Protein AF-0000000067284096 (afdb_homodimer)

Nearest PDB structures (foldseek):
  4c2c-assembly1_A  TM=6.115E-01  e=2.469E-21  Bacillus subtilis subsp. subtilis str. 168
  1fcf-assembly1_A  TM=5.258E-01  e=5.900E-23  Tetradesmus obliquus
  8sxf-assembly1_A  TM=4.690E-01  e=1.645E-20  Pseudomonas aeruginosa
  8sxf-assembly1_B  TM=4.926E-01  e=1.322E-18  Pseudomonas aeruginosa
  6vbb-assembly1_A  TM=4.658E-01  e=2.740E-16  Acinetobacter baumannii

Structure (mmCIF, N/CA/C/O backbone):
data_AF-0000000067284096-model_v1
#
loop_
_entity.id
_entity.type
_entity.pdbx_description
1 polymer 'Peptidase S41'
#
loop_
_atom_site.group_PDB
_atom_site.id
_atom_site.type_symbol
_atom_site.label_atom_id
_atom_site.label_alt_id
_atom_site.label_comp_id
_atom_site.label_asym_id
_atom_site.label_entity_id
_atom_site.label_seq_id
_atom_site.pdbx_PDB_ins_code
_atom_site.Cartn_x
_atom_site.Cartn_y
_atom_site.Cartn_z
_atom_site.occupancy
_atom_site.B_iso_or_equiv
_atom_site.auth_seq_id
_atom_site.auth_comp_id
_atom_site.auth_asym_id
_atom_site.auth_atom_id
_atom_site.pdbx_PDB_model_num
ATOM 1 N N . MET A 1 1 ? -76.062 86.375 -29.062 1 25.59 1 MET A N 1
ATOM 2 C CA . MET A 1 1 ? -75.125 86.25 -27.969 1 25.59 1 MET A CA 1
ATOM 3 C C . MET A 1 1 ? -73.938 85.375 -28.391 1 25.59 1 MET A C 1
ATOM 5 O O . MET A 1 1 ? -74.125 84.312 -28.969 1 25.59 1 MET A O 1
ATOM 9 N N . LYS A 1 2 ? -72.75 86.062 -28.453 1 26.11 2 LYS A N 1
ATOM 10 C CA . LYS A 1 2 ? -71.5 86.062 -29.203 1 26.11 2 LYS A CA 1
ATOM 11 C C . LYS A 1 2 ? -70.562 84.875 -28.781 1 26.11 2 LYS A C 1
ATOM 13 O O . LYS A 1 2 ? -70.188 84.812 -27.609 1 26.11 2 LYS A O 1
ATOM 18 N N . ARG A 1 3 ? -70.812 83.75 -29.391 1 33.81 3 ARG A N 1
ATOM 19 C CA . ARG A 1 3 ? -70.188 82.438 -29.203 1 33.81 3 ARG A CA 1
ATOM 20 C C . ARG A 1 3 ? -68.688 82.5 -29.375 1 33.81 3 ARG A C 1
ATOM 22 O O . ARG A 1 3 ? -68.188 82.562 -30.5 1 33.81 3 ARG A O 1
ATOM 29 N N . PRO A 1 4 ? -68.062 83.312 -28.359 1 30.05 4 PRO A N 1
ATOM 30 C CA . PRO A 1 4 ? -66.688 83.625 -28.688 1 30.05 4 PRO A CA 1
ATOM 31 C C . PRO A 1 4 ? -65.812 82.438 -28.984 1 30.05 4 PRO A C 1
ATOM 33 O O . PRO A 1 4 ? -66.062 81.312 -28.5 1 30.05 4 PRO A O 1
ATOM 36 N N . LYS A 1 5 ? -65.125 82.5 -30.172 1 31.31 5 LYS A N 1
ATOM 37 C CA . LYS A 1 5 ? -64.188 81.688 -30.922 1 31.31 5 LYS A CA 1
ATOM 38 C C . LYS A 1 5 ? -63 81.312 -30.078 1 31.31 5 LYS A C 1
ATOM 40 O O . LYS A 1 5 ? -62.188 82.188 -29.719 1 31.31 5 LYS A O 1
ATOM 45 N N . LEU A 1 6 ? -63.219 80.5 -29.016 1 32.5 6 LEU A N 1
ATOM 46 C CA . LEU A 1 6 ? -62.281 79.812 -28.125 1 32.5 6 LEU A CA 1
ATOM 47 C C . LEU A 1 6 ? -61.125 79.188 -28.906 1 32.5 6 LEU A C 1
ATOM 49 O O . LEU A 1 6 ? -61.219 78 -29.266 1 32.5 6 LEU A O 1
ATOM 53 N N . SER A 1 7 ? -60.594 80.062 -29.969 1 27.94 7 SER A N 1
ATOM 54 C CA . SER A 1 7 ? -59.812 79.562 -31.078 1 27.94 7 SER A CA 1
ATOM 55 C C . SER A 1 7 ? -58.562 78.812 -30.562 1 27.94 7 SER A C 1
ATOM 57 O O . SER A 1 7 ? -58.281 78.812 -29.375 1 27.94 7 SER A O 1
ATOM 59 N N . GLY A 1 8 ? -57.406 79.125 -31.188 1 29.59 8 GLY A N 1
ATOM 60 C CA . GLY A 1 8 ? -56.25 78.5 -31.797 1 29.59 8 GLY A CA 1
ATOM 61 C C . GLY A 1 8 ? -55.125 78.188 -30.812 1 29.59 8 GLY A C 1
ATOM 62 O O . GLY A 1 8 ? -54.25 77.375 -31.094 1 29.59 8 GLY A O 1
ATOM 63 N N . LEU A 1 9 ? -54.969 79.125 -29.906 1 32.44 9 LEU A N 1
ATOM 64 C CA . LEU A 1 9 ? -53.688 79.25 -29.188 1 32.44 9 LEU A CA 1
ATOM 65 C C . LEU A 1 9 ? -53.562 78.062 -28.203 1 32.44 9 LEU A C 1
ATOM 67 O O . LEU A 1 9 ? -52.562 77.938 -27.516 1 32.44 9 LEU A O 1
ATOM 71 N N . LEU A 1 10 ? -54.719 77.375 -27.891 1 34.06 10 LEU A N 1
ATOM 72 C CA . LEU A 1 10 ? -54.625 76.375 -26.875 1 34.06 10 LEU A CA 1
ATOM 73 C C . LEU A 1 10 ? -53.781 75.188 -27.391 1 34.06 10 LEU A C 1
ATOM 75 O O . LEU A 1 10 ? -53.375 74.312 -26.609 1 34.06 10 LEU A O 1
ATOM 79 N N . LYS A 1 11 ? -53.781 75.062 -28.781 1 32.88 11 LYS A N 1
ATOM 80 C CA . LYS A 1 11 ? -53.188 73.875 -29.281 1 32.88 11 LYS A CA 1
ATOM 81 C C . LYS A 1 11 ? -51.656 73.875 -29.094 1 32.88 11 LYS A C 1
ATOM 83 O O . LYS A 1 11 ? -51.031 72.812 -29.109 1 32.88 11 LYS A O 1
ATOM 88 N N . PHE A 1 12 ? -51.094 75.125 -29.188 1 34.12 12 PHE A N 1
ATOM 89 C CA . PHE A 1 12 ? -49.656 75.125 -29.234 1 34.12 12 PHE A CA 1
ATOM 90 C C . PHE A 1 12 ? -49.062 74.625 -27.906 1 34.12 12 PHE A C 1
ATOM 92 O O . PHE A 1 12 ? -47.938 74.188 -27.844 1 34.12 12 PHE A O 1
ATOM 99 N N . PHE A 1 13 ? -49.719 75.125 -26.781 1 34.72 13 PHE A N 1
ATOM 100 C CA . PHE A 1 13 ? -49.062 74.812 -25.516 1 34.72 13 PHE A CA 1
ATOM 101 C C . PHE A 1 13 ? -49.031 73.312 -25.266 1 34.72 13 PHE A C 1
ATOM 103 O O . PHE A 1 13 ? -48.344 72.812 -24.359 1 34.72 13 PHE A O 1
ATOM 110 N N . ALA A 1 14 ? -50.031 72.562 -25.906 1 35.56 14 ALA A N 1
ATOM 111 C CA . ALA A 1 14 ? -50 71.125 -25.578 1 35.56 14 ALA A CA 1
ATOM 112 C C . ALA A 1 14 ? -48.781 70.438 -26.141 1 35.56 14 ALA A C 1
ATOM 114 O O . ALA A 1 14 ? -48.312 69.438 -25.594 1 35.56 14 ALA A O 1
ATOM 115 N N . VAL A 1 15 ? -48.406 70.938 -27.359 1 36.69 15 VAL A N 1
ATOM 116 C CA . VAL A 1 15 ? -47.312 70.188 -27.984 1 36.69 15 VAL A CA 1
ATOM 117 C C . VAL A 1 15 ? -46.031 70.375 -27.203 1 36.69 15 VAL A C 1
ATOM 119 O O . VAL A 1 15 ? -45.125 69.5 -27.25 1 36.69 15 VAL A O 1
ATOM 122 N N . MET A 1 16 ? -45.844 71.625 -26.625 1 34.44 16 MET A N 1
ATOM 123 C CA . MET A 1 16 ? -44.531 71.75 -25.984 1 34.44 16 MET A CA 1
ATOM 124 C C . MET A 1 16 ? -44.438 70.875 -24.766 1 34.44 16 MET A C 1
ATOM 126 O O . MET A 1 16 ? -43.312 70.5 -24.359 1 34.44 16 MET A O 1
ATOM 130 N N . LEU A 1 17 ? -45.562 70.688 -24.031 1 35.97 17 LEU A N 1
ATOM 131 C CA . LEU A 1 17 ? -45.406 69.875 -22.828 1 35.97 17 LEU A CA 1
ATOM 132 C C . LEU A 1 17 ? -45.062 68.438 -23.188 1 35.97 17 LEU A C 1
ATOM 134 O O . LEU A 1 17 ? -44.5 67.688 -22.359 1 35.97 17 LEU A O 1
ATOM 138 N N . MET A 1 18 ? -45.562 68 -24.359 1 34.41 18 MET A N 1
ATOM 139 C CA . MET A 1 18 ? -45.312 66.562 -24.594 1 34.41 18 MET A CA 1
ATOM 140 C C . MET A 1 18 ? -43.844 66.312 -24.906 1 34.41 18 MET A C 1
ATOM 142 O O . MET A 1 18 ? -43.344 65.188 -24.812 1 34.41 18 MET A O 1
ATOM 146 N N . SER A 1 19 ? -43.156 67.312 -25.531 1 35.31 19 SER A N 1
ATOM 147 C CA . SER A 1 19 ? -41.781 67 -25.906 1 35.31 19 SER A CA 1
ATOM 148 C C . SER A 1 19 ? -40.875 66.875 -24.688 1 35.31 19 SER A C 1
ATOM 150 O O . SER A 1 19 ? -39.781 66.312 -24.75 1 35.31 19 SER A O 1
ATOM 152 N N . PHE A 1 20 ? -41.156 67.75 -23.672 1 36.34 20 PHE A N 1
ATOM 153 C CA . PHE A 1 20 ? -40.188 67.625 -22.594 1 36.34 20 PHE A CA 1
ATOM 154 C C . PHE A 1 20 ? -40.281 66.312 -21.875 1 36.34 20 PHE A C 1
ATOM 156 O O . PHE A 1 20 ? -39.438 65.938 -21.047 1 36.34 20 PHE A O 1
ATOM 163 N N . SER A 1 21 ? -41.5 65.688 -21.891 1 36.09 21 SER A N 1
ATOM 164 C CA . SER A 1 21 ? -41.562 64.438 -21.109 1 36.09 21 SER A CA 1
ATOM 165 C C . SER A 1 21 ? -40.719 63.312 -21.734 1 36.09 21 SER A C 1
ATOM 167 O O . SER A 1 21 ? -40.375 62.344 -21.062 1 36.09 21 SER A O 1
ATOM 169 N N . VAL A 1 22 ? -40.625 63.312 -23.078 1 37.31 22 VAL A N 1
ATOM 170 C CA . VAL A 1 22 ? -39.906 62.188 -23.641 1 37.31 22 VAL A CA 1
ATOM 171 C C . VAL A 1 22 ? -38.406 62.312 -23.328 1 37.31 22 VAL A C 1
ATOM 173 O O . VAL A 1 22 ? -37.688 61.312 -23.25 1 37.31 22 VAL A O 1
ATOM 176 N N . LEU A 1 23 ? -37.844 63.531 -23.281 1 36.28 23 LEU A N 1
ATOM 177 C CA . LEU A 1 23 ? -36.406 63.562 -23.047 1 36.28 23 LEU A CA 1
ATOM 178 C C . LEU A 1 23 ? -36.062 63.125 -21.641 1 36.28 23 LEU A C 1
ATOM 180 O O . LEU A 1 23 ? -35 62.562 -21.391 1 36.28 23 LEU A O 1
ATOM 184 N N . LEU A 1 24 ? -36.906 63.469 -20.625 1 35.72 24 LEU A N 1
ATOM 185 C CA . LEU A 1 24 ? -36.5 63.062 -19.266 1 35.72 24 LEU A CA 1
ATOM 186 C C . LEU A 1 24 ? -36.5 61.531 -19.141 1 35.72 24 LEU A C 1
ATOM 188 O O . LEU A 1 24 ? -35.812 61 -18.266 1 35.72 24 LEU A O 1
ATOM 192 N N . LEU A 1 25 ? -37.312 60.781 -19.906 1 35.88 25 LEU A N 1
ATOM 193 C CA . LEU A 1 25 ? -37.281 59.344 -19.641 1 35.88 25 LEU A CA 1
ATOM 194 C C . LEU A 1 25 ? -35.969 58.75 -20.141 1 35.88 25 LEU A C 1
ATOM 196 O O . LEU A 1 25 ? -35.625 57.625 -19.75 1 35.88 25 LEU A O 1
ATOM 200 N N . PHE A 1 26 ? -35.344 59.312 -21.188 1 38.53 26 PHE A N 1
ATOM 201 C CA . PHE A 1 26 ? -34.125 58.625 -21.625 1 38.53 26 PHE A CA 1
ATOM 202 C C . PHE A 1 26 ? -33.031 58.719 -20.594 1 38.53 26 PHE A C 1
ATOM 204 O O . PHE A 1 26 ? -32 58.031 -20.688 1 38.53 26 PHE A O 1
ATOM 211 N N . TRP A 1 27 ? -32.938 59.906 -19.891 1 37.19 27 TRP A N 1
ATOM 212 C CA . TRP A 1 27 ? -31.734 59.969 -19.078 1 37.19 27 TRP A CA 1
ATOM 213 C C . TRP A 1 27 ? -31.734 58.906 -18 1 37.19 27 TRP A C 1
ATOM 215 O O . TRP A 1 27 ? -30.719 58.688 -17.328 1 37.19 27 TRP A O 1
ATOM 225 N N . ILE A 1 28 ? -32.906 58.625 -17.453 1 37.5 28 ILE A N 1
ATOM 226 C CA . ILE A 1 28 ? -32.719 57.938 -16.172 1 37.5 28 ILE A CA 1
ATOM 227 C C . ILE A 1 28 ? -32.188 56.531 -16.406 1 37.5 28 ILE A C 1
ATOM 229 O O . ILE A 1 28 ? -31.797 55.844 -15.461 1 37.5 28 ILE A O 1
ATOM 233 N N . ALA A 1 29 ? -32.625 55.875 -17.453 1 40.03 29 ALA A N 1
ATOM 234 C CA . ALA A 1 29 ? -32.25 54.469 -17.312 1 40.03 29 ALA A CA 1
ATOM 235 C C . ALA A 1 29 ? -30.766 54.281 -17.625 1 40.03 29 ALA A C 1
ATOM 237 O O . ALA A 1 29 ? -30.406 53.875 -18.734 1 40.03 29 ALA A O 1
ATOM 238 N N . SER A 1 30 ? -29.938 55.281 -17.297 1 37.28 30 SER A N 1
ATOM 239 C CA . SER A 1 30 ? -28.578 54.781 -17.453 1 37.28 30 SER A CA 1
ATOM 240 C C . SER A 1 30 ? -28.422 53.438 -16.781 1 37.28 30 SER A C 1
ATOM 242 O O . SER A 1 30 ? -28.891 53.219 -15.664 1 37.28 30 SER A O 1
ATOM 244 N N . PRO A 1 31 ? -28.312 52.375 -17.594 1 39.59 31 PRO A N 1
ATOM 245 C CA . PRO A 1 31 ? -28.047 51.125 -16.844 1 39.59 31 PRO A CA 1
ATOM 246 C C . PRO A 1 31 ? -27.047 51.312 -15.719 1 39.59 31 PRO A C 1
ATOM 248 O O . PRO A 1 31 ? -26.141 52.156 -15.82 1 39.59 31 PRO A O 1
ATOM 251 N N . LEU A 1 32 ? -27.516 51.312 -14.508 1 36.53 32 LEU A N 1
ATOM 252 C CA . LEU A 1 32 ? -26.5 51.188 -13.453 1 36.53 32 LEU A CA 1
ATOM 253 C C . LEU A 1 32 ? -25.297 50.406 -13.961 1 36.53 32 LEU A C 1
ATOM 255 O O . LEU A 1 32 ? -25.453 49.375 -14.609 1 36.53 32 LEU A O 1
ATOM 259 N N . PRO A 1 33 ? -24.188 51.031 -14.156 1 35.53 33 PRO A N 1
ATOM 260 C CA . PRO A 1 33 ? -23.062 50.188 -14.555 1 35.53 33 PRO A CA 1
ATOM 261 C C . PRO A 1 33 ? -23.078 48.812 -13.875 1 35.53 33 PRO A C 1
ATOM 263 O O . PRO A 1 33 ? -23.516 48.688 -12.734 1 35.53 33 PRO A O 1
ATOM 266 N N . LYS A 1 34 ? -23.172 47.844 -14.68 1 42.22 34 LYS A N 1
ATOM 267 C CA . LYS A 1 34 ? -22.812 46.562 -14.102 1 42.22 34 LYS A CA 1
ATOM 268 C C . LYS A 1 34 ? -21.672 46.688 -13.109 1 42.22 34 LYS A C 1
ATOM 270 O O . LYS A 1 34 ? -20.547 47.031 -13.5 1 42.22 34 LYS A O 1
ATOM 275 N N . ILE A 1 35 ? -21.828 47.25 -11.977 1 35.53 35 ILE A N 1
ATOM 276 C CA . ILE A 1 35 ? -20.75 47.156 -11.008 1 35.53 35 ILE A CA 1
ATOM 277 C C . ILE A 1 35 ? -20.031 45.812 -11.156 1 35.53 35 ILE A C 1
ATOM 279 O O . ILE A 1 35 ? -20.609 44.75 -10.906 1 35.53 35 ILE A O 1
ATOM 283 N N . LEU A 1 36 ? -19.172 45.625 -11.984 1 39.16 36 LEU A N 1
ATOM 284 C CA . LEU A 1 36 ? -18.25 44.5 -12.07 1 39.16 36 LEU A CA 1
ATOM 285 C C . LEU A 1 36 ? -17.734 44.094 -10.688 1 39.16 36 LEU A C 1
ATOM 287 O O . LEU A 1 36 ? -17.062 44.906 -10.023 1 39.16 36 LEU A O 1
ATOM 291 N N . ALA A 1 37 ? -18.422 43.312 -9.922 1 48.69 37 ALA A N 1
ATOM 292 C CA . ALA A 1 37 ? -17.953 42.781 -8.641 1 48.69 37 ALA A CA 1
ATOM 293 C C . ALA A 1 37 ? -16.453 42.531 -8.664 1 48.69 37 ALA A C 1
ATOM 295 O O . ALA A 1 37 ? -15.93 41.906 -9.602 1 48.69 37 ALA A O 1
ATOM 296 N N . ARG A 1 38 ? -15.711 43.125 -7.82 1 61.31 38 ARG A N 1
ATOM 297 C CA . ARG A 1 38 ? -14.273 42.938 -7.645 1 61.31 38 ARG A CA 1
ATOM 298 C C . ARG A 1 38 ? -13.945 41.469 -7.48 1 61.31 38 ARG A C 1
ATOM 300 O O . ARG A 1 38 ? -14.734 40.688 -6.914 1 61.31 38 ARG A O 1
ATOM 307 N N . PRO A 1 39 ? -13.008 40.969 -8.281 1 72.69 39 PRO A N 1
ATOM 308 C CA . PRO A 1 39 ? -12.602 39.562 -8.203 1 72.69 39 PRO A CA 1
ATOM 309 C C . PRO A 1 39 ? -12.641 39 -6.785 1 72.69 39 PRO A C 1
ATOM 311 O O . PRO A 1 39 ? -13.055 37.844 -6.574 1 72.69 39 PRO A O 1
ATOM 314 N N . GLU A 1 40 ? -12.492 39.906 -5.898 1 80.69 40 GLU A N 1
ATOM 315 C CA . GLU A 1 40 ? -12.469 39.469 -4.508 1 80.69 40 GLU A CA 1
ATOM 316 C C . GLU A 1 40 ? -13.875 39.156 -4.004 1 80.69 40 GLU A C 1
ATOM 318 O O . GLU A 1 40 ? -14.078 38.219 -3.234 1 80.69 40 GLU A O 1
ATOM 323 N N . THR A 1 41 ? -14.812 39.938 -4.473 1 88.06 41 THR A N 1
ATOM 324 C CA . THR A 1 41 ? -16.188 39.719 -4.059 1 88.06 41 THR A CA 1
ATOM 325 C C . THR A 1 41 ? -16.703 38.375 -4.617 1 88.06 41 THR A C 1
ATOM 327 O O . THR A 1 41 ? -17.438 37.656 -3.938 1 88.06 41 THR A O 1
ATOM 330 N N . GLN A 1 42 ? -16.344 38.125 -5.742 1 92.94 42 GLN A N 1
ATOM 331 C CA . GLN A 1 42 ? -16.75 36.875 -6.355 1 92.94 42 GLN A CA 1
ATOM 332 C C . GLN A 1 42 ? -16.188 35.688 -5.602 1 92.94 42 GLN A C 1
ATOM 334 O O . GLN A 1 42 ? -16.891 34.688 -5.371 1 92.94 42 GLN A O 1
ATOM 339 N N . ILE A 1 43 ? -14.93 35.781 -5.258 1 96.38 43 ILE A N 1
ATOM 340 C CA . ILE A 1 43 ? -14.289 34.688 -4.539 1 96.38 43 ILE A CA 1
ATOM 341 C C . ILE A 1 43 ? -14.914 34.531 -3.152 1 96.38 43 ILE A C 1
ATOM 343 O O . ILE A 1 43 ? -15.125 33.438 -2.672 1 96.38 43 ILE A O 1
ATOM 347 N N . PHE A 1 44 ? -15.25 35.719 -2.541 1 97.5 44 PHE A N 1
ATOM 348 C CA . PHE A 1 44 ? -15.922 35.688 -1.248 1 97.5 44 PHE A CA 1
ATOM 349 C C . PHE A 1 44 ? -17.234 34.938 -1.34 1 97.5 44 PHE A C 1
ATOM 351 O O . PHE A 1 44 ? -17.531 34.062 -0.508 1 97.5 44 PHE A O 1
ATOM 358 N N . GLU A 1 45 ? -17.969 35.219 -2.348 1 97.19 45 GLU A N 1
ATOM 359 C CA . GLU A 1 45 ? -19.25 34.562 -2.549 1 97.19 45 GLU A CA 1
ATOM 360 C C . GLU A 1 45 ? -19.078 33.062 -2.809 1 97.19 45 GLU A C 1
ATOM 362 O O . GLU A 1 45 ? -19.875 32.25 -2.33 1 97.19 45 GLU A O 1
ATOM 367 N N . GLN A 1 46 ? -18.109 32.75 -3.557 1 97.94 46 GLN A N 1
ATOM 368 C CA . GLN A 1 46 ? -17.828 31.359 -3.848 1 97.94 46 GLN A CA 1
ATOM 369 C C . GLN A 1 46 ? -17.484 30.594 -2.574 1 97.94 46 GLN A C 1
ATOM 371 O O . GLN A 1 46 ? -17.969 29.469 -2.371 1 97.94 46 GLN A O 1
ATOM 376 N N . VAL A 1 47 ? -16.609 31.141 -1.755 1 98.5 47 VAL A N 1
ATOM 377 C CA . VAL A 1 47 ? -16.219 30.516 -0.491 1 98.5 47 VAL A CA 1
ATOM 378 C C . VAL A 1 47 ? -17.453 30.328 0.385 1 98.5 47 VAL A C 1
ATOM 380 O O . VAL A 1 47 ? -17.719 29.219 0.866 1 98.5 47 VAL A O 1
ATOM 383 N N . TRP A 1 48 ? -18.234 31.406 0.525 1 98.44 48 TRP A N 1
ATOM 384 C CA . TRP A 1 48 ? -19.438 31.344 1.367 1 98.44 48 TRP A CA 1
ATOM 385 C C . TRP A 1 48 ? -20.391 30.25 0.88 1 98.44 48 TRP A C 1
ATOM 387 O O . TRP A 1 48 ? -20.875 29.453 1.673 1 98.44 48 TRP A O 1
ATOM 397 N N . GLN A 1 49 ? -20.609 30.219 -0.418 1 98.44 49 GLN A N 1
ATOM 398 C CA . GLN A 1 49 ? -21.547 29.266 -1.005 1 98.44 49 GLN A CA 1
ATOM 399 C C . GLN A 1 49 ? -21.047 27.828 -0.85 1 98.44 49 GLN A C 1
ATOM 401 O O . GLN A 1 49 ? -21.844 26.922 -0.594 1 98.44 49 GLN A O 1
ATOM 406 N N . THR A 1 50 ? -19.781 27.641 -1.061 1 98.56 50 THR A N 1
ATOM 407 C CA . THR A 1 50 ? -19.203 26.312 -0.931 1 98.56 50 THR A CA 1
ATOM 408 C C . THR A 1 50 ? -19.391 25.766 0.484 1 98.56 50 THR A C 1
ATOM 410 O O . THR A 1 50 ? -19.766 24.609 0.668 1 98.56 50 THR A O 1
ATOM 413 N N . VAL A 1 51 ? -19.141 26.609 1.454 1 98.75 51 VAL A N 1
ATOM 414 C CA . VAL A 1 51 ? -19.359 26.203 2.84 1 98.75 51 VAL A CA 1
ATOM 415 C C . VAL A 1 51 ? -20.844 25.969 3.082 1 98.75 51 VAL A C 1
ATOM 417 O O . VAL A 1 51 ? -21.219 24.969 3.715 1 98.75 51 VAL A O 1
ATOM 420 N N . ASN A 1 52 ? -21.672 26.844 2.547 1 98.56 52 ASN A N 1
ATOM 421 C CA . ASN A 1 52 ? -23.125 26.719 2.684 1 98.56 52 ASN A CA 1
ATOM 422 C C . ASN A 1 52 ? -23.609 25.359 2.174 1 98.56 52 ASN A C 1
ATOM 424 O O . ASN A 1 52 ? -24.516 24.766 2.76 1 98.56 52 ASN A O 1
ATOM 428 N N . ASP A 1 53 ? -23 24.938 1.147 1 98.12 53 ASP A N 1
ATOM 429 C CA . ASP A 1 53 ? -23.484 23.75 0.45 1 98.12 53 ASP A CA 1
ATOM 430 C C . ASP A 1 53 ? -22.844 22.469 1.01 1 98.12 53 ASP A C 1
ATOM 432 O O . ASP A 1 53 ? -23.391 21.375 0.836 1 98.12 53 ASP A O 1
ATOM 436 N N . ASN A 1 54 ? -21.656 22.625 1.753 1 97.94 54 ASN A N 1
ATOM 437 C CA . ASN A 1 54 ? -20.875 21.406 1.939 1 97.94 54 ASN A CA 1
ATOM 438 C C . ASN A 1 54 ? -20.531 21.188 3.408 1 97.94 54 ASN A C 1
ATOM 440 O O . ASN A 1 54 ? -20.156 20.078 3.797 1 97.94 54 ASN A O 1
ATOM 444 N N . PHE A 1 55 ? -20.641 22.234 4.266 1 98.44 55 PHE A N 1
ATOM 445 C CA . PHE A 1 55 ? -20.281 22.094 5.668 1 98.44 55 PHE A CA 1
ATOM 446 C C . PHE A 1 55 ? -21.062 20.953 6.312 1 98.44 55 PHE A C 1
ATOM 448 O O . PHE A 1 55 ? -22.25 20.797 6.062 1 98.44 55 PHE A O 1
ATOM 455 N N . TYR A 1 56 ? -20.422 20.156 7.098 1 97.5 56 TYR A N 1
ATOM 456 C CA . TYR A 1 56 ? -20.953 18.859 7.531 1 97.5 56 TYR A CA 1
ATOM 457 C C . TYR A 1 56 ? -22.25 19.031 8.297 1 97.5 56 TYR A C 1
ATOM 459 O O . TYR A 1 56 ? -23.125 18.156 8.266 1 97.5 56 TYR A O 1
ATOM 467 N N . ASP A 1 57 ? -22.406 20.141 9.047 1 97.38 57 ASP A N 1
ATOM 468 C CA . ASP A 1 57 ? -23.609 20.438 9.82 1 97.38 57 ASP A CA 1
ATOM 469 C C . ASP A 1 57 ? -24.5 21.438 9.078 1 97.38 57 ASP A C 1
ATOM 471 O O . ASP A 1 57 ? -24.141 22.594 8.898 1 97.38 57 ASP A O 1
ATOM 475 N N . PRO A 1 58 ? -25.625 21 8.711 1 96.06 58 PRO A N 1
ATOM 476 C CA . PRO A 1 58 ? -26.516 21.906 7.961 1 96.06 58 PRO A CA 1
ATOM 477 C C . PRO A 1 58 ? -26.969 23.094 8.789 1 96.06 58 PRO A C 1
ATOM 479 O O . PRO A 1 58 ? -27.438 24.094 8.234 1 96.06 58 PRO A O 1
ATOM 482 N N . GLU A 1 59 ? -26.828 23.016 10.094 1 97.25 59 GLU A N 1
ATOM 483 C CA . GLU A 1 59 ? -27.219 24.125 10.961 1 97.25 59 GLU A CA 1
ATOM 484 C C . GLU A 1 59 ? -26.016 24.969 11.344 1 97.25 59 GLU A C 1
ATOM 486 O O . GLU A 1 59 ? -26.125 25.859 12.203 1 97.25 59 GLU A O 1
ATOM 491 N N . PHE A 1 60 ? -24.859 24.625 10.797 1 98.38 60 PHE A N 1
ATOM 492 C CA . PHE A 1 60 ? -23.625 25.406 10.93 1 98.38 60 PHE A CA 1
ATOM 493 C C . PHE A 1 60 ? -23.266 25.578 12.398 1 98.38 60 PHE A C 1
ATOM 495 O O . PHE A 1 60 ? -22.875 26.672 12.812 1 98.38 60 PHE A O 1
ATOM 502 N N . ASN A 1 61 ? -23.469 24.547 13.125 1 97.5 61 ASN A N 1
ATOM 503 C CA . ASN A 1 61 ? -23.156 24.531 14.547 1 97.5 61 ASN A CA 1
ATOM 504 C C . ASN A 1 61 ? -23.875 25.656 15.289 1 97.5 61 ASN A C 1
ATOM 506 O O . ASN A 1 61 ? -23.328 26.25 16.219 1 97.5 61 ASN A O 1
ATOM 510 N N . GLY A 1 62 ? -24.984 26.094 14.797 1 97.75 62 GLY A N 1
ATOM 511 C CA . GLY A 1 62 ? -25.797 27.125 15.422 1 97.75 62 GLY A CA 1
ATOM 512 C C . GLY A 1 62 ? -25.453 28.516 14.945 1 97.75 62 GLY A C 1
ATOM 513 O O . GLY A 1 62 ? -26.078 29.5 15.367 1 97.75 62 GLY A O 1
ATOM 514 N N . VAL A 1 63 ? -24.531 28.656 14.07 1 98.31 63 VAL A N 1
ATOM 515 C CA . VAL A 1 63 ? -24.125 29.953 13.523 1 98.31 63 VAL A CA 1
ATOM 516 C C . VAL A 1 63 ? -25.078 30.375 12.414 1 98.31 63 VAL A C 1
ATOM 518 O O . VAL A 1 63 ? -25.406 29.562 11.539 1 98.31 63 VAL A O 1
ATOM 521 N N . ASP A 1 64 ? -25.609 31.578 12.469 1 98.38 64 ASP A N 1
ATOM 522 C CA . ASP A 1 64 ? -26.359 32.125 11.344 1 98.38 64 ASP A CA 1
ATOM 523 C C . ASP A 1 64 ? -25.453 32.406 10.156 1 98.38 64 ASP A C 1
ATOM 525 O O . ASP A 1 64 ? -24.938 33.531 10.016 1 98.38 64 ASP A O 1
ATOM 529 N N . TRP A 1 65 ? -25.344 31.469 9.32 1 98.06 65 TRP A N 1
ATOM 530 C CA . TRP A 1 65 ? -24.375 31.531 8.234 1 98.06 65 TRP A CA 1
ATOM 531 C C . TRP A 1 65 ? -24.719 32.625 7.25 1 98.06 65 TRP A C 1
ATOM 533 O O . TRP A 1 65 ? -23.844 33.281 6.684 1 98.06 65 TRP A O 1
ATOM 543 N N . LYS A 1 66 ? -25.938 32.969 7.031 1 97.62 66 LYS A N 1
ATOM 544 C CA . LYS A 1 66 ? -26.344 34.062 6.184 1 97.62 66 LYS A CA 1
ATOM 545 C C . LYS A 1 66 ? -25.906 35.406 6.789 1 97.62 66 LYS A C 1
ATOM 547 O O . LYS A 1 66 ? -25.469 36.312 6.07 1 97.62 66 LYS A O 1
ATOM 552 N N . ALA A 1 67 ? -26.078 35.531 8.031 1 97.94 67 ALA A N 1
ATOM 553 C CA . ALA A 1 67 ? -25.656 36.75 8.711 1 97.94 67 ALA A CA 1
ATOM 554 C C . ALA A 1 67 ? -24.156 36.938 8.602 1 97.94 67 ALA A C 1
ATOM 556 O O . ALA A 1 67 ? -23.672 38.062 8.516 1 97.94 67 ALA A O 1
ATOM 557 N N . MET A 1 68 ? -23.406 35.875 8.688 1 98.06 68 MET A N 1
ATOM 558 C CA . MET A 1 68 ? -21.953 35.969 8.555 1 98.06 68 MET A CA 1
ATOM 559 C C . MET A 1 68 ? -21.578 36.469 7.176 1 98.06 68 MET A C 1
ATOM 561 O O . MET A 1 68 ? -20.578 37.188 7.035 1 98.06 68 MET A O 1
ATOM 565 N N . ARG A 1 69 ? -22.375 36.094 6.172 1 97.25 69 ARG A N 1
ATOM 566 C CA . ARG A 1 69 ? -22.156 36.625 4.832 1 97.25 69 ARG A CA 1
ATOM 567 C C . ARG A 1 69 ? -22.188 38.156 4.836 1 97.25 69 ARG A C 1
ATOM 569 O O . ARG A 1 69 ? -21.297 38.812 4.309 1 97.25 69 ARG A O 1
ATOM 576 N N . GLU A 1 70 ? -23.203 38.625 5.422 1 96.31 70 GLU A N 1
ATOM 577 C CA . GLU A 1 70 ? -23.406 40.094 5.453 1 96.31 70 GLU A CA 1
ATOM 578 C C . GLU A 1 70 ? -22.344 40.781 6.293 1 96.31 70 GLU A C 1
ATOM 580 O O . GLU A 1 70 ? -21.844 41.844 5.926 1 96.31 70 GLU A O 1
ATOM 585 N N . LYS A 1 71 ? -22.016 40.156 7.328 1 96.75 71 LYS A N 1
ATOM 586 C CA . LYS A 1 71 ? -21.062 40.719 8.281 1 96.75 71 LYS A CA 1
ATOM 587 C C . LYS A 1 71 ? -19.688 40.875 7.648 1 96.75 71 LYS A C 1
ATOM 589 O O . LYS A 1 71 ? -19 41.875 7.867 1 96.75 71 LYS A O 1
ATOM 594 N N . TYR A 1 72 ? -19.266 39.938 6.836 1 97.69 72 TYR A N 1
ATOM 595 C CA . TYR A 1 72 ? -17.859 39.875 6.43 1 97.69 72 TYR A CA 1
ATOM 596 C C . TYR A 1 72 ? -17.703 40.312 4.973 1 97.69 72 TYR A C 1
ATOM 598 O O . TYR A 1 72 ? -16.594 40.562 4.516 1 97.69 72 TYR A O 1
ATOM 606 N N . LYS A 1 73 ? -18.781 40.406 4.211 1 96.06 73 LYS A N 1
ATOM 607 C CA . LYS A 1 73 ? -18.719 40.719 2.783 1 96.06 73 LYS A CA 1
ATOM 608 C C . LYS A 1 73 ? -18.047 42.062 2.531 1 96.06 73 LYS A C 1
ATOM 610 O O . LYS A 1 73 ? -17.172 42.156 1.677 1 96.06 73 LYS A O 1
ATOM 615 N N . SER A 1 74 ? -18.5 43.031 3.244 1 93.44 74 SER A N 1
ATOM 616 C CA . SER A 1 74 ? -17.969 44.375 3.031 1 93.44 74 SER A CA 1
ATOM 617 C C . SER A 1 74 ? -16.484 44.438 3.379 1 93.44 74 SER A C 1
ATOM 619 O O . SER A 1 74 ? -15.695 45.094 2.672 1 93.44 74 SER A O 1
ATOM 621 N N . GLN A 1 75 ? -16.125 43.844 4.504 1 94.19 75 GLN A N 1
ATOM 622 C CA . GLN A 1 75 ? -14.727 43.812 4.91 1 94.19 75 GLN A CA 1
ATOM 623 C C . GLN A 1 75 ? -13.875 43.094 3.857 1 94.19 75 GLN A C 1
ATOM 625 O O . GLN A 1 75 ? -12.766 43.562 3.557 1 94.19 75 GLN A O 1
ATOM 630 N N . ALA A 1 76 ? -14.367 42.031 3.338 1 94.88 76 ALA A N 1
ATOM 631 C CA . ALA A 1 76 ? -13.656 41.312 2.301 1 94.88 76 ALA A CA 1
ATOM 632 C C . ALA A 1 76 ? -13.477 42.156 1.047 1 94.88 76 ALA A C 1
ATOM 634 O O . ALA A 1 76 ? -12.414 42.125 0.427 1 94.88 76 ALA A O 1
ATOM 635 N N . ALA A 1 77 ? -14.477 42.875 0.72 1 91.88 77 ALA A N 1
ATOM 636 C CA . ALA A 1 77 ? -14.453 43.719 -0.477 1 91.88 77 ALA A CA 1
ATOM 637 C C . ALA A 1 77 ? -13.469 44.875 -0.323 1 91.88 77 ALA A C 1
ATOM 639 O O . ALA A 1 77 ? -12.93 45.375 -1.312 1 91.88 77 ALA A O 1
ATOM 640 N N . GLN A 1 78 ? -13.18 45.25 0.876 1 91.81 78 GLN A N 1
ATOM 641 C CA . GLN A 1 78 ? -12.328 46.406 1.144 1 91.81 78 GLN A CA 1
ATOM 642 C C . GLN A 1 78 ? -10.883 46 1.397 1 91.81 78 GLN A C 1
ATOM 644 O O . GLN A 1 78 ? -10.008 46.844 1.603 1 91.81 78 GLN A O 1
ATOM 649 N N . ALA A 1 79 ? -10.703 44.688 1.423 1 92.5 79 ALA A N 1
ATOM 650 C CA . ALA A 1 79 ? -9.344 44.219 1.668 1 92.5 79 ALA A CA 1
ATOM 651 C C . ALA A 1 79 ? -8.359 44.812 0.666 1 92.5 79 ALA A C 1
ATOM 653 O O . ALA A 1 79 ? -8.672 44.938 -0.522 1 92.5 79 ALA A O 1
ATOM 654 N N . LYS A 1 80 ? -7.195 45.156 1.122 1 90.62 80 LYS A N 1
ATOM 655 C CA . LYS A 1 80 ? -6.215 45.844 0.299 1 90.62 80 LYS A CA 1
ATOM 656 C C . LYS A 1 80 ? -5.137 44.906 -0.21 1 90.62 80 LYS A C 1
ATOM 658 O O . LYS A 1 80 ? -4.258 45.281 -0.975 1 90.62 80 LYS A O 1
ATOM 663 N N . SER A 1 81 ? -5.137 43.719 0.303 1 87.81 81 SER A N 1
ATOM 664 C CA . SER A 1 81 ? -4.18 42.719 -0.11 1 87.81 81 SER A CA 1
ATOM 665 C C . SER A 1 81 ? -4.793 41.312 -0.043 1 87.81 81 SER A C 1
ATOM 667 O O . SER A 1 81 ? -5.84 41.125 0.579 1 87.81 81 SER A O 1
ATOM 669 N N . SER A 1 82 ? -4.152 40.406 -0.763 1 88.5 82 SER A N 1
ATOM 670 C CA . SER A 1 82 ? -4.594 39.031 -0.719 1 88.5 82 SER A CA 1
ATOM 671 C C . SER A 1 82 ? -4.516 38.469 0.697 1 88.5 82 SER A C 1
ATOM 673 O O . SER A 1 82 ? -5.348 37.656 1.091 1 88.5 82 SER A O 1
ATOM 675 N N . GLN A 1 83 ? -3.555 38.969 1.413 1 89.25 83 GLN A N 1
ATOM 676 C CA . GLN A 1 83 ? -3.385 38.5 2.789 1 89.25 83 GLN A CA 1
ATOM 677 C C . GLN A 1 83 ? -4.531 39 3.672 1 89.25 83 GLN A C 1
ATOM 679 O O . GLN A 1 83 ? -5.047 38.25 4.496 1 89.25 83 GLN A O 1
ATOM 684 N N . GLU A 1 84 ? -4.844 40.219 3.469 1 93.12 84 GLU A N 1
ATOM 685 C CA . GLU A 1 84 ? -5.957 40.781 4.23 1 93.12 84 GLU A CA 1
ATOM 686 C C . GLU A 1 84 ? -7.27 40.094 3.871 1 93.12 84 GLU A C 1
ATOM 688 O O . GLU A 1 84 ? -8.102 39.844 4.746 1 93.12 84 GLU A O 1
ATOM 693 N N . PHE A 1 85 ? -7.457 39.938 2.586 1 95.5 85 PHE A N 1
ATOM 694 C CA . PHE A 1 85 ? -8.641 39.219 2.115 1 95.5 85 PHE A CA 1
ATOM 695 C C . PHE A 1 85 ? -8.727 37.844 2.752 1 95.5 85 PHE A C 1
ATOM 697 O O . PHE A 1 85 ? -9.773 37.469 3.295 1 95.5 85 PHE A O 1
ATOM 704 N N . ALA A 1 86 ? -7.617 37.062 2.713 1 96.62 86 ALA A N 1
ATOM 705 C CA . ALA A 1 86 ? -7.57 35.719 3.295 1 96.62 86 ALA A CA 1
ATOM 706 C C . ALA A 1 86 ? -7.863 35.75 4.793 1 96.62 86 ALA A C 1
ATOM 708 O O . ALA A 1 86 ? -8.555 34.875 5.32 1 96.62 86 ALA A O 1
ATOM 709 N N . ALA A 1 87 ? -7.328 36.75 5.445 1 96.12 87 ALA A N 1
ATOM 710 C CA . ALA A 1 87 ? -7.562 36.875 6.879 1 96.12 87 ALA A CA 1
ATOM 711 C C . ALA A 1 87 ? -9.047 37.094 7.172 1 96.12 87 ALA A C 1
ATOM 713 O O . ALA A 1 87 ? -9.578 36.531 8.133 1 96.12 87 ALA A O 1
ATOM 714 N N . THR A 1 88 ? -9.672 37.938 6.34 1 97.44 88 THR A N 1
ATOM 715 C CA . THR A 1 88 ? -11.094 38.188 6.508 1 97.44 88 THR A CA 1
ATOM 716 C C . THR A 1 88 ? -11.914 36.938 6.285 1 97.44 88 THR A C 1
ATOM 718 O O . THR A 1 88 ? -12.812 36.625 7.07 1 97.44 88 THR A O 1
ATOM 721 N N . ILE A 1 89 ? -11.609 36.219 5.242 1 98.25 89 ILE A N 1
ATOM 722 C CA . ILE A 1 89 ? -12.297 34.969 4.938 1 98.25 89 ILE A CA 1
ATOM 723 C C . ILE A 1 89 ? -12.133 34 6.102 1 98.25 89 ILE A C 1
ATOM 725 O O . ILE A 1 89 ? -13.109 33.375 6.543 1 98.25 89 ILE A O 1
ATOM 729 N N . ASN A 1 90 ? -10.969 33.906 6.594 1 98.38 90 ASN A N 1
ATOM 730 C CA . ASN A 1 90 ? -10.695 32.938 7.641 1 98.38 90 ASN A CA 1
ATOM 731 C C . ASN A 1 90 ? -11.297 33.344 8.977 1 98.38 90 ASN A C 1
ATOM 733 O O . ASN A 1 90 ? -11.617 32.5 9.82 1 98.38 90 ASN A O 1
ATOM 737 N N . GLN A 1 91 ? -11.469 34.625 9.133 1 98.19 91 GLN A N 1
ATOM 738 C CA . GLN A 1 91 ? -12.234 35.062 10.289 1 98.19 91 GLN A CA 1
ATOM 739 C C . GLN A 1 91 ? -13.688 34.594 10.203 1 98.19 91 GLN A C 1
ATOM 741 O O . GLN A 1 91 ? -14.266 34.156 11.188 1 98.19 91 GLN A O 1
ATOM 746 N N . MET A 1 92 ? -14.219 34.75 9.047 1 98.44 92 MET A N 1
ATOM 747 C CA . MET A 1 92 ? -15.578 34.25 8.836 1 98.44 92 MET A CA 1
ATOM 748 C C . MET A 1 92 ? -15.664 32.75 9.109 1 98.44 92 MET A C 1
ATOM 750 O O . MET A 1 92 ? -16.547 32.312 9.844 1 98.44 92 MET A O 1
ATOM 754 N N . LEU A 1 93 ? -14.766 32.031 8.562 1 98.75 93 LEU A N 1
ATOM 755 C CA . LEU A 1 93 ? -14.773 30.562 8.695 1 98.75 93 LEU A CA 1
ATOM 756 C C . LEU A 1 93 ? -14.586 30.156 10.148 1 98.75 93 LEU A C 1
ATOM 758 O O . LEU A 1 93 ? -15.133 29.141 10.578 1 98.75 93 LEU A O 1
ATOM 762 N N . SER A 1 94 ? -13.82 30.938 10.898 1 98.19 94 SER A N 1
ATOM 763 C CA . SER A 1 94 ? -13.531 30.609 12.289 1 98.19 94 SER A CA 1
ATOM 764 C C . SER A 1 94 ? -14.789 30.672 13.148 1 98.19 94 SER A C 1
ATOM 766 O O . SER A 1 94 ? -14.836 30.094 14.242 1 98.19 94 SER A O 1
ATOM 768 N N . GLU A 1 95 ? -15.844 31.406 12.641 1 98.12 95 GLU A N 1
ATOM 769 C CA . GLU A 1 95 ? -17.109 31.469 13.367 1 98.12 95 GLU A CA 1
ATOM 770 C C . GLU A 1 95 ? -17.719 30.078 13.531 1 98.12 95 GLU A C 1
ATOM 772 O O . GLU A 1 95 ? -18.469 29.844 14.477 1 98.12 95 GLU A O 1
ATOM 777 N N . LEU A 1 96 ? -17.391 29.219 12.656 1 98.44 96 LEU A N 1
ATOM 778 C CA . LEU A 1 96 ? -17.969 27.875 12.656 1 98.44 96 LEU A CA 1
ATOM 779 C C . LEU A 1 96 ? -17.312 27.016 13.727 1 98.44 96 LEU A C 1
ATOM 781 O O . LEU A 1 96 ? -17.844 25.953 14.078 1 98.44 96 LEU A O 1
ATOM 785 N N . GLN A 1 97 ? -16.141 27.344 14.227 1 97.44 97 GLN A N 1
ATOM 786 C CA . GLN A 1 97 ? -15.43 26.672 15.305 1 97.44 97 GLN A CA 1
ATOM 787 C C . GLN A 1 97 ? -15.234 25.188 14.992 1 97.44 97 GLN A C 1
ATOM 789 O O . GLN A 1 97 ? -15.531 24.328 15.828 1 97.44 97 GLN A O 1
ATOM 794 N N . THR A 1 98 ? -14.875 24.922 13.805 1 98.25 98 THR A N 1
ATOM 795 C CA . THR A 1 98 ? -14.625 23.562 13.336 1 98.25 98 THR A CA 1
ATOM 796 C C . THR A 1 98 ? -13.297 23.469 12.602 1 98.25 98 THR A C 1
ATOM 798 O O . THR A 1 98 ? -12.969 24.344 11.789 1 98.25 98 THR A O 1
ATOM 801 N N . SER A 1 99 ? -12.531 22.5 12.992 1 97.31 99 SER A N 1
ATOM 802 C CA . SER A 1 99 ? -11.281 22.281 12.281 1 97.31 99 SER A CA 1
ATOM 803 C C . SER A 1 99 ? -11.531 21.969 10.805 1 97.31 99 SER A C 1
ATOM 805 O O . SER A 1 99 ? -12.68 21.859 10.375 1 97.31 99 SER A O 1
ATOM 807 N N . HIS A 1 100 ? -10.469 21.828 9.992 1 97.19 100 HIS A N 1
ATOM 808 C CA . HIS A 1 100 ? -10.531 21.453 8.578 1 97.19 100 HIS A CA 1
ATOM 809 C C . HIS A 1 100 ? -11.422 22.422 7.797 1 97.19 100 HIS A C 1
ATOM 811 O O . HIS A 1 100 ? -12.164 22 6.906 1 97.19 100 HIS A O 1
ATOM 817 N N . THR A 1 101 ? -11.555 23.562 8.258 1 98.5 101 THR A N 1
ATOM 818 C CA . THR A 1 101 ? -12.289 24.641 7.586 1 98.5 101 THR A CA 1
ATOM 819 C C . THR A 1 101 ? -11.438 25.906 7.496 1 98.5 101 THR A C 1
ATOM 821 O O . THR A 1 101 ? -11.43 26.703 8.43 1 98.5 101 THR A O 1
ATOM 824 N N . ARG A 1 102 ? -10.805 26 6.379 1 98.31 102 ARG A N 1
ATOM 825 C CA . ARG A 1 102 ? -9.844 27.094 6.238 1 98.31 102 ARG A CA 1
ATOM 826 C C . ARG A 1 102 ? -9.602 27.422 4.77 1 98.31 102 ARG A C 1
ATOM 828 O O . ARG A 1 102 ? -9.664 26.531 3.91 1 98.31 102 ARG A O 1
ATOM 835 N N . TYR A 1 103 ? -9.406 28.703 4.555 1 98.5 103 TYR A N 1
ATOM 836 C CA . TYR A 1 103 ? -9.031 29.25 3.252 1 98.5 103 TYR A CA 1
ATOM 837 C C . TYR A 1 103 ? -7.523 29.422 3.145 1 98.5 103 TYR A C 1
ATOM 839 O O . TYR A 1 103 ? -6.902 30.062 3.994 1 98.5 103 TYR A O 1
ATOM 847 N N . TYR A 1 104 ? -6.902 28.766 2.115 1 97.44 104 TYR A N 1
ATOM 848 C CA . TYR A 1 104 ? -5.457 28.812 1.91 1 97.44 104 TYR A CA 1
ATOM 849 C C . TYR A 1 104 ? -5.117 29.531 0.607 1 97.44 104 TYR A C 1
ATOM 851 O O . TYR A 1 104 ? -5.805 29.359 -0.401 1 97.44 104 TYR A O 1
ATOM 859 N N . THR A 1 105 ? -4.035 30.266 0.665 1 95.62 105 THR A N 1
ATOM 860 C CA . THR A 1 105 ? -3.516 30.922 -0.531 1 95.62 105 THR A CA 1
ATOM 861 C C . THR A 1 105 ? -2.193 30.297 -0.962 1 95.62 105 THR A C 1
ATOM 863 O O . THR A 1 105 ? -1.604 29.516 -0.221 1 95.62 105 THR A O 1
ATOM 866 N N . LYS A 1 106 ? -1.726 30.656 -2.123 1 93.19 106 LYS A N 1
ATOM 867 C CA . LYS A 1 106 ? -0.486 30.125 -2.684 1 93.19 106 LYS A CA 1
ATOM 868 C C . LYS A 1 106 ? 0.727 30.609 -1.894 1 93.19 106 LYS A C 1
ATOM 870 O O . LYS A 1 106 ? 1.834 30.109 -2.072 1 93.19 106 LYS A O 1
ATOM 875 N N . GLU A 1 107 ? 0.49 31.5 -0.95 1 93.62 107 GLU A N 1
ATOM 876 C CA . GLU A 1 107 ? 1.585 32.031 -0.147 1 93.62 107 GLU A CA 1
ATOM 877 C C . GLU A 1 107 ? 1.816 31.188 1.104 1 93.62 107 GLU A C 1
ATOM 879 O O . GLU A 1 107 ? 2.684 31.5 1.921 1 93.62 107 GLU A O 1
ATOM 884 N N . GLU A 1 108 ? 1.12 30.094 1.195 1 94.81 108 GLU A N 1
ATOM 885 C CA . GLU A 1 108 ? 1.209 29.234 2.369 1 94.81 108 GLU A CA 1
ATOM 886 C C . GLU A 1 108 ? 1.692 27.828 1.992 1 94.81 108 GLU A C 1
ATOM 888 O O . GLU A 1 108 ? 1.17 27.219 1.059 1 94.81 108 GLU A O 1
ATOM 893 N N . PRO A 1 109 ? 2.652 27.312 2.77 1 95.5 109 PRO A N 1
ATOM 894 C CA . PRO A 1 109 ? 3.088 25.938 2.5 1 95.5 109 PRO A CA 1
ATOM 895 C C . PRO A 1 109 ? 1.939 24.938 2.557 1 95.5 109 PRO A C 1
ATOM 897 O O . PRO A 1 109 ? 1.899 23.984 1.763 1 95.5 109 PRO A O 1
ATOM 900 N N . ALA A 1 110 ? 0.993 25.141 3.391 1 95.44 110 ALA A N 1
ATOM 901 C CA . ALA A 1 110 ? -0.128 24.219 3.582 1 95.44 110 ALA A CA 1
ATOM 902 C C . ALA A 1 110 ? -0.953 24.094 2.303 1 95.44 110 ALA A C 1
ATOM 904 O O . ALA A 1 110 ? -1.497 23.016 2.016 1 95.44 110 ALA A O 1
ATOM 905 N N . TYR A 1 111 ? -1.013 25.219 1.514 1 96.12 111 TYR A N 1
ATOM 906 C CA . TYR A 1 111 ? -1.691 25.172 0.223 1 96.12 111 TYR A CA 1
ATOM 907 C C . TYR A 1 111 ? -1.163 24.047 -0.642 1 96.12 111 TYR A C 1
ATOM 909 O O . TYR A 1 111 ? -1.936 23.203 -1.118 1 96.12 111 TYR A O 1
ATOM 917 N N . TYR A 1 112 ? 0.103 23.922 -0.692 1 95.62 112 TYR A N 1
ATOM 918 C CA . TYR A 1 112 ? 0.765 22.922 -1.525 1 95.62 112 TYR A CA 1
ATOM 919 C C . TYR A 1 112 ? 0.704 21.547 -0.877 1 95.62 112 TYR A C 1
ATOM 921 O O . TYR A 1 112 ? 0.5 20.531 -1.562 1 95.62 112 TYR A O 1
ATOM 929 N N . GLN A 1 113 ? 0.885 21.516 0.366 1 95 113 GLN A N 1
ATOM 930 C CA . GLN A 1 113 ? 0.909 20.25 1.094 1 95 113 GLN A CA 1
ATOM 931 C C . GLN A 1 113 ? -0.442 19.547 1.016 1 95 113 GLN A C 1
ATOM 933 O O . GLN A 1 113 ? -0.506 18.344 0.744 1 95 113 GLN A O 1
ATOM 938 N N . ILE A 1 114 ? -1.528 20.281 1.188 1 95.12 114 ILE A N 1
ATOM 939 C CA . ILE A 1 114 ? -2.869 19.719 1.082 1 95.12 114 ILE A CA 1
ATOM 940 C C . ILE A 1 114 ? -3.115 19.234 -0.345 1 95.12 114 ILE A C 1
ATOM 942 O O . ILE A 1 114 ? -3.623 18.141 -0.554 1 95.12 114 ILE A O 1
ATOM 946 N N . LEU A 1 115 ? -2.701 20.031 -1.283 1 95.38 115 LEU A N 1
ATOM 947 C CA . LEU A 1 115 ? -2.852 19.609 -2.674 1 95.38 115 LEU A CA 1
ATOM 948 C C . LEU A 1 115 ? -2.049 18.344 -2.951 1 95.38 115 LEU A C 1
ATOM 950 O O . LEU A 1 115 ? -2.523 17.438 -3.648 1 95.38 115 LEU A O 1
ATOM 954 N N . GLY A 1 116 ? -0.851 18.312 -2.383 1 93.25 116 GLY A N 1
ATOM 955 C CA . GLY A 1 116 ? -0.026 17.141 -2.564 1 93.25 116 GLY A CA 1
ATOM 956 C C . GLY A 1 116 ? -0.676 15.867 -2.041 1 93.25 116 GLY A C 1
ATOM 957 O O . GLY A 1 116 ? -0.499 14.789 -2.611 1 93.25 116 GLY A O 1
ATOM 958 N N . ILE A 1 117 ? -1.415 16 -1.056 1 90.69 117 ILE A N 1
ATOM 959 C CA . ILE A 1 117 ? -2.062 14.867 -0.397 1 90.69 117 ILE A CA 1
ATOM 960 C C . ILE A 1 117 ? -3.307 14.461 -1.183 1 90.69 117 ILE A C 1
ATOM 962 O O . ILE A 1 117 ? -3.535 13.266 -1.415 1 90.69 117 ILE A O 1
ATOM 966 N N . PHE A 1 118 ? -4.07 15.359 -1.752 1 91.44 118 PHE A N 1
ATOM 967 C CA . PHE A 1 118 ? -5.41 15.055 -2.246 1 91.44 118 PHE A CA 1
ATOM 968 C C . PHE A 1 118 ? -5.395 14.859 -3.758 1 91.44 118 PHE A C 1
ATOM 970 O O . PHE A 1 118 ? -6.184 14.078 -4.293 1 91.44 118 PHE A O 1
ATOM 977 N N . VAL A 1 119 ? -4.578 15.547 -4.492 1 91.19 119 VAL A N 1
ATOM 978 C CA . VAL A 1 119 ? -4.641 15.594 -5.949 1 91.19 119 VAL A CA 1
ATOM 979 C C . VAL A 1 119 ? -4.422 14.195 -6.52 1 91.19 119 VAL A C 1
ATOM 981 O O . VAL A 1 119 ? -5.141 13.766 -7.426 1 91.19 119 VAL A O 1
ATOM 984 N N . PRO A 1 120 ? -3.453 13.438 -5.973 1 84.25 120 PRO A N 1
ATOM 985 C CA . PRO A 1 120 ? -3.254 12.102 -6.543 1 84.25 120 PRO A CA 1
ATOM 986 C C . PRO A 1 120 ? -4.508 11.234 -6.469 1 84.25 120 PRO A C 1
ATOM 988 O O . PRO A 1 120 ? -4.637 10.266 -7.219 1 84.25 120 PRO A O 1
ATOM 991 N N . ARG A 1 121 ? -5.488 11.578 -5.746 1 79.06 121 ARG A N 1
ATOM 992 C CA . ARG A 1 121 ? -6.648 10.727 -5.508 1 79.06 121 ARG A CA 1
ATOM 993 C C . ARG A 1 121 ? -7.938 11.414 -5.938 1 79.06 121 ARG A C 1
ATOM 995 O O . ARG A 1 121 ? -9.031 10.922 -5.664 1 79.06 121 ARG A O 1
ATOM 1002 N N . SER A 1 122 ? -7.77 12.594 -6.512 1 87.94 122 SER A N 1
ATOM 1003 C CA . SER A 1 122 ? -8.938 13.375 -6.914 1 87.94 122 SER A CA 1
ATOM 1004 C C . SER A 1 122 ? -8.891 13.711 -8.398 1 87.94 122 SER A C 1
ATOM 1006 O O . SER A 1 122 ? -8.172 14.625 -8.812 1 87.94 122 SER A O 1
ATOM 1008 N N . GLY A 1 123 ? -9.766 13.031 -9.125 1 86.62 123 GLY A N 1
ATOM 1009 C CA . GLY A 1 123 ? -9.844 13.344 -10.539 1 86.62 123 GLY A CA 1
ATOM 1010 C C . GLY A 1 123 ? -10.242 14.781 -10.82 1 86.62 123 GLY A C 1
ATOM 1011 O O . GLY A 1 123 ? -9.719 15.414 -11.742 1 86.62 123 GLY A O 1
ATOM 1012 N N . GLU A 1 124 ? -11.062 15.297 -10.023 1 89.88 124 GLU A N 1
ATOM 1013 C CA . GLU A 1 124 ? -11.539 16.672 -10.18 1 89.88 124 GLU A CA 1
ATOM 1014 C C . GLU A 1 124 ? -10.406 17.672 -10 1 89.88 124 GLU A C 1
ATOM 1016 O O . GLU A 1 124 ? -10.219 18.562 -10.836 1 89.88 124 GLU A O 1
ATOM 1021 N N . LEU A 1 125 ? -9.664 17.531 -8.984 1 92.69 125 LEU A N 1
ATOM 1022 C CA . LEU A 1 125 ? -8.547 18.438 -8.734 1 92.69 125 LEU A CA 1
ATOM 1023 C C . LEU A 1 125 ? -7.488 18.312 -9.82 1 92.69 125 LEU A C 1
ATOM 1025 O O . LEU A 1 125 ? -6.875 19.312 -10.211 1 92.69 125 LEU A O 1
ATOM 1029 N N . GLN A 1 126 ? -7.277 17.094 -10.32 1 90.56 126 GLN A N 1
ATOM 1030 C CA . GLN A 1 126 ? -6.301 16.875 -11.383 1 90.56 126 GLN A CA 1
ATOM 1031 C C . GLN A 1 126 ? -6.676 17.641 -12.641 1 90.56 126 GLN A C 1
ATOM 1033 O O . GLN A 1 126 ? -5.797 18.141 -13.359 1 90.56 126 GLN A O 1
ATOM 1038 N N . LYS A 1 127 ? -7.898 17.734 -12.891 1 91.38 127 LYS A N 1
ATOM 1039 C CA . LYS A 1 127 ? -8.383 18.438 -14.07 1 91.38 127 LYS A CA 1
ATOM 1040 C C . LYS A 1 127 ? -8.312 19.938 -13.883 1 91.38 127 LYS A C 1
ATOM 1042 O O . LYS A 1 127 ? -8.008 20.688 -14.82 1 91.38 127 LYS A O 1
ATOM 1047 N N . GLN A 1 128 ? -8.461 20.406 -12.68 1 92.56 128 GLN A N 1
ATOM 1048 C CA . GLN A 1 128 ? -8.625 21.828 -12.414 1 92.56 128 GLN A CA 1
ATOM 1049 C C . GLN A 1 128 ? -7.27 22.5 -12.172 1 92.56 128 GLN A C 1
ATOM 1051 O O . GLN A 1 128 ? -7.086 23.672 -12.5 1 92.56 128 GLN A O 1
ATOM 1056 N N . LEU A 1 129 ? -6.355 21.812 -11.664 1 92.81 129 LEU A N 1
ATOM 1057 C CA . LEU A 1 129 ? -5.176 22.391 -11.031 1 92.81 129 LEU A CA 1
ATOM 1058 C C . LEU A 1 129 ? -4.168 22.859 -12.086 1 92.81 129 LEU A C 1
ATOM 1060 O O . LEU A 1 129 ? -3.475 23.859 -11.883 1 92.81 129 LEU A O 1
ATOM 1064 N N . PRO A 1 130 ? -4.086 22.172 -13.25 1 89.56 130 PRO A N 1
ATOM 1065 C CA . PRO A 1 130 ? -3.01 22.484 -14.195 1 89.56 130 PRO A CA 1
ATOM 1066 C C . PRO A 1 130 ? -2.986 23.953 -14.594 1 89.56 130 PRO A C 1
ATOM 1068 O O . PRO A 1 130 ? -1.911 24.531 -14.766 1 89.56 130 PRO A O 1
ATOM 1071 N N . LYS A 1 131 ? -4.023 24.641 -14.672 1 89.88 131 LYS A N 1
ATOM 1072 C CA . LYS A 1 131 ? -4.07 26.031 -15.102 1 89.88 131 LYS A CA 1
ATOM 1073 C C . LYS A 1 131 ? -3.441 26.953 -14.062 1 89.88 131 LYS A C 1
ATOM 1075 O O . LYS A 1 131 ? -3.096 28.094 -14.367 1 89.88 131 LYS A O 1
ATOM 1080 N N . PHE A 1 132 ? -3.27 26.453 -12.82 1 90.88 132 PHE A N 1
ATOM 1081 C CA . PHE A 1 132 ? -2.738 27.281 -11.742 1 90.88 132 PHE A CA 1
ATOM 1082 C C . PHE A 1 132 ? -1.307 26.875 -11.414 1 90.88 132 PHE A C 1
ATOM 1084 O O . PHE A 1 132 ? -0.662 27.5 -10.562 1 90.88 132 PHE A O 1
ATOM 1091 N N . LEU A 1 133 ? -0.891 25.781 -12.047 1 85.62 133 LEU A N 1
ATOM 1092 C CA . LEU A 1 133 ? 0.466 25.297 -11.828 1 85.62 133 LEU A CA 1
ATOM 1093 C C . LEU A 1 133 ? 1.275 25.344 -13.117 1 85.62 133 LEU A C 1
ATOM 1095 O O . LEU A 1 133 ? 1.475 24.312 -13.773 1 85.62 133 LEU A O 1
ATOM 1099 N N . PRO A 1 134 ? 1.798 26.391 -13.453 1 71.5 134 PRO A N 1
ATOM 1100 C CA . PRO A 1 134 ? 2.467 26.531 -14.75 1 71.5 134 PRO A CA 1
ATOM 1101 C C . PRO A 1 134 ? 3.561 25.484 -14.961 1 71.5 134 PRO A C 1
ATOM 1103 O O . PRO A 1 134 ? 3.807 25.062 -16.094 1 71.5 134 PRO A O 1
ATOM 1106 N N . GLN A 1 135 ? 4.18 25.047 -13.938 1 77.56 135 GLN A N 1
ATOM 1107 C CA . GLN A 1 135 ? 5.234 24.047 -14.141 1 77.56 135 GLN A CA 1
ATOM 1108 C C . GLN A 1 135 ? 4.699 22.641 -13.977 1 77.56 135 GLN A C 1
ATOM 1110 O O . GLN A 1 135 ? 5.457 21.672 -14.055 1 77.56 135 GLN A O 1
ATOM 1115 N N . GLY A 1 136 ? 3.4 22.562 -13.781 1 81.62 136 GLY A N 1
ATOM 1116 C CA . GLY A 1 136 ? 2.725 21.281 -13.773 1 81.62 136 GLY A CA 1
ATOM 1117 C C . GLY A 1 136 ? 2.982 20.469 -12.508 1 81.62 136 GLY A C 1
ATOM 1118 O O . GLY A 1 136 ? 2.461 19.375 -12.352 1 81.62 136 GLY A O 1
ATOM 1119 N N . LYS A 1 137 ? 3.83 20.984 -11.656 1 89.81 137 LYS A N 1
ATOM 1120 C CA . LYS A 1 137 ? 4.164 20.25 -10.445 1 89.81 137 LYS A CA 1
ATOM 1121 C C . LYS A 1 137 ? 3.637 20.969 -9.203 1 89.81 137 LYS A C 1
ATOM 1123 O O . LYS A 1 137 ? 3.58 22.203 -9.164 1 89.81 137 LYS A O 1
ATOM 1128 N N . ILE A 1 138 ? 3.184 20.234 -8.227 1 95.12 138 ILE A N 1
ATOM 1129 C CA . ILE A 1 138 ? 2.791 20.781 -6.938 1 95.12 138 ILE A CA 1
ATOM 1130 C C . ILE A 1 138 ? 4.02 20.938 -6.043 1 95.12 138 ILE A C 1
ATOM 1132 O O . ILE A 1 138 ? 4.312 20.047 -5.227 1 95.12 138 ILE A O 1
ATOM 1136 N N . GLU A 1 139 ? 4.695 22.031 -6.234 1 94.88 139 GLU A N 1
ATOM 1137 C CA . GLU A 1 139 ? 5.953 22.25 -5.527 1 94.88 139 GLU A CA 1
ATOM 1138 C C . GLU A 1 139 ? 6.059 23.672 -4.996 1 94.88 139 GLU A C 1
ATOM 1140 O O . GLU A 1 139 ? 5.348 24.578 -5.465 1 94.88 139 GLU A O 1
ATOM 1145 N N . TYR A 1 140 ? 6.801 23.906 -4.043 1 94.75 140 TYR A N 1
ATOM 1146 C CA . TYR A 1 140 ? 7.148 25.219 -3.525 1 94.75 140 TYR A CA 1
ATOM 1147 C C . TYR A 1 140 ? 8.594 25.25 -3.029 1 94.75 140 TYR A C 1
ATOM 1149 O O . TYR A 1 140 ? 9.148 24.203 -2.668 1 94.75 140 TYR A O 1
ATOM 1157 N N . THR A 1 141 ? 9.188 26.406 -3.1 1 96 141 THR A N 1
ATOM 1158 C CA . THR A 1 141 ? 10.562 26.594 -2.646 1 96 141 THR A CA 1
ATOM 1159 C C . THR A 1 141 ? 10.594 26.938 -1.16 1 96 141 THR A C 1
ATOM 1161 O O . THR A 1 141 ? 9.914 27.859 -0.718 1 96 141 THR A O 1
ATOM 1164 N N . ASP A 1 142 ? 11.375 26.188 -0.458 1 97.31 142 ASP A N 1
ATOM 1165 C CA . ASP A 1 142 ? 11.422 26.375 0.988 1 97.31 142 ASP A CA 1
ATOM 1166 C C . ASP A 1 142 ? 12.703 25.781 1.582 1 97.31 142 ASP A C 1
ATOM 1168 O O . ASP A 1 142 ? 13.555 25.281 0.851 1 97.31 142 ASP A O 1
ATOM 1172 N N . ILE A 1 143 ? 12.859 25.953 2.895 1 98.06 143 ILE A N 1
ATOM 1173 C CA . ILE A 1 143 ? 14.062 25.422 3.535 1 98.06 143 ILE A CA 1
ATOM 1174 C C . ILE A 1 143 ? 13.695 24.25 4.441 1 98.06 143 ILE A C 1
ATOM 1176 O O . ILE A 1 143 ? 14.57 23.656 5.086 1 98.06 143 ILE A O 1
ATOM 1180 N N . GLY A 1 144 ? 12.438 23.828 4.547 1 97.31 144 GLY A N 1
ATOM 1181 C CA . GLY A 1 144 ? 12.008 22.609 5.207 1 97.31 144 GLY A CA 1
ATOM 1182 C C . GLY A 1 144 ? 11.75 22.797 6.691 1 97.31 144 GLY A C 1
ATOM 1183 O O . GLY A 1 144 ? 12.016 21.891 7.488 1 97.31 144 GLY A O 1
ATOM 1184 N N . VAL A 1 145 ? 11.141 23.984 7.105 1 96.62 145 VAL A N 1
ATOM 1185 C CA . VAL A 1 145 ? 10.898 24.219 8.523 1 96.62 145 VAL A CA 1
ATOM 1186 C C . VAL A 1 145 ? 9.406 24.391 8.781 1 96.62 145 VAL A C 1
ATOM 1188 O O . VAL A 1 145 ? 8.656 24.781 7.879 1 96.62 145 VAL A O 1
ATOM 1191 N N . PHE A 1 146 ? 8.977 24.016 9.914 1 95.06 146 PHE A N 1
ATOM 1192 C CA . PHE A 1 146 ? 7.723 24.453 10.516 1 95.06 146 PHE A CA 1
ATOM 1193 C C . PHE A 1 146 ? 7.965 25.562 11.531 1 95.06 146 PHE A C 1
ATOM 1195 O O . PHE A 1 146 ? 8.961 25.531 12.258 1 95.06 146 PHE A O 1
ATOM 1202 N N . THR A 1 147 ? 7.043 26.547 11.492 1 95.62 147 THR A N 1
ATOM 1203 C CA . THR A 1 147 ? 7.238 27.672 12.391 1 95.62 147 THR A CA 1
ATOM 1204 C C . THR A 1 147 ? 5.984 27.922 13.227 1 95.62 147 THR A C 1
ATOM 1206 O O . THR A 1 147 ? 4.898 27.438 12.891 1 95.62 147 THR A O 1
ATOM 1209 N N . LYS A 1 148 ? 6.203 28.516 14.32 1 94.69 148 LYS A N 1
ATOM 1210 C CA . LYS A 1 148 ? 5.152 28.984 15.211 1 94.69 148 LYS A CA 1
ATOM 1211 C C . LYS A 1 148 ? 5.402 30.438 15.641 1 94.69 148 LYS A C 1
ATOM 1213 O O . LYS A 1 148 ? 6.539 30.812 15.93 1 94.69 148 LYS A O 1
ATOM 1218 N N . ASP A 1 149 ? 4.352 31.234 15.562 1 93.81 149 ASP A N 1
ATOM 1219 C CA . ASP A 1 149 ? 4.449 32.594 16.031 1 93.81 149 ASP A CA 1
ATOM 1220 C C . ASP A 1 149 ? 4.035 32.719 17.5 1 93.81 149 ASP A C 1
ATOM 1222 O O . ASP A 1 149 ? 2.926 32.312 17.875 1 93.81 149 ASP A O 1
ATOM 1226 N N . ILE A 1 150 ? 4.914 33.188 18.281 1 95.06 150 ILE A N 1
ATOM 1227 C CA . ILE A 1 150 ? 4.668 33.375 19.703 1 95.06 150 ILE A CA 1
ATOM 1228 C C . ILE A 1 150 ? 4.977 34.844 20.078 1 95.06 150 ILE A C 1
ATOM 1230 O O . ILE A 1 150 ? 6.133 35.25 20.031 1 95.06 150 ILE A O 1
ATOM 1234 N N . ASN A 1 151 ? 3.953 35.531 20.438 1 94.38 151 ASN A N 1
ATOM 1235 C CA . ASN A 1 151 ? 4.098 36.938 20.875 1 94.38 151 ASN A CA 1
ATOM 1236 C C . ASN A 1 151 ? 4.809 37.781 19.812 1 94.38 151 ASN A C 1
ATOM 1238 O O . ASN A 1 151 ? 5.77 38.469 20.125 1 94.38 151 ASN A O 1
ATOM 1242 N N . GLY A 1 152 ? 4.469 37.531 18.672 1 93.19 152 GLY A N 1
ATOM 1243 C CA . GLY A 1 152 ? 4.973 38.312 17.562 1 93.19 152 GLY A CA 1
ATOM 1244 C C . GLY A 1 152 ? 6.332 37.875 17.062 1 93.19 152 GLY A C 1
ATOM 1245 O O . GLY A 1 152 ? 6.926 38.531 16.203 1 93.19 152 GLY A O 1
ATOM 1246 N N . LYS A 1 153 ? 6.844 36.812 17.625 1 96.12 153 LYS A N 1
ATOM 1247 C CA . LYS A 1 153 ? 8.125 36.25 17.219 1 96.12 153 LYS A CA 1
ATOM 1248 C C . LYS A 1 153 ? 7.93 34.906 16.531 1 96.12 153 LYS A C 1
ATOM 1250 O O . LYS A 1 153 ? 7.082 34.125 16.938 1 96.12 153 LYS A O 1
ATOM 1255 N N . THR A 1 154 ? 8.734 34.688 15.477 1 97.06 154 THR A N 1
ATOM 1256 C CA . THR A 1 154 ? 8.625 33.438 14.727 1 97.06 154 THR A CA 1
ATOM 1257 C C . THR A 1 154 ? 9.703 32.438 15.156 1 97.06 154 THR A C 1
ATOM 1259 O O . THR A 1 154 ? 10.891 32.719 15.031 1 97.06 154 THR A O 1
ATOM 1262 N N . PHE A 1 155 ? 9.273 31.281 15.641 1 97.81 155 PHE A N 1
ATOM 1263 C CA . PHE A 1 155 ? 10.203 30.266 16.109 1 97.81 155 PHE A CA 1
ATOM 1264 C C . PHE A 1 155 ? 10.125 29.016 15.227 1 97.81 155 PHE A C 1
ATOM 1266 O O . PHE A 1 155 ? 9.039 28.641 14.789 1 97.81 155 PHE A O 1
ATOM 1273 N N . VAL A 1 156 ? 11.266 28.406 15 1 97.31 156 VAL A N 1
ATOM 1274 C CA . VAL A 1 156 ? 11.305 27.094 14.352 1 97.31 156 VAL A CA 1
ATOM 1275 C C . VAL A 1 156 ? 10.734 26.031 15.289 1 97.31 156 VAL A C 1
ATOM 1277 O O . VAL A 1 156 ? 11.297 25.781 16.359 1 97.31 156 VAL A O 1
ATOM 1280 N N . SER A 1 157 ? 9.641 25.453 14.875 1 96.31 157 SER A N 1
ATOM 1281 C CA . SER A 1 157 ? 8.984 24.469 15.742 1 96.31 157 SER A CA 1
ATOM 1282 C C . SER A 1 157 ? 9.344 23.047 15.344 1 96.31 157 SER A C 1
ATOM 1284 O O . SER A 1 157 ? 9.211 22.125 16.141 1 96.31 157 SER A O 1
ATOM 1286 N N . ASN A 1 158 ? 9.68 22.828 14.125 1 96.19 158 ASN A N 1
ATOM 1287 C CA . ASN A 1 158 ? 10.125 21.531 13.633 1 96.19 158 ASN A CA 1
ATOM 1288 C C . ASN A 1 158 ? 10.898 21.672 12.32 1 96.19 158 ASN A C 1
ATOM 1290 O O . ASN A 1 158 ? 10.852 22.719 11.68 1 96.19 158 ASN A O 1
ATOM 1294 N N . ILE A 1 159 ? 11.672 20.703 12 1 97.38 159 ILE A N 1
ATOM 1295 C CA . ILE A 1 159 ? 12.531 20.719 10.82 1 97.38 159 ILE A CA 1
ATOM 1296 C C . ILE A 1 159 ? 12.438 19.375 10.094 1 97.38 159 ILE A C 1
ATOM 1298 O O . ILE A 1 159 ? 12.578 18.312 10.711 1 97.38 159 ILE A O 1
ATOM 1302 N N . LEU A 1 160 ? 12.156 19.375 8.82 1 97.38 160 LEU A N 1
ATOM 1303 C CA . LEU A 1 160 ? 12.148 18.156 8.023 1 97.38 160 LEU A CA 1
ATOM 1304 C C . LEU A 1 160 ? 13.555 17.594 7.898 1 97.38 160 LEU A C 1
ATOM 1306 O O . LEU A 1 160 ? 14.508 18.328 7.625 1 97.38 160 LEU A O 1
ATOM 1310 N N . GLU A 1 161 ? 13.625 16.312 8.102 1 96.62 161 GLU A N 1
ATOM 1311 C CA . GLU A 1 161 ? 14.922 15.656 7.957 1 96.62 161 GLU A CA 1
ATOM 1312 C C . GLU A 1 161 ? 15.445 15.773 6.527 1 96.62 161 GLU A C 1
ATOM 1314 O O . GLU A 1 161 ? 14.664 15.703 5.574 1 96.62 161 GLU A O 1
ATOM 1319 N N . LYS A 1 162 ? 16.703 16.031 6.418 1 94.94 162 LYS A N 1
ATOM 1320 C CA . LYS A 1 162 ? 17.438 16.156 5.164 1 94.94 162 LYS A CA 1
ATOM 1321 C C . LYS A 1 162 ? 16.984 17.375 4.371 1 94.94 162 LYS A C 1
ATOM 1323 O O . LYS A 1 162 ? 17.156 17.422 3.152 1 94.94 162 LYS A O 1
ATOM 1328 N N . SER A 1 163 ? 16.422 18.312 5 1 97.5 163 SER A N 1
ATOM 1329 C CA . SER A 1 163 ? 16.109 19.609 4.402 1 97.5 163 SER A CA 1
ATOM 1330 C C . SER A 1 163 ? 17.297 20.547 4.43 1 97.5 163 SER A C 1
ATOM 1332 O O . SER A 1 163 ? 18.281 20.281 5.137 1 97.5 163 SER A O 1
ATOM 1334 N N . PRO A 1 164 ? 17.234 21.641 3.607 1 97.94 164 PRO A N 1
ATOM 1335 C CA . PRO A 1 164 ? 18.281 22.656 3.688 1 97.94 164 PRO A CA 1
ATOM 1336 C C . PRO A 1 164 ? 18.469 23.203 5.102 1 97.94 164 PRO A C 1
ATOM 1338 O O . PRO A 1 164 ? 19.594 23.438 5.539 1 97.94 164 PRO A O 1
ATOM 1341 N N . ALA A 1 165 ? 17.406 23.375 5.812 1 98 165 ALA A N 1
ATOM 1342 C CA . ALA A 1 165 ? 17.484 23.891 7.176 1 98 165 ALA A CA 1
ATOM 1343 C C . ALA A 1 165 ? 18.25 22.938 8.086 1 98 165 ALA A C 1
ATOM 1345 O O . ALA A 1 165 ? 19.094 23.359 8.875 1 98 165 ALA A O 1
ATOM 1346 N N . ALA A 1 166 ? 17.875 21.641 7.953 1 97.25 166 ALA A N 1
ATOM 1347 C CA . ALA A 1 166 ? 18.594 20.641 8.742 1 97.25 166 ALA A CA 1
ATOM 1348 C C . ALA A 1 166 ? 20.078 20.625 8.422 1 97.25 166 ALA A C 1
ATOM 1350 O O . ALA A 1 166 ? 20.922 20.578 9.32 1 97.25 166 ALA A O 1
ATOM 1351 N N . ALA A 1 167 ? 20.406 20.734 7.18 1 96.75 167 ALA A N 1
ATOM 1352 C CA . ALA A 1 167 ? 21.781 20.688 6.723 1 96.75 167 ALA A CA 1
ATOM 1353 C C . ALA A 1 167 ? 22.562 21.922 7.199 1 96.75 167 ALA A C 1
ATOM 1355 O O . ALA A 1 167 ? 23.766 21.844 7.477 1 96.75 167 ALA A O 1
ATOM 1356 N N . ALA A 1 168 ? 21.875 23 7.324 1 96.88 168 ALA A N 1
ATOM 1357 C CA . ALA A 1 168 ? 22.516 24.266 7.688 1 96.88 168 ALA A CA 1
ATOM 1358 C C . ALA A 1 168 ? 22.656 24.391 9.203 1 96.88 168 ALA A C 1
ATOM 1360 O O . ALA A 1 168 ? 23.25 25.359 9.695 1 96.88 168 ALA A O 1
ATOM 1361 N N . GLY A 1 169 ? 22.047 23.484 9.953 1 95.94 169 GLY A N 1
ATOM 1362 C CA . GLY A 1 169 ? 22.234 23.453 11.398 1 95.94 169 GLY A CA 1
ATOM 1363 C C . GLY A 1 169 ? 21.188 24.25 12.141 1 95.94 169 GLY A C 1
ATOM 1364 O O . GLY A 1 169 ? 21.391 24.609 13.305 1 95.94 169 GLY A O 1
ATOM 1365 N N . LEU A 1 170 ? 20.125 24.609 11.469 1 97.25 170 LEU A N 1
ATOM 1366 C CA . LEU A 1 170 ? 19 25.203 12.188 1 97.25 170 LEU A CA 1
ATOM 1367 C C . LEU A 1 170 ? 18.469 24.25 13.25 1 97.25 170 LEU A C 1
ATOM 1369 O O . LEU A 1 170 ? 18.516 23.031 13.078 1 97.25 170 LEU A O 1
ATOM 1373 N N . LYS A 1 171 ? 17.953 24.828 14.336 1 97 171 LYS A N 1
ATOM 1374 C CA . LYS A 1 171 ? 17.484 24.031 15.461 1 97 171 LYS A CA 1
ATOM 1375 C C . LYS A 1 171 ? 16.062 24.422 15.852 1 97 171 LYS A C 1
ATOM 1377 O O . LYS A 1 171 ? 15.664 25.578 15.664 1 97 171 LYS A O 1
ATOM 1382 N N . ILE A 1 172 ? 15.375 23.453 16.375 1 96.75 172 ILE A N 1
ATOM 1383 C CA . ILE A 1 172 ? 14.102 23.766 17.016 1 96.75 172 ILE A CA 1
ATOM 1384 C C . ILE A 1 172 ? 14.312 24.812 18.109 1 96.75 172 ILE A C 1
ATOM 1386 O O . ILE A 1 172 ? 15.242 24.719 18.906 1 96.75 172 ILE A O 1
ATOM 1390 N N . GLY A 1 173 ? 13.492 25.844 18.062 1 97.56 173 GLY A N 1
ATOM 1391 C CA . GLY A 1 173 ? 13.602 26.906 19.047 1 97.56 173 GLY A CA 1
ATOM 1392 C C . GLY A 1 173 ? 14.305 28.141 18.531 1 97.56 173 GLY A C 1
ATOM 1393 O O . GLY A 1 173 ? 14.25 29.203 19.156 1 97.56 173 GLY A O 1
ATOM 1394 N N . ASP A 1 174 ? 14.977 28.047 17.391 1 97.88 174 ASP A N 1
ATOM 1395 C CA . ASP A 1 174 ? 15.578 29.234 16.781 1 97.88 174 ASP A CA 1
ATOM 1396 C C . ASP A 1 174 ? 14.508 30.266 16.438 1 97.88 174 ASP A C 1
ATOM 1398 O O . ASP A 1 174 ? 13.469 29.938 15.883 1 97.88 174 ASP A O 1
ATOM 1402 N N . GLN A 1 175 ? 14.789 31.516 16.844 1 98.12 175 GLN A N 1
ATOM 1403 C CA . GLN A 1 175 ? 13.945 32.625 16.375 1 98.12 175 GLN A CA 1
ATOM 1404 C C . GLN A 1 175 ? 14.414 33.125 15.023 1 98.12 175 GLN A C 1
ATOM 1406 O O . GLN A 1 175 ? 15.594 33.469 14.859 1 98.12 175 GLN A O 1
ATOM 1411 N N . ILE A 1 176 ? 13.602 33.094 14.047 1 97.81 176 ILE A N 1
ATOM 1412 C CA . ILE A 1 176 ? 13.938 33.688 12.742 1 97.81 176 ILE A CA 1
ATOM 1413 C C . ILE A 1 176 ? 13.719 35.188 12.773 1 97.81 176 ILE A C 1
ATOM 1415 O O . ILE A 1 176 ? 12.594 35.656 12.992 1 97.81 176 ILE A O 1
ATOM 1419 N N . LEU A 1 177 ? 14.742 35.875 12.5 1 97.38 177 LEU A N 1
ATOM 1420 C CA . LEU A 1 177 ? 14.664 37.312 12.547 1 97.38 177 LEU A CA 1
ATOM 1421 C C . LEU A 1 177 ? 14.461 37.906 11.148 1 97.38 177 LEU A C 1
ATOM 1423 O O . LEU A 1 177 ? 13.625 38.781 10.953 1 97.38 177 LEU A O 1
ATOM 1427 N N . SER A 1 178 ? 15.234 37.438 10.188 1 97.38 178 SER A N 1
ATOM 1428 C CA . SER A 1 178 ? 15.102 37.969 8.828 1 97.38 178 SER A CA 1
ATOM 1429 C C . SER A 1 178 ? 15.688 37 7.801 1 97.38 178 SER A C 1
ATOM 1431 O O . SER A 1 178 ? 16.453 36.094 8.156 1 97.38 178 SER A O 1
ATOM 1433 N N . VAL A 1 179 ? 15.258 37.156 6.605 1 97.69 179 VAL A N 1
ATOM 1434 C CA . VAL A 1 179 ? 15.805 36.5 5.422 1 97.69 179 VAL A CA 1
ATOM 1435 C C . VAL A 1 179 ? 16.266 37.562 4.414 1 97.69 179 VAL A C 1
ATOM 1437 O O . VAL A 1 179 ? 15.438 38.312 3.893 1 97.69 179 VAL A O 1
ATOM 1440 N N . ASP A 1 180 ? 17.5 37.594 4.125 1 97.31 180 ASP A N 1
ATOM 1441 C CA . ASP A 1 180 ? 18.078 38.594 3.256 1 97.31 180 ASP A CA 1
ATOM 1442 C C . ASP A 1 180 ? 17.703 40 3.711 1 97.31 180 ASP A C 1
ATOM 1444 O O . ASP A 1 180 ? 17.297 40.844 2.895 1 97.31 180 ASP A O 1
ATOM 1448 N N . GLY A 1 181 ? 17.625 40.125 4.934 1 96.5 181 GLY A N 1
ATOM 1449 C CA . GLY A 1 181 ? 17.422 41.438 5.512 1 96.5 181 GLY A CA 1
ATOM 1450 C C . GLY A 1 181 ? 15.961 41.844 5.551 1 96.5 181 GLY A C 1
ATOM 1451 O O . GLY A 1 181 ? 15.641 42.938 6 1 96.5 181 GLY A O 1
ATOM 1452 N N . ARG A 1 182 ? 15.094 41.031 5.18 1 96.69 182 ARG A N 1
ATOM 1453 C CA . ARG A 1 182 ? 13.656 41.312 5.176 1 96.69 182 ARG A CA 1
ATOM 1454 C C . ARG A 1 182 ? 12.914 40.375 6.113 1 96.69 182 ARG A C 1
ATOM 1456 O O . ARG A 1 182 ? 13.414 39.281 6.438 1 96.69 182 ARG A O 1
ATOM 1463 N N . PRO A 1 183 ? 11.742 40.781 6.566 1 94.88 183 PRO A N 1
ATOM 1464 C CA . PRO A 1 183 ? 10.961 39.906 7.438 1 94.88 183 PRO A CA 1
ATOM 1465 C C . PRO A 1 183 ? 10.656 38.562 6.793 1 94.88 183 PRO A C 1
ATOM 1467 O O . PRO A 1 183 ? 10.414 38.5 5.582 1 94.88 183 PRO A O 1
ATOM 1470 N N . TYR A 1 184 ? 10.656 37.562 7.633 1 95.12 184 TYR A N 1
ATOM 1471 C CA . TYR A 1 184 ? 10.398 36.219 7.18 1 95.12 184 TYR A CA 1
ATOM 1472 C C . TYR A 1 184 ? 8.953 36.062 6.719 1 95.12 184 TYR A C 1
ATOM 1474 O O . TYR A 1 184 ? 8.023 36.406 7.445 1 95.12 184 TYR A O 1
ATOM 1482 N N . GLN A 1 185 ? 8.695 35.625 5.543 1 92.25 185 GLN A N 1
ATOM 1483 C CA . GLN A 1 185 ? 7.418 35.188 4.988 1 92.25 185 GLN A CA 1
ATOM 1484 C C . GLN A 1 185 ? 7.531 33.781 4.383 1 92.25 185 GLN A C 1
ATOM 1486 O O . GLN A 1 185 ? 8.344 33.562 3.484 1 92.25 185 GLN A O 1
ATOM 1491 N N . PRO A 1 186 ? 6.523 33 4.852 1 89.12 186 PRO A N 1
ATOM 1492 C CA . PRO A 1 186 ? 6.594 31.656 4.262 1 89.12 186 PRO A CA 1
ATOM 1493 C C . PRO A 1 186 ? 6.5 31.672 2.736 1 89.12 186 PRO A C 1
ATOM 1495 O O . PRO A 1 186 ? 5.812 32.531 2.168 1 89.12 186 PRO A O 1
ATOM 1498 N N . ILE A 1 187 ? 7.117 30.953 2.004 1 92.19 187 ILE A N 1
ATOM 1499 C CA . ILE A 1 187 ? 7.172 30.797 0.554 1 92.19 187 ILE A CA 1
ATOM 1500 C C . ILE A 1 187 ? 7.863 32 -0.07 1 92.19 187 ILE A C 1
ATOM 1502 O O . ILE A 1 187 ? 8.875 31.859 -0.754 1 92.19 187 ILE A O 1
ATOM 1506 N N . LYS A 1 188 ? 7.34 33.344 0.175 1 93.25 188 LYS A N 1
ATOM 1507 C CA . LYS A 1 188 ? 7.809 34.562 -0.482 1 93.25 188 LYS A CA 1
ATOM 1508 C C . LYS A 1 188 ? 9.297 34.781 -0.231 1 93.25 188 LYS A C 1
ATOM 1510 O O . LYS A 1 188 ? 10.023 35.219 -1.123 1 93.25 188 LYS A O 1
ATOM 1515 N N . SER A 1 189 ? 9.703 34.469 0.99 1 96.38 189 SER A N 1
ATOM 1516 C CA . SER A 1 189 ? 11.094 34.75 1.356 1 96.38 189 SER A CA 1
ATOM 1517 C C . SER A 1 189 ? 12.047 33.875 0.53 1 96.38 189 SER A C 1
ATOM 1519 O O . SER A 1 189 ? 13.242 34.188 0.438 1 96.38 189 SER A O 1
ATOM 1521 N N . PHE A 1 190 ? 11.547 32.812 -0.101 1 96.81 190 PHE A N 1
ATOM 1522 C CA . PHE A 1 190 ? 12.422 31.859 -0.771 1 96.81 190 PHE A CA 1
ATOM 1523 C C . PHE A 1 190 ? 12.039 31.703 -2.238 1 96.81 190 PHE A C 1
ATOM 1525 O O . PHE A 1 190 ? 12.688 30.969 -2.982 1 96.81 190 PHE A O 1
ATOM 1532 N N . ALA A 1 191 ? 11 32.406 -2.652 1 92.19 191 ALA A N 1
ATOM 1533 C CA . ALA A 1 191 ? 10.469 32.281 -4.008 1 92.19 191 ALA A CA 1
ATOM 1534 C C . ALA A 1 191 ? 11.555 32.562 -5.047 1 92.19 191 ALA A C 1
ATOM 1536 O O . ALA A 1 191 ? 12.219 33.594 -4.988 1 92.19 191 ALA A O 1
ATOM 1537 N N . GLY A 1 192 ? 11.727 31.594 -5.957 1 91.81 192 GLY A N 1
ATOM 1538 C CA . GLY A 1 192 ? 12.656 31.781 -7.062 1 91.81 192 GLY A CA 1
ATOM 1539 C C . GLY A 1 192 ? 14.109 31.609 -6.652 1 91.81 192 GLY A C 1
ATOM 1540 O O . GLY A 1 192 ? 15.016 31.906 -7.434 1 91.81 192 GLY A O 1
ATOM 1541 N N . LYS A 1 193 ? 14.383 31.125 -5.469 1 96.12 193 LYS A N 1
ATOM 1542 C CA . LYS A 1 193 ? 15.75 31.125 -4.969 1 96.12 193 LYS A CA 1
ATOM 1543 C C . LYS A 1 193 ? 16.234 29.688 -4.742 1 96.12 193 LYS A C 1
ATOM 1545 O O . LYS A 1 193 ? 17.156 29.453 -3.949 1 96.12 193 LYS A O 1
ATOM 1550 N N . ALA A 1 194 ? 15.57 28.766 -5.371 1 96.06 194 ALA A N 1
ATOM 1551 C CA . ALA A 1 194 ? 16.031 27.391 -5.234 1 96.06 194 ALA A CA 1
ATOM 1552 C C . ALA A 1 194 ? 17.484 27.234 -5.684 1 96.06 194 ALA A C 1
ATOM 1554 O O . ALA A 1 194 ? 17.844 27.672 -6.781 1 96.06 194 ALA A O 1
ATOM 1555 N N . GLY A 1 195 ? 18.281 26.734 -4.82 1 96.62 195 GLY A N 1
ATOM 1556 C CA . GLY A 1 195 ? 19.672 26.484 -5.152 1 96.62 195 GLY A CA 1
ATOM 1557 C C . GLY A 1 195 ? 20.562 27.672 -4.898 1 96.62 195 GLY A C 1
ATOM 1558 O O . GLY A 1 195 ? 21.797 27.562 -4.926 1 96.62 195 GLY A O 1
ATOM 1559 N N . GLU A 1 196 ? 19.984 28.812 -4.59 1 96.94 196 GLU A N 1
ATOM 1560 C CA . GLU A 1 196 ? 20.734 30.031 -4.309 1 96.94 196 GLU A CA 1
ATOM 1561 C C . GLU A 1 196 ? 20.75 30.344 -2.812 1 96.94 196 GLU A C 1
ATOM 1563 O O . GLU A 1 196 ? 19.703 30.359 -2.166 1 96.94 196 GLU A O 1
ATOM 1568 N N . GLU A 1 197 ? 21.875 30.688 -2.383 1 96.69 197 GLU A N 1
ATOM 1569 C CA . GLU A 1 197 ? 22 30.906 -0.946 1 96.69 197 GLU A CA 1
ATOM 1570 C C . GLU A 1 197 ? 21.281 32.188 -0.521 1 96.69 197 GLU A C 1
ATOM 1572 O O . GLU A 1 197 ? 21.344 33.188 -1.222 1 96.69 197 GLU A O 1
ATOM 1577 N N . VAL A 1 198 ? 20.578 32.094 0.493 1 97.5 198 VAL A N 1
ATOM 1578 C CA . VAL A 1 198 ? 20 33.25 1.176 1 97.5 198 VAL A CA 1
ATOM 1579 C C . VAL A 1 198 ? 20.625 33.375 2.564 1 97.5 198 VAL A C 1
ATOM 1581 O O . VAL A 1 198 ? 21.141 32.406 3.119 1 97.5 198 VAL A O 1
ATOM 1584 N N . LYS A 1 199 ? 20.578 34.594 3.051 1 97.69 199 LYS A N 1
ATOM 1585 C CA . LYS A 1 199 ? 21.094 34.844 4.395 1 97.69 199 LYS A CA 1
ATOM 1586 C C . LYS A 1 199 ? 19.969 34.844 5.418 1 97.69 199 LYS A C 1
ATOM 1588 O O . LYS A 1 199 ? 19.094 35.719 5.395 1 97.69 199 LYS A O 1
ATOM 1593 N N . LEU A 1 200 ? 20 33.875 6.293 1 97.81 200 LEU A N 1
ATOM 1594 C CA . LEU A 1 200 ? 19.031 33.781 7.375 1 97.81 200 LEU A CA 1
ATOM 1595 C C . LEU A 1 200 ? 19.625 34.281 8.688 1 97.81 200 LEU A C 1
ATOM 1597 O O . LEU A 1 200 ? 20.641 33.781 9.148 1 97.81 200 LEU A O 1
ATOM 1601 N N . LEU A 1 201 ? 19.031 35.312 9.242 1 97.81 201 LEU A N 1
ATOM 1602 C CA . LEU A 1 201 ? 19.422 35.781 10.57 1 97.81 201 LEU A CA 1
ATOM 1603 C C . LEU A 1 201 ? 18.547 35.156 11.641 1 97.81 201 LEU A C 1
ATOM 1605 O O . LEU A 1 201 ? 17.312 35.25 11.586 1 97.81 201 LEU A O 1
ATOM 1609 N N . ILE A 1 202 ? 19.203 34.469 12.57 1 98 202 ILE A N 1
ATOM 1610 C CA . ILE A 1 202 ? 18.438 33.812 13.633 1 98 202 ILE A CA 1
ATOM 1611 C C . ILE A 1 202 ? 19.016 34.188 14.992 1 98 202 ILE A C 1
ATOM 1613 O O . ILE A 1 202 ? 20.109 34.719 15.078 1 98 202 ILE A O 1
ATOM 1617 N N . GLN A 1 203 ? 18.156 34 15.977 1 97.44 203 GLN A N 1
ATOM 1618 C CA . GLN A 1 203 ? 18.578 34.125 17.375 1 97.44 203 GLN A CA 1
ATOM 1619 C C . GLN A 1 203 ? 18.375 32.781 18.109 1 97.44 203 GLN A C 1
ATOM 1621 O O . GLN A 1 203 ? 17.266 32.281 18.156 1 97.44 203 GLN A O 1
ATOM 1626 N N . ARG A 1 204 ? 19.453 32.25 18.719 1 95.81 204 ARG A N 1
ATOM 1627 C CA . ARG A 1 204 ? 19.438 30.906 19.266 1 95.81 204 ARG A CA 1
ATOM 1628 C C . ARG A 1 204 ? 19.047 30.938 20.75 1 95.81 204 ARG A C 1
ATOM 1630 O O . ARG A 1 204 ? 18.406 30 21.234 1 95.81 204 ARG A O 1
ATOM 1637 N N . SER A 1 205 ? 19.453 31.953 21.391 1 95.25 205 SER A N 1
ATOM 1638 C CA . SER A 1 205 ? 19.062 32.156 22.797 1 95.25 205 SER A CA 1
ATOM 1639 C C . SER A 1 205 ? 18.344 33.469 22.984 1 95.25 205 SER A C 1
ATOM 1641 O O . SER A 1 205 ? 18.172 34.25 22.031 1 95.25 205 SER A O 1
ATOM 1643 N N . ALA A 1 206 ? 17.844 33.688 24.188 1 93 206 ALA A N 1
ATOM 1644 C CA . ALA A 1 206 ? 17.094 34.906 24.469 1 93 206 ALA A CA 1
ATOM 1645 C C . ALA A 1 206 ? 17.984 36.125 24.438 1 93 206 ALA A C 1
ATOM 1647 O O . ALA A 1 206 ? 17.516 37.281 24.344 1 93 206 ALA A O 1
ATOM 1648 N N . THR A 1 207 ? 19.281 35.969 24.344 1 92.88 207 THR A N 1
ATOM 1649 C CA . THR A 1 207 ? 20.234 37.062 24.344 1 92.88 207 THR A CA 1
ATOM 1650 C C . THR A 1 207 ? 20.516 37.531 22.922 1 92.88 207 THR A C 1
ATOM 1652 O O . THR A 1 207 ? 20.797 36.719 22.031 1 92.88 207 THR A O 1
ATOM 1655 N N . PRO A 1 208 ? 20.484 38.781 22.75 1 89.31 208 PRO A N 1
ATOM 1656 C CA . PRO A 1 208 ? 20.703 39.312 21.406 1 89.31 208 PRO A CA 1
ATOM 1657 C C . PRO A 1 208 ? 22.078 39 20.844 1 89.31 208 PRO A C 1
ATOM 1659 O O . PRO A 1 208 ? 22.25 38.938 19.625 1 89.31 208 PRO A O 1
ATOM 1662 N N . SER A 1 209 ? 23.031 38.812 21.688 1 89.31 209 SER A N 1
ATOM 1663 C CA . SER A 1 209 ? 24.375 38.5 21.234 1 89.31 209 SER A CA 1
ATOM 1664 C C . SER A 1 209 ? 24.453 37.125 20.578 1 89.31 209 SER A C 1
ATOM 1666 O O . SER A 1 209 ? 25.438 36.781 19.922 1 89.31 209 SER A O 1
ATOM 1668 N N . SER A 1 210 ? 23.359 36.438 20.672 1 89.75 210 SER A N 1
ATOM 1669 C CA . SER A 1 210 ? 23.344 35.062 20.125 1 89.75 210 SER A CA 1
ATOM 1670 C C . SER A 1 210 ? 22.906 35.062 18.656 1 89.75 210 SER A C 1
ATOM 1672 O O . SER A 1 210 ? 22.75 34 18.062 1 89.75 210 SER A O 1
ATOM 1674 N N . GLN A 1 211 ? 22.734 36.188 18.109 1 94.44 211 GLN A N 1
ATOM 1675 C CA . GLN A 1 211 ? 22.312 36.25 16.719 1 94.44 211 GLN A CA 1
ATOM 1676 C C . GLN A 1 211 ? 23.359 35.656 15.797 1 94.44 211 GLN A C 1
ATOM 1678 O O . GLN A 1 211 ? 24.562 35.875 16 1 94.44 211 GLN A O 1
ATOM 1683 N N . ILE A 1 212 ? 22.953 34.812 14.906 1 95.44 212 ILE A N 1
ATOM 1684 C CA . ILE A 1 212 ? 23.812 34.125 13.945 1 95.44 212 ILE A CA 1
ATOM 1685 C C . ILE A 1 212 ? 23.219 34.281 12.547 1 95.44 212 ILE A C 1
ATOM 1687 O O . ILE A 1 212 ? 22 34.188 12.367 1 95.44 212 ILE A O 1
ATOM 1691 N N . GLU A 1 213 ? 24.078 34.594 11.633 1 96.31 213 GLU A N 1
ATOM 1692 C CA . GLU A 1 213 ? 23.688 34.531 10.227 1 96.31 213 GLU A CA 1
ATOM 1693 C C . GLU A 1 213 ? 24.031 33.188 9.602 1 96.31 213 GLU A C 1
ATOM 1695 O O . GLU A 1 213 ? 25.172 32.75 9.688 1 96.31 213 GLU A O 1
ATOM 1700 N N . ILE A 1 214 ? 23.047 32.562 9.016 1 96.56 214 ILE A N 1
ATOM 1701 C CA . ILE A 1 214 ? 23.219 31.234 8.391 1 96.56 214 ILE A CA 1
ATOM 1702 C C . ILE A 1 214 ? 22.953 31.344 6.891 1 96.56 214 ILE A C 1
ATOM 1704 O O . ILE A 1 214 ? 21.938 31.891 6.473 1 96.56 214 ILE A O 1
ATOM 1708 N N . ALA A 1 215 ? 23.922 30.922 6.102 1 97.12 215 ALA A N 1
ATOM 1709 C CA . ALA A 1 215 ? 23.688 30.781 4.664 1 97.12 215 ALA A CA 1
ATOM 1710 C C . ALA A 1 215 ? 22.984 29.469 4.336 1 97.12 215 ALA A C 1
ATOM 1712 O O . ALA A 1 215 ? 23.438 28.406 4.727 1 97.12 215 ALA A O 1
ATOM 1713 N N . ILE A 1 216 ? 21.875 29.578 3.691 1 97.31 216 ILE A N 1
ATOM 1714 C CA . ILE A 1 216 ? 21.078 28.391 3.391 1 97.31 216 ILE A CA 1
ATOM 1715 C C . ILE A 1 216 ? 20.562 28.453 1.952 1 97.31 216 ILE A C 1
ATOM 1717 O O . ILE A 1 216 ? 20.125 29.516 1.494 1 97.31 216 ILE A O 1
ATOM 1721 N N . ALA A 1 217 ? 20.672 27.422 1.237 1 97.88 217 ALA A N 1
ATOM 1722 C CA . ALA A 1 217 ? 20.125 27.328 -0.113 1 97.88 217 ALA A CA 1
ATOM 1723 C C . ALA A 1 217 ? 18.797 26.594 -0.115 1 97.88 217 ALA A C 1
ATOM 1725 O O . ALA A 1 217 ? 18.75 25.359 0.003 1 97.88 217 ALA A O 1
ATOM 1726 N N . PRO A 1 218 ? 17.672 27.344 -0.254 1 98 218 PRO A N 1
ATOM 1727 C CA . PRO A 1 218 ? 16.375 26.656 -0.348 1 98 218 PRO A CA 1
ATOM 1728 C C . PRO A 1 218 ? 16.328 25.672 -1.505 1 98 218 PRO A C 1
ATOM 1730 O O . PRO A 1 218 ? 17.156 25.703 -2.406 1 98 218 PRO A O 1
ATOM 1733 N N . LYS A 1 219 ? 15.398 24.75 -1.412 1 97.44 219 LYS A N 1
ATOM 1734 C CA . LYS A 1 219 ? 15.164 23.812 -2.512 1 97.44 219 LYS A CA 1
ATOM 1735 C C . LYS A 1 219 ? 13.68 23.719 -2.838 1 97.44 219 LYS A C 1
ATOM 1737 O O . LYS A 1 219 ? 12.836 24.188 -2.074 1 97.44 219 LYS A O 1
ATOM 1742 N N . ASN A 1 220 ? 13.406 23.172 -3.998 1 95.75 220 ASN A N 1
ATOM 1743 C CA . ASN A 1 220 ? 12.023 22.859 -4.355 1 95.75 220 ASN A CA 1
ATOM 1744 C C . ASN A 1 220 ? 11.547 21.578 -3.68 1 95.75 220 ASN A C 1
ATOM 1746 O O . ASN A 1 220 ? 12.188 20.531 -3.801 1 95.75 220 ASN A O 1
ATOM 1750 N N . PHE A 1 221 ? 10.5 21.703 -2.939 1 96.06 221 PHE A N 1
ATOM 1751 C CA . PHE A 1 221 ? 9.867 20.531 -2.338 1 96.06 221 PHE A CA 1
ATOM 1752 C C . PHE A 1 221 ? 8.695 20.047 -3.188 1 96.06 221 PHE A C 1
ATOM 1754 O O . PHE A 1 221 ? 7.812 20.828 -3.535 1 96.06 221 PHE A O 1
ATOM 1761 N N . ASP A 1 222 ? 8.75 18.797 -3.578 1 95.44 222 ASP A N 1
ATOM 1762 C CA . ASP A 1 222 ? 7.582 18.156 -4.18 1 95.44 222 ASP A CA 1
ATOM 1763 C C . ASP A 1 222 ? 6.555 17.781 -3.117 1 95.44 222 ASP A C 1
ATOM 1765 O O . ASP A 1 222 ? 6.77 16.844 -2.34 1 95.44 222 ASP A O 1
ATOM 1769 N N . ALA A 1 223 ? 5.41 18.422 -3.152 1 94.38 223 ALA A N 1
ATOM 1770 C CA . ALA A 1 223 ? 4.414 18.281 -2.09 1 94.38 223 ALA A CA 1
ATOM 1771 C C . ALA A 1 223 ? 3.82 16.875 -2.088 1 94.38 223 ALA A C 1
ATOM 1773 O O . ALA A 1 223 ? 3.205 16.453 -1.104 1 94.38 223 ALA A O 1
ATOM 1774 N N . LYS A 1 224 ? 4.004 16.156 -3.143 1 91.25 224 LYS A N 1
ATOM 1775 C CA . LYS A 1 224 ? 3.492 14.781 -3.221 1 91.25 224 LYS A CA 1
ATOM 1776 C C . LYS A 1 224 ? 4.391 13.82 -2.453 1 91.25 224 LYS A C 1
ATOM 1778 O O . LYS A 1 224 ? 3.926 12.789 -1.961 1 91.25 224 LYS A O 1
ATOM 1783 N N . THR A 1 225 ? 5.703 14.188 -2.324 1 93 225 THR A N 1
ATOM 1784 C CA . THR A 1 225 ? 6.633 13.18 -1.83 1 93 225 THR A CA 1
ATOM 1785 C C . THR A 1 225 ? 7.418 13.703 -0.632 1 93 225 THR A C 1
ATOM 1787 O O . THR A 1 225 ? 8.07 12.938 0.078 1 93 225 THR A O 1
ATOM 1790 N N . MET A 1 226 ? 7.363 14.945 -0.341 1 94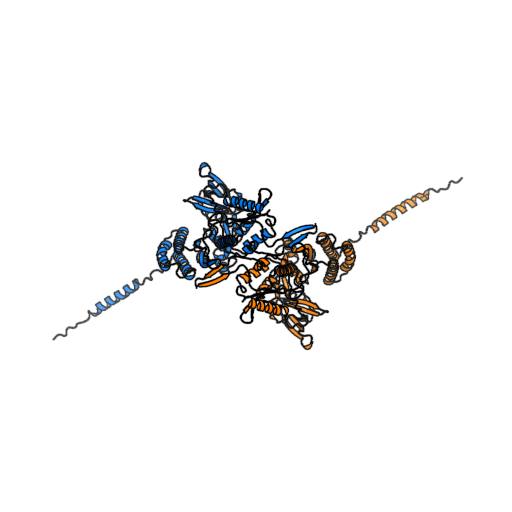.12 226 MET A N 1
ATOM 1791 C CA . MET A 1 226 ? 8.25 15.555 0.64 1 94.12 226 MET A CA 1
ATOM 1792 C C . MET A 1 226 ? 8.109 14.883 2.002 1 94.12 226 MET A C 1
ATOM 1794 O O . MET A 1 226 ? 9.102 14.672 2.703 1 94.12 226 MET A O 1
ATOM 1798 N N . PHE A 1 227 ? 6.941 14.5 2.342 1 94 227 PHE A N 1
ATOM 1799 C CA . PHE A 1 227 ? 6.727 13.945 3.676 1 94 227 PHE A CA 1
ATOM 1800 C C . PHE A 1 227 ? 7.223 12.508 3.756 1 94 227 PHE A C 1
ATOM 1802 O O . PHE A 1 227 ? 7.785 12.102 4.773 1 94 227 PHE A O 1
ATOM 1809 N N . ILE A 1 228 ? 7.031 11.734 2.729 1 92.94 228 ILE A N 1
ATOM 1810 C CA . ILE A 1 228 ? 7.555 10.375 2.725 1 92.94 228 ILE A CA 1
ATOM 1811 C C . ILE A 1 228 ? 9.086 10.406 2.719 1 92.94 228 ILE A C 1
ATOM 1813 O O . ILE A 1 228 ? 9.727 9.586 3.365 1 92.94 228 ILE A O 1
ATOM 1817 N N . ASP A 1 229 ? 9.633 11.344 1.947 1 94.19 229 ASP A N 1
ATOM 1818 C CA . ASP A 1 229 ? 11.078 11.508 1.928 1 94.19 229 ASP A CA 1
ATOM 1819 C C . ASP A 1 229 ? 11.609 11.867 3.314 1 94.19 229 ASP A C 1
ATOM 1821 O O . ASP A 1 229 ? 12.609 11.305 3.766 1 94.19 229 ASP A O 1
ATOM 1825 N N . ALA A 1 230 ? 10.938 12.773 3.941 1 95.81 230 ALA A N 1
ATOM 1826 C CA . ALA A 1 230 ? 11.352 13.18 5.281 1 95.81 230 ALA A CA 1
ATOM 1827 C C . ALA A 1 230 ? 11.188 12.039 6.277 1 95.81 230 ALA A C 1
ATOM 1829 O O . ALA A 1 230 ? 12.016 11.867 7.176 1 95.81 230 ALA A O 1
ATOM 1830 N N . GLN A 1 231 ? 10.141 11.328 6.168 1 96 231 GLN A N 1
ATOM 1831 C CA . GLN A 1 231 ? 9.914 10.172 7.023 1 96 231 GLN A CA 1
ATOM 1832 C C . GLN A 1 231 ? 11.039 9.156 6.883 1 96 231 GLN A C 1
ATOM 1834 O O . GLN A 1 231 ? 11.594 8.688 7.883 1 96 231 GLN A O 1
ATOM 1839 N N . LYS A 1 232 ? 11.398 8.82 5.68 1 95.62 232 LYS A N 1
ATOM 1840 C CA . LYS A 1 232 ? 12.492 7.895 5.422 1 95.62 232 LYS A CA 1
ATOM 1841 C C . LYS A 1 232 ? 13.797 8.398 6.035 1 95.62 232 LYS A C 1
ATOM 1843 O O . LYS A 1 232 ? 14.547 7.621 6.625 1 95.62 232 LYS A O 1
ATOM 1848 N N . ALA A 1 233 ? 13.984 9.664 5.926 1 96.88 233 ALA A N 1
ATOM 1849 C CA . ALA A 1 233 ? 15.219 10.273 6.414 1 96.88 233 ALA A CA 1
ATOM 1850 C C . ALA A 1 233 ? 15.234 10.352 7.938 1 96.88 233 ALA A C 1
ATOM 1852 O O . ALA A 1 233 ? 16.297 10.492 8.555 1 96.88 233 ALA A O 1
ATOM 1853 N N . SER A 1 234 ? 14.109 10.219 8.531 1 97.62 234 SER A N 1
ATOM 1854 C CA . SER A 1 234 ? 13.992 10.422 9.969 1 97.62 234 SER A CA 1
ATOM 1855 C C . SER A 1 234 ? 14.398 9.164 10.742 1 97.62 234 SER A C 1
ATOM 1857 O O . SER A 1 234 ? 14.625 9.219 11.945 1 97.62 234 SER A O 1
ATOM 1859 N N . ILE A 1 235 ? 14.453 8.062 10.094 1 98 235 ILE A N 1
ATOM 1860 C CA . ILE A 1 235 ? 14.648 6.777 10.742 1 98 235 ILE A CA 1
ATOM 1861 C C . ILE A 1 235 ? 16 6.758 11.445 1 98 235 ILE A C 1
ATOM 1863 O O . ILE A 1 235 ? 17.031 7.133 10.859 1 98 235 ILE A O 1
ATOM 1867 N N . GLN A 1 236 ? 16 6.355 12.727 1 97.62 236 GLN A N 1
ATOM 1868 C CA . GLN A 1 236 ? 17.203 6.207 13.539 1 97.62 236 GLN A CA 1
ATOM 1869 C C . GLN A 1 236 ? 17.156 4.914 14.352 1 97.62 236 GLN A C 1
ATOM 1871 O O . GLN A 1 236 ? 16.094 4.434 14.711 1 97.62 236 GLN A O 1
ATOM 1876 N N . THR A 1 237 ? 18.297 4.344 14.492 1 97.62 237 THR A N 1
ATOM 1877 C CA . THR A 1 237 ? 18.5 3.332 15.516 1 97.62 237 THR A CA 1
ATOM 1878 C C . THR A 1 237 ? 19.359 3.889 16.656 1 97.62 237 THR A C 1
ATOM 1880 O O . THR A 1 237 ? 20.562 4.129 16.484 1 97.62 237 THR A O 1
ATOM 1883 N N . ILE A 1 238 ? 18.766 4.086 17.766 1 97.81 238 ILE A N 1
ATOM 1884 C CA . ILE A 1 238 ? 19.406 4.73 18.906 1 97.81 238 ILE A CA 1
ATOM 1885 C C . ILE A 1 238 ? 19.906 3.668 19.875 1 97.81 238 ILE A C 1
ATOM 1887 O O . ILE A 1 238 ? 19.125 2.85 20.375 1 97.81 238 ILE A O 1
ATOM 1891 N N . GLN A 1 239 ? 21.188 3.709 20.156 1 97.19 239 GLN A N 1
ATOM 1892 C CA . GLN A 1 239 ? 21.781 2.785 21.125 1 97.19 239 GLN A CA 1
ATOM 1893 C C . GLN A 1 239 ? 21.766 3.369 22.531 1 97.19 239 GLN A C 1
ATOM 1895 O O . GLN A 1 239 ? 22.281 4.465 22.766 1 97.19 239 GLN A O 1
ATOM 1900 N N . ARG A 1 240 ? 21.078 2.664 23.359 1 96.25 240 ARG A N 1
ATOM 1901 C CA . ARG A 1 240 ? 21.016 3.043 24.766 1 96.25 240 ARG A CA 1
ATOM 1902 C C . ARG A 1 240 ? 21.188 1.823 25.672 1 96.25 240 ARG A C 1
ATOM 1904 O O . ARG A 1 240 ? 20.391 0.88 25.594 1 96.25 240 ARG A O 1
ATOM 1911 N N . GLU A 1 241 ? 22.281 1.753 26.5 1 96.19 241 GLU A N 1
ATOM 1912 C CA . GLU A 1 241 ? 22.531 0.693 27.469 1 96.19 241 GLU A CA 1
ATOM 1913 C C . GLU A 1 241 ? 22.484 -0.682 26.812 1 96.19 241 GLU A C 1
ATOM 1915 O O . GLU A 1 241 ? 21.844 -1.603 27.312 1 96.19 241 GLU A O 1
ATOM 1920 N N . GLY A 1 242 ? 22.953 -0.813 25.688 1 95.5 242 GLY A N 1
ATOM 1921 C CA . GLY A 1 242 ? 23.094 -2.086 24.984 1 95.5 242 GLY A CA 1
ATOM 1922 C C . GLY A 1 242 ? 21.844 -2.479 24.219 1 95.5 242 GLY A C 1
ATOM 1923 O O . GLY A 1 242 ? 21.766 -3.578 23.672 1 95.5 242 GLY A O 1
ATOM 1924 N N . LYS A 1 243 ? 20.812 -1.583 24.219 1 97.44 243 LYS A N 1
ATOM 1925 C CA . LYS A 1 243 ? 19.578 -1.854 23.484 1 97.44 243 LYS A CA 1
ATOM 1926 C C . LYS A 1 243 ? 19.438 -0.937 22.281 1 97.44 243 LYS A C 1
ATOM 1928 O O . LYS A 1 243 ? 20 0.162 22.25 1 97.44 243 LYS A O 1
ATOM 1933 N N . LYS A 1 244 ? 18.766 -1.482 21.297 1 98.12 244 LYS A N 1
ATOM 1934 C CA . LYS A 1 244 ? 18.484 -0.726 20.078 1 98.12 244 LYS A CA 1
ATOM 1935 C C . LYS A 1 244 ? 17.062 -0.2 20.062 1 98.12 244 LYS A C 1
ATOM 1937 O O . LYS A 1 244 ? 16.109 -0.98 19.984 1 98.12 244 LYS A O 1
ATOM 1942 N N . ILE A 1 245 ? 16.953 1.107 20.094 1 98.5 245 ILE A N 1
ATOM 1943 C CA . ILE A 1 245 ? 15.633 1.729 20.031 1 98.5 245 ILE A CA 1
ATOM 1944 C C . ILE A 1 245 ? 15.438 2.373 18.656 1 98.5 245 ILE A C 1
ATOM 1946 O O . ILE A 1 245 ? 16.188 3.27 18.281 1 98.5 245 ILE A O 1
ATOM 1950 N N . GLY A 1 246 ? 14.477 1.874 17.906 1 98.69 246 GLY A N 1
ATOM 1951 C CA . GLY A 1 246 ? 14.141 2.475 16.625 1 98.69 246 GLY A CA 1
ATOM 1952 C C . GLY A 1 246 ? 13.305 3.734 16.75 1 98.69 246 GLY A C 1
ATOM 1953 O O . GLY A 1 246 ? 12.422 3.816 17.609 1 98.69 246 GLY A O 1
ATOM 1954 N N . TYR A 1 247 ? 13.594 4.711 15.945 1 98.62 247 TYR A N 1
ATOM 1955 C CA . TYR A 1 247 ? 12.844 5.961 15.891 1 98.62 247 TYR A CA 1
ATOM 1956 C C . TYR A 1 247 ? 12.43 6.285 14.461 1 98.62 247 TYR A C 1
ATOM 1958 O O . TYR A 1 247 ? 13.211 6.102 13.523 1 98.62 247 TYR A O 1
ATOM 1966 N N . ILE A 1 248 ? 11.203 6.719 14.266 1 98.12 248 ILE A N 1
ATOM 1967 C CA . ILE A 1 248 ? 10.719 7.16 12.969 1 98.12 248 ILE A CA 1
ATOM 1968 C C . ILE A 1 248 ? 9.688 8.273 13.148 1 98.12 248 ILE A C 1
ATOM 1970 O O . ILE A 1 248 ? 8.852 8.219 14.055 1 98.12 248 ILE A O 1
ATOM 1974 N N . HIS A 1 249 ? 9.82 9.328 12.375 1 97.88 249 HIS A N 1
ATOM 1975 C CA . HIS A 1 249 ? 8.867 10.43 12.391 1 97.88 249 HIS A CA 1
ATOM 1976 C C . HIS A 1 249 ? 7.855 10.305 11.258 1 97.88 249 HIS A C 1
ATOM 1978 O O . HIS A 1 249 ? 8.227 10.312 10.078 1 97.88 249 HIS A O 1
ATOM 1984 N N . ILE A 1 250 ? 6.555 10.219 11.625 1 95.88 250 ILE A N 1
ATOM 1985 C CA . ILE A 1 250 ? 5.477 10.117 10.648 1 95.88 250 ILE A CA 1
ATOM 1986 C C . ILE A 1 250 ? 4.953 11.516 10.32 1 95.88 250 ILE A C 1
ATOM 1988 O O . ILE A 1 250 ? 3.961 11.969 10.898 1 95.88 250 ILE A O 1
ATOM 1992 N N . TRP A 1 251 ? 5.52 12.102 9.305 1 95.12 251 TRP A N 1
ATOM 1993 C CA . TRP A 1 251 ? 5.18 13.477 8.945 1 95.12 251 TRP A CA 1
ATOM 1994 C C . TRP A 1 251 ? 3.795 13.547 8.312 1 95.12 251 TRP A C 1
ATOM 1996 O O . TRP A 1 251 ? 3.113 14.57 8.414 1 95.12 251 TRP A O 1
ATOM 2006 N N . SER A 1 252 ? 3.465 12.539 7.578 1 91.31 252 SER A N 1
ATOM 2007 C CA . SER A 1 252 ? 2.123 12.422 7.02 1 91.31 252 SER A CA 1
ATOM 2008 C C . SER A 1 252 ? 1.577 11.008 7.18 1 91.31 252 SER A C 1
ATOM 2010 O O 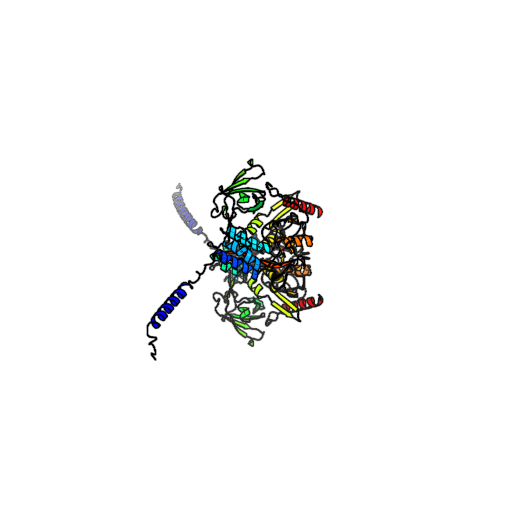. SER A 1 252 ? 2.291 10.031 6.941 1 91.31 252 SER A O 1
ATOM 2012 N N . HIS A 1 253 ? 0.391 10.914 7.641 1 83.44 253 HIS A N 1
ATOM 2013 C CA . HIS A 1 253 ? -0.354 9.664 7.727 1 83.44 253 HIS A CA 1
ATOM 2014 C C . HIS A 1 253 ? -1.521 9.648 6.746 1 83.44 253 HIS A C 1
ATOM 2016 O O . HIS A 1 253 ? -2.533 8.984 6.988 1 83.44 253 HIS A O 1
ATOM 2022 N N . ALA A 1 254 ? -1.408 10.453 5.801 1 75.19 254 ALA A N 1
ATOM 2023 C CA . ALA A 1 254 ? -2.551 10.711 4.93 1 75.19 254 ALA A CA 1
ATOM 2024 C C . ALA A 1 254 ? -2.623 9.68 3.801 1 75.19 254 ALA A C 1
ATOM 2026 O O . ALA A 1 254 ? -3.713 9.266 3.404 1 75.19 254 ALA A O 1
ATOM 2027 N N . ALA A 1 255 ? -1.485 9.312 3.273 1 71 255 ALA A N 1
ATOM 2028 C CA . ALA A 1 255 ? -1.466 8.461 2.088 1 71 255 ALA A CA 1
ATOM 2029 C C . ALA A 1 255 ? -1.12 7.016 2.455 1 71 255 ALA A C 1
ATOM 2031 O O . ALA A 1 255 ? -0.389 6.773 3.418 1 71 255 ALA A O 1
ATOM 2032 N N . ASN A 1 256 ? -1.631 6.082 1.698 1 73 256 ASN A N 1
ATOM 2033 C CA . ASN A 1 256 ? -1.33 4.664 1.861 1 73 256 ASN A CA 1
ATOM 2034 C C . ASN A 1 256 ? 0.172 4.398 1.799 1 73 256 ASN A C 1
ATOM 2036 O O . ASN A 1 256 ? 0.684 3.533 2.512 1 73 256 ASN A O 1
ATOM 2040 N N . GLU A 1 257 ? 0.783 5.188 1.057 1 76.56 257 GLU A N 1
ATOM 2041 C CA . GLU A 1 257 ? 2.217 5 0.867 1 76.56 257 GLU A CA 1
ATOM 2042 C C . GLU A 1 257 ? 2.984 5.242 2.164 1 76.56 257 GLU A C 1
ATOM 2044 O O . GLU A 1 257 ? 3.98 4.57 2.438 1 76.56 257 GLU A O 1
ATOM 2049 N N . ASP A 1 258 ? 2.516 6.191 2.941 1 81.75 258 ASP A N 1
ATOM 2050 C CA . ASP A 1 258 ? 3.17 6.496 4.211 1 81.75 258 ASP A CA 1
ATOM 2051 C C . ASP A 1 258 ? 3.066 5.32 5.176 1 81.75 258 ASP A C 1
ATOM 2053 O O . ASP A 1 258 ? 4.047 4.957 5.832 1 81.75 258 ASP A O 1
ATOM 2057 N N . GLN A 1 259 ? 1.946 4.77 5.16 1 81.81 259 GLN A N 1
ATOM 2058 C CA . GLN A 1 259 ? 1.701 3.641 6.051 1 81.81 259 GLN A CA 1
ATOM 2059 C C . GLN A 1 259 ? 2.484 2.408 5.609 1 81.81 259 GLN A C 1
ATOM 2061 O O . GLN A 1 259 ? 3.039 1.687 6.441 1 81.81 259 GLN A O 1
ATOM 2066 N N . GLN A 1 260 ? 2.479 2.229 4.34 1 80.75 260 GLN A N 1
ATOM 2067 C CA . GLN A 1 260 ? 3.217 1.094 3.793 1 80.75 260 GLN A CA 1
ATOM 2068 C C . GLN A 1 260 ? 4.711 1.217 4.086 1 80.75 260 GLN A C 1
ATOM 2070 O O . GLN A 1 260 ? 5.371 0.223 4.395 1 80.75 260 GLN A O 1
ATOM 2075 N N . GLN A 1 261 ? 5.199 2.383 3.938 1 85.56 261 GLN A N 1
ATOM 2076 C CA . GLN A 1 261 ? 6.609 2.609 4.219 1 85.56 261 GLN A CA 1
ATOM 2077 C C . GLN A 1 261 ? 6.93 2.328 5.684 1 85.56 261 GLN A C 1
ATOM 2079 O O . GLN A 1 261 ? 7.953 1.713 5.996 1 85.56 261 GLN A O 1
ATOM 2084 N N . LEU A 1 262 ? 6.086 2.783 6.543 1 88.19 262 LEU A N 1
ATOM 2085 C CA . LEU A 1 262 ? 6.258 2.518 7.965 1 88.19 262 LEU A CA 1
ATOM 2086 C C . LEU A 1 262 ? 6.289 1.018 8.242 1 88.19 262 LEU A C 1
ATOM 2088 O O . LEU A 1 262 ? 7.215 0.519 8.883 1 88.19 262 LEU A O 1
ATOM 2092 N N . GLN A 1 263 ? 5.348 0.303 7.738 1 86.25 263 GLN A N 1
ATOM 2093 C CA . GLN A 1 263 ? 5.25 -1.136 7.961 1 86.25 263 GLN A CA 1
ATOM 2094 C C . GLN A 1 263 ? 6.465 -1.863 7.395 1 86.25 263 GLN A C 1
ATOM 2096 O O . GLN A 1 263 ? 7.02 -2.756 8.039 1 86.25 263 GLN A O 1
ATOM 2101 N N . SER A 1 264 ? 6.871 -1.472 6.195 1 85.88 264 SER A N 1
ATOM 2102 C CA . SER A 1 264 ? 8.008 -2.109 5.543 1 85.88 264 SER A CA 1
ATOM 2103 C C . SER A 1 264 ? 9.289 -1.927 6.359 1 85.88 264 SER A C 1
ATOM 2105 O O . SER A 1 264 ? 10.094 -2.854 6.477 1 85.88 264 SER A O 1
ATOM 2107 N N . GLU A 1 265 ? 9.453 -0.716 6.926 1 91.25 265 GLU A N 1
ATOM 2108 C CA . GLU A 1 265 ? 10.648 -0.439 7.723 1 91.25 265 GLU A CA 1
ATOM 2109 C C . GLU A 1 265 ? 10.648 -1.246 9.016 1 91.25 265 GLU A C 1
ATOM 2111 O O . GLU A 1 265 ? 11.703 -1.676 9.484 1 91.25 265 GLU A O 1
ATOM 2116 N N . ILE A 1 266 ? 9.477 -1.462 9.57 1 92.5 266 ILE A N 1
ATOM 2117 C CA . ILE A 1 266 ? 9.344 -2.154 10.844 1 92.5 266 ILE A CA 1
ATOM 2118 C C . ILE A 1 266 ? 9.516 -3.656 10.641 1 92.5 266 ILE A C 1
ATOM 2120 O O . ILE A 1 266 ? 10.164 -4.332 11.438 1 92.5 266 ILE A O 1
ATOM 2124 N N . ILE A 1 267 ? 9.008 -4.18 9.547 1 86.81 267 ILE A N 1
ATOM 2125 C CA . ILE A 1 267 ? 8.938 -5.625 9.359 1 86.81 267 ILE A CA 1
ATOM 2126 C C . ILE A 1 267 ? 10.188 -6.117 8.641 1 86.81 267 ILE A C 1
ATOM 2128 O O . ILE A 1 267 ? 10.766 -7.145 9.016 1 86.81 267 ILE A O 1
ATOM 2132 N N . TYR A 1 268 ? 10.695 -5.32 7.625 1 84.44 268 TYR A N 1
ATOM 2133 C CA . TYR A 1 268 ? 11.734 -5.828 6.738 1 84.44 268 TYR A CA 1
ATOM 2134 C C . TYR A 1 268 ? 12.969 -4.926 6.773 1 84.44 268 TYR A C 1
ATOM 2136 O O . TYR A 1 268 ? 14.062 -5.352 6.406 1 84.44 268 TYR A O 1
ATOM 2144 N N . GLY A 1 269 ? 12.781 -3.707 7.168 1 90.12 269 GLY A N 1
ATOM 2145 C CA . GLY A 1 269 ? 13.797 -2.701 6.918 1 90.12 269 GLY A CA 1
ATOM 2146 C C . GLY A 1 269 ? 14.68 -2.43 8.125 1 90.12 269 GLY A C 1
ATOM 2147 O O . GLY A 1 269 ? 15.078 -3.359 8.828 1 90.12 269 GLY A O 1
ATOM 2148 N N . ARG A 1 270 ? 15.016 -1.162 8.312 1 94.75 270 ARG A N 1
ATOM 2149 C CA . ARG A 1 270 ? 16.031 -0.675 9.234 1 94.75 270 ARG A CA 1
ATOM 2150 C C . ARG A 1 270 ? 15.586 -0.839 10.68 1 94.75 270 ARG A C 1
ATOM 2152 O O . ARG A 1 270 ? 16.422 -0.832 11.594 1 94.75 270 ARG A O 1
ATOM 2159 N N . LEU A 1 271 ? 14.266 -1.051 10.867 1 96.25 271 LEU A N 1
ATOM 2160 C CA . LEU A 1 271 ? 13.758 -1.06 12.234 1 96.25 271 LEU A CA 1
ATOM 2161 C C . LEU A 1 271 ? 13.438 -2.48 12.688 1 96.25 271 LEU A C 1
ATOM 2163 O O . LEU A 1 271 ? 13.07 -2.699 13.844 1 96.25 271 LEU A O 1
ATOM 2167 N N . LYS A 1 272 ? 13.594 -3.447 11.852 1 90.44 272 LYS A N 1
ATOM 2168 C CA . LYS A 1 272 ? 13.117 -4.805 12.109 1 90.44 272 LYS A CA 1
ATOM 2169 C C . LYS A 1 272 ? 13.82 -5.414 13.32 1 90.44 272 LYS A C 1
ATOM 2171 O O . LYS A 1 272 ? 13.234 -6.242 14.023 1 90.44 272 LYS A O 1
ATOM 2176 N N . ASP A 1 273 ? 15.117 -5.035 13.617 1 92.69 273 ASP A N 1
ATOM 2177 C CA . ASP A 1 273 ? 15.898 -5.664 14.68 1 92.69 273 ASP A CA 1
ATOM 2178 C C . ASP A 1 273 ? 15.93 -4.793 15.93 1 92.69 273 ASP A C 1
ATOM 2180 O O . ASP A 1 273 ? 16.688 -5.066 16.875 1 92.69 273 ASP A O 1
ATOM 2184 N N . ALA A 1 274 ? 15.156 -3.701 15.938 1 96.88 274 ALA A N 1
ATOM 2185 C CA . ALA A 1 274 ? 15.086 -2.857 17.125 1 96.88 274 ALA A CA 1
ATOM 2186 C C . ALA A 1 274 ? 14.438 -3.604 18.297 1 96.88 274 ALA A C 1
ATOM 2188 O O . ALA A 1 274 ? 13.578 -4.461 18.094 1 96.88 274 ALA A O 1
ATOM 2189 N N . ASP A 1 275 ? 14.836 -3.287 19.5 1 97.69 275 ASP A N 1
ATOM 2190 C CA . ASP A 1 275 ? 14.273 -3.885 20.703 1 97.69 275 ASP A CA 1
ATOM 2191 C C . ASP A 1 275 ? 13 -3.16 21.141 1 97.69 275 ASP A C 1
ATOM 2193 O O . ASP A 1 275 ? 12.219 -3.688 21.938 1 97.69 275 ASP A O 1
ATOM 2197 N N . GLY A 1 276 ? 12.812 -1.986 20.656 1 98.31 276 GLY A N 1
ATOM 2198 C CA . GLY A 1 276 ? 11.656 -1.128 20.891 1 98.31 276 GLY A CA 1
ATOM 2199 C C . GLY A 1 276 ? 11.555 0.008 19.891 1 98.31 276 GLY A C 1
ATOM 2200 O O . GLY A 1 276 ? 12.484 0.242 19.109 1 98.31 276 GLY A O 1
ATOM 2201 N N . LEU A 1 277 ? 10.352 0.709 19.875 1 98.56 277 LEU A N 1
ATOM 2202 C CA . LEU A 1 277 ? 10.117 1.728 18.844 1 98.56 277 LEU A CA 1
ATOM 2203 C C . LEU A 1 277 ? 9.578 3.012 19.484 1 98.56 277 LEU A C 1
ATOM 2205 O O . LEU A 1 277 ? 8.812 2.965 20.438 1 98.56 277 LEU A O 1
ATOM 2209 N N . VAL A 1 278 ? 10.016 4.102 18.922 1 98.81 278 VAL A N 1
ATOM 2210 C CA . VAL A 1 278 ? 9.383 5.398 19.141 1 98.81 278 VAL A CA 1
ATOM 2211 C C . VAL A 1 278 ? 8.758 5.902 17.844 1 98.81 278 VAL A C 1
ATOM 2213 O O . VAL A 1 278 ? 9.461 6.129 16.859 1 98.81 278 VAL A O 1
ATOM 2216 N N . LEU A 1 279 ? 7.477 6.027 17.859 1 98.31 279 LEU A N 1
ATOM 2217 C CA . LEU A 1 279 ? 6.742 6.598 16.734 1 98.31 279 LEU A CA 1
ATOM 2218 C C . LEU A 1 279 ? 6.426 8.07 16.984 1 98.31 279 LEU A C 1
ATOM 2220 O O . LEU A 1 279 ? 5.656 8.398 17.891 1 98.31 279 LEU A O 1
ATOM 2224 N N . ASP A 1 280 ? 6.984 8.922 16.172 1 98.5 280 ASP A N 1
ATOM 2225 C CA . ASP A 1 280 ? 6.793 10.359 16.328 1 98.5 280 ASP A CA 1
ATOM 2226 C C . ASP A 1 280 ? 5.719 10.883 15.391 1 98.5 280 ASP A C 1
ATOM 2228 O O . ASP A 1 280 ? 5.938 10.977 14.18 1 98.5 280 ASP A O 1
ATOM 2232 N N . PHE A 1 281 ? 4.57 11.242 15.945 1 97.44 281 PHE A N 1
ATOM 2233 C CA . PHE A 1 281 ? 3.42 11.703 15.172 1 97.44 281 PHE A CA 1
ATOM 2234 C C . PHE A 1 281 ? 3.23 13.203 15.32 1 97.44 281 PHE A C 1
ATOM 2236 O O . PHE A 1 281 ? 2.152 13.734 15.039 1 97.44 281 PHE A O 1
ATOM 2243 N N . ARG A 1 282 ? 4.238 13.891 15.781 1 97.62 282 ARG A N 1
ATOM 2244 C CA . ARG A 1 282 ? 4.129 15.336 15.977 1 97.62 282 ARG A CA 1
ATOM 2245 C C . ARG A 1 282 ? 4.09 16.062 14.641 1 97.62 282 ARG A C 1
ATOM 2247 O O . ARG A 1 282 ? 4.84 15.734 13.719 1 97.62 282 ARG A O 1
ATOM 2254 N N . ASP A 1 283 ? 3.209 17.047 14.562 1 95.19 283 ASP A N 1
ATOM 2255 C CA . ASP A 1 283 ? 3.066 17.953 13.422 1 95.19 283 ASP A CA 1
ATOM 2256 C C . ASP A 1 283 ? 2.779 17.172 12.141 1 95.19 283 ASP A C 1
ATOM 2258 O O . ASP A 1 283 ? 2.625 15.953 12.172 1 95.19 283 ASP A O 1
ATOM 2262 N N . GLY A 1 284 ? 2.561 17.844 11.102 1 92.38 284 GLY A N 1
ATOM 2263 C CA . GLY A 1 284 ? 2.268 17.234 9.812 1 92.38 284 GLY A CA 1
ATOM 2264 C C . GLY A 1 284 ? 0.784 17.016 9.578 1 92.38 284 GLY A C 1
ATOM 2265 O O . GLY A 1 284 ? -0.043 17.797 10.07 1 92.38 284 GLY A O 1
ATOM 2266 N N . TRP A 1 285 ? 0.522 16.078 8.688 1 92.62 285 TRP A N 1
ATOM 2267 C CA . TRP A 1 285 ? -0.851 15.906 8.219 1 92.62 285 TRP A CA 1
ATOM 2268 C C . TRP A 1 285 ? -1.343 14.484 8.484 1 92.62 285 TRP A C 1
ATOM 2270 O O . TRP A 1 285 ? -0.568 13.531 8.406 1 92.62 285 TRP A O 1
ATOM 2280 N N . GLY A 1 286 ? -2.602 14.461 8.859 1 89.81 286 GLY A N 1
ATOM 2281 C CA . GLY A 1 286 ? -3.256 13.164 8.938 1 89.81 286 GLY A CA 1
ATOM 2282 C C . GLY A 1 286 ? -4.047 12.82 7.691 1 89.81 286 GLY A C 1
ATOM 2283 O O . GLY A 1 286 ? -3.809 13.383 6.621 1 89.81 286 GLY A O 1
ATOM 2284 N N . GLY A 1 287 ? -5.016 11.766 7.902 1 80.69 287 GLY A N 1
ATOM 2285 C CA . GLY A 1 287 ? -5.918 11.5 6.793 1 80.69 287 GLY A CA 1
ATOM 2286 C C . GLY A 1 287 ? -6 10.031 6.422 1 80.69 287 GLY A C 1
ATOM 2287 O O . GLY A 1 287 ? -6.945 9.609 5.754 1 80.69 287 GLY A O 1
ATOM 2288 N N . GLY A 1 288 ? -5.098 9.312 6.785 1 75.69 288 GLY A N 1
ATOM 2289 C CA . GLY A 1 288 ? -5.051 7.945 6.297 1 75.69 288 GLY A CA 1
ATOM 2290 C C . GLY A 1 288 ? -5.789 6.969 7.191 1 75.69 288 GLY A C 1
ATOM 2291 O O . GLY A 1 288 ? -6.402 7.371 8.18 1 75.69 288 GLY A O 1
ATOM 2292 N N . ASP A 1 289 ? -5.828 5.773 6.684 1 77.56 289 ASP A N 1
ATOM 2293 C CA . ASP A 1 289 ? -6.48 4.688 7.406 1 77.56 289 ASP A CA 1
ATOM 2294 C C . ASP A 1 289 ? -5.691 4.309 8.656 1 77.56 289 ASP A C 1
ATOM 2296 O O . ASP A 1 289 ? -4.48 4.523 8.719 1 77.56 289 ASP A O 1
ATOM 2300 N N . VAL A 1 290 ? -6.473 3.924 9.641 1 80.75 290 VAL A N 1
ATOM 2301 C CA . VAL A 1 290 ? -5.824 3.604 10.906 1 80.75 290 VAL A CA 1
ATOM 2302 C C . VAL A 1 290 ? -5.613 2.096 11.016 1 80.75 290 VAL A C 1
ATOM 2304 O O . VAL A 1 290 ? -5.273 1.585 12.086 1 80.75 290 VAL A O 1
ATOM 2307 N N . ASN A 1 291 ? -5.727 1.434 9.883 1 81.38 291 ASN A N 1
ATOM 2308 C CA . ASN A 1 291 ? -5.621 -0.021 9.898 1 81.38 291 ASN A CA 1
ATOM 2309 C C . ASN A 1 291 ? -4.195 -0.476 10.203 1 81.38 291 ASN A C 1
ATOM 2311 O O . ASN A 1 291 ? -3.979 -1.624 10.594 1 81.38 291 ASN A O 1
ATOM 2315 N N . SER A 1 292 ? -3.236 0.398 10.008 1 83.5 292 SER A N 1
ATOM 2316 C CA . SER A 1 292 ? -1.854 0.045 10.312 1 83.5 292 SER A CA 1
ATOM 2317 C C . SER A 1 292 ? -1.667 -0.233 11.805 1 83.5 292 SER A C 1
ATOM 2319 O O . SER A 1 292 ? -0.659 -0.814 12.211 1 83.5 292 SER A O 1
ATOM 2321 N N . LEU A 1 293 ? -2.623 0.189 12.648 1 87.94 293 LEU A N 1
ATOM 2322 C CA . LEU A 1 293 ? -2.594 -0.154 14.062 1 87.94 293 LEU A CA 1
ATOM 2323 C C . LEU A 1 293 ? -2.611 -1.666 14.258 1 87.94 293 LEU A C 1
ATOM 2325 O O . LEU A 1 293 ? -2.168 -2.17 15.297 1 87.94 293 LEU A O 1
ATOM 2329 N N . ASN A 1 294 ? -3.107 -2.369 13.242 1 86.75 294 ASN A N 1
ATOM 2330 C CA . ASN A 1 294 ? -3.184 -3.824 13.312 1 86.75 294 ASN A CA 1
ATOM 2331 C C . ASN A 1 294 ? -1.803 -4.449 13.477 1 86.75 294 ASN A C 1
ATOM 2333 O O . ASN A 1 294 ? -1.676 -5.551 14.016 1 86.75 294 ASN A O 1
ATOM 2337 N N . LEU A 1 295 ? -0.767 -3.738 13 1 88.56 295 LEU A N 1
ATOM 2338 C CA . LEU A 1 295 ? 0.61 -4.188 13.172 1 88.56 295 LEU A CA 1
ATOM 2339 C C . LEU A 1 295 ? 0.922 -4.426 14.648 1 88.56 295 LEU A C 1
ATOM 2341 O O . LEU A 1 295 ? 1.689 -5.328 14.984 1 88.56 295 LEU A O 1
ATOM 2345 N N . PHE A 1 296 ? 0.257 -3.648 15.523 1 91.25 296 PHE A N 1
ATOM 2346 C CA . PHE A 1 296 ? 0.573 -3.662 16.938 1 91.25 296 PHE A CA 1
ATOM 2347 C C . PHE A 1 296 ? -0.479 -4.441 17.719 1 91.25 296 PHE A C 1
ATOM 2349 O O . PHE A 1 296 ? -0.259 -4.805 18.875 1 91.25 296 PHE A O 1
ATOM 2356 N N . THR A 1 297 ? -1.682 -4.742 17.109 1 89.38 297 THR A N 1
ATOM 2357 C CA . THR A 1 297 ? -2.773 -5.316 17.906 1 89.38 297 THR A CA 1
ATOM 2358 C C . THR A 1 297 ? -3.057 -6.75 17.469 1 89.38 297 THR A C 1
ATOM 2360 O O . THR A 1 297 ? -3.816 -7.465 18.125 1 89.38 297 THR A O 1
ATOM 2363 N N . ALA A 1 298 ? -2.51 -7.07 16.312 1 85.12 298 ALA A N 1
ATOM 2364 C CA . ALA A 1 298 ? -2.764 -8.422 15.828 1 85.12 298 ALA A CA 1
ATOM 2365 C C . ALA A 1 298 ? -2.217 -9.469 16.797 1 85.12 298 ALA A C 1
ATOM 2367 O O . ALA A 1 298 ? -1.134 -9.297 17.359 1 85.12 298 ALA A O 1
ATOM 2368 N N . GLU A 1 299 ? -2.996 -10.461 17.094 1 77.5 299 GLU A N 1
ATOM 2369 C CA . GLU A 1 299 ? -2.658 -11.492 18.062 1 77.5 299 GLU A CA 1
ATOM 2370 C C . GLU A 1 299 ? -1.581 -12.43 17.516 1 77.5 299 GLU A C 1
ATOM 2372 O O . GLU A 1 299 ? -0.615 -12.742 18.219 1 77.5 299 GLU A O 1
ATOM 2377 N N . ALA A 1 300 ? -1.93 -12.945 16.344 1 75.31 300 ALA A N 1
ATOM 2378 C CA . ALA A 1 300 ? -1.013 -13.953 15.812 1 75.31 300 A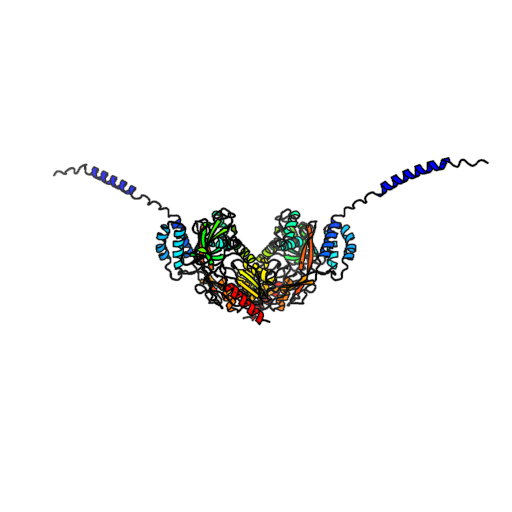LA A CA 1
ATOM 2379 C C . ALA A 1 300 ? -0.895 -13.852 14.297 1 75.31 300 ALA A C 1
ATOM 2381 O O . ALA A 1 300 ? -1.781 -13.312 13.633 1 75.31 300 ALA A O 1
ATOM 2382 N N . GLY A 1 301 ? 0.205 -14.172 13.812 1 75.88 301 GLY A N 1
ATOM 2383 C CA . GLY A 1 301 ? 0.515 -14.344 12.398 1 75.88 301 GLY A CA 1
ATOM 2384 C C . GLY A 1 301 ? 1.775 -15.148 12.156 1 75.88 301 GLY A C 1
ATOM 2385 O O . GLY A 1 301 ? 2.539 -15.414 13.086 1 75.88 301 GLY A O 1
ATOM 2386 N N . PRO A 1 302 ? 1.825 -15.594 10.945 1 78.62 302 PRO A N 1
ATOM 2387 C CA . PRO A 1 302 ? 2.992 -16.438 10.672 1 78.62 302 PRO A CA 1
ATOM 2388 C C . PRO A 1 302 ? 4.305 -15.656 10.719 1 78.62 302 PRO A C 1
ATOM 2390 O O . PRO A 1 302 ? 4.344 -14.477 10.352 1 78.62 302 PRO A O 1
ATOM 2393 N N . THR A 1 303 ? 5.281 -16.312 11.32 1 84.5 303 THR A N 1
ATOM 2394 C CA . THR A 1 303 ? 6.656 -15.852 11.156 1 84.5 303 THR A CA 1
ATOM 2395 C C . THR A 1 303 ? 7.312 -16.516 9.953 1 84.5 303 THR A C 1
ATOM 2397 O O . THR A 1 303 ? 7.109 -17.703 9.719 1 84.5 303 THR A O 1
ATOM 2400 N N . VAL A 1 304 ? 8.008 -15.758 9.164 1 89.25 304 VAL A N 1
ATOM 2401 C CA . VAL A 1 304 ? 8.664 -16.281 7.973 1 89.25 304 VAL A CA 1
ATOM 2402 C C . VAL A 1 304 ? 10.18 -16.109 8.102 1 89.25 304 VAL A C 1
ATOM 2404 O O . VAL A 1 304 ? 10.672 -15.008 8.328 1 89.25 304 VAL A O 1
ATOM 2407 N N . THR A 1 305 ? 10.875 -17.203 8.047 1 91.44 305 THR A N 1
ATOM 2408 C CA . THR A 1 305 ? 12.336 -17.188 8.109 1 91.44 305 THR A CA 1
ATOM 2409 C C . THR A 1 305 ? 12.945 -17.562 6.762 1 91.44 305 THR A C 1
ATOM 2411 O O . THR A 1 305 ? 12.648 -18.641 6.219 1 91.44 305 THR A O 1
ATOM 2414 N N . SER A 1 306 ? 13.711 -16.672 6.191 1 91.88 306 SER A N 1
ATOM 2415 C CA . SER A 1 306 ? 14.5 -16.938 4.992 1 91.88 306 SER A CA 1
ATOM 2416 C C . SER A 1 306 ? 15.914 -17.391 5.344 1 91.88 306 SER A C 1
ATOM 2418 O O . SER A 1 306 ? 16.562 -16.797 6.203 1 91.88 306 SER A O 1
ATOM 2420 N N . ILE A 1 307 ? 16.344 -18.438 4.738 1 93.81 307 ILE A N 1
ATOM 2421 C CA . ILE A 1 307 ? 17.688 -18.969 4.938 1 93.81 307 ILE A CA 1
ATOM 2422 C C . ILE A 1 307 ? 18.484 -18.859 3.637 1 93.81 307 ILE A C 1
ATOM 2424 O O . ILE A 1 307 ? 18.234 -19.609 2.691 1 93.81 307 ILE A O 1
ATOM 2428 N N . SER A 1 308 ? 19.484 -18.047 3.648 1 92.5 308 SER A N 1
ATOM 2429 C CA . SER A 1 308 ? 20.281 -17.812 2.451 1 92.5 308 SER A CA 1
ATOM 2430 C C . SER A 1 308 ? 21.266 -18.969 2.221 1 92.5 308 SER A C 1
ATOM 2432 O O . SER A 1 308 ? 21.453 -19.812 3.094 1 92.5 308 SER A O 1
ATOM 2434 N N . ARG A 1 309 ? 21.859 -18.922 1.085 1 94.12 309 ARG A N 1
ATOM 2435 C CA . ARG A 1 309 ? 22.781 -19.969 0.66 1 94.12 309 ARG A CA 1
ATOM 2436 C C . ARG A 1 309 ? 23.938 -20.109 1.652 1 94.12 309 ARG A C 1
ATOM 2438 O O . ARG A 1 309 ? 24.391 -21.219 1.915 1 94.12 309 ARG A O 1
ATOM 2445 N N . ASN A 1 310 ? 24.359 -19.016 2.23 1 92.69 310 ASN A N 1
ATOM 2446 C CA . ASN A 1 310 ? 25.484 -19.047 3.164 1 92.69 310 ASN A CA 1
ATOM 2447 C C . ASN A 1 310 ? 25.031 -19.422 4.574 1 92.69 310 ASN A C 1
ATOM 2449 O O . ASN A 1 310 ? 25.828 -19.375 5.516 1 92.69 310 ASN A O 1
ATOM 2453 N N . GLY A 1 311 ? 23.703 -19.656 4.754 1 90.12 311 GLY A N 1
ATOM 2454 C CA . GLY A 1 311 ? 23.188 -20.125 6.031 1 90.12 311 GLY A CA 1
ATOM 2455 C C . GLY A 1 311 ? 22.609 -19 6.879 1 90.12 311 GLY A C 1
ATOM 2456 O O . GLY A 1 311 ? 21.984 -19.25 7.906 1 90.12 311 GLY A O 1
ATOM 2457 N N . LYS A 1 312 ? 22.891 -17.844 6.461 1 89.69 312 LYS A N 1
ATOM 2458 C CA . LYS A 1 312 ? 22.375 -16.719 7.223 1 89.69 312 LYS A CA 1
ATOM 2459 C C . LYS A 1 312 ? 20.844 -16.719 7.242 1 89.69 312 LYS A C 1
ATOM 2461 O O . LYS A 1 312 ? 20.203 -16.969 6.215 1 89.69 312 LYS A O 1
ATOM 2466 N N . LYS A 1 313 ? 20.297 -16.484 8.445 1 89.69 313 LYS A N 1
ATOM 2467 C CA . LYS A 1 313 ? 18.859 -16.5 8.633 1 89.69 313 LYS A CA 1
ATOM 2468 C C . LYS A 1 313 ? 18.312 -15.094 8.859 1 89.69 313 LYS A C 1
ATOM 2470 O O . LYS A 1 313 ? 18.938 -14.281 9.547 1 89.69 313 LYS A O 1
ATOM 2475 N N . TYR A 1 314 ? 17.234 -14.828 8.188 1 84.69 314 TYR A N 1
ATOM 2476 C CA . TYR A 1 314 ? 16.469 -13.602 8.391 1 84.69 314 TYR A CA 1
ATOM 2477 C C . TYR A 1 314 ? 15.008 -13.914 8.688 1 84.69 314 TYR A C 1
ATOM 2479 O O . TYR A 1 314 ? 14.328 -14.555 7.887 1 84.69 314 TYR A O 1
ATOM 2487 N N . THR A 1 315 ? 14.562 -13.5 9.836 1 85.5 315 THR A N 1
ATOM 2488 C CA . THR A 1 315 ? 13.188 -13.781 10.234 1 85.5 315 THR A CA 1
ATOM 2489 C C . THR A 1 315 ? 12.336 -12.516 10.195 1 85.5 315 THR A C 1
ATOM 2491 O O . THR A 1 315 ? 12.75 -11.469 10.703 1 85.5 315 THR A O 1
ATOM 2494 N N . TYR A 1 316 ? 11.219 -12.648 9.594 1 83.44 316 TYR A N 1
ATOM 2495 C CA . TYR A 1 316 ? 10.242 -11.562 9.516 1 83.44 316 TYR A CA 1
ATOM 2496 C C . TYR A 1 316 ? 8.992 -11.891 10.32 1 83.44 316 TYR A C 1
ATOM 2498 O O . TYR A 1 316 ? 8.453 -13 10.227 1 83.44 316 TYR A O 1
ATOM 2506 N N . ILE A 1 317 ? 8.602 -10.938 11.125 1 79.62 317 ILE A N 1
ATOM 2507 C CA . ILE A 1 317 ? 7.402 -11.062 11.945 1 79.62 317 ILE A CA 1
ATOM 2508 C C . ILE A 1 317 ? 6.371 -10.031 11.508 1 79.62 317 ILE A C 1
ATOM 2510 O O . ILE A 1 317 ? 6.672 -8.836 11.43 1 79.62 317 ILE A O 1
ATOM 2514 N N . SER A 1 318 ? 5.23 -10.453 11.258 1 82.12 318 SER A N 1
ATOM 2515 C CA . SER A 1 318 ? 4.203 -9.602 10.664 1 82.12 318 SER A CA 1
ATOM 2516 C C . SER A 1 318 ? 3.545 -8.719 11.719 1 82.12 318 SER A C 1
ATOM 2518 O O . SER A 1 318 ? 2.676 -7.902 11.398 1 82.12 318 SER A O 1
ATOM 2520 N N . GLN A 1 319 ? 3.936 -8.852 12.93 1 87.75 319 GLN A N 1
ATOM 2521 C CA . GLN A 1 319 ? 3.432 -8.062 14.047 1 87.75 319 GLN A CA 1
ATOM 2522 C C . GLN A 1 319 ? 4.578 -7.453 14.852 1 87.75 319 GLN A C 1
ATOM 2524 O O . GLN A 1 319 ? 5.719 -7.91 14.758 1 87.75 319 GLN A O 1
ATOM 2529 N N . TRP A 1 320 ? 4.293 -6.406 15.477 1 91.5 320 TRP A N 1
ATOM 2530 C CA . TRP A 1 320 ? 5.238 -5.844 16.438 1 91.5 320 TRP A CA 1
ATOM 2531 C C . TRP A 1 320 ? 4.758 -6.074 17.875 1 91.5 320 TRP A C 1
ATOM 2533 O O . TRP A 1 320 ? 3.738 -5.523 18.281 1 91.5 320 TRP A O 1
ATOM 2543 N N . LYS A 1 321 ? 5.527 -6.867 18.594 1 90.94 321 LYS A N 1
ATOM 2544 C CA . LYS A 1 321 ? 5.109 -7.227 19.953 1 90.94 321 LYS A CA 1
ATOM 2545 C C . LYS A 1 321 ? 6.043 -6.621 20.984 1 90.94 321 LYS A C 1
ATOM 2547 O O . LYS A 1 321 ? 5.809 -6.758 22.188 1 90.94 321 LYS A O 1
ATOM 2552 N N . LYS A 1 322 ? 7.074 -5.949 20.578 1 95 322 LYS A N 1
ATOM 2553 C CA . LYS A 1 322 ? 8.039 -5.316 21.469 1 95 322 LYS A CA 1
ATOM 2554 C C . LYS A 1 322 ? 7.555 -3.936 21.906 1 95 322 LYS A C 1
ATOM 2556 O O . LYS A 1 322 ? 6.582 -3.41 21.375 1 95 322 LYS A O 1
ATOM 2561 N N . PRO A 1 323 ? 8.18 -3.307 22.906 1 97.94 323 PRO A N 1
ATOM 2562 C CA . PRO A 1 323 ? 7.734 -2.012 23.422 1 97.94 323 PRO A CA 1
ATOM 2563 C C . PRO A 1 323 ? 7.719 -0.923 22.344 1 97.94 323 PRO A C 1
ATOM 2565 O O . PRO A 1 323 ? 8.617 -0.869 21.5 1 97.94 323 PRO A O 1
ATOM 2568 N N . VAL A 1 324 ? 6.684 -0.12 22.422 1 98.25 324 VAL A N 1
ATOM 2569 C CA . VAL A 1 324 ? 6.535 1.003 21.5 1 98.25 324 VAL A CA 1
ATOM 2570 C C . VAL A 1 324 ? 5.914 2.191 22.234 1 98.25 324 VAL A C 1
ATOM 2572 O O . VAL A 1 324 ? 5.059 2.016 23.109 1 98.25 324 VAL A O 1
ATOM 2575 N N . ALA A 1 325 ? 6.41 3.375 21.969 1 98.69 325 ALA A N 1
ATOM 2576 C CA . ALA A 1 325 ? 5.816 4.621 22.453 1 98.69 325 ALA A CA 1
ATOM 2577 C C . ALA A 1 325 ? 5.508 5.566 21.297 1 98.69 325 ALA A C 1
ATOM 2579 O O . ALA A 1 325 ? 6.156 5.508 20.25 1 98.69 325 ALA A O 1
ATOM 2580 N N . MET A 1 326 ? 4.547 6.367 21.516 1 98.56 326 MET A N 1
ATOM 2581 C CA . MET A 1 326 ? 4.156 7.359 20.516 1 98.56 326 MET A CA 1
ATOM 2582 C C . MET A 1 326 ? 4.34 8.773 21.062 1 98.56 326 MET A C 1
ATOM 2584 O O . MET A 1 326 ? 4.035 9.039 22.219 1 98.56 326 MET A O 1
ATOM 2588 N N . VAL A 1 327 ? 4.844 9.688 20.203 1 98.88 327 VAL A N 1
ATOM 2589 C CA . VAL A 1 327 ? 4.98 11.086 20.594 1 98.88 327 VAL A CA 1
ATOM 2590 C C . VAL A 1 327 ? 3.963 11.938 19.844 1 98.88 327 VAL A C 1
ATOM 2592 O O . VAL A 1 327 ? 3.838 11.828 18.609 1 98.88 327 VAL A O 1
ATOM 2595 N N . ILE A 1 328 ? 3.18 12.734 20.562 1 98.75 328 ILE A N 1
ATOM 2596 C CA . ILE A 1 328 ? 2.18 13.594 19.938 1 98.75 328 ILE A CA 1
ATOM 2597 C C . ILE A 1 328 ? 2.332 15.023 20.469 1 98.75 328 ILE A C 1
ATOM 2599 O O . ILE A 1 328 ? 3.045 15.258 21.438 1 98.75 328 ILE A O 1
ATOM 2603 N N . ASN A 1 329 ? 1.718 15.984 19.797 1 97.94 329 ASN A N 1
ATOM 2604 C CA . ASN A 1 329 ? 1.672 17.375 20.219 1 97.94 329 ASN A CA 1
ATOM 2605 C C . ASN A 1 329 ? 0.457 18.109 19.656 1 97.94 329 ASN A C 1
ATOM 2607 O O . ASN A 1 329 ? -0.469 17.469 19.141 1 97.94 329 ASN A O 1
ATOM 2611 N N . GLU A 1 330 ? 0.441 19.375 19.781 1 96.81 330 GLU A N 1
ATOM 2612 C CA . GLU A 1 330 ? -0.686 20.203 19.359 1 96.81 330 GLU A CA 1
ATOM 2613 C C . GLU A 1 330 ? -0.793 20.25 17.828 1 96.81 330 GLU A C 1
ATOM 2615 O O . GLU A 1 330 ? -1.816 20.672 17.297 1 96.81 330 GLU A O 1
ATOM 2620 N N . GLY A 1 331 ? 0.241 19.812 17.156 1 95.94 331 GLY A N 1
ATOM 2621 C CA . GLY A 1 331 ? 0.222 19.766 15.695 1 95.94 331 GLY A CA 1
ATOM 2622 C C . GLY A 1 331 ? -0.248 18.422 15.148 1 95.94 331 GLY A C 1
ATOM 2623 O O . GLY A 1 331 ? -0.454 18.281 13.945 1 95.94 331 GLY A O 1
ATOM 2624 N N . SER A 1 332 ? -0.405 17.438 16.047 1 97.38 332 SER A N 1
ATOM 2625 C CA . SER A 1 332 ? -0.953 16.141 15.648 1 97.38 332 SER A CA 1
ATOM 2626 C C . SER A 1 332 ? -2.451 16.234 15.375 1 97.38 332 SER A C 1
ATOM 2628 O O . SER A 1 332 ? -3.234 16.516 16.281 1 97.38 332 SER A O 1
ATOM 2630 N N . ARG A 1 333 ? -2.828 16 14.148 1 96 333 ARG A N 1
ATOM 2631 C CA . ARG A 1 333 ? -4.215 16.266 13.789 1 96 333 ARG A CA 1
ATOM 2632 C C . ARG A 1 333 ? -4.805 15.117 12.977 1 96 333 ARG A C 1
ATOM 2634 O O . ARG A 1 333 ? -4.062 14.305 12.406 1 96 333 ARG A O 1
ATOM 2641 N N . SER A 1 334 ? -6.156 15.086 12.859 1 95.56 334 SER A N 1
ATOM 2642 C CA . SER A 1 334 ? -6.898 14.164 12 1 95.56 334 SER A CA 1
ATOM 2643 C C . SER A 1 334 ? -6.582 12.711 12.352 1 95.56 334 SER A C 1
ATOM 2645 O O . SER A 1 334 ? -6.676 12.312 13.508 1 95.56 334 SER A O 1
ATOM 2647 N N . SER A 1 335 ? -6.227 11.906 11.398 1 93.56 335 SER A N 1
ATOM 2648 C CA . SER A 1 335 ? -6.043 10.484 11.664 1 93.56 335 SER A CA 1
ATOM 2649 C C . SER A 1 335 ? -4.91 10.25 12.656 1 93.56 335 SER A C 1
ATOM 2651 O O . SER A 1 335 ? -4.844 9.203 13.297 1 93.56 335 SER A O 1
ATOM 2653 N N . LYS A 1 336 ? -4.012 11.211 12.805 1 96.12 336 LYS A N 1
ATOM 2654 C CA . LYS A 1 336 ? -2.959 11.086 13.805 1 96.12 336 LYS A CA 1
ATOM 2655 C C . LYS A 1 336 ? -3.545 11.055 15.219 1 96.12 336 LYS A C 1
ATOM 2657 O O . LYS A 1 336 ? -3.027 10.367 16.094 1 96.12 336 LYS A O 1
ATOM 2662 N N . GLU A 1 337 ? -4.621 11.812 15.391 1 97.06 337 GLU A N 1
ATOM 2663 C CA . GLU A 1 337 ? -5.309 11.797 16.672 1 97.06 337 GLU A CA 1
ATOM 2664 C C . GLU A 1 337 ? -6.043 10.477 16.891 1 97.06 337 GLU A C 1
ATOM 2666 O O . GLU A 1 337 ? -6.027 9.93 18 1 97.06 337 GLU A O 1
ATOM 2671 N N . ILE A 1 338 ? -6.688 10.016 15.836 1 94.38 338 ILE A N 1
ATOM 2672 C CA . ILE A 1 338 ? -7.391 8.742 15.93 1 94.38 338 ILE A CA 1
ATOM 2673 C C . ILE A 1 338 ? -6.398 7.625 16.25 1 94.38 338 ILE A C 1
ATOM 2675 O O . ILE A 1 338 ? -6.691 6.738 17.062 1 94.38 338 ILE A O 1
ATOM 2679 N N . TYR A 1 339 ? -5.211 7.684 15.672 1 93.5 339 TYR A N 1
ATOM 2680 C CA . TYR A 1 339 ? -4.141 6.73 15.938 1 93.5 339 TYR A CA 1
ATOM 2681 C C . TYR A 1 339 ? -3.719 6.773 17.406 1 93.5 339 TYR A C 1
ATOM 2683 O O . TYR A 1 339 ? -3.564 5.73 18.047 1 93.5 339 TYR A O 1
ATOM 2691 N N . ALA A 1 340 ? -3.541 8.008 17.906 1 96.44 340 ALA A N 1
ATOM 2692 C CA . ALA A 1 340 ? -3.154 8.188 19.297 1 96.44 340 ALA A CA 1
ATOM 2693 C C . ALA A 1 340 ? -4.227 7.641 20.234 1 96.44 340 ALA A C 1
ATOM 2695 O O . ALA A 1 340 ? -3.916 6.945 21.203 1 96.44 340 ALA A O 1
ATOM 2696 N N . TYR A 1 341 ? -5.523 7.98 19.938 1 95.88 341 TYR A N 1
ATOM 2697 C CA . TYR A 1 341 ? -6.641 7.469 20.719 1 95.88 341 TYR A CA 1
ATOM 2698 C C . TYR A 1 341 ? -6.648 5.941 20.719 1 95.88 341 TYR A C 1
ATOM 2700 O O . TYR A 1 341 ? -6.797 5.316 21.766 1 95.88 341 TYR A O 1
ATOM 2708 N N . GLY A 1 342 ? -6.477 5.355 19.531 1 92.12 342 GLY A N 1
ATOM 2709 C CA . GLY A 1 342 ? -6.414 3.906 19.422 1 92.12 342 GLY A CA 1
ATOM 2710 C C . GLY A 1 342 ? -5.246 3.297 20.172 1 92.12 342 GLY A C 1
ATOM 2711 O O . GLY A 1 342 ? -5.387 2.25 20.812 1 92.12 342 GLY A O 1
ATOM 2712 N N . PHE A 1 343 ? -4.109 3.943 20.078 1 93.38 343 PHE A N 1
ATOM 2713 C CA . PHE A 1 343 ? -2.904 3.504 20.766 1 93.38 343 PHE A CA 1
ATOM 2714 C C . PHE A 1 343 ? -3.156 3.367 22.266 1 93.38 343 PHE A C 1
ATOM 2716 O O . PHE A 1 343 ? -2.732 2.389 22.875 1 93.38 343 PHE A O 1
ATOM 2723 N N . GLN A 1 344 ? -3.861 4.348 22.812 1 95.19 344 GLN A N 1
ATOM 2724 C CA . GLN A 1 344 ? -4.172 4.355 24.234 1 95.19 344 GLN A CA 1
ATOM 2725 C C . GLN A 1 344 ? -5.258 3.334 24.562 1 95.19 344 GLN A C 1
ATOM 2727 O O . GLN A 1 344 ? -5.113 2.551 25.5 1 95.19 344 GLN A O 1
ATOM 2732 N N . GLN A 1 345 ? -6.293 3.338 23.828 1 91.94 345 GLN A N 1
ATOM 2733 C CA . GLN A 1 345 ? -7.453 2.506 24.125 1 91.94 345 GLN A CA 1
ATOM 2734 C C . GLN A 1 345 ? -7.094 1.023 24.078 1 91.94 345 GLN A C 1
ATOM 2736 O O . GLN A 1 345 ? -7.645 0.224 24.844 1 91.94 345 GLN A O 1
ATOM 2741 N N . HIS A 1 346 ? -6.184 0.691 23.281 1 89.62 346 HIS A N 1
ATOM 2742 C CA . HIS A 1 346 ? -5.84 -0.717 23.125 1 89.62 346 HIS A CA 1
ATOM 2743 C C . HIS A 1 346 ? -4.555 -1.057 23.859 1 89.62 346 HIS A C 1
ATOM 2745 O O . HIS A 1 346 ? -3.986 -2.135 23.672 1 89.62 346 HIS A O 1
ATOM 2751 N N . LYS A 1 347 ? -4.031 -0.151 24.547 1 92.56 347 LYS A N 1
ATOM 2752 C CA . LYS A 1 347 ? -2.885 -0.331 25.438 1 92.56 347 LYS A CA 1
ATOM 2753 C C . LYS A 1 347 ? -1.66 -0.812 24.672 1 92.56 347 LYS A C 1
ATOM 2755 O O . LYS A 1 347 ? -0.992 -1.762 25.078 1 92.56 347 LYS A O 1
ATOM 2760 N N . ILE A 1 348 ? -1.466 -0.262 23.531 1 93.69 348 ILE A N 1
ATOM 2761 C CA . ILE A 1 348 ? -0.335 -0.623 22.672 1 93.69 348 ILE A CA 1
ATOM 2762 C C . ILE A 1 348 ? 0.962 -0.116 23.297 1 93.69 348 ILE A C 1
ATOM 2764 O O . ILE A 1 348 ? 1.972 -0.824 23.312 1 93.69 348 ILE A O 1
ATOM 2768 N N . GLY A 1 349 ? 1 1.069 23.828 1 96.19 349 GLY A N 1
ATOM 2769 C CA . GLY A 1 349 ? 2.088 1.763 24.5 1 96.19 349 GLY A CA 1
ATOM 2770 C C . GLY A 1 349 ? 1.712 3.16 24.953 1 96.19 349 GLY A C 1
ATOM 2771 O O . GLY A 1 349 ? 0.61 3.635 24.672 1 96.19 349 GLY A O 1
ATOM 2772 N N . PRO A 1 350 ? 2.607 3.762 25.656 1 98.12 350 PRO A N 1
ATOM 2773 C CA . PRO A 1 350 ? 2.283 5.102 26.156 1 98.12 350 PRO A CA 1
ATOM 2774 C C . PRO A 1 350 ? 2.334 6.164 25.062 1 98.12 350 PRO A C 1
ATOM 2776 O O . PRO A 1 350 ? 3.201 6.117 24.188 1 98.12 350 PRO A O 1
ATOM 2779 N N . VAL A 1 351 ? 1.406 7.031 25.172 1 98.75 351 VAL A N 1
ATOM 2780 C CA . VAL A 1 351 ? 1.405 8.25 24.359 1 98.75 351 VAL A CA 1
ATOM 2781 C C . VAL A 1 351 ? 2.029 9.398 25.156 1 98.75 351 VAL A C 1
ATOM 2783 O O . VAL A 1 351 ? 1.596 9.695 26.281 1 98.75 351 VAL A O 1
ATOM 2786 N N . ILE A 1 352 ? 3.07 10.016 24.578 1 98.88 352 ILE A N 1
ATOM 2787 C CA . ILE A 1 352 ? 3.908 10.969 25.297 1 98.88 352 ILE A CA 1
ATOM 2788 C C . ILE A 1 352 ? 3.914 12.305 24.547 1 98.88 352 ILE A C 1
ATOM 2790 O O . ILE A 1 352 ? 3.92 12.344 23.312 1 98.88 352 ILE A O 1
ATOM 2794 N N . GLY A 1 353 ? 4.016 13.414 25.266 1 98.75 353 GLY A N 1
ATOM 2795 C CA . GLY A 1 353 ? 4.098 14.742 24.688 1 98.75 353 GLY A CA 1
ATOM 2796 C C . GLY A 1 353 ? 3.045 15.695 25.219 1 98.75 353 GLY A C 1
ATOM 2797 O O . GLY A 1 353 ? 2.914 15.867 26.438 1 98.75 353 GLY A O 1
ATOM 2798 N N . THR A 1 354 ? 2.324 16.359 24.297 1 98.44 354 THR A N 1
ATOM 2799 C CA . THR A 1 354 ? 1.271 17.281 24.688 1 98.44 354 THR A CA 1
ATOM 2800 C C . THR A 1 354 ? -0.022 16.984 23.938 1 98.44 354 THR A C 1
ATOM 2802 O O . THR A 1 354 ? -0.019 16.219 22.969 1 98.44 354 THR A O 1
ATOM 2805 N N . LYS A 1 355 ? -1.096 17.562 24.422 1 98.44 355 LYS A N 1
ATOM 2806 C CA . LYS A 1 355 ? -2.424 17.297 23.875 1 98.44 355 LYS A CA 1
ATOM 2807 C C . LYS A 1 355 ? -2.48 17.641 22.391 1 98.44 355 LYS A C 1
ATOM 2809 O O . LYS A 1 355 ? -1.916 18.641 21.953 1 98.44 355 LYS A O 1
ATOM 2814 N N . THR A 1 356 ? -3.24 16.766 21.641 1 98.44 356 THR A N 1
ATOM 2815 C CA . THR A 1 356 ? -3.33 16.938 20.188 1 98.44 356 THR A CA 1
ATOM 2816 C C . THR A 1 356 ? -4.266 18.094 19.828 1 98.44 356 THR A C 1
ATOM 2818 O O . THR A 1 356 ? -4.809 18.75 20.719 1 98.44 356 THR A O 1
ATOM 2821 N N . ALA A 1 357 ? -4.469 18.344 18.625 1 97.38 357 ALA A N 1
ATOM 2822 C CA . ALA A 1 357 ? -5.102 19.531 18.078 1 97.38 357 ALA A CA 1
ATOM 2823 C C . ALA A 1 357 ? -6.605 19.531 18.344 1 97.38 357 ALA A C 1
ATOM 2825 O O . ALA A 1 357 ? -7.227 20.594 18.453 1 97.38 357 ALA A O 1
ATOM 2826 N N . GLY A 1 358 ? -7.152 18.328 18.469 1 98.25 358 GLY A N 1
ATOM 2827 C CA . GLY A 1 358 ? -8.609 18.25 18.469 1 98.25 358 GLY A CA 1
ATOM 2828 C C . GLY A 1 358 ? -9.211 18.562 17.109 1 98.25 358 GLY A C 1
ATOM 2829 O O . GLY A 1 358 ? -10.203 19.281 17.016 1 98.25 358 GLY A O 1
ATOM 2830 N N . ALA A 1 359 ? -8.641 18.156 16.125 1 97.94 359 ALA A N 1
ATOM 2831 C CA . ALA A 1 359 ? -9.039 18.438 14.75 1 97.94 359 ALA A CA 1
ATOM 2832 C C . ALA A 1 359 ? -9.367 17.141 14.008 1 97.94 359 ALA A C 1
ATOM 2834 O O . ALA A 1 359 ? -8.617 16.719 13.125 1 97.94 359 ALA A O 1
ATOM 2835 N N . VAL A 1 360 ? -10.531 16.562 14.32 1 97.31 360 VAL A N 1
ATOM 2836 C CA . VAL A 1 360 ? -10.922 15.289 13.711 1 97.31 360 VAL A CA 1
ATOM 2837 C C . VAL A 1 360 ? -12.312 15.414 13.094 1 97.31 360 VAL A C 1
ATOM 2839 O O . VAL A 1 360 ? -13.32 15.133 13.75 1 97.31 360 VAL A O 1
ATOM 2842 N N . VAL A 1 361 ? -12.398 15.789 11.969 1 97 361 VAL A N 1
ATOM 2843 C CA . VAL A 1 361 ? -13.508 15.758 11.016 1 97 361 VAL A CA 1
ATOM 2844 C C . VAL A 1 361 ? -12.992 15.375 9.633 1 97 361 VAL A C 1
ATOM 2846 O O . VAL A 1 361 ? -11.781 15.305 9.414 1 97 361 VAL A O 1
ATOM 2849 N N . ALA A 1 362 ? -13.867 15.039 8.781 1 94.44 362 ALA A N 1
ATOM 2850 C CA . ALA A 1 362 ? -13.438 14.758 7.41 1 94.44 362 ALA A CA 1
ATOM 2851 C C . ALA A 1 362 ? -13.438 16.031 6.566 1 94.44 362 ALA A C 1
ATOM 2853 O O . ALA A 1 362 ? -14.461 16.719 6.473 1 94.44 362 ALA A O 1
ATOM 2854 N N . GLY A 1 363 ? -12.273 16.328 6.027 1 95.38 363 GLY A N 1
ATOM 2855 C CA . GLY A 1 363 ? -12.133 17.531 5.215 1 95.38 363 GLY A CA 1
ATOM 2856 C C . GLY A 1 363 ? -12.031 17.234 3.73 1 95.38 363 GLY A C 1
ATOM 2857 O O . GLY A 1 363 ? -11.531 16.188 3.334 1 95.38 363 GLY A O 1
ATOM 2858 N N . ARG A 1 364 ? -12.43 18.172 2.941 1 95.62 364 ARG A N 1
ATOM 2859 C CA . ARG A 1 364 ? -12.32 18.109 1.486 1 95.62 364 ARG A CA 1
ATOM 2860 C C . ARG A 1 364 ? -11.875 19.453 0.922 1 95.62 364 ARG A C 1
ATOM 2862 O O . ARG A 1 364 ? -12.391 20.5 1.32 1 95.62 364 ARG A O 1
ATOM 2869 N N . PRO A 1 365 ? -10.867 19.391 0.042 1 97.12 365 PRO A N 1
ATOM 2870 C CA . PRO A 1 365 ? -10.438 20.641 -0.583 1 97.12 365 PRO A CA 1
ATOM 2871 C C . PRO A 1 365 ? -11.297 21.031 -1.785 1 97.12 365 PRO A C 1
ATOM 2873 O O . PRO A 1 365 ? -11.727 20.156 -2.543 1 97.12 365 PRO A O 1
ATOM 2876 N N . PHE A 1 366 ? -11.562 22.281 -1.937 1 97.56 366 PHE A N 1
ATOM 2877 C CA . PHE A 1 366 ? -12.25 22.891 -3.07 1 97.56 366 PHE A CA 1
ATOM 2878 C C . PHE A 1 366 ? -11.398 23.984 -3.693 1 97.56 366 PHE A C 1
ATOM 2880 O O . PHE A 1 366 ? -11.031 24.953 -3.018 1 97.56 366 PHE A O 1
ATOM 2887 N N . LEU A 1 367 ? -11.133 23.781 -4.938 1 96.94 367 LEU A N 1
ATOM 2888 C CA . LEU A 1 367 ? -10.383 24.812 -5.648 1 96.94 367 LEU A CA 1
ATOM 2889 C C . LEU A 1 367 ? -11.289 25.969 -6.031 1 96.94 367 LEU A C 1
ATOM 2891 O O . LEU A 1 367 ? -12.359 25.766 -6.605 1 96.94 367 LEU A O 1
ATOM 2895 N N . MET A 1 368 ? -10.812 27.172 -5.668 1 96.69 368 MET A N 1
ATOM 2896 C CA . MET A 1 368 ? -11.562 28.375 -6.027 1 96.69 368 MET A CA 1
ATOM 2897 C C . MET A 1 368 ? -11.211 28.844 -7.438 1 96.69 368 MET A C 1
ATOM 2899 O O . MET A 1 368 ? -10.211 28.391 -8.008 1 96.69 368 MET A O 1
ATOM 2903 N N . GLU A 1 369 ? -11.977 29.719 -7.941 1 94.25 369 GLU A N 1
ATOM 2904 C CA . GLU A 1 369 ? -11.812 30.156 -9.32 1 94.25 369 GLU A CA 1
ATOM 2905 C C . GLU A 1 369 ? -10.484 30.891 -9.508 1 94.25 369 GLU A C 1
ATOM 2907 O O . GLU A 1 369 ? -9.922 30.891 -10.602 1 94.25 369 GLU A O 1
ATOM 2912 N N . ASP A 1 370 ? -9.977 31.5 -8.445 1 93.62 370 ASP A N 1
ATOM 2913 C CA . ASP A 1 370 ? -8.719 32.25 -8.555 1 93.62 370 ASP A CA 1
ATOM 2914 C C . ASP A 1 370 ? -7.527 31.359 -8.219 1 93.62 370 ASP A C 1
ATOM 2916 O O . ASP A 1 370 ? -6.391 31.828 -8.141 1 93.62 370 ASP A O 1
ATOM 2920 N N . GLY A 1 371 ? -7.785 30.109 -7.949 1 94.62 371 GLY A N 1
ATOM 2921 C CA . GLY A 1 371 ? -6.707 29.172 -7.699 1 94.62 371 GLY A CA 1
ATOM 2922 C C . GLY A 1 371 ? -6.426 28.969 -6.223 1 94.62 371 GLY A C 1
ATOM 2923 O O . GLY A 1 371 ? -5.633 28.094 -5.848 1 94.62 371 GLY A O 1
ATOM 2924 N N . SER A 1 372 ? -7.055 29.781 -5.359 1 96.69 372 SER A N 1
ATOM 2925 C CA . SER A 1 372 ? -6.941 29.531 -3.926 1 96.69 372 SER A CA 1
ATOM 2926 C C . SER A 1 372 ? -7.664 28.25 -3.523 1 96.69 372 SER A C 1
ATOM 2928 O O . SER A 1 372 ? -8.359 27.641 -4.34 1 96.69 372 SER A O 1
ATOM 2930 N N . LEU A 1 373 ? -7.371 27.797 -2.301 1 97.88 373 LEU A N 1
ATOM 2931 C CA . LEU A 1 373 ? -7.883 26.5 -1.855 1 97.88 373 LEU A CA 1
ATOM 2932 C C . LEU A 1 373 ? -8.75 26.656 -0.609 1 97.88 373 LEU A C 1
ATOM 2934 O O . LEU A 1 373 ? -8.32 27.266 0.377 1 97.88 373 LEU A O 1
ATOM 2938 N N . LEU A 1 374 ? -9.961 26.188 -0.718 1 98.62 374 LEU A N 1
ATOM 2939 C CA . LEU A 1 374 ? -10.844 26.109 0.444 1 98.62 374 LEU A CA 1
ATOM 2940 C C . LEU A 1 374 ? -10.953 24.688 0.955 1 98.62 374 LEU A C 1
ATOM 2942 O O . LEU A 1 374 ? -11.305 23.766 0.199 1 98.62 374 LEU A O 1
ATOM 2946 N N . TYR A 1 375 ? -10.547 24.5 2.16 1 98.06 375 TYR A N 1
ATOM 2947 C CA . TYR A 1 375 ? -10.719 23.219 2.85 1 98.06 375 TYR A CA 1
ATOM 2948 C C . TYR A 1 375 ? -11.945 23.25 3.75 1 98.06 375 TYR A C 1
ATOM 2950 O O . TYR A 1 375 ? -12.117 24.172 4.551 1 98.06 375 TYR A O 1
ATOM 2958 N N . VAL A 1 376 ? -12.883 22.266 3.549 1 98.56 376 VAL A N 1
ATOM 2959 C CA . VAL A 1 376 ? -14.141 22.312 4.281 1 98.56 376 VAL A CA 1
ATOM 2960 C C . VAL A 1 376 ? -14.359 20.984 5 1 98.56 376 VAL A C 1
ATOM 2962 O O . VAL A 1 376 ? -14.148 19.906 4.422 1 98.56 376 VAL A O 1
ATOM 2965 N N . ALA A 1 377 ? -14.742 21.094 6.266 1 98.31 377 ALA A N 1
ATOM 2966 C CA . ALA A 1 377 ? -15.227 19.906 6.969 1 98.31 377 ALA A CA 1
ATOM 2967 C C . ALA A 1 377 ? -16.547 19.422 6.387 1 98.31 377 ALA A C 1
ATOM 2969 O O . ALA A 1 377 ? -17.594 20.062 6.559 1 98.31 377 ALA A O 1
ATOM 2970 N N . VAL A 1 378 ? -16.578 18.281 5.77 1 97.44 378 VAL A N 1
ATOM 2971 C CA . VAL A 1 378 ? -17.766 17.875 5.02 1 97.44 378 VAL A CA 1
ATOM 2972 C C . VAL A 1 378 ? -18.469 16.734 5.742 1 97.44 378 VAL A C 1
ATOM 2974 O O . VAL A 1 378 ? -19.594 16.375 5.398 1 97.44 378 VAL A O 1
ATOM 2977 N N . ALA A 1 379 ? -17.844 16.172 6.738 1 96.31 379 ALA A N 1
ATOM 2978 C CA . ALA A 1 379 ? -18.453 15.109 7.539 1 96.31 379 ALA A CA 1
ATOM 2979 C C . ALA A 1 379 ? -17.922 15.133 8.969 1 96.31 379 ALA A C 1
ATOM 2981 O O . ALA A 1 379 ? -16.766 15.477 9.203 1 96.31 379 ALA A O 1
ATOM 2982 N N . ASP A 1 380 ? -18.781 14.828 9.859 1 96.44 380 ASP A N 1
ATOM 2983 C CA . ASP A 1 380 ? -18.359 14.609 11.242 1 96.44 380 ASP A CA 1
ATOM 2984 C C . ASP A 1 380 ? -17.781 13.203 11.414 1 96.44 380 ASP A C 1
ATOM 2986 O O . ASP A 1 380 ? -17.969 12.336 10.555 1 96.44 380 ASP A O 1
ATOM 2990 N N . VAL A 1 381 ? -16.969 13.039 12.445 1 95.69 381 VAL A N 1
ATOM 2991 C CA . VAL A 1 381 ? -16.297 11.766 12.648 1 95.69 381 VAL A CA 1
ATOM 2992 C C . VAL A 1 381 ? -16.422 11.336 14.102 1 95.69 381 VAL A C 1
ATOM 2994 O O . VAL A 1 381 ? -16.141 12.117 15.016 1 95.69 381 VAL A O 1
ATOM 2997 N N . LEU A 1 382 ? -16.859 10.188 14.289 1 94.56 382 LEU A N 1
ATOM 2998 C CA . LEU A 1 382 ? -16.891 9.555 15.602 1 94.56 382 LEU A CA 1
ATOM 2999 C C . LEU A 1 382 ? -15.977 8.328 15.633 1 94.56 382 LEU A C 1
ATOM 3001 O O . LEU A 1 382 ? -15.859 7.617 14.641 1 94.56 382 LEU A O 1
ATOM 3005 N N . VAL A 1 383 ? -15.344 8.141 16.781 1 92.94 383 VAL A N 1
ATOM 3006 C CA . VAL A 1 383 ? -14.438 7.012 16.969 1 92.94 383 VAL A CA 1
ATOM 3007 C C . VAL A 1 383 ? -15.008 6.059 18.016 1 92.94 383 VAL A C 1
ATOM 3009 O O . VAL A 1 383 ? -15.539 6.5 19.047 1 92.94 383 VAL A O 1
ATOM 3012 N N . ASN A 1 384 ? -14.906 4.727 17.719 1 90.12 384 ASN A N 1
ATOM 3013 C CA . ASN A 1 384 ? -15.383 3.68 18.625 1 90.12 384 ASN A CA 1
ATOM 3014 C C . ASN A 1 384 ? -16.828 3.932 19.062 1 90.12 384 ASN A C 1
ATOM 3016 O O . ASN A 1 384 ? -17.141 3.855 20.25 1 90.12 384 ASN A O 1
ATOM 3020 N N . GLY A 1 385 ? -17.609 4.297 18.094 1 86.06 385 GLY A N 1
ATOM 3021 C CA . GLY A 1 385 ? -19.031 4.441 18.328 1 86.06 385 GLY A CA 1
ATOM 3022 C C . GLY A 1 385 ? -19.438 5.859 18.672 1 86.06 385 GLY A C 1
ATOM 3023 O O . GLY A 1 385 ? -20.109 6.527 17.891 1 86.06 385 GLY A O 1
ATOM 3024 N N . ASN A 1 386 ? -18.906 6.367 19.828 1 89.69 386 ASN A N 1
ATOM 3025 C CA . ASN A 1 386 ? -19.484 7.641 20.266 1 89.69 386 ASN A CA 1
ATOM 3026 C C . ASN A 1 386 ? -18.406 8.617 20.703 1 89.69 386 ASN A C 1
ATOM 3028 O O . ASN A 1 386 ? -18.703 9.664 21.281 1 89.69 386 ASN A O 1
ATOM 3032 N N . GLN A 1 387 ? -17.25 8.328 20.516 1 93.31 387 GLN A N 1
ATOM 3033 C CA . GLN A 1 387 ? -16.188 9.242 20.922 1 93.31 387 GLN A CA 1
ATOM 3034 C C . GLN A 1 387 ? -15.898 10.273 19.844 1 93.31 387 GLN A C 1
ATOM 3036 O O . GLN A 1 387 ? -15.469 9.914 18.734 1 93.31 387 GLN A O 1
ATOM 3041 N N . ARG A 1 388 ? -16.141 11.492 20.156 1 96.12 388 ARG A N 1
ATOM 3042 C CA . ARG A 1 388 ? -15.828 12.586 19.234 1 96.12 388 ARG A CA 1
ATOM 3043 C C . ARG A 1 388 ? -14.547 13.297 19.656 1 96.12 388 ARG A C 1
ATOM 3045 O O . ARG A 1 388 ? -14.477 13.867 20.75 1 96.12 388 ARG A O 1
ATOM 3052 N N . LEU A 1 389 ? -13.547 13.328 18.859 1 97.31 389 LEU A N 1
ATOM 3053 C CA . LEU A 1 389 ? -12.25 13.922 19.188 1 97.31 389 LEU A CA 1
ATOM 3054 C C . LEU A 1 389 ? -12.195 15.383 18.766 1 97.31 389 LEU A C 1
ATOM 3056 O O . LEU A 1 389 ? -11.344 16.141 19.25 1 97.31 389 LEU A O 1
ATOM 3060 N N . GLU A 1 390 ? -13.031 15.758 17.812 1 98.12 390 GLU A N 1
ATOM 3061 C CA . GLU A 1 390 ? -13.109 17.156 17.406 1 98.12 390 GLU A CA 1
ATOM 3062 C C . GLU A 1 390 ? -13.352 18.078 18.594 1 98.12 390 GLU A C 1
ATOM 3064 O O . GLU A 1 390 ? -14.281 17.859 19.375 1 98.12 390 GLU A O 1
ATOM 3069 N N . GLY A 1 391 ? -12.484 19.078 18.703 1 97.38 391 GLY A N 1
ATOM 3070 C CA . GLY A 1 391 ? -12.609 20.031 19.781 1 97.38 391 GLY A CA 1
ATOM 3071 C C . GLY A 1 391 ? -12.039 19.531 21.094 1 97.38 391 GLY A C 1
ATOM 3072 O O . GLY A 1 391 ? -11.805 20.312 22.016 1 97.38 391 GLY A O 1
ATOM 3073 N N . LYS A 1 392 ? -11.727 18.312 21.219 1 97.31 392 LYS A N 1
ATOM 3074 C CA . LYS A 1 392 ? -11.281 17.703 22.469 1 97.31 392 LYS A CA 1
ATOM 3075 C C . LYS A 1 392 ? -9.828 17.25 22.375 1 97.31 392 LYS A C 1
ATOM 3077 O O . LYS A 1 392 ? -9.023 17.516 23.266 1 97.31 392 LYS A O 1
ATOM 3082 N N . GLY A 1 393 ? -9.5 16.562 21.266 1 97.94 393 GLY A N 1
ATOM 3083 C CA . GLY A 1 393 ? -8.164 16.031 21.078 1 97.94 393 GLY A CA 1
ATOM 3084 C C . GLY A 1 393 ? -7.887 14.805 21.938 1 97.94 393 GLY A C 1
ATOM 3085 O O . GLY A 1 393 ? -8.812 14.172 22.438 1 97.94 393 GLY A O 1
ATOM 3086 N N . VAL A 1 394 ? -6.652 14.391 21.984 1 98.25 394 VAL A N 1
ATOM 3087 C CA . VAL A 1 394 ? -6.176 13.266 22.781 1 98.25 394 VAL A CA 1
ATOM 3088 C C . VAL A 1 394 ? -5.109 13.75 23.766 1 98.25 394 VAL A C 1
ATOM 3090 O O . VAL A 1 394 ? -4.109 14.344 23.375 1 98.25 394 VAL A O 1
ATOM 3093 N N . ALA A 1 395 ? -5.383 13.57 25.031 1 98.56 395 ALA A N 1
ATOM 3094 C CA . ALA A 1 395 ? -4.375 13.859 26.047 1 98.56 395 ALA A CA 1
ATOM 3095 C C . ALA A 1 395 ? -3.332 12.75 26.125 1 98.56 395 ALA A C 1
ATOM 3097 O O . ALA A 1 395 ? -3.668 11.57 26.047 1 98.56 395 ALA A O 1
ATOM 3098 N N . PRO A 1 396 ? -2.061 13.164 26.25 1 98.69 396 PRO A N 1
ATOM 3099 C CA . PRO A 1 396 ? -1.05 12.109 26.359 1 98.69 396 PRO A CA 1
ATOM 3100 C C . PRO A 1 396 ? -1.134 11.359 27.703 1 98.69 396 PRO A C 1
ATOM 3102 O O . PRO A 1 396 ? -1.729 11.867 28.656 1 98.69 396 PRO A O 1
ATOM 3105 N N . ASP A 1 397 ? -0.621 10.164 27.703 1 98.5 397 ASP A N 1
ATOM 3106 C CA . ASP A 1 397 ? -0.466 9.438 28.969 1 98.5 397 ASP A CA 1
ATOM 3107 C C . ASP A 1 397 ? 0.582 10.094 29.859 1 98.5 397 ASP A C 1
ATOM 3109 O O . ASP A 1 397 ? 0.438 10.117 31.078 1 98.5 397 ASP A O 1
ATOM 3113 N N . ILE A 1 398 ? 1.647 10.523 29.266 1 98.56 398 ILE A N 1
ATOM 3114 C CA . ILE A 1 398 ? 2.723 11.242 29.953 1 98.56 398 ILE A CA 1
ATOM 3115 C C . ILE A 1 398 ? 2.883 12.633 29.328 1 98.56 398 ILE A C 1
ATOM 3117 O O . ILE A 1 398 ? 3.355 12.766 28.203 1 98.56 398 ILE A O 1
ATOM 3121 N N . ASN A 1 399 ? 2.514 13.633 30.078 1 98.56 399 ASN A N 1
ATOM 3122 C CA . ASN A 1 399 ? 2.57 15.008 29.594 1 98.56 399 ASN A CA 1
ATOM 3123 C C . ASN A 1 399 ? 3.969 15.594 29.75 1 98.56 399 ASN A C 1
ATOM 3125 O O . ASN A 1 399 ? 4.469 15.742 30.859 1 98.56 399 ASN A O 1
ATOM 3129 N N . ILE A 1 400 ? 4.609 15.859 28.656 1 98.38 400 ILE A N 1
ATOM 3130 C CA . ILE A 1 400 ? 5.918 16.5 28.625 1 98.38 400 ILE A CA 1
ATOM 3131 C C . ILE A 1 400 ? 5.855 17.75 27.75 1 98.38 400 ILE A C 1
ATOM 3133 O O . ILE A 1 400 ? 5.859 17.641 26.516 1 98.38 400 ILE A O 1
ATOM 3137 N N . PRO A 1 401 ? 5.871 18.891 28.391 1 96.5 401 PRO A N 1
ATOM 3138 C CA . PRO A 1 401 ? 5.898 20.109 27.578 1 96.5 401 PRO A CA 1
ATOM 3139 C C . PRO A 1 401 ? 7.207 20.281 26.812 1 96.5 401 PRO A C 1
ATOM 3141 O O . PRO A 1 401 ? 8.242 19.734 27.219 1 96.5 401 PRO A O 1
ATOM 3144 N N . LEU A 1 402 ? 7.109 20.922 25.688 1 94.69 402 LEU A N 1
ATOM 3145 C CA . LEU A 1 402 ? 8.281 21.359 24.938 1 94.69 402 LEU A CA 1
ATOM 3146 C C . LEU A 1 402 ? 8.305 22.891 24.828 1 94.69 402 LEU A C 1
ATOM 3148 O O . LEU A 1 402 ? 7.707 23.453 23.922 1 94.69 402 LEU A O 1
ATOM 3152 N N . PRO A 1 403 ? 8.945 23.531 25.797 1 94.38 403 PRO A N 1
ATOM 3153 C CA . PRO A 1 403 ? 9.102 24.984 25.625 1 94.38 403 PRO A CA 1
ATOM 3154 C C . PRO A 1 403 ? 9.891 25.359 24.375 1 94.38 403 PRO A C 1
ATOM 3156 O O . PRO A 1 403 ? 11.102 25.125 24.312 1 94.38 403 PRO A O 1
ATOM 3159 N N . LEU A 1 404 ? 9.242 25.953 23.453 1 95.56 404 LEU A N 1
ATOM 3160 C CA . LEU A 1 404 ? 9.773 26.156 22.109 1 95.56 404 LEU A CA 1
ATOM 3161 C C . LEU A 1 404 ? 10.766 27.312 22.094 1 95.56 404 LEU A C 1
ATOM 3163 O O . LEU A 1 404 ? 11.828 27.219 21.469 1 95.56 404 LEU A O 1
ATOM 3167 N N . GLU A 1 405 ? 10.469 28.422 22.812 1 96.94 405 GLU A N 1
ATOM 3168 C CA . GLU A 1 405 ? 11.281 29.625 22.719 1 96.94 405 GLU A CA 1
ATOM 3169 C C . GLU A 1 405 ? 12.719 29.375 23.172 1 96.94 405 GLU A C 1
ATOM 3171 O O . GLU A 1 405 ? 12.969 29.078 24.344 1 96.94 405 GLU A O 1
ATOM 3176 N N . TYR A 1 406 ? 13.617 29.438 22.188 1 97.06 406 TYR A N 1
ATOM 3177 C CA . TYR A 1 406 ? 15.062 29.328 22.391 1 97.06 406 TYR A CA 1
ATOM 3178 C C . TYR A 1 406 ? 15.406 27.969 23 1 97.06 406 TYR A C 1
ATOM 3180 O O . TYR A 1 406 ? 16.25 27.891 23.906 1 97.06 406 TYR A O 1
ATOM 3188 N N . ALA A 1 407 ? 14.758 26.953 22.531 1 96.25 407 ALA A N 1
ATOM 3189 C CA . ALA A 1 407 ? 14.938 25.594 23.047 1 96.25 407 ALA A CA 1
ATOM 3190 C C . ALA A 1 407 ? 16.328 25.047 22.703 1 96.25 407 ALA A C 1
ATOM 3192 O O . ALA A 1 407 ? 16.766 24.047 23.281 1 96.25 407 ALA A O 1
ATOM 3193 N N . GLN A 1 408 ? 17.031 25.594 21.734 1 95.81 408 GLN A N 1
ATOM 3194 C CA . GLN A 1 408 ? 18.391 25.219 21.328 1 95.81 408 GLN A CA 1
ATOM 3195 C C . GLN A 1 408 ? 18.469 23.75 20.938 1 95.81 408 GLN A C 1
ATOM 3197 O O . GLN A 1 408 ? 19.438 23.062 21.297 1 95.81 408 GLN A O 1
ATOM 3202 N N . GLY A 1 409 ? 17.422 23.219 20.359 1 95.75 409 GLY A N 1
ATOM 3203 C CA . GLY A 1 409 ? 17.406 21.875 19.828 1 95.75 409 GLY A CA 1
ATOM 3204 C C . GLY A 1 409 ? 17.016 20.812 20.844 1 95.75 409 GLY A C 1
ATOM 3205 O O . GLY A 1 409 ? 16.922 19.625 20.516 1 95.75 409 GLY A O 1
ATOM 3206 N N . ALA A 1 410 ? 16.734 21.25 22.094 1 95.94 410 ALA A N 1
ATOM 3207 C CA . ALA A 1 410 ? 16.297 20.297 23.109 1 95.94 410 ALA A CA 1
ATOM 3208 C C . ALA A 1 410 ? 14.922 19.734 22.797 1 95.94 410 ALA A C 1
ATOM 3210 O O . ALA A 1 410 ? 14.023 20.469 22.391 1 95.94 410 ALA A O 1
ATOM 3211 N N . ASP A 1 411 ? 14.82 18.406 22.922 1 96.75 411 ASP A N 1
ATOM 3212 C CA . ASP A 1 411 ? 13.562 17.703 22.672 1 96.75 411 ASP A CA 1
ATOM 3213 C C . ASP A 1 411 ? 13.234 16.75 23.812 1 96.75 411 ASP A C 1
ATOM 3215 O O . ASP A 1 411 ? 13.367 15.531 23.672 1 96.75 411 ASP A O 1
ATOM 3219 N N . PRO A 1 412 ? 12.727 17.328 24.891 1 97.94 412 PRO A N 1
ATOM 3220 C CA . PRO A 1 412 ? 12.438 16.484 26.047 1 97.94 412 PRO A CA 1
ATOM 3221 C C . PRO A 1 412 ? 11.375 15.43 25.75 1 97.94 412 PRO A C 1
ATOM 3223 O O . PRO A 1 412 ? 11.336 14.383 26.406 1 97.94 412 PRO A O 1
ATOM 3226 N N . GLN A 1 413 ? 10.531 15.664 24.812 1 98.44 413 GLN A N 1
ATOM 3227 C CA . GLN A 1 413 ? 9.5 14.695 24.469 1 98.44 413 GLN A CA 1
ATOM 3228 C C . GLN A 1 413 ? 10.094 13.445 23.828 1 98.44 413 GLN A C 1
ATOM 3230 O O . GLN A 1 413 ? 9.766 12.328 24.219 1 98.44 413 GLN A O 1
ATOM 3235 N N . LYS A 1 414 ? 10.945 13.633 22.844 1 97.94 414 LYS A N 1
ATOM 3236 C CA . LYS A 1 414 ? 11.641 12.516 22.219 1 97.94 414 LYS A CA 1
ATOM 3237 C C . LYS A 1 414 ? 12.484 11.75 23.219 1 97.94 414 LYS A C 1
ATOM 3239 O O . LYS A 1 414 ? 12.477 10.516 23.234 1 97.94 414 LYS A O 1
ATOM 3244 N N . GLU A 1 415 ? 13.203 12.492 24.047 1 98.06 415 GLU A N 1
ATOM 3245 C CA . GLU A 1 415 ? 14.055 11.852 25.047 1 98.06 415 GLU A CA 1
ATOM 3246 C C . GLU A 1 415 ? 13.234 11.016 26.031 1 98.06 415 GLU A C 1
ATOM 3248 O O . GLU A 1 415 ? 13.633 9.906 26.375 1 98.06 415 GLU A O 1
ATOM 3253 N N . ARG A 1 416 ? 12.141 11.578 26.453 1 98.5 416 ARG A N 1
ATOM 3254 C CA . ARG A 1 416 ? 11.281 10.836 27.375 1 98.5 416 ARG A CA 1
ATOM 3255 C C . ARG A 1 416 ? 10.75 9.562 26.719 1 98.5 416 ARG A C 1
ATOM 3257 O O . ARG A 1 416 ? 10.617 8.531 27.375 1 98.5 416 ARG A O 1
ATOM 3264 N N . ALA A 1 417 ? 10.359 9.648 25.484 1 98.75 417 ALA A N 1
ATOM 3265 C CA . ALA A 1 417 ? 9.859 8.484 24.75 1 98.75 417 ALA A CA 1
ATOM 3266 C C . ALA A 1 417 ? 10.922 7.387 24.688 1 98.75 417 ALA A C 1
ATOM 3268 O O . ALA A 1 417 ? 10.625 6.215 24.922 1 98.75 417 ALA A O 1
ATOM 3269 N N . ILE A 1 418 ? 12.18 7.789 24.422 1 98.56 418 ILE A N 1
ATOM 3270 C CA . ILE A 1 418 ? 13.289 6.848 24.344 1 98.56 418 ILE A CA 1
ATOM 3271 C C . ILE A 1 418 ? 13.492 6.184 25.703 1 98.56 418 ILE A C 1
ATOM 3273 O O . ILE A 1 418 ? 13.609 4.961 25.797 1 98.56 418 ILE A O 1
ATOM 3277 N N . GLU A 1 419 ? 13.445 6.984 26.719 1 98.38 419 GLU A N 1
ATOM 3278 C CA . GLU A 1 419 ? 13.625 6.473 28.078 1 98.38 419 GLU A CA 1
ATOM 3279 C C . GLU A 1 419 ? 12.508 5.508 28.469 1 98.38 419 GLU A C 1
ATOM 3281 O O . GLU A 1 419 ? 12.75 4.488 29.109 1 98.38 419 GLU A O 1
ATOM 3286 N N . THR A 1 420 ? 11.328 5.906 28.109 1 98.31 420 THR A N 1
ATOM 3287 C CA . THR A 1 420 ? 10.164 5.09 28.438 1 98.31 420 THR A CA 1
ATOM 3288 C C . THR A 1 420 ? 10.242 3.73 27.75 1 98.31 420 THR A C 1
ATOM 3290 O O . THR A 1 420 ? 9.977 2.699 28.359 1 98.31 420 THR A O 1
ATOM 3293 N N . VAL A 1 421 ? 10.578 3.693 26.469 1 98.38 421 VAL A N 1
ATOM 3294 C CA . VAL A 1 421 ? 10.711 2.451 25.703 1 98.38 421 VAL A CA 1
ATOM 3295 C C . VAL A 1 421 ? 11.844 1.608 26.297 1 98.38 421 VAL A C 1
ATOM 3297 O O . VAL A 1 421 ? 11.703 0.392 26.438 1 98.38 421 VAL A O 1
ATOM 3300 N N . LEU A 1 422 ? 12.969 2.268 26.641 1 97.88 422 LEU A N 1
ATOM 3301 C CA . LEU A 1 422 ? 14.102 1.565 27.234 1 97.88 422 LEU A CA 1
ATOM 3302 C C . LEU A 1 422 ? 13.695 0.873 28.531 1 97.88 422 LEU A C 1
ATOM 3304 O O . LEU A 1 422 ? 14.055 -0.287 28.75 1 97.88 422 LEU A O 1
ATOM 3308 N N . ALA A 1 423 ? 13 1.567 29.344 1 97.69 423 ALA A N 1
ATOM 3309 C CA . ALA A 1 423 ? 12.555 1.008 30.625 1 97.69 423 ALA A CA 1
ATOM 3310 C C . ALA A 1 423 ? 11.648 -0.203 30.406 1 97.69 423 ALA A C 1
ATOM 3312 O O . ALA A 1 423 ? 11.734 -1.189 31.141 1 97.69 423 ALA A O 1
ATOM 3313 N N . ALA A 1 424 ? 10.766 -0.091 29.422 1 97.25 424 ALA A N 1
ATOM 3314 C CA . ALA A 1 424 ? 9.844 -1.187 29.125 1 97.25 424 ALA A CA 1
ATOM 3315 C C . ALA A 1 424 ? 10.602 -2.414 28.625 1 97.25 424 ALA A C 1
ATOM 3317 O O . ALA A 1 424 ? 10.219 -3.549 28.922 1 97.25 424 ALA A O 1
ATOM 3318 N N . ILE A 1 425 ? 11.617 -2.186 27.828 1 96.38 425 ILE A N 1
ATOM 3319 C CA . ILE A 1 425 ? 12.438 -3.275 27.312 1 96.38 425 ILE A CA 1
ATOM 3320 C C . ILE A 1 425 ? 13.078 -4.035 28.469 1 96.38 425 ILE A C 1
ATOM 3322 O O . ILE A 1 425 ? 13.125 -5.27 28.453 1 96.38 425 ILE A O 1
ATOM 3326 N N . LYS A 1 426 ? 13.508 -3.369 29.422 1 93.31 426 LYS A N 1
ATOM 3327 C CA . LYS A 1 426 ? 14.203 -3.961 30.562 1 93.31 426 LYS A CA 1
ATOM 3328 C C . LYS A 1 426 ? 13.227 -4.73 31.453 1 93.31 426 LYS A C 1
ATOM 3330 O O . LYS A 1 426 ? 13.633 -5.652 32.188 1 93.31 426 LYS A O 1
ATOM 3335 N N . GLN A 1 427 ? 12.031 -4.422 31.453 1 89.94 427 GLN A N 1
ATOM 3336 C CA . GLN A 1 427 ? 11.031 -5.105 32.25 1 89.94 427 GLN A CA 1
ATOM 3337 C C . GLN A 1 427 ? 10.578 -6.402 31.594 1 89.94 427 GLN A C 1
ATOM 3339 O O . GLN A 1 427 ? 10.102 -7.316 32.25 1 89.94 427 GLN A O 1
ATOM 3344 N N . THR A 1 428 ? 10.414 -6.43 30.281 1 76.38 428 THR A N 1
ATOM 3345 C CA . THR A 1 428 ? 9.969 -7.609 29.547 1 76.38 428 THR A CA 1
ATOM 3346 C C . THR A 1 428 ? 11.031 -8.703 29.594 1 76.38 428 THR A C 1
ATOM 3348 O O . THR A 1 428 ? 10.742 -9.867 29.312 1 76.38 428 THR A O 1
ATOM 3351 N N . ARG A 1 429 ? 12.312 -8.484 30.125 1 54.53 429 ARG A N 1
ATOM 3352 C CA . ARG A 1 429 ? 13.32 -9.516 30.328 1 54.53 429 ARG A CA 1
ATOM 3353 C C . ARG A 1 429 ? 13.148 -10.195 31.672 1 54.53 429 ARG A C 1
ATOM 3355 O O . ARG A 1 429 ? 12.797 -9.547 32.656 1 54.53 429 ARG A O 1
ATOM 3362 N N . MET B 1 1 ? 99.188 -46.938 -49.469 1 25.66 1 MET B N 1
ATOM 3363 C CA . MET B 1 1 ? 98.062 -47.438 -48.656 1 25.66 1 MET B CA 1
ATOM 3364 C C . MET B 1 1 ? 97 -46.344 -48.562 1 25.66 1 MET B C 1
ATOM 3366 O O . MET B 1 1 ? 97.25 -45.25 -48.062 1 25.66 1 MET B O 1
ATOM 3370 N N . LYS B 1 2 ? 96 -46.406 -49.469 1 27.23 2 LYS B N 1
ATOM 3371 C CA . LYS B 1 2 ? 95.062 -45.5 -50.188 1 27.23 2 LYS B CA 1
ATOM 3372 C C . LYS B 1 2 ? 93.938 -45.062 -49.281 1 27.23 2 LYS B C 1
ATOM 3374 O O . LYS B 1 2 ? 93.062 -45.875 -48.969 1 27.23 2 LYS B O 1
ATOM 3379 N N . ARG B 1 3 ? 94.188 -44.312 -48.219 1 33.69 3 ARG B N 1
ATOM 3380 C CA . ARG B 1 3 ? 93.25 -43.875 -47.219 1 33.69 3 ARG B CA 1
ATOM 3381 C C . ARG B 1 3 ? 92.062 -43.188 -47.844 1 33.69 3 ARG B C 1
ATOM 3383 O O . ARG B 1 3 ? 92.188 -42.219 -48.594 1 33.69 3 ARG B O 1
ATOM 3390 N N . PRO B 1 4 ? 90.938 -43.969 -48.062 1 30.3 4 PRO B N 1
ATOM 3391 C CA . PRO B 1 4 ? 89.75 -43.594 -48.875 1 30.3 4 PRO B CA 1
ATOM 3392 C C . PRO B 1 4 ? 89.125 -42.25 -48.438 1 30.3 4 PRO B C 1
ATOM 3394 O O . PRO B 1 4 ? 89.25 -41.875 -47.281 1 30.3 4 PRO B O 1
ATOM 3397 N N . LYS B 1 5 ? 88.812 -41.406 -49.5 1 32.41 5 LYS B N 1
ATOM 3398 C CA . LYS B 1 5 ? 88.312 -40.094 -49.812 1 32.41 5 LYS B CA 1
ATOM 3399 C C . LYS B 1 5 ? 86.938 -39.906 -49.219 1 32.41 5 LYS B C 1
ATOM 3401 O O . LYS B 1 5 ? 85.938 -40.219 -49.875 1 32.41 5 LYS B O 1
ATOM 3406 N N . LEU B 1 6 ? 86.688 -40.531 -47.969 1 31.39 6 LEU B N 1
ATOM 3407 C CA . LEU B 1 6 ? 85.312 -40.562 -47.406 1 31.39 6 LEU B CA 1
ATOM 3408 C C . LEU B 1 6 ? 84.75 -39.156 -47.312 1 31.39 6 LEU B C 1
ATOM 3410 O O . LEU B 1 6 ? 83.688 -38.969 -46.781 1 31.39 6 LEU B O 1
ATOM 3414 N N . SER B 1 7 ? 85.562 -38.156 -47.844 1 29.3 7 SER B N 1
ATOM 3415 C CA . SER B 1 7 ? 85.375 -36.906 -47.125 1 29.3 7 SER B CA 1
ATOM 3416 C C . SER B 1 7 ? 84.062 -36.219 -47.469 1 29.3 7 SER B C 1
ATOM 3418 O O . SER B 1 7 ? 83.5 -35.531 -46.625 1 29.3 7 SER B O 1
ATOM 3420 N N . GLY B 1 8 ? 83.812 -36.219 -48.75 1 30.09 8 GLY B N 1
ATOM 3421 C CA . GLY B 1 8 ? 83.062 -35.062 -49.25 1 30.09 8 GLY B CA 1
ATOM 3422 C C . GLY B 1 8 ? 81.625 -35.094 -48.938 1 30.09 8 GLY B C 1
ATOM 3423 O O . GLY B 1 8 ? 80.938 -34.062 -49.094 1 30.09 8 GLY B O 1
ATOM 3424 N N . LEU B 1 9 ? 81.062 -36.344 -49 1 31.58 9 LEU B N 1
ATOM 3425 C CA . LEU B 1 9 ? 79.625 -36.531 -49.156 1 31.58 9 LEU B CA 1
ATOM 3426 C C . LEU B 1 9 ? 78.875 -36.156 -47.906 1 31.58 9 LEU B C 1
ATOM 3428 O O . LEU B 1 9 ? 77.625 -36.219 -47.875 1 31.58 9 LEU B O 1
ATOM 3432 N N . LEU B 1 10 ? 79.625 -36 -46.75 1 35.03 10 LEU B N 1
ATOM 3433 C CA . LEU B 1 10 ? 78.875 -35.812 -45.531 1 35.03 10 LEU B CA 1
ATOM 3434 C C . LEU B 1 10 ? 78.25 -34.406 -45.5 1 35.03 10 LEU B C 1
ATOM 3436 O O . LEU B 1 10 ? 77.375 -34.156 -44.688 1 35.03 10 LEU B O 1
ATOM 3440 N N . LYS B 1 11 ? 78.812 -33.469 -46.312 1 32.88 11 LYS B N 1
ATOM 3441 C CA . LYS B 1 11 ? 78.438 -32.094 -46.125 1 32.88 11 LYS B CA 1
ATOM 3442 C C . LYS B 1 11 ? 77 -31.891 -46.656 1 32.88 11 LYS B C 1
ATOM 3444 O O . LYS B 1 11 ? 76.25 -31.016 -46.156 1 32.88 11 LYS B O 1
ATOM 3449 N N . PHE B 1 12 ? 76.75 -32.562 -47.844 1 33.28 12 PHE B N 1
ATOM 3450 C CA . PHE B 1 12 ? 75.5 -32.125 -48.5 1 33.28 12 PHE B CA 1
ATOM 3451 C C . PHE B 1 12 ? 74.312 -32.562 -47.719 1 33.28 12 PHE B C 1
ATOM 3453 O O . PHE B 1 12 ? 73.188 -32.094 -48 1 33.28 12 PHE B O 1
ATOM 3460 N N . PHE B 1 13 ? 74.438 -33.688 -46.938 1 33.41 13 PHE B N 1
ATOM 3461 C CA . PHE B 1 13 ? 73.188 -34.188 -46.312 1 33.41 13 PHE B CA 1
ATOM 3462 C C . PHE B 1 13 ? 72.688 -33.219 -45.25 1 33.41 13 PHE B C 1
ATOM 3464 O O . PHE B 1 13 ? 71.562 -33.344 -44.719 1 33.41 13 PHE B O 1
ATOM 3471 N N . ALA B 1 14 ? 73.625 -32.344 -44.688 1 34.94 14 ALA B N 1
ATOM 3472 C CA . ALA B 1 14 ? 73.188 -31.5 -43.594 1 34.94 14 ALA B CA 1
ATOM 3473 C C . ALA B 1 14 ? 72.188 -30.453 -44.094 1 34.94 14 ALA B C 1
ATOM 3475 O O . ALA B 1 14 ? 71.25 -30.062 -43.344 1 34.94 14 ALA B O 1
ATOM 3476 N N . VAL B 1 15 ? 72.562 -29.953 -45.312 1 36.41 15 VAL B N 1
ATOM 3477 C CA . VAL B 1 15 ? 71.75 -28.781 -45.656 1 36.41 15 VAL B CA 1
ATOM 3478 C C . VAL B 1 15 ? 70.312 -29.219 -45.938 1 36.41 15 VAL B C 1
ATOM 3480 O O . VAL B 1 15 ? 69.375 -28.438 -45.781 1 36.41 15 VAL B O 1
ATOM 3483 N N . MET B 1 16 ? 70.125 -30.422 -46.594 1 33.66 16 MET B N 1
ATOM 3484 C CA . MET B 1 16 ? 68.75 -30.719 -46.969 1 33.66 16 MET B CA 1
ATOM 3485 C C . MET B 1 16 ? 67.875 -30.953 -45.75 1 33.66 16 MET B C 1
ATOM 3487 O O . MET B 1 16 ? 66.688 -30.859 -45.812 1 33.66 16 MET B O 1
ATOM 3491 N N . LEU B 1 17 ? 68.562 -31.516 -44.656 1 35.06 17 LEU B N 1
ATOM 3492 C CA . LEU B 1 17 ? 67.625 -31.797 -43.531 1 35.06 17 LEU B CA 1
ATOM 3493 C C . LEU B 1 17 ? 67.125 -30.516 -42.906 1 35.06 17 LEU B C 1
ATOM 3495 O O . LEU B 1 17 ? 66.125 -30.516 -42.219 1 35.06 17 LEU B O 1
ATOM 3499 N N . MET B 1 18 ? 67.875 -29.391 -43.062 1 34.41 18 MET B N 1
ATOM 3500 C CA . MET B 1 18 ? 67.375 -28.234 -42.344 1 34.41 18 MET B CA 1
ATOM 3501 C C . MET B 1 18 ? 66.125 -27.672 -43 1 34.41 18 MET B C 1
ATOM 3503 O O . MET B 1 18 ? 65.375 -26.953 -42.375 1 34.41 18 MET B O 1
ATOM 3507 N N . SER B 1 19 ? 66.062 -27.781 -44.375 1 36.09 19 SER B N 1
ATOM 3508 C CA . SER B 1 19 ? 64.875 -27.062 -44.938 1 36.09 19 SER B CA 1
ATOM 3509 C C . SER B 1 19 ? 63.594 -27.766 -44.594 1 36.09 19 SER B C 1
ATOM 3511 O O . SER B 1 19 ? 62.5 -27.156 -44.719 1 36.09 19 SER B O 1
ATOM 3513 N N . PHE B 1 20 ? 63.594 -29.109 -44.562 1 35.94 20 PHE B N 1
ATOM 3514 C CA . PHE B 1 20 ? 62.312 -29.734 -44.375 1 35.94 20 PHE B CA 1
ATOM 3515 C C . PHE B 1 20 ? 61.75 -29.406 -43 1 35.94 20 PHE B C 1
ATOM 3517 O O . PHE B 1 20 ? 60.562 -29.656 -42.719 1 35.94 20 PHE B O 1
ATOM 3524 N N . SER B 1 21 ? 62.656 -29.125 -42 1 35.88 21 SER B N 1
ATOM 3525 C CA . SER B 1 21 ? 62.094 -28.938 -40.656 1 35.88 21 SER B CA 1
ATOM 3526 C C . SER B 1 21 ? 61.25 -27.656 -40.594 1 35.88 21 SER B C 1
ATOM 3528 O O . SER B 1 21 ? 60.406 -27.484 -39.719 1 35.88 21 SER B O 1
ATOM 3530 N N . VAL B 1 22 ? 61.656 -26.641 -41.406 1 37.34 22 VAL B N 1
ATOM 3531 C CA . VAL B 1 22 ? 60.906 -25.391 -41.219 1 37.34 22 VAL B CA 1
ATOM 3532 C C . VAL B 1 22 ? 59.5 -25.516 -41.75 1 37.34 22 VAL B C 1
ATOM 3534 O O . VAL B 1 22 ? 58.562 -24.859 -41.281 1 37.34 22 VAL B O 1
ATOM 3537 N N . LEU B 1 23 ? 59.344 -26.297 -42.875 1 36.31 23 LEU B N 1
ATOM 3538 C CA . LEU B 1 23 ? 57.969 -26.266 -43.438 1 36.31 23 LEU B CA 1
ATOM 3539 C C . LEU B 1 23 ? 57 -27 -42.5 1 36.31 23 LEU B C 1
ATOM 3541 O O . LEU B 1 23 ? 55.812 -26.656 -42.469 1 36.31 23 LEU B O 1
ATOM 3545 N N . LEU B 1 24 ? 57.469 -28.094 -41.844 1 35.69 24 LEU B N 1
ATOM 3546 C CA . LEU B 1 24 ? 56.469 -28.797 -41 1 35.69 24 LEU B CA 1
ATOM 3547 C C . LEU B 1 24 ? 56 -27.922 -39.875 1 35.69 24 LEU B C 1
ATOM 3549 O O . LEU B 1 24 ? 54.906 -28.141 -39.312 1 35.69 24 LEU B O 1
ATOM 3553 N N . LEU B 1 25 ? 56.812 -26.953 -39.375 1 36.12 25 LEU B N 1
ATOM 3554 C CA . LEU B 1 25 ? 56.312 -26.219 -38.219 1 36.12 25 LEU B CA 1
ATOM 3555 C C . LEU B 1 25 ? 55.156 -25.297 -38.625 1 36.12 25 LEU B C 1
ATOM 3557 O O . LEU B 1 25 ? 54.406 -24.844 -37.75 1 36.12 25 LEU B O 1
ATOM 3561 N N . PHE B 1 26 ? 55.125 -24.828 -39.906 1 38.47 26 PHE B N 1
ATOM 3562 C CA . PHE B 1 26 ? 54.062 -23.875 -40.156 1 38.47 26 PHE B CA 1
ATOM 3563 C C . PHE B 1 26 ? 52.688 -24.578 -40.156 1 38.47 26 PHE B C 1
ATOM 3565 O O . PHE B 1 26 ? 51.656 -23.922 -40.125 1 38.47 26 PHE B O 1
ATOM 3572 N N . TRP B 1 27 ? 52.625 -25.828 -40.656 1 37.75 27 TRP B N 1
ATOM 3573 C CA . TRP B 1 27 ? 51.281 -26.312 -40.812 1 37.75 27 TRP B CA 1
ATOM 3574 C C . TRP B 1 27 ? 50.562 -26.453 -39.469 1 37.75 27 TRP B C 1
ATOM 3576 O O . TRP B 1 27 ? 49.375 -26.719 -39.438 1 37.75 27 TRP B O 1
ATOM 3586 N N . ILE B 1 28 ? 51.312 -26.812 -38.438 1 38.16 28 ILE B N 1
ATOM 3587 C CA . ILE B 1 28 ? 50.469 -27.312 -37.344 1 38.16 28 ILE B CA 1
ATOM 3588 C C . ILE B 1 28 ? 49.719 -26.156 -36.719 1 38.16 28 ILE B C 1
ATOM 3590 O O . ILE B 1 28 ? 48.875 -26.359 -35.844 1 38.16 28 ILE B O 1
ATOM 3594 N N . ALA B 1 29 ? 50.281 -24.969 -36.719 1 39.66 29 ALA B N 1
ATOM 3595 C CA . ALA B 1 29 ? 49.562 -24.062 -35.844 1 39.66 29 ALA B CA 1
ATOM 3596 C C . ALA B 1 29 ? 48.281 -23.578 -36.531 1 39.66 29 ALA B C 1
ATOM 3598 O O . ALA B 1 29 ? 48.188 -22.438 -37 1 39.66 29 ALA B O 1
ATOM 3599 N N . SER B 1 30 ? 47.688 -24.375 -37.438 1 37.69 30 SER B N 1
ATOM 3600 C CA . SER B 1 30 ? 46.406 -23.766 -37.719 1 37.69 30 SER B CA 1
ATOM 3601 C C . SER B 1 30 ? 45.625 -23.5 -36.438 1 37.69 30 SER B C 1
ATOM 3603 O O . SER B 1 30 ? 45.531 -24.359 -35.562 1 37.69 30 SER B O 1
ATOM 3605 N N . PRO B 1 31 ? 45.531 -22.234 -36.031 1 39.53 31 PRO B N 1
ATOM 3606 C CA . PRO B 1 31 ? 44.688 -22.062 -34.844 1 39.53 31 PRO B CA 1
ATOM 3607 C C . PRO B 1 31 ? 43.406 -22.891 -34.906 1 39.53 31 PRO B C 1
ATOM 3609 O O . PRO B 1 31 ? 42.875 -23.141 -36 1 39.53 31 PRO B O 1
ATOM 3612 N N . LEU B 1 32 ? 43.312 -23.922 -34.125 1 36.69 32 LEU B N 1
ATOM 3613 C CA . LEU B 1 32 ? 42 -24.5 -33.969 1 36.69 32 LEU B CA 1
ATOM 3614 C C . LEU B 1 32 ? 40.906 -23.438 -34.125 1 36.69 32 LEU B C 1
ATOM 3616 O O . LEU B 1 32 ? 41.031 -22.344 -33.594 1 36.69 32 LEU B O 1
ATOM 3620 N N . PRO B 1 33 ? 40.188 -23.438 -35.219 1 35.34 33 PRO B N 1
ATOM 3621 C CA . PRO B 1 33 ? 39.125 -22.422 -35.219 1 35.34 33 PRO B CA 1
ATOM 3622 C C . PRO B 1 33 ? 38.5 -22.188 -33.875 1 35.34 33 PRO B C 1
ATOM 3624 O O . PRO B 1 33 ? 38.375 -23.109 -33.062 1 35.34 33 PRO B O 1
ATOM 3627 N N . LYS B 1 34 ? 38.688 -21.016 -33.438 1 42.84 34 LYS B N 1
ATOM 3628 C CA . LYS B 1 34 ? 37.812 -20.641 -32.344 1 42.84 34 LYS B CA 1
ATOM 3629 C C . LYS B 1 34 ? 36.438 -21.266 -32.5 1 42.84 34 LYS B C 1
ATOM 3631 O O . LYS B 1 34 ? 35.688 -20.922 -33.438 1 42.84 34 LYS B O 1
ATOM 3636 N N . ILE B 1 35 ? 36.25 -22.531 -32.344 1 35.53 35 ILE B N 1
ATOM 3637 C CA . ILE B 1 35 ? 34.875 -23.016 -32.312 1 35.53 35 ILE B CA 1
ATOM 3638 C C . ILE B 1 35 ? 33.969 -21.969 -31.688 1 35.53 35 ILE B C 1
ATOM 3640 O O . ILE B 1 35 ? 34.062 -21.672 -30.5 1 35.53 35 ILE B O 1
ATOM 3644 N N . LEU B 1 36 ? 33.531 -21.031 -32.312 1 39.34 36 LEU B N 1
ATOM 3645 C CA . LEU B 1 36 ? 32.469 -20.109 -31.891 1 39.34 36 LEU B CA 1
ATOM 3646 C C . LEU B 1 36 ? 31.328 -20.859 -31.219 1 39.34 36 LEU B C 1
ATOM 3648 O O . LEU B 1 36 ? 30.641 -21.656 -31.859 1 39.34 36 LEU B O 1
ATOM 3652 N N . ALA B 1 37 ? 31.375 -21.156 -29.953 1 48.81 37 ALA B N 1
ATOM 3653 C CA . ALA B 1 37 ? 30.281 -21.75 -29.172 1 48.81 37 ALA B CA 1
ATOM 3654 C C . ALA B 1 37 ? 28.922 -21.234 -29.656 1 48.81 37 ALA B C 1
ATOM 3656 O O . ALA B 1 37 ? 28.734 -20.031 -29.812 1 48.81 37 ALA B O 1
ATOM 3657 N N . ARG B 1 38 ? 28.062 -22.078 -30.094 1 61.31 38 ARG B N 1
ATOM 3658 C CA . ARG B 1 38 ? 26.688 -21.766 -30.484 1 61.31 38 ARG B CA 1
ATOM 3659 C C . ARG B 1 38 ? 25.969 -20.969 -29.406 1 61.31 38 ARG B C 1
ATOM 3661 O O . ARG B 1 38 ? 26.234 -21.172 -28.219 1 61.31 38 ARG B O 1
ATOM 3668 N N . PRO B 1 39 ? 25.391 -19.828 -29.797 1 72.69 39 PRO B N 1
ATOM 3669 C CA . PRO B 1 39 ? 24.672 -18.984 -28.828 1 72.69 39 PRO B CA 1
ATOM 3670 C C . PRO B 1 39 ? 23.938 -19.797 -27.766 1 72.69 39 PRO B C 1
ATOM 3672 O O . PRO B 1 39 ? 23.922 -19.406 -26.594 1 72.69 39 PRO B O 1
ATOM 3675 N N . GLU B 1 40 ? 23.641 -20.969 -28.156 1 80.56 40 GLU B N 1
ATOM 3676 C CA . GLU B 1 40 ? 22.891 -21.812 -27.219 1 80.56 40 GLU B CA 1
ATOM 3677 C C . GLU B 1 40 ? 23.812 -22.375 -26.141 1 80.56 40 GLU B C 1
ATOM 3679 O O . GLU B 1 40 ? 23.406 -22.484 -24.969 1 80.56 40 GLU B O 1
ATOM 3684 N N . THR B 1 41 ? 25.016 -22.688 -26.547 1 88.12 41 THR B N 1
ATOM 3685 C CA . THR B 1 41 ? 25.969 -23.219 -25.562 1 88.12 41 THR B CA 1
ATOM 3686 C C . THR B 1 41 ? 26.344 -22.156 -24.547 1 88.12 41 THR B C 1
ATOM 3688 O O . THR B 1 41 ? 26.5 -22.453 -23.359 1 88.12 41 THR B O 1
ATOM 3691 N N . GLN B 1 42 ? 26.453 -21.031 -24.984 1 93.06 42 GLN B N 1
ATOM 3692 C CA . GLN B 1 42 ? 26.781 -19.938 -24.078 1 93.06 42 GLN B CA 1
ATOM 3693 C C . GLN B 1 42 ? 25.672 -19.719 -23.062 1 93.06 42 GLN B C 1
ATOM 3695 O O . GLN B 1 42 ? 25.938 -19.516 -21.875 1 93.06 42 GLN B O 1
ATOM 3700 N N . ILE B 1 43 ? 24.453 -19.75 -23.547 1 96.44 43 ILE B N 1
ATOM 3701 C CA . ILE B 1 43 ? 23.328 -19.531 -22.656 1 96.44 43 ILE B CA 1
ATOM 3702 C C . ILE B 1 43 ? 23.219 -20.688 -21.672 1 96.44 43 ILE B C 1
ATOM 3704 O O . ILE B 1 43 ? 22.922 -20.484 -20.484 1 96.44 43 ILE B O 1
ATOM 3708 N N . PHE B 1 44 ? 23.516 -21.906 -22.188 1 97.56 44 PHE B N 1
ATOM 3709 C CA . PHE B 1 44 ? 23.516 -23.078 -21.297 1 97.56 44 PHE B CA 1
ATOM 3710 C C . PHE B 1 44 ? 24.5 -22.891 -20.172 1 97.56 44 PHE B C 1
ATOM 3712 O O . PHE B 1 44 ? 24.172 -23.125 -19 1 97.56 44 PHE B O 1
ATOM 3719 N N . GLU B 1 45 ? 25.656 -22.453 -20.516 1 97.31 45 GLU B N 1
ATOM 3720 C CA . GLU B 1 45 ? 26.703 -22.234 -19.516 1 97.31 45 GLU B CA 1
ATOM 3721 C C . GLU B 1 45 ? 26.297 -21.141 -18.531 1 97.31 45 GLU B C 1
ATOM 3723 O O . GLU B 1 45 ? 26.578 -21.234 -17.344 1 97.31 45 GLU B O 1
ATOM 3728 N N . GLN B 1 46 ? 25.719 -20.141 -19.047 1 97.94 46 GLN B N 1
ATOM 3729 C CA . GLN B 1 46 ? 25.266 -19.047 -18.203 1 97.94 46 GLN B CA 1
ATOM 3730 C C . GLN B 1 46 ? 24.234 -19.516 -17.188 1 97.94 46 GLN B C 1
ATOM 3732 O O . GLN B 1 46 ? 24.297 -19.172 -16.016 1 97.94 46 GLN B O 1
ATOM 3737 N N . VAL B 1 47 ? 23.234 -20.266 -17.656 1 98.5 47 VAL B N 1
ATOM 3738 C CA . VAL B 1 47 ? 22.188 -20.812 -16.781 1 98.5 47 VAL B CA 1
ATOM 3739 C C . VAL B 1 47 ? 22.828 -21.688 -15.711 1 98.5 47 VAL B C 1
ATOM 3741 O O . VAL B 1 47 ? 22.578 -21.5 -14.516 1 98.5 47 VAL B O 1
ATOM 3744 N N . TRP B 1 48 ? 23.703 -22.594 -16.156 1 98.44 48 TRP B N 1
ATOM 3745 C CA . TRP B 1 48 ? 24.359 -23.516 -15.211 1 98.44 48 TRP B CA 1
ATOM 3746 C C . TRP B 1 48 ? 25.141 -22.75 -14.156 1 98.44 48 TRP B C 1
ATOM 3748 O O . TRP B 1 48 ? 25 -23.016 -12.961 1 98.44 48 TRP B O 1
ATOM 3758 N N . GLN B 1 49 ? 25.891 -21.75 -14.586 1 98.44 49 GLN B N 1
ATOM 3759 C CA . GLN B 1 49 ? 26.734 -20.984 -13.68 1 98.44 49 GLN B CA 1
ATOM 3760 C C . GLN B 1 49 ? 25.891 -20.172 -12.703 1 98.44 49 GLN B C 1
ATOM 3762 O O . GLN B 1 49 ? 26.234 -20.047 -11.523 1 98.44 49 GLN B O 1
ATOM 3767 N N . THR B 1 50 ? 24.828 -19.578 -13.203 1 98.56 50 THR B N 1
ATOM 3768 C CA . THR B 1 50 ? 23.953 -18.781 -12.352 1 98.56 50 THR B CA 1
ATOM 3769 C C . THR B 1 50 ? 23.359 -19.641 -11.234 1 98.56 50 THR B C 1
ATOM 3771 O O . THR B 1 50 ? 23.328 -19.219 -10.07 1 98.56 50 THR B O 1
ATOM 3774 N N . VAL B 1 51 ? 22.922 -20.828 -11.586 1 98.75 51 VAL B N 1
ATOM 3775 C CA . VAL B 1 51 ? 22.391 -21.734 -10.57 1 98.75 51 VAL B CA 1
ATOM 3776 C C . VAL B 1 51 ? 23.516 -22.156 -9.625 1 98.75 51 VAL B C 1
ATOM 3778 O O . VAL B 1 51 ? 23.312 -22.172 -8.406 1 98.75 51 VAL B O 1
ATOM 3781 N N . ASN B 1 52 ? 24.688 -22.422 -10.188 1 98.56 52 ASN B N 1
ATOM 3782 C CA . ASN B 1 52 ? 25.844 -22.812 -9.383 1 98.56 52 ASN B CA 1
ATOM 3783 C C . ASN B 1 52 ? 26.156 -21.766 -8.32 1 98.56 52 ASN B C 1
ATOM 3785 O O . ASN B 1 52 ? 26.531 -22.094 -7.199 1 98.56 52 ASN B O 1
ATOM 3789 N N . ASP B 1 53 ? 25.969 -20.562 -8.688 1 98.06 53 ASP B N 1
ATOM 3790 C CA . ASP B 1 53 ? 26.406 -19.469 -7.844 1 98.06 53 ASP B CA 1
ATOM 3791 C C . ASP B 1 53 ? 25.312 -19.031 -6.887 1 98.06 53 ASP B C 1
ATOM 3793 O O . ASP B 1 53 ? 25.578 -18.391 -5.863 1 98.06 53 ASP B O 1
ATOM 3797 N N . ASN B 1 54 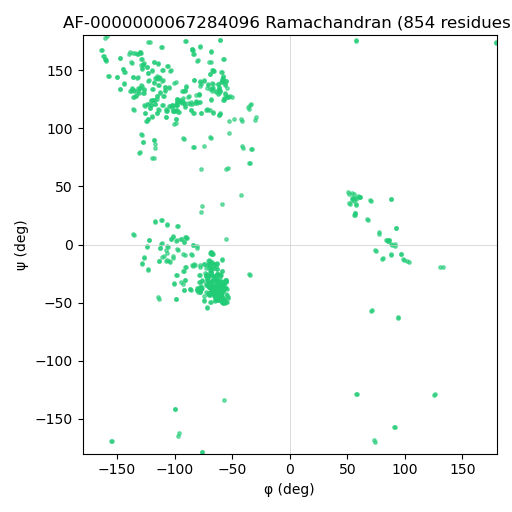? 23.984 -19.406 -7.223 1 97.94 54 ASN B N 1
ATOM 3798 C CA . ASN B 1 54 ? 22.938 -18.656 -6.523 1 97.94 54 ASN B CA 1
ATOM 3799 C C . ASN B 1 54 ? 21.938 -19.594 -5.863 1 97.94 54 ASN B C 1
ATOM 3801 O O . ASN B 1 54 ? 21.172 -19.188 -4.996 1 97.94 54 ASN B O 1
ATOM 3805 N N . PHE B 1 55 ? 21.922 -20.906 -6.266 1 98.44 55 PHE B N 1
ATOM 3806 C CA . PHE B 1 55 ? 20.953 -21.828 -5.699 1 98.44 55 PHE B CA 1
ATOM 3807 C C . PHE B 1 55 ? 21.062 -21.875 -4.18 1 98.44 55 PHE B C 1
ATOM 3809 O O . PHE B 1 55 ? 22.172 -21.891 -3.639 1 98.44 55 PHE B O 1
ATOM 3816 N N . TYR B 1 56 ? 19.969 -21.891 -3.498 1 97.5 56 TYR B N 1
ATOM 3817 C CA . TYR B 1 56 ? 19.922 -21.625 -2.064 1 97.5 56 TYR B CA 1
ATOM 3818 C C . TYR B 1 56 ? 20.75 -22.641 -1.294 1 97.5 56 TYR B C 1
ATOM 3820 O O . TYR B 1 56 ? 21.312 -22.328 -0.237 1 97.5 56 TYR B O 1
ATOM 3828 N N . ASP B 1 57 ? 20.812 -23.891 -1.777 1 97.38 57 ASP B N 1
ATOM 3829 C CA . ASP B 1 57 ? 21.578 -24.969 -1.15 1 97.38 57 ASP B CA 1
ATOM 3830 C C . ASP B 1 57 ? 22.922 -25.172 -1.851 1 97.38 57 ASP B C 1
ATOM 3832 O O . ASP B 1 57 ? 22.969 -25.609 -3 1 97.38 57 ASP B O 1
ATOM 3836 N N . PRO B 1 58 ? 23.953 -24.922 -1.177 1 96.06 58 PRO B N 1
ATOM 3837 C CA . PRO B 1 58 ? 25.266 -25.062 -1.824 1 96.06 58 PRO B CA 1
ATOM 3838 C C . PRO B 1 58 ? 25.594 -26.5 -2.195 1 96.06 58 PRO B C 1
ATOM 3840 O O . PRO B 1 58 ? 26.469 -26.75 -3.014 1 96.06 58 PRO B O 1
ATOM 3843 N N . GLU B 1 59 ? 24.875 -27.453 -1.615 1 97.25 59 GLU B N 1
ATOM 3844 C CA . GLU B 1 59 ? 25.094 -28.859 -1.94 1 97.25 59 GLU B CA 1
ATOM 3845 C C . GLU B 1 59 ? 24.078 -29.359 -2.973 1 97.25 59 GLU B C 1
ATOM 3847 O O . GLU B 1 59 ? 24 -30.547 -3.252 1 97.25 59 GLU B O 1
ATOM 3852 N N . PHE B 1 60 ? 23.234 -28.438 -3.451 1 98.38 60 PHE B N 1
ATOM 3853 C CA . PHE B 1 60 ? 22.297 -28.672 -4.543 1 98.38 60 PHE B CA 1
ATOM 3854 C C . PHE B 1 60 ? 21.375 -29.844 -4.215 1 98.38 60 PHE B C 1
ATOM 3856 O O . PHE B 1 60 ? 21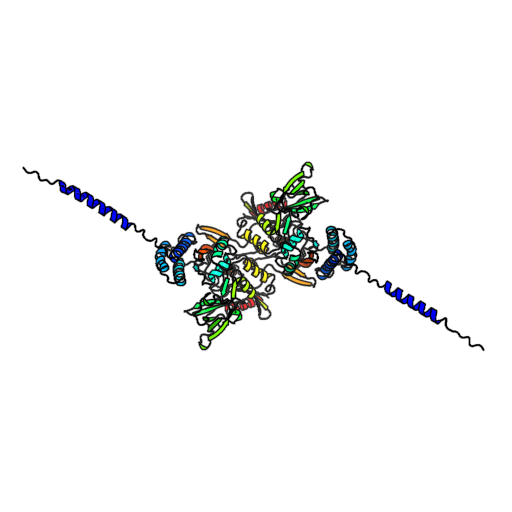.125 -30.688 -5.07 1 98.38 60 PHE B O 1
ATOM 3863 N N . ASN B 1 61 ? 20.984 -29.875 -2.994 1 97.44 61 ASN B N 1
ATOM 3864 C CA . ASN B 1 61 ? 20.078 -30.906 -2.512 1 97.44 61 ASN B CA 1
ATOM 3865 C C . ASN B 1 61 ? 20.641 -32.312 -2.758 1 97.44 61 ASN B C 1
ATOM 3867 O O . ASN B 1 61 ? 19.891 -33.25 -3.061 1 97.44 61 ASN B O 1
ATOM 3871 N N . GLY B 1 62 ? 21.938 -32.438 -2.818 1 97.69 62 GLY B N 1
ATOM 3872 C CA . GLY B 1 62 ? 22.609 -33.719 -3.006 1 97.69 62 GLY B CA 1
ATOM 3873 C C . GLY B 1 62 ? 22.859 -34.031 -4.465 1 97.69 62 GLY B C 1
ATOM 3874 O O . GLY B 1 62 ? 23.438 -35.094 -4.773 1 97.69 62 GLY B O 1
ATOM 3875 N N . VAL B 1 63 ? 22.469 -33.219 -5.355 1 98.31 63 VAL B N 1
ATOM 3876 C CA . VAL B 1 63 ? 22.672 -33.406 -6.785 1 98.31 63 VAL B CA 1
ATOM 3877 C C . VAL B 1 63 ? 24.094 -33.031 -7.172 1 98.31 63 VAL B C 1
ATOM 3879 O O . VAL B 1 63 ? 24.578 -31.953 -6.773 1 98.31 63 VAL B O 1
ATOM 3882 N N . ASP B 1 64 ? 24.828 -33.875 -7.871 1 98.38 64 ASP B N 1
ATOM 3883 C CA . ASP B 1 64 ? 26.109 -33.5 -8.453 1 98.38 64 ASP B CA 1
ATOM 3884 C C . ASP B 1 64 ? 25.906 -32.5 -9.602 1 98.38 64 ASP B C 1
ATOM 3886 O O . ASP B 1 64 ? 25.781 -32.906 -10.758 1 98.38 64 ASP B O 1
ATOM 3890 N N . TRP B 1 65 ? 25.969 -31.281 -9.258 1 98 65 TRP B N 1
ATOM 3891 C CA . TRP B 1 65 ? 25.609 -30.234 -10.203 1 98 65 TRP B CA 1
ATOM 3892 C C . TRP B 1 65 ? 26.625 -30.172 -11.352 1 98 65 TRP B C 1
ATOM 3894 O O . TRP B 1 65 ? 26.266 -29.875 -12.492 1 98 65 TRP B O 1
ATOM 3904 N N . LYS B 1 66 ? 27.859 -30.484 -11.156 1 97.62 66 LYS B N 1
ATOM 3905 C CA . LYS B 1 66 ? 28.844 -30.547 -12.219 1 97.62 66 LYS B CA 1
ATOM 3906 C C . LYS B 1 66 ? 28.531 -31.672 -13.203 1 97.62 66 LYS B C 1
ATOM 3908 O O . LYS B 1 66 ? 28.672 -31.516 -14.414 1 97.62 66 LYS B O 1
ATOM 3913 N N . ALA B 1 67 ? 28.141 -32.75 -12.68 1 97.94 67 ALA B N 1
ATOM 3914 C CA . ALA B 1 67 ? 27.766 -33.875 -13.523 1 97.94 67 ALA B CA 1
ATOM 3915 C C . ALA B 1 67 ? 26.562 -33.531 -14.398 1 97.94 67 ALA B C 1
ATOM 3917 O O . ALA B 1 67 ? 26.469 -34 -15.539 1 97.94 67 ALA B O 1
ATOM 3918 N N . MET B 1 68 ? 25.625 -32.812 -13.844 1 98.12 68 MET B N 1
ATOM 3919 C CA . MET B 1 68 ? 24.453 -32.406 -14.609 1 98.12 68 MET B CA 1
ATOM 3920 C C . MET B 1 68 ? 24.859 -31.531 -15.789 1 98.12 68 MET B C 1
ATOM 3922 O O . MET B 1 68 ? 24.234 -31.578 -16.844 1 98.12 68 MET B O 1
ATOM 3926 N N . ARG B 1 69 ? 25.906 -30.703 -15.562 1 97.25 69 ARG B N 1
ATOM 3927 C CA . ARG B 1 69 ? 26.438 -29.906 -16.656 1 97.25 69 ARG B CA 1
ATOM 3928 C C . ARG B 1 69 ? 26.844 -30.781 -17.828 1 97.25 69 ARG B C 1
ATOM 3930 O O . ARG B 1 69 ? 26.453 -30.516 -18.969 1 97.25 69 ARG B O 1
ATOM 3937 N N . GLU B 1 70 ? 27.562 -31.781 -17.516 1 96.31 70 GLU B N 1
ATOM 3938 C CA . GLU B 1 70 ? 28.078 -32.688 -18.547 1 96.31 70 GLU B CA 1
ATOM 3939 C C . GLU B 1 70 ? 26.953 -33.469 -19.203 1 96.31 70 GLU B C 1
ATOM 3941 O O . GLU B 1 70 ? 26.938 -33.656 -20.422 1 96.31 70 GLU B O 1
ATOM 3946 N N . LYS B 1 71 ? 26.078 -33.844 -18.422 1 96.88 71 LYS B N 1
ATOM 3947 C CA . LYS B 1 71 ? 24.969 -34.688 -18.891 1 96.88 71 LYS B CA 1
ATOM 3948 C C . LYS B 1 71 ? 24.094 -33.938 -19.891 1 96.88 71 LYS B C 1
ATOM 3950 O O . LYS B 1 71 ? 23.656 -34.5 -20.891 1 96.88 71 LYS B O 1
ATOM 3955 N N . TYR B 1 72 ? 23.859 -32.656 -19.656 1 97.69 72 TYR B N 1
ATOM 3956 C CA . TYR B 1 72 ? 22.812 -31.969 -20.422 1 97.69 72 TYR B CA 1
ATOM 3957 C C . TYR B 1 72 ? 23.422 -31.031 -21.453 1 97.69 72 TYR B C 1
ATOM 3959 O O . TYR B 1 72 ? 22.734 -30.547 -22.344 1 97.69 72 TYR B O 1
ATOM 3967 N N . LYS B 1 73 ? 24.719 -30.734 -21.375 1 96 73 LYS B N 1
ATOM 3968 C CA . LYS B 1 73 ? 25.375 -29.781 -22.266 1 96 73 LYS B CA 1
ATOM 3969 C C . LYS B 1 73 ? 25.219 -30.188 -23.719 1 96 73 LYS B C 1
ATOM 3971 O O . LYS B 1 73 ? 24.875 -29.359 -24.578 1 96 73 LYS B O 1
ATOM 3976 N N . SER B 1 74 ? 25.516 -31.422 -24 1 93.5 74 SER B N 1
ATOM 3977 C CA . SER B 1 74 ? 25.469 -31.891 -25.375 1 93.5 74 SER B CA 1
ATOM 3978 C C . SER B 1 74 ? 24.047 -31.844 -25.922 1 93.5 74 SER B C 1
ATOM 3980 O O . SER B 1 74 ? 23.844 -31.453 -27.078 1 93.5 74 SER B O 1
ATOM 3982 N N . GLN B 1 75 ? 23.125 -32.281 -25.125 1 94.31 75 GLN B N 1
ATOM 3983 C CA . GLN B 1 75 ? 21.719 -32.25 -25.531 1 94.31 75 GLN B CA 1
ATOM 3984 C C . GLN B 1 75 ? 21.281 -30.812 -25.828 1 94.31 75 GLN B C 1
ATOM 3986 O O . GLN B 1 75 ? 20.578 -30.547 -26.797 1 94.31 75 GLN B O 1
ATOM 3991 N N . ALA B 1 76 ? 21.672 -29.922 -25 1 94.94 76 ALA B N 1
ATOM 3992 C CA . ALA B 1 76 ? 21.344 -28.516 -25.188 1 94.94 76 ALA B CA 1
ATOM 3993 C C . ALA B 1 76 ? 21.953 -27.969 -26.469 1 94.94 76 ALA B C 1
ATOM 3995 O O . ALA B 1 76 ? 21.297 -27.219 -27.203 1 94.94 76 ALA B O 1
ATOM 3996 N N . ALA B 1 77 ? 23.141 -28.375 -26.734 1 91.88 77 ALA B N 1
ATOM 3997 C CA . ALA B 1 77 ? 23.859 -27.906 -27.922 1 91.88 77 ALA B CA 1
ATOM 3998 C C . ALA B 1 77 ? 23.203 -28.438 -29.203 1 91.88 77 ALA B C 1
ATOM 4000 O O . ALA B 1 77 ? 23.297 -27.812 -30.25 1 91.88 77 ALA B O 1
ATOM 4001 N N . GLN B 1 78 ? 22.5 -29.516 -29.109 1 91.94 78 GLN B N 1
ATOM 4002 C CA . GLN B 1 78 ? 21.938 -30.188 -30.281 1 91.94 78 GLN B CA 1
ATOM 4003 C C . GLN B 1 78 ? 20.469 -29.797 -30.469 1 91.94 78 GLN B C 1
ATOM 4005 O O . GLN B 1 78 ? 19.828 -30.219 -31.422 1 91.94 78 GLN B O 1
ATOM 4010 N N . ALA B 1 79 ? 19.984 -29.031 -29.531 1 92.56 79 ALA B N 1
ATOM 4011 C CA . ALA B 1 79 ? 18.594 -28.625 -29.641 1 92.56 79 ALA B CA 1
ATOM 4012 C C . ALA B 1 79 ? 18.328 -27.938 -30.969 1 92.56 79 ALA B C 1
ATOM 4014 O O . ALA B 1 79 ? 19.141 -27.141 -31.438 1 92.56 79 ALA B O 1
ATOM 4015 N N . LYS B 1 80 ? 17.203 -28.203 -31.547 1 90.75 80 LYS B N 1
ATOM 4016 C CA . LYS B 1 80 ? 16.875 -27.734 -32.906 1 90.75 80 LYS B CA 1
ATOM 4017 C C . LYS B 1 80 ? 15.945 -26.516 -32.844 1 90.75 80 LYS B C 1
ATOM 4019 O O . LYS B 1 80 ? 15.625 -25.938 -33.875 1 90.75 80 LYS B O 1
ATOM 4024 N N . SER B 1 81 ? 15.438 -26.25 -31.703 1 87.88 81 SER B N 1
ATOM 4025 C CA . SER B 1 81 ? 14.547 -25.109 -31.516 1 87.88 81 SER B CA 1
ATOM 4026 C C . SER B 1 81 ? 14.719 -24.516 -30.109 1 87.88 81 SER B C 1
ATOM 4028 O O . SER B 1 81 ? 15.305 -25.141 -29.234 1 87.88 81 SER B O 1
ATOM 4030 N N . SER B 1 82 ? 14.273 -23.297 -30.016 1 88.5 82 SER B N 1
ATOM 4031 C CA . SER B 1 82 ? 14.297 -22.641 -28.703 1 88.5 82 SER B CA 1
ATOM 4032 C C . SER B 1 82 ? 13.477 -23.422 -27.688 1 88.5 82 SER B C 1
ATOM 4034 O O . SER B 1 82 ? 13.82 -23.469 -26.5 1 88.5 82 SER B O 1
ATOM 4036 N N . GLN B 1 83 ? 12.438 -24.031 -28.188 1 89.31 83 GLN B N 1
ATOM 4037 C CA . GLN B 1 83 ? 11.578 -24.812 -27.297 1 89.31 83 GLN B CA 1
ATOM 4038 C C . GLN B 1 83 ? 12.297 -26.062 -26.797 1 89.31 83 GLN B C 1
ATOM 4040 O O . GLN B 1 83 ? 12.195 -26.391 -25.609 1 89.31 83 GLN B O 1
ATOM 4045 N N . GLU B 1 84 ? 12.953 -26.672 -27.703 1 93.25 84 GLU B N 1
ATOM 4046 C CA . GLU B 1 84 ? 13.719 -27.844 -27.328 1 93.25 84 GLU B CA 1
ATOM 4047 C C . GLU B 1 84 ? 14.836 -27.5 -26.359 1 93.25 84 GLU B C 1
ATOM 4049 O O . GLU B 1 84 ? 15.109 -28.234 -25.406 1 93.25 84 GLU B O 1
ATOM 4054 N N . PHE B 1 85 ? 15.516 -26.453 -26.703 1 95.62 85 PHE B N 1
ATOM 4055 C CA . PHE B 1 85 ? 16.578 -25.969 -25.844 1 95.62 85 PHE B CA 1
ATOM 4056 C C . PHE B 1 85 ? 16.047 -25.703 -24.438 1 95.62 85 PHE B C 1
ATOM 4058 O O . PHE B 1 85 ? 16.625 -26.172 -23.453 1 95.62 85 PHE B O 1
ATOM 4065 N N . ALA B 1 86 ? 14.914 -24.953 -24.328 1 96.5 86 ALA B N 1
ATOM 4066 C CA . ALA B 1 86 ? 14.297 -24.641 -23.047 1 96.5 86 ALA B CA 1
ATOM 4067 C C . ALA B 1 86 ? 13.898 -25.906 -22.297 1 96.5 86 ALA B C 1
ATOM 4069 O O . ALA B 1 86 ? 14.062 -26 -21.078 1 96.5 86 ALA B O 1
ATOM 4070 N N . ALA B 1 87 ? 13.391 -26.844 -23.016 1 96.19 87 ALA B N 1
ATOM 4071 C CA . ALA B 1 87 ? 12.992 -28.109 -22.406 1 96.19 87 ALA B CA 1
ATOM 4072 C C . ALA B 1 87 ? 14.195 -28.828 -21.797 1 96.19 87 ALA B C 1
ATOM 4074 O O . ALA B 1 87 ? 14.102 -29.375 -20.703 1 96.19 87 ALA B O 1
ATOM 4075 N N . THR B 1 88 ? 15.305 -28.797 -22.547 1 97.5 88 THR B N 1
ATOM 4076 C CA . THR B 1 88 ? 16.531 -29.422 -22.047 1 97.5 88 THR B CA 1
ATOM 4077 C C . THR B 1 88 ? 17.016 -28.734 -20.781 1 97.5 88 THR B C 1
ATOM 4079 O O . THR B 1 88 ? 17.375 -29.391 -19.812 1 97.5 88 THR B O 1
ATOM 4082 N N . ILE B 1 89 ? 17.047 -27.438 -20.812 1 98.25 89 ILE B N 1
ATOM 4083 C CA . ILE B 1 89 ? 17.484 -26.656 -19.656 1 98.25 89 ILE B CA 1
ATOM 4084 C C . ILE B 1 89 ? 16.578 -26.969 -18.453 1 98.25 89 ILE B C 1
ATOM 4086 O O . ILE B 1 89 ? 17.078 -27.203 -17.344 1 98.25 89 ILE B O 1
ATOM 4090 N N . ASN B 1 90 ? 15.336 -27.016 -18.688 1 98.38 90 ASN B N 1
ATOM 4091 C CA . ASN B 1 90 ? 14.398 -27.219 -17.578 1 98.38 90 ASN B CA 1
ATOM 4092 C C . ASN B 1 90 ? 14.438 -28.656 -17.078 1 98.38 90 ASN B C 1
ATOM 4094 O O . ASN B 1 90 ? 14.125 -28.922 -15.914 1 98.38 90 ASN B O 1
ATOM 4098 N N . GLN B 1 91 ? 14.836 -29.547 -17.922 1 98.19 91 GLN B N 1
ATOM 4099 C CA . GLN B 1 91 ? 15.094 -30.891 -17.438 1 98.19 91 GLN B CA 1
ATOM 4100 C C . GLN B 1 91 ? 16.281 -30.906 -16.469 1 98.19 91 GLN B C 1
ATOM 4102 O O . GLN B 1 91 ? 16.219 -31.562 -15.43 1 98.19 91 GLN B O 1
ATOM 4107 N N . MET B 1 92 ? 17.281 -30.219 -16.859 1 98.5 92 MET B N 1
ATOM 4108 C CA . MET B 1 92 ? 18.422 -30.109 -15.961 1 98.5 92 MET B CA 1
ATOM 4109 C C . MET B 1 92 ? 18.016 -29.484 -14.625 1 98.5 92 MET B C 1
ATOM 4111 O O . MET B 1 92 ? 18.344 -30.016 -13.562 1 98.5 92 MET B O 1
ATOM 4115 N N . LEU B 1 93 ? 17.297 -28.422 -14.68 1 98.75 93 LEU B N 1
ATOM 4116 C CA . LEU B 1 93 ? 16.891 -27.688 -13.477 1 98.75 93 LEU B CA 1
ATOM 4117 C C . LEU B 1 93 ? 15.992 -28.562 -12.609 1 98.75 93 LEU B C 1
ATOM 4119 O O . LEU B 1 93 ? 16.031 -28.453 -11.375 1 98.75 93 LEU B O 1
ATOM 4123 N N . SER B 1 94 ? 15.188 -29.406 -13.234 1 98.25 94 SER B N 1
ATOM 4124 C CA . SER B 1 94 ? 14.242 -30.25 -12.508 1 98.25 94 SER B CA 1
ATOM 4125 C C . SER B 1 94 ? 14.961 -31.266 -11.625 1 98.25 94 SER B C 1
ATOM 4127 O O . SER B 1 94 ? 14.375 -31.812 -10.688 1 98.25 94 SER B O 1
ATOM 4129 N N . GLU B 1 95 ? 16.266 -31.531 -11.953 1 98.12 95 GLU B N 1
ATOM 4130 C CA . GLU B 1 95 ? 17.062 -32.438 -11.133 1 98.12 95 GLU B CA 1
ATOM 4131 C C . GLU B 1 95 ? 17.172 -31.938 -9.695 1 98.12 95 GLU B C 1
ATOM 4133 O O . GLU B 1 95 ? 17.359 -32.719 -8.766 1 98.12 95 GLU B O 1
ATOM 4138 N N . LEU B 1 96 ? 17.062 -30.672 -9.562 1 98.44 96 LEU B N 1
ATOM 4139 C CA . LEU B 1 96 ? 17.234 -30.062 -8.25 1 98.44 96 LEU B CA 1
ATOM 4140 C C . LEU B 1 96 ? 15.992 -30.234 -7.395 1 98.44 96 LEU B C 1
ATOM 4142 O O . LEU B 1 96 ? 16.031 -30.047 -6.176 1 98.44 96 LEU B O 1
ATOM 4146 N N . GLN B 1 97 ? 14.844 -30.547 -7.961 1 97.44 97 GLN B N 1
ATOM 4147 C CA . GLN B 1 97 ? 13.594 -30.828 -7.277 1 97.44 97 GLN B CA 1
ATOM 4148 C C . GLN B 1 97 ? 13.211 -29.703 -6.324 1 97.44 97 GLN B C 1
ATOM 4150 O O . GLN B 1 97 ? 12.891 -29.938 -5.16 1 97.44 97 GLN B O 1
ATOM 4155 N N . THR B 1 98 ? 13.352 -28.516 -6.789 1 98.25 98 THR B N 1
ATOM 4156 C CA . THR B 1 98 ? 13.023 -27.328 -6.027 1 98.25 98 THR B CA 1
ATOM 4157 C C . THR B 1 98 ? 12.172 -26.359 -6.863 1 98.25 98 THR B C 1
ATOM 4159 O O . THR B 1 98 ? 12.445 -26.156 -8.047 1 98.25 98 THR B O 1
ATOM 4162 N N . SER B 1 99 ? 11.102 -25.922 -6.262 1 97.38 99 SER B N 1
ATOM 4163 C CA . SER B 1 99 ? 10.281 -24.938 -6.953 1 97.38 99 SER B CA 1
ATOM 4164 C C . SER B 1 99 ? 11.07 -23.656 -7.238 1 97.38 99 SER B C 1
ATOM 4166 O O . SER B 1 99 ? 12.234 -23.547 -6.836 1 97.38 99 SER B O 1
ATOM 4168 N N . HIS B 1 100 ? 10.492 -22.672 -7.941 1 97.12 100 HIS B N 1
ATOM 4169 C CA . HIS B 1 100 ? 11.078 -21.375 -8.234 1 97.12 100 HIS B CA 1
ATOM 4170 C C . HIS B 1 100 ? 12.43 -21.516 -8.938 1 97.12 100 HIS B C 1
ATOM 4172 O O . HIS B 1 100 ? 13.359 -20.766 -8.664 1 97.12 100 HIS B O 1
ATOM 4178 N N . THR B 1 101 ? 12.602 -22.578 -9.578 1 98.5 101 THR B N 1
ATOM 4179 C CA . THR B 1 101 ? 13.789 -22.828 -10.391 1 98.5 101 THR B CA 1
ATOM 4180 C C . THR B 1 101 ? 13.398 -23.281 -11.797 1 98.5 101 THR B C 1
ATOM 4182 O O . THR B 1 101 ? 13.164 -24.469 -12.031 1 98.5 101 THR B O 1
ATOM 4185 N N . ARG B 1 102 ? 13.367 -22.312 -12.641 1 98.31 102 ARG B N 1
ATOM 4186 C CA . ARG B 1 102 ? 12.867 -22.594 -13.984 1 98.31 102 ARG B CA 1
ATOM 4187 C C . ARG B 1 102 ? 13.383 -21.562 -14.984 1 98.31 102 ARG B C 1
ATOM 4189 O O . ARG B 1 102 ? 13.602 -20.391 -14.633 1 98.31 102 ARG B O 1
ATOM 4196 N N . TYR B 1 103 ? 13.625 -22.078 -16.172 1 98.5 103 TYR B N 1
ATOM 4197 C CA . TYR B 1 103 ? 14.016 -21.266 -17.328 1 98.5 103 TYR B CA 1
ATOM 4198 C C . TYR B 1 103 ? 12.805 -20.922 -18.172 1 98.5 103 TYR B C 1
ATOM 4200 O O . TYR B 1 103 ? 12.047 -21.797 -18.594 1 98.5 103 TYR B O 1
ATOM 4208 N N . TYR B 1 104 ? 12.562 -19.578 -18.391 1 97.5 104 TYR B N 1
ATOM 4209 C CA . TYR B 1 104 ? 11.422 -19.109 -19.156 1 97.5 104 TYR B CA 1
ATOM 4210 C C . TYR B 1 104 ? 11.883 -18.406 -20.438 1 97.5 104 TYR B C 1
ATOM 4212 O O . TYR B 1 104 ? 12.875 -17.672 -20.422 1 97.5 104 TYR B O 1
ATOM 4220 N N . THR B 1 105 ? 11.086 -18.594 -21.469 1 95.69 105 THR B N 1
ATOM 4221 C CA . THR B 1 105 ? 11.328 -17.906 -22.734 1 95.69 105 THR B CA 1
ATOM 4222 C C . THR B 1 105 ? 10.227 -16.891 -23 1 95.69 105 THR B C 1
ATOM 4224 O O . THR B 1 105 ? 9.195 -16.875 -22.328 1 95.69 105 THR B O 1
ATOM 4227 N N . LYS B 1 106 ? 10.422 -16.062 -24 1 93.25 106 LYS B N 1
ATOM 4228 C CA . LYS B 1 106 ? 9.469 -15.016 -24.375 1 93.25 106 LYS B CA 1
ATOM 4229 C C . LYS B 1 106 ? 8.188 -15.617 -24.938 1 93.25 106 LYS B C 1
ATOM 4231 O O . LYS B 1 106 ? 7.188 -14.914 -25.109 1 93.25 106 LYS B O 1
ATOM 4236 N N . GLU B 1 107 ? 8.195 -16.922 -25.125 1 93.75 107 GLU B N 1
ATOM 4237 C CA . GLU B 1 107 ? 7.02 -17.594 -25.672 1 93.75 107 GLU B CA 1
ATOM 4238 C C . GLU B 1 107 ? 6.066 -18.031 -24.578 1 93.75 107 GLU B C 1
ATOM 4240 O O . GLU B 1 107 ? 5.031 -18.641 -24.859 1 93.75 107 GLU B O 1
ATOM 4245 N N . GLU B 1 108 ? 6.371 -17.656 -23.375 1 94.88 108 GLU B N 1
ATOM 4246 C CA . GLU B 1 108 ? 5.566 -18.062 -22.219 1 94.88 108 GLU B CA 1
ATOM 4247 C C . GLU B 1 108 ? 4.98 -16.859 -21.5 1 94.88 108 GLU B C 1
ATOM 4249 O O . GLU B 1 108 ? 5.699 -15.898 -21.203 1 94.88 108 GLU B O 1
ATOM 4254 N N . PRO B 1 109 ? 3.672 -16.938 -21.172 1 95.56 109 PRO B N 1
ATOM 4255 C CA . PRO B 1 109 ? 3.086 -15.836 -20.406 1 95.56 109 PRO B CA 1
ATOM 4256 C C . PRO B 1 109 ? 3.811 -15.586 -19.078 1 95.56 109 PRO B C 1
ATOM 4258 O O . PRO B 1 109 ? 3.969 -14.438 -18.656 1 95.56 109 PRO B O 1
ATOM 4261 N N . ALA B 1 110 ? 4.312 -16.594 -18.469 1 95.56 110 ALA B N 1
ATOM 4262 C CA . ALA B 1 110 ? 4.977 -16.5 -17.172 1 95.56 110 ALA B CA 1
ATOM 4263 C C . ALA B 1 110 ? 6.223 -15.625 -17.266 1 95.56 110 ALA B C 1
ATOM 4265 O O . ALA B 1 110 ? 6.566 -14.922 -16.297 1 95.56 110 ALA B O 1
ATOM 4266 N N . TYR B 1 111 ? 6.898 -15.648 -18.453 1 96.25 111 TYR B N 1
ATOM 4267 C CA . TYR B 1 111 ? 8.047 -14.781 -18.688 1 96.25 111 TYR B CA 1
ATOM 4268 C C . TYR B 1 111 ? 7.699 -13.32 -18.406 1 96.25 111 TYR B C 1
ATOM 4270 O O . TYR B 1 111 ? 8.375 -12.656 -17.609 1 96.25 111 TYR B O 1
ATOM 4278 N N . TYR B 1 112 ? 6.594 -12.898 -18.891 1 95.69 112 TYR B N 1
ATOM 4279 C CA . TYR B 1 112 ? 6.148 -11.516 -18.75 1 95.69 112 TYR B CA 1
ATOM 4280 C C . TYR B 1 112 ? 5.582 -11.25 -17.359 1 95.69 112 TYR B C 1
ATOM 4282 O O . TYR B 1 112 ? 5.82 -10.195 -16.781 1 95.69 112 TYR B O 1
ATOM 4290 N N . GLN B 1 113 ? 4.871 -12.188 -16.891 1 95.06 113 GLN B N 1
ATOM 4291 C CA . GLN B 1 113 ? 4.223 -12.031 -15.594 1 95.06 113 GLN B CA 1
ATOM 4292 C C . GLN B 1 113 ? 5.25 -11.898 -14.477 1 95.06 113 GLN B C 1
ATOM 4294 O O . GLN B 1 113 ? 5.137 -11.016 -13.617 1 95.06 113 GLN B O 1
ATOM 4299 N N . ILE B 1 114 ? 6.293 -12.711 -14.5 1 95.25 114 ILE B N 1
ATOM 4300 C CA . ILE B 1 114 ? 7.363 -12.633 -13.508 1 95.25 114 ILE B CA 1
ATOM 4301 C C . ILE B 1 114 ? 8.094 -11.297 -13.641 1 95.25 114 ILE B C 1
ATOM 4303 O O . ILE B 1 114 ? 8.352 -10.625 -12.641 1 95.25 114 ILE B O 1
ATOM 4307 N N . LEU B 1 115 ? 8.336 -10.906 -14.836 1 95.44 115 LEU B N 1
ATOM 4308 C CA . LEU B 1 115 ? 8.977 -9.609 -15.047 1 95.44 115 LEU B CA 1
ATOM 4309 C C . LEU B 1 115 ? 8.102 -8.477 -14.531 1 95.44 115 LEU B C 1
ATOM 4311 O O . LEU B 1 115 ? 8.602 -7.531 -13.914 1 95.44 115 LEU B O 1
ATOM 4315 N N . GLY B 1 116 ? 6.816 -8.625 -14.797 1 93.38 116 GLY B N 1
ATOM 4316 C CA . GLY B 1 116 ? 5.895 -7.605 -14.312 1 93.38 116 GLY B CA 1
ATOM 4317 C C . GLY B 1 116 ? 5.918 -7.453 -12.805 1 93.38 116 GLY B C 1
ATOM 4318 O O . GLY B 1 116 ? 5.754 -6.348 -12.281 1 93.38 116 GLY B O 1
ATOM 4319 N N . ILE B 1 117 ? 6.148 -8.484 -12.141 1 90.88 117 ILE B N 1
ATOM 4320 C CA . ILE B 1 117 ? 6.145 -8.516 -10.688 1 90.88 117 ILE B CA 1
ATOM 4321 C C . ILE B 1 117 ? 7.465 -7.965 -10.148 1 90.88 117 ILE B C 1
ATOM 4323 O O . ILE B 1 117 ? 7.48 -7.164 -9.219 1 90.88 117 ILE B O 1
ATOM 4327 N N . PHE B 1 118 ? 8.602 -8.219 -10.773 1 91.56 118 PHE B N 1
ATOM 4328 C CA . PHE B 1 118 ? 9.898 -7.98 -10.156 1 91.56 118 PHE B CA 1
ATOM 4329 C C . PHE B 1 118 ? 10.508 -6.676 -10.664 1 91.56 118 PHE B C 1
ATOM 4331 O O . PHE B 1 118 ? 11.242 -6.004 -9.93 1 91.56 118 PHE B O 1
ATOM 4338 N N . VAL B 1 119 ? 10.281 -6.297 -11.883 1 91.25 119 VAL B N 1
ATOM 4339 C CA . VAL B 1 119 ? 10.992 -5.195 -12.523 1 91.25 119 VAL B CA 1
ATOM 4340 C C . VAL B 1 119 ? 10.719 -3.896 -11.766 1 91.25 119 VAL B C 1
ATOM 4342 O O . VAL B 1 119 ? 11.641 -3.117 -11.5 1 91.25 119 VAL B O 1
ATOM 4345 N N . PRO B 1 120 ? 9.469 -3.65 -11.359 1 84.69 120 PRO B N 1
ATOM 4346 C CA . PRO B 1 120 ? 9.227 -2.396 -10.648 1 84.69 120 PRO B CA 1
ATOM 4347 C C . PRO B 1 120 ? 10.062 -2.27 -9.375 1 84.69 120 PRO B C 1
ATOM 4349 O O . PRO B 1 120 ? 10.273 -1.161 -8.875 1 84.69 120 PRO B O 1
ATOM 4352 N N . ARG B 1 121 ? 10.672 -3.273 -8.906 1 79.25 121 ARG B N 1
ATOM 4353 C CA . ARG B 1 121 ? 11.359 -3.26 -7.617 1 79.25 121 ARG B CA 1
ATOM 4354 C C . ARG B 1 121 ? 12.828 -3.627 -7.777 1 79.25 121 ARG B C 1
ATOM 4356 O O . ARG B 1 121 ? 13.539 -3.828 -6.789 1 79.25 121 ARG B O 1
ATOM 4363 N N . SER B 1 122 ? 13.227 -3.807 -9.023 1 88.12 122 SER B N 1
ATOM 4364 C CA . SER B 1 122 ? 14.602 -4.215 -9.289 1 88.12 122 SER B CA 1
ATOM 4365 C C . SER B 1 122 ? 15.305 -3.227 -10.219 1 88.12 122 SER B C 1
ATOM 4367 O O . SER B 1 122 ? 15.078 -3.238 -11.43 1 88.12 122 SER B O 1
ATOM 4369 N N . GLY B 1 123 ? 16.219 -2.492 -9.602 1 86.56 123 GLY B N 1
ATOM 4370 C CA . GLY B 1 123 ? 16.984 -1.574 -10.43 1 86.56 123 GLY B CA 1
ATOM 4371 C C . GLY B 1 123 ? 17.797 -2.273 -11.5 1 86.56 123 GLY B C 1
ATOM 4372 O O . GLY B 1 123 ? 17.906 -1.777 -12.625 1 86.56 123 GLY B O 1
ATOM 4373 N N . GLU B 1 124 ? 18.281 -3.391 -11.203 1 89.94 124 GLU B N 1
ATOM 4374 C CA . GLU B 1 124 ? 19.094 -4.164 -12.141 1 89.94 124 GLU B CA 1
ATOM 4375 C C . GLU B 1 124 ? 18.281 -4.602 -13.352 1 89.94 124 GLU B C 1
ATOM 4377 O O . GLU B 1 124 ? 18.703 -4.406 -14.492 1 89.94 124 GLU B O 1
ATOM 4382 N N . LEU B 1 125 ? 17.141 -5.133 -13.133 1 92.81 125 LEU B N 1
ATOM 4383 C CA . LEU B 1 125 ? 16.281 -5.578 -14.227 1 92.81 125 LEU B CA 1
ATOM 4384 C C . LEU B 1 125 ? 15.82 -4.395 -15.07 1 92.81 125 LEU B C 1
ATOM 4386 O O . LEU B 1 125 ? 15.703 -4.504 -16.297 1 92.81 125 LEU B O 1
ATOM 4390 N N . GLN B 1 126 ? 15.57 -3.258 -14.422 1 90.56 126 GLN B N 1
ATOM 4391 C CA . GLN B 1 126 ? 15.141 -2.059 -15.141 1 90.56 126 GLN B CA 1
ATOM 4392 C C . GLN B 1 126 ? 16.203 -1.596 -16.125 1 90.56 126 GLN B C 1
ATOM 4394 O O . GLN B 1 126 ? 15.891 -1.099 -17.203 1 90.56 126 GLN B O 1
ATOM 4399 N N . LYS B 1 127 ? 17.406 -1.75 -15.758 1 91.44 127 LYS B N 1
ATOM 4400 C CA . LYS B 1 127 ? 18.516 -1.338 -16.609 1 91.44 127 LYS B CA 1
ATOM 4401 C C . LYS B 1 127 ? 18.734 -2.332 -17.75 1 91.44 127 LYS B C 1
ATOM 4403 O O . LYS B 1 127 ? 19.062 -1.939 -18.859 1 91.44 127 LYS B O 1
ATOM 4408 N N . GLN B 1 128 ? 18.438 -3.578 -17.531 1 92.5 128 GLN B N 1
ATOM 4409 C CA . GLN B 1 128 ? 18.797 -4.641 -18.453 1 92.5 128 GLN B CA 1
ATOM 4410 C C . GLN B 1 128 ? 17.688 -4.883 -19.469 1 92.5 128 GLN B C 1
ATOM 4412 O O . GLN B 1 128 ? 17.953 -5.25 -20.625 1 92.5 128 GLN B O 1
ATOM 4417 N N . LEU B 1 129 ? 16.5 -4.66 -19.125 1 92.81 129 LEU B N 1
ATOM 4418 C CA . LEU B 1 129 ? 15.352 -5.203 -19.828 1 92.81 129 LEU B CA 1
ATOM 4419 C C . LEU B 1 129 ? 15.055 -4.402 -21.094 1 92.81 129 LEU B C 1
ATOM 4421 O O . LEU B 1 129 ? 14.609 -4.961 -22.094 1 92.81 129 LEU B O 1
ATOM 4425 N N . PRO B 1 130 ? 15.328 -3.078 -21.094 1 89.69 130 PRO B N 1
ATOM 4426 C CA . PRO B 1 130 ? 14.891 -2.26 -22.219 1 89.69 130 PRO B CA 1
ATOM 4427 C C . PRO B 1 130 ? 15.414 -2.781 -23.562 1 89.69 130 PRO B C 1
ATOM 4429 O O . PRO B 1 130 ? 14.711 -2.719 -24.578 1 89.69 130 PRO B O 1
ATOM 4432 N N . LYS B 1 131 ? 16.5 -3.346 -23.672 1 89.75 131 LYS B N 1
ATOM 4433 C CA . LYS B 1 131 ? 17.094 -3.809 -24.922 1 89.75 131 LYS B CA 1
ATOM 4434 C C . LYS B 1 131 ? 16.312 -5 -25.484 1 89.75 131 LYS B C 1
ATOM 4436 O O . LYS B 1 131 ? 16.438 -5.328 -26.656 1 89.75 131 LYS B O 1
ATOM 4441 N N . PHE B 1 132 ? 15.492 -5.645 -24.625 1 90.81 132 PHE B N 1
ATOM 4442 C CA . PHE B 1 132 ? 14.766 -6.836 -25.047 1 90.81 132 PHE B CA 1
ATOM 4443 C C . PHE B 1 132 ? 13.281 -6.527 -25.219 1 90.81 132 PHE B C 1
ATOM 4445 O O . PHE B 1 132 ? 12.5 -7.402 -25.609 1 90.81 132 PHE B O 1
ATOM 4452 N N . LEU B 1 133 ? 12.938 -5.305 -24.859 1 85.25 133 LEU B N 1
ATOM 4453 C CA . LEU B 1 133 ? 11.547 -4.883 -24.969 1 85.25 133 LEU B CA 1
ATOM 4454 C C . LEU B 1 133 ? 11.414 -3.738 -25.969 1 85.25 133 LEU B C 1
ATOM 4456 O O . LEU B 1 133 ? 11.367 -2.57 -25.578 1 85.25 133 LEU B O 1
ATOM 4460 N N . PRO B 1 134 ? 11.273 -3.98 -27.125 1 71 134 PRO B N 1
ATOM 4461 C CA . PRO B 1 134 ? 11.266 -2.922 -28.141 1 71 134 PRO B CA 1
ATOM 4462 C C . PRO B 1 134 ? 10.188 -1.875 -27.891 1 71 134 PRO B C 1
ATOM 4464 O O . PRO B 1 134 ? 10.375 -0.696 -28.203 1 71 134 PRO B O 1
ATOM 4467 N N . GLN B 1 135 ? 9.102 -2.26 -27.344 1 77.5 135 GLN B N 1
ATOM 4468 C CA . GLN B 1 135 ? 8.047 -1.28 -27.125 1 77.5 135 GLN B CA 1
ATOM 4469 C C . GLN B 1 135 ? 8.117 -0.693 -25.719 1 77.5 135 GLN B C 1
ATOM 4471 O O . GLN B 1 135 ? 7.27 0.119 -25.344 1 77.5 135 GLN B O 1
ATOM 4476 N N . GLY B 1 136 ? 9.141 -1.092 -25 1 82.19 136 GLY B N 1
ATOM 4477 C CA . GLY B 1 136 ? 9.422 -0.492 -23.703 1 82.19 136 GLY B CA 1
ATOM 4478 C C . GLY B 1 136 ? 8.477 -0.955 -22.609 1 82.19 136 GLY B C 1
ATOM 4479 O O . GLY B 1 136 ? 8.617 -0.555 -21.453 1 82.19 136 GLY B O 1
ATOM 4480 N N . LYS B 1 137 ? 7.484 -1.717 -22.984 1 89.94 137 LYS B N 1
ATOM 4481 C CA . LYS B 1 137 ? 6.508 -2.164 -22 1 89.94 137 LYS B CA 1
ATOM 4482 C C . LYS B 1 137 ? 6.578 -3.674 -21.797 1 89.94 137 LYS B C 1
ATOM 4484 O O . LYS B 1 137 ? 6.891 -4.418 -22.734 1 89.94 137 LYS B O 1
ATOM 4489 N N . ILE B 1 138 ? 6.375 -4.133 -20.609 1 95.19 138 ILE B N 1
ATOM 4490 C CA . ILE B 1 138 ? 6.273 -5.559 -20.297 1 95.19 138 ILE B CA 1
ATOM 4491 C C . ILE B 1 138 ? 4.852 -6.043 -20.578 1 95.19 138 ILE B C 1
ATOM 4493 O O . ILE B 1 138 ? 4.02 -6.09 -19.672 1 95.19 138 ILE B O 1
ATOM 4497 N N . GLU B 1 139 ? 4.621 -6.363 -21.828 1 94.94 139 GLU B N 1
ATOM 4498 C CA . GLU B 1 139 ? 3.273 -6.73 -22.234 1 94.94 139 GLU B CA 1
ATOM 4499 C C . GLU B 1 139 ? 3.295 -7.934 -23.188 1 94.94 139 GLU B C 1
ATOM 4501 O O . GLU B 1 139 ? 4.328 -8.242 -23.781 1 94.94 139 GLU B O 1
ATOM 4506 N N . TYR B 1 140 ? 2.283 -8.633 -23.281 1 94.75 140 TYR B N 1
ATOM 4507 C CA . TYR B 1 140 ? 2.068 -9.703 -24.25 1 94.75 140 TYR B CA 1
ATOM 4508 C C . TYR B 1 140 ? 0.611 -9.758 -24.688 1 94.75 140 TYR B C 1
ATOM 4510 O O . TYR B 1 140 ? -0.281 -9.312 -23.953 1 94.75 140 TYR B O 1
ATOM 4518 N N . THR B 1 141 ? 0.411 -10.219 -25.891 1 95.88 141 THR B N 1
ATOM 4519 C CA . THR B 1 141 ? -0.931 -10.352 -26.453 1 95.88 141 THR B CA 1
ATOM 4520 C C . THR B 1 141 ? -1.534 -11.711 -26.094 1 95.88 141 THR B C 1
ATOM 4522 O O . THR B 1 141 ? -0.914 -12.75 -26.328 1 95.88 141 THR B O 1
ATOM 4525 N N . ASP B 1 142 ? -2.709 -11.633 -25.531 1 97.31 142 ASP B N 1
ATOM 4526 C CA . ASP B 1 142 ? -3.342 -12.867 -25.078 1 97.31 142 ASP B CA 1
ATOM 4527 C C . ASP B 1 142 ? -4.852 -12.688 -24.938 1 97.31 142 ASP B C 1
ATOM 4529 O O . ASP B 1 142 ? -5.387 -11.625 -25.234 1 97.31 142 ASP B O 1
ATOM 4533 N N . ILE B 1 143 ? -5.527 -13.766 -24.547 1 98.12 143 ILE B N 1
ATOM 4534 C CA . ILE B 1 143 ? -6.977 -13.68 -24.391 1 98.12 143 ILE B CA 1
ATOM 4535 C C . ILE B 1 143 ? -7.344 -13.805 -22.922 1 98.12 143 ILE B C 1
ATOM 4537 O O . ILE B 1 143 ? -8.523 -13.758 -22.562 1 98.12 143 ILE B O 1
ATOM 4541 N N . GLY B 1 144 ? -6.414 -13.961 -22 1 97.38 144 GLY B N 1
ATOM 4542 C CA . GLY B 1 144 ? -6.629 -13.891 -20.562 1 97.38 144 GLY B CA 1
ATOM 4543 C C . GLY B 1 144 ? -7.016 -15.227 -19.953 1 97.38 144 GLY B C 1
ATOM 4544 O O . GLY B 1 144 ? -7.82 -15.273 -19.016 1 97.38 144 GLY B O 1
ATOM 4545 N N . VAL B 1 145 ? -6.379 -16.375 -20.438 1 96.69 145 VAL B N 1
ATOM 4546 C CA . VAL B 1 145 ? -6.742 -17.672 -19.906 1 96.69 145 VAL B CA 1
ATOM 4547 C C . VAL B 1 145 ? -5.52 -18.328 -19.266 1 96.69 145 VAL B C 1
ATOM 4549 O O . VAL B 1 145 ? -4.383 -18.031 -19.641 1 96.69 145 VAL B O 1
ATOM 4552 N N . PHE B 1 146 ? -5.746 -19.125 -18.297 1 95.19 146 PHE B N 1
ATOM 4553 C CA . PHE B 1 146 ? -4.824 -20.141 -17.828 1 95.19 146 PHE B CA 1
ATOM 4554 C C . PHE B 1 146 ? -5.215 -21.516 -18.359 1 95.19 146 PHE B C 1
ATOM 4556 O O . PHE B 1 146 ? -6.402 -21.828 -18.469 1 95.19 146 PHE B O 1
ATOM 4563 N N . THR B 1 147 ? -4.168 -22.266 -18.75 1 95.69 147 THR B N 1
ATOM 4564 C CA . THR B 1 147 ? -4.461 -23.562 -19.328 1 95.69 147 THR B CA 1
ATOM 4565 C C . THR B 1 147 ? -3.691 -24.672 -18.609 1 95.69 147 THR B C 1
ATOM 4567 O O . THR B 1 147 ? -2.711 -24.391 -17.906 1 95.69 147 THR B O 1
ATOM 4570 N N . LYS B 1 148 ? -4.219 -25.828 -18.703 1 94.69 148 LYS B N 1
ATOM 4571 C CA . LYS B 1 148 ? -3.59 -27.047 -18.234 1 94.69 148 LYS B CA 1
ATOM 4572 C C . LYS B 1 148 ? -3.646 -28.141 -19.297 1 94.69 148 LYS B C 1
ATOM 4574 O O . LYS B 1 148 ? -4.668 -28.312 -19.969 1 94.69 148 LYS B O 1
ATOM 4579 N N . ASP B 1 149 ? -2.512 -28.797 -19.484 1 93.81 149 ASP B N 1
ATOM 4580 C CA . ASP B 1 149 ? -2.475 -29.922 -20.406 1 93.81 149 ASP B CA 1
ATOM 4581 C C . ASP B 1 149 ? -2.742 -31.234 -19.672 1 93.81 149 ASP B C 1
ATOM 4583 O O . ASP B 1 149 ? -2.041 -31.578 -18.719 1 93.81 149 ASP B O 1
ATOM 4587 N N . ILE B 1 150 ? -3.74 -31.906 -20.094 1 95.12 150 ILE B N 1
ATOM 4588 C CA . ILE B 1 150 ? -4.113 -33.188 -19.531 1 95.12 150 ILE B CA 1
ATOM 4589 C C . ILE B 1 150 ? -4.191 -34.25 -20.641 1 95.12 150 ILE B C 1
ATOM 4591 O O . ILE B 1 150 ? -5.062 -34.156 -21.516 1 95.12 150 ILE B O 1
ATOM 4595 N N . ASN B 1 151 ? -3.307 -35.188 -20.578 1 94.44 151 ASN B N 1
ATOM 4596 C CA . ASN B 1 151 ? -3.285 -36.281 -21.547 1 94.44 151 ASN B CA 1
ATOM 4597 C C . ASN B 1 151 ? -3.229 -35.75 -22.984 1 94.44 151 ASN B C 1
ATOM 4599 O O . ASN B 1 151 ? -4.027 -36.156 -23.828 1 94.44 151 ASN B O 1
ATOM 4603 N N . GLY B 1 152 ? -2.494 -34.781 -23.125 1 93.25 152 GLY B N 1
ATOM 4604 C CA . GLY B 1 152 ? -2.248 -34.25 -24.469 1 93.25 152 GLY B CA 1
ATOM 4605 C C . GLY B 1 152 ? -3.307 -33.281 -24.922 1 93.25 152 GLY B C 1
ATOM 4606 O O . GLY B 1 152 ? -3.279 -32.812 -26.062 1 93.25 152 GLY B O 1
ATOM 4607 N N . LYS B 1 153 ? -4.246 -33 -24.078 1 96.19 153 LYS B N 1
ATOM 4608 C CA . LYS B 1 153 ? -5.301 -32.031 -24.375 1 96.19 153 LYS B CA 1
ATOM 4609 C C . LYS B 1 153 ? -5.152 -30.766 -23.531 1 96.19 153 LYS B C 1
ATOM 4611 O O . LYS B 1 153 ? -4.801 -30.844 -22.359 1 96.19 153 LYS B O 1
ATOM 4616 N N . THR B 1 154 ? -5.426 -29.625 -24.156 1 97.12 154 THR B N 1
ATOM 4617 C CA . THR B 1 154 ? -5.301 -28.344 -23.453 1 97.12 154 THR B CA 1
ATOM 4618 C C . THR B 1 154 ? -6.66 -27.859 -22.969 1 97.12 154 THR B C 1
ATOM 4620 O O . THR B 1 154 ? -7.57 -27.625 -23.766 1 97.12 154 THR B O 1
ATOM 4623 N N . PHE B 1 155 ? -6.785 -27.672 -21.656 1 97.88 155 PHE B N 1
ATOM 4624 C CA . PHE B 1 155 ? -8.039 -27.234 -21.062 1 97.88 155 PHE B CA 1
ATOM 4625 C C . PHE B 1 155 ? -7.883 -25.859 -20.422 1 97.88 155 PHE B C 1
ATOM 4627 O O . PHE B 1 155 ? -6.84 -25.562 -19.828 1 97.88 155 PHE B O 1
ATOM 4634 N N . VAL B 1 156 ? -8.93 -25.047 -20.531 1 97.38 156 VAL B N 1
ATOM 4635 C CA . VAL B 1 156 ? -8.977 -23.781 -19.812 1 97.38 156 VAL B CA 1
ATOM 4636 C C . VAL B 1 156 ? -9.164 -24.047 -18.312 1 97.38 156 VAL B C 1
ATOM 4638 O O . VAL B 1 156 ? -10.18 -24.594 -17.906 1 97.38 156 VAL B O 1
ATOM 4641 N N . SER B 1 157 ? -8.172 -23.672 -17.562 1 96.44 157 SER B N 1
ATOM 4642 C CA . SER B 1 157 ? -8.219 -23.953 -16.125 1 96.44 157 SER B CA 1
ATOM 4643 C C . SER B 1 157 ? -8.695 -22.734 -15.336 1 96.44 157 SER B C 1
ATOM 4645 O O . SER B 1 157 ? -9.156 -22.875 -14.203 1 96.44 157 SER B O 1
ATOM 4647 N N . ASN B 1 158 ? -8.508 -21.578 -15.828 1 96.31 158 ASN B N 1
ATOM 4648 C CA . ASN B 1 158 ? -8.984 -20.344 -15.219 1 96.31 158 ASN B CA 1
ATOM 4649 C C . ASN B 1 158 ? -9.047 -19.203 -16.234 1 96.31 158 ASN B C 1
ATOM 4651 O O . ASN B 1 158 ? -8.461 -19.297 -17.312 1 96.31 158 ASN B O 1
ATOM 4655 N N . ILE B 1 159 ? -9.797 -18.203 -15.961 1 97.44 159 ILE B N 1
ATOM 4656 C CA . ILE B 1 159 ? -10.016 -17.078 -16.875 1 97.44 159 ILE B CA 1
ATOM 4657 C C . ILE B 1 159 ? -9.938 -15.766 -16.094 1 97.44 159 ILE B C 1
ATOM 4659 O O . ILE B 1 159 ? -10.586 -15.617 -15.055 1 97.44 159 ILE B O 1
ATOM 4663 N N . LEU B 1 160 ? -9.125 -14.844 -16.531 1 97.44 160 LEU B N 1
ATOM 4664 C CA . LEU B 1 160 ? -9.07 -13.523 -15.914 1 97.44 160 LEU B CA 1
ATOM 4665 C C . LEU B 1 160 ? -10.367 -12.758 -16.141 1 97.44 160 LEU B C 1
ATOM 4667 O O . LEU B 1 160 ? -10.891 -12.734 -17.266 1 97.44 160 LEU B O 1
ATOM 4671 N N . GLU B 1 161 ? -10.828 -12.172 -15.078 1 96.62 161 GLU B N 1
ATOM 4672 C CA . GLU B 1 161 ? -12.039 -11.367 -15.203 1 96.62 161 GLU B CA 1
ATOM 4673 C C . GLU B 1 161 ? -11.828 -10.188 -16.141 1 96.62 161 GLU B C 1
ATOM 4675 O O . GLU B 1 161 ? -10.75 -9.586 -16.156 1 96.62 161 GLU B O 1
ATOM 4680 N N . LYS B 1 162 ? -12.797 -9.945 -16.953 1 95 162 LYS B N 1
ATOM 4681 C CA . LYS B 1 162 ? -12.852 -8.852 -17.906 1 95 162 LYS B CA 1
ATOM 4682 C C . LYS B 1 162 ? -11.82 -9.039 -19.016 1 95 162 LYS B C 1
ATOM 4684 O O . LYS B 1 162 ? -11.422 -8.07 -19.672 1 95 162 LYS B O 1
ATOM 4689 N N . SER B 1 163 ? -11.375 -10.203 -19.234 1 97.5 163 SER B N 1
ATOM 4690 C CA . SER B 1 163 ? -10.523 -10.547 -20.359 1 97.5 163 SER B CA 1
ATOM 4691 C C . SER B 1 163 ? -11.344 -10.812 -21.609 1 97.5 163 SER B C 1
ATOM 4693 O O . SER B 1 163 ? -12.562 -10.977 -21.531 1 97.5 163 SER B O 1
ATOM 4695 N N . PRO B 1 164 ? -10.648 -10.805 -22.797 1 97.94 164 PRO B N 1
ATOM 4696 C CA . PRO B 1 164 ? -11.344 -11.195 -24.016 1 97.94 164 PRO B CA 1
ATOM 4697 C C . PRO B 1 164 ? -11.992 -12.57 -23.922 1 97.94 164 PRO B C 1
ATOM 4699 O O . PRO B 1 164 ? -13.102 -12.773 -24.406 1 97.94 164 PRO B O 1
ATOM 4702 N N . ALA B 1 165 ? -11.359 -13.477 -23.281 1 98.06 165 ALA B N 1
ATOM 4703 C CA . ALA B 1 165 ? -11.898 -14.828 -23.125 1 98.06 165 ALA B CA 1
ATOM 4704 C C . ALA B 1 165 ? -13.195 -14.805 -22.312 1 98.06 165 ALA B C 1
ATOM 4706 O O . ALA B 1 165 ? -14.172 -15.453 -22.688 1 98.06 165 ALA B O 1
ATOM 4707 N N . ALA B 1 166 ? -13.133 -14.062 -21.203 1 97.31 166 ALA B N 1
ATOM 4708 C CA . ALA B 1 166 ? -14.336 -13.938 -20.375 1 97.31 166 ALA B CA 1
ATOM 4709 C C . ALA B 1 166 ? -15.477 -13.312 -21.172 1 97.31 166 ALA B C 1
ATOM 4711 O O . ALA B 1 166 ? -16.609 -13.797 -21.125 1 97.31 166 ALA B O 1
ATOM 4712 N N . ALA B 1 167 ? -15.188 -12.312 -21.922 1 96.81 167 ALA B N 1
ATOM 4713 C CA . ALA B 1 167 ? -16.188 -11.594 -22.703 1 96.81 167 ALA B CA 1
ATOM 4714 C C . ALA B 1 167 ? -16.766 -12.477 -23.812 1 96.81 167 ALA B C 1
ATOM 4716 O O . ALA B 1 167 ? -17.953 -12.359 -24.156 1 96.81 167 ALA B O 1
ATOM 4717 N N . ALA B 1 168 ? -15.977 -13.359 -24.297 1 96.94 168 ALA B N 1
ATOM 4718 C CA . ALA B 1 168 ? -16.391 -14.211 -25.422 1 96.94 168 ALA B CA 1
ATOM 4719 C C . ALA B 1 168 ? -17.141 -15.438 -24.922 1 96.94 168 ALA B C 1
ATOM 4721 O O . ALA B 1 168 ? -17.641 -16.234 -25.734 1 96.94 168 ALA B O 1
ATOM 4722 N N . GLY B 1 169 ? -17.172 -15.656 -23.625 1 95.94 169 GLY B N 1
ATOM 4723 C CA . GLY B 1 169 ? -17.984 -16.734 -23.062 1 95.94 169 GLY B CA 1
ATOM 4724 C C . GLY B 1 169 ? -17.219 -18.031 -22.906 1 95.94 169 GLY B C 1
ATOM 4725 O O . GLY B 1 169 ? -17.812 -19.094 -22.75 1 95.94 169 GLY B O 1
ATOM 4726 N N . LEU B 1 170 ? -15.914 -17.953 -23 1 97.31 170 LEU B N 1
ATOM 4727 C CA . LEU B 1 170 ? -15.125 -19.141 -22.656 1 97.31 170 LEU B CA 1
ATOM 4728 C C . LEU B 1 170 ? -15.367 -19.562 -21.219 1 97.31 170 LEU B C 1
ATOM 4730 O O . LEU B 1 170 ? -15.641 -18.719 -20.359 1 97.31 170 LEU B O 1
ATOM 4734 N N . LYS B 1 171 ? -15.273 -20.875 -20.969 1 97.06 171 LYS B N 1
ATOM 4735 C CA . LYS B 1 171 ? -15.547 -21.406 -19.641 1 97.06 171 LYS B CA 1
ATOM 4736 C C . LYS B 1 171 ? -14.398 -22.297 -19.156 1 97.06 171 LYS B C 1
ATOM 4738 O O . LYS B 1 171 ? -13.695 -22.906 -19.969 1 97.06 171 LYS B O 1
ATOM 4743 N N . ILE B 1 172 ? -14.273 -22.328 -17.875 1 96.88 172 ILE B N 1
ATOM 4744 C CA . ILE B 1 172 ? -13.383 -23.312 -17.281 1 96.88 172 ILE B CA 1
ATOM 4745 C C . ILE B 1 172 ? -13.789 -24.719 -17.719 1 96.88 172 ILE B C 1
ATOM 4747 O O . ILE B 1 172 ? -14.969 -25.047 -17.719 1 96.88 172 ILE B O 1
ATOM 4751 N N . GLY B 1 173 ? -12.805 -25.453 -18.203 1 97.56 173 GLY B N 1
ATOM 4752 C CA . GLY B 1 173 ? -13.086 -26.812 -18.641 1 97.56 173 GLY B CA 1
ATOM 4753 C C . GLY B 1 173 ? -13.164 -26.938 -20.156 1 97.56 173 GLY B C 1
ATOM 4754 O O . GLY B 1 173 ? -13.148 -28.047 -20.688 1 97.56 173 GLY B O 1
ATOM 4755 N N . ASP B 1 174 ? -13.281 -25.828 -20.875 1 97.94 174 ASP B N 1
ATOM 4756 C CA . ASP B 1 174 ? -13.242 -25.891 -22.328 1 97.94 174 ASP B CA 1
ATOM 4757 C C . ASP B 1 174 ? -11.914 -26.453 -22.828 1 97.94 174 ASP B C 1
ATOM 4759 O O . ASP B 1 174 ? -10.852 -26.078 -22.328 1 97.94 174 ASP B O 1
ATOM 4763 N N . GLN B 1 175 ? -12.039 -27.406 -23.75 1 98.19 175 GLN B N 1
ATOM 4764 C CA . GLN B 1 175 ? -10.844 -27.875 -24.438 1 98.19 175 GLN B CA 1
ATOM 4765 C C . GLN B 1 175 ? -10.523 -26.984 -25.641 1 98.19 175 GLN B C 1
ATOM 4767 O O . GLN B 1 175 ? -11.383 -26.766 -26.5 1 98.19 175 GLN B O 1
ATOM 4772 N N . ILE B 1 176 ? -9.383 -26.422 -25.688 1 97.81 176 ILE B N 1
ATOM 4773 C CA . ILE B 1 176 ? -8.961 -25.641 -26.859 1 97.81 176 ILE B CA 1
ATOM 4774 C C . ILE B 1 176 ? -8.422 -26.578 -27.938 1 97.81 176 ILE B C 1
ATOM 4776 O O . ILE B 1 176 ? -7.438 -27.281 -27.703 1 97.81 176 ILE B O 1
ATOM 4780 N N . LEU B 1 177 ? -9.016 -26.5 -29.031 1 97.44 177 LEU B N 1
ATOM 4781 C CA . LEU B 1 177 ? -8.617 -27.391 -30.125 1 97.44 177 LEU B CA 1
ATOM 4782 C C . LEU B 1 177 ? -7.684 -26.672 -31.094 1 97.44 177 LEU B C 1
ATOM 4784 O O . LEU B 1 177 ? -6.656 -27.219 -31.5 1 97.44 177 LEU B O 1
ATOM 4788 N N . SER B 1 178 ? -8.047 -25.453 -31.484 1 97.44 178 SER B N 1
ATOM 4789 C CA . SER B 1 178 ? -7.199 -24.719 -32.438 1 97.44 178 SER B CA 1
ATOM 4790 C C . SER B 1 178 ? -7.484 -23.219 -32.375 1 97.44 178 SER B C 1
ATOM 4792 O O . SER B 1 178 ? -8.516 -22.797 -31.844 1 97.44 178 SER B O 1
ATOM 4794 N N . VAL B 1 179 ? -6.547 -22.469 -32.812 1 97.75 179 VAL B N 1
ATOM 4795 C CA . VAL B 1 179 ? -6.652 -21.031 -33.062 1 97.75 179 VAL B CA 1
ATOM 4796 C C . VAL B 1 179 ? -6.34 -20.734 -34.531 1 97.75 179 VAL B C 1
ATOM 4798 O O . VAL B 1 179 ? -5.219 -20.953 -34.969 1 97.75 179 VAL B O 1
ATOM 4801 N N . ASP B 1 180 ? -7.266 -20.234 -35.219 1 97.38 180 ASP B N 1
ATOM 4802 C CA . ASP B 1 180 ? -7.145 -19.984 -36.656 1 97.38 180 ASP B CA 1
ATOM 4803 C C . ASP B 1 180 ? -6.672 -21.234 -37.406 1 97.38 180 ASP B C 1
ATOM 4805 O O . ASP B 1 180 ? -5.773 -21.172 -38.219 1 97.38 180 ASP B O 1
ATOM 4809 N N . GLY B 1 181 ? -7.141 -22.281 -36.906 1 96.56 181 GLY B N 1
ATOM 4810 C CA . GLY B 1 181 ? -6.902 -23.531 -37.625 1 96.56 181 GLY B CA 1
ATOM 4811 C C . GLY B 1 181 ? -5.559 -24.156 -37.281 1 96.56 181 GLY B C 1
ATOM 4812 O O . GLY B 1 181 ? -5.207 -25.203 -37.812 1 96.56 181 GLY B O 1
ATOM 4813 N N . ARG B 1 182 ? -4.836 -23.609 -36.406 1 96.75 182 ARG B N 1
ATOM 4814 C CA . ARG B 1 182 ? -3.529 -24.109 -36 1 96.75 182 ARG B CA 1
ATOM 4815 C C . ARG B 1 182 ? -3.527 -24.484 -34.531 1 96.75 182 ARG B C 1
ATOM 4817 O O . ARG B 1 182 ? -4.363 -24.016 -33.75 1 96.75 182 ARG B O 1
ATOM 4824 N N . PRO B 1 183 ? -2.598 -25.359 -34.156 1 94.88 183 PRO B N 1
ATOM 4825 C CA . PRO B 1 183 ? -2.527 -25.734 -32.75 1 94.88 183 PRO B CA 1
ATOM 4826 C C . PRO B 1 183 ? -2.307 -24.531 -31.828 1 94.88 183 PRO B C 1
ATOM 4828 O O . PRO B 1 183 ? -1.585 -23.609 -32.188 1 94.88 183 PRO B O 1
ATOM 4831 N N . TYR B 1 184 ? -2.918 -24.656 -30.688 1 95.19 184 TYR B N 1
ATOM 4832 C CA . TYR B 1 184 ? -2.824 -23.594 -29.688 1 95.19 184 TYR B CA 1
ATOM 4833 C C . TYR B 1 184 ? -1.411 -23.484 -29.125 1 95.19 184 TYR B C 1
ATOM 4835 O O . TYR B 1 184 ? -0.838 -24.484 -28.688 1 95.19 184 TYR B O 1
ATOM 4843 N N . GLN B 1 185 ? -0.771 -22.359 -29.172 1 92.44 185 GLN B N 1
ATOM 4844 C CA . GLN B 1 185 ? 0.471 -21.984 -28.5 1 92.44 185 GLN B CA 1
ATOM 4845 C C . GLN B 1 185 ? 0.304 -20.688 -27.719 1 92.44 185 GLN B C 1
ATOM 4847 O O . GLN B 1 185 ? -0.062 -19.656 -28.281 1 92.44 185 GLN B O 1
ATOM 4852 N N . PRO B 1 186 ? 0.783 -20.859 -26.438 1 89.19 186 PRO B N 1
ATOM 4853 C CA . PRO B 1 186 ? 0.656 -19.625 -25.672 1 89.19 186 PRO B CA 1
ATOM 4854 C C . PRO B 1 186 ? 1.41 -18.453 -26.297 1 89.19 186 PRO B C 1
ATOM 4856 O O . PRO B 1 186 ? 2.455 -18.656 -26.922 1 89.19 186 PRO B O 1
ATOM 4859 N N . ILE B 1 187 ? 1.026 -17.328 -26.344 1 92.31 187 ILE B N 1
ATOM 4860 C CA . ILE B 1 187 ? 1.574 -16.078 -26.875 1 92.31 187 ILE B CA 1
ATOM 4861 C C . ILE B 1 187 ? 1.547 -16.109 -28.406 1 92.31 187 ILE B C 1
ATOM 4863 O O . ILE B 1 187 ? 0.93 -15.25 -29.031 1 92.31 187 ILE B O 1
ATOM 4867 N N . LYS B 1 188 ? 2.227 -17.203 -29.125 1 93.38 188 LYS B N 1
A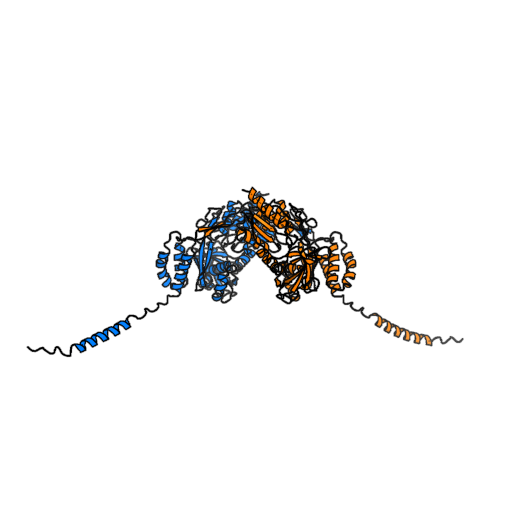TOM 4868 C CA . LYS B 1 188 ? 2.404 -17.266 -30.578 1 93.38 188 LYS B CA 1
ATOM 4869 C C . LYS B 1 188 ? 1.061 -17.219 -31.297 1 93.38 188 LYS B C 1
ATOM 4871 O O . LYS B 1 188 ? 0.933 -16.594 -32.344 1 93.38 188 LYS B O 1
ATOM 4876 N N . SER B 1 189 ? 0.094 -17.906 -30.703 1 96.44 189 SER B N 1
ATOM 4877 C CA . SER B 1 189 ? -1.208 -18 -31.359 1 96.44 189 SER B CA 1
ATOM 4878 C C . SER B 1 189 ? -1.87 -16.625 -31.469 1 96.44 189 SER B C 1
ATOM 4880 O O . SER B 1 189 ? -2.789 -16.438 -32.25 1 96.44 189 SER B O 1
ATOM 4882 N N . PHE B 1 190 ? -1.413 -15.641 -30.672 1 96.81 190 PHE B N 1
ATOM 4883 C CA . PHE B 1 190 ? -2.104 -14.359 -30.594 1 96.81 190 PHE B CA 1
ATOM 4884 C C . PHE B 1 190 ? -1.157 -13.219 -30.938 1 96.81 190 PHE B C 1
ATOM 4886 O O . PHE B 1 190 ? -1.564 -12.055 -30.969 1 96.81 190 PHE B O 1
ATOM 4893 N N . ALA B 1 191 ? 0.098 -13.539 -31.203 1 92.25 191 ALA B N 1
ATOM 4894 C CA . ALA B 1 191 ? 1.124 -12.531 -31.453 1 92.25 191 ALA B CA 1
ATOM 4895 C C . ALA B 1 191 ? 0.72 -11.617 -32.625 1 92.25 191 ALA B C 1
ATOM 4897 O O . ALA B 1 191 ? 0.371 -12.094 -33.688 1 92.25 191 ALA B O 1
ATOM 4898 N N . GLY B 1 192 ? 0.736 -10.297 -32.344 1 91.69 192 GLY B N 1
ATOM 4899 C CA . GLY B 1 192 ? 0.467 -9.32 -33.375 1 91.69 192 GLY B CA 1
ATOM 4900 C C . GLY B 1 192 ? -1.008 -9.188 -33.688 1 91.69 192 GLY B C 1
ATOM 4901 O O . GLY B 1 192 ? -1.375 -8.523 -34.656 1 91.69 192 GLY B O 1
ATOM 4902 N N . LYS B 1 193 ? -1.873 -9.781 -32.938 1 96.12 193 LYS B N 1
ATOM 4903 C CA . LYS B 1 193 ? -3.283 -9.828 -33.312 1 96.12 193 LYS B CA 1
ATOM 4904 C C . LYS B 1 193 ? -4.148 -9.078 -32.281 1 96.12 193 LYS B C 1
ATOM 4906 O O . LYS B 1 193 ? -5.344 -9.352 -32.156 1 96.12 193 LYS B O 1
ATOM 4911 N N . ALA B 1 194 ? -3.52 -8.227 -31.547 1 96.06 194 ALA B N 1
ATOM 4912 C CA . ALA B 1 194 ? -4.305 -7.434 -30.609 1 96.06 194 ALA B CA 1
ATOM 4913 C C . ALA B 1 194 ? -5.395 -6.645 -31.328 1 96.06 194 ALA B C 1
ATOM 4915 O O . ALA B 1 194 ? -5.121 -5.938 -32.312 1 96.06 194 ALA B O 1
ATOM 4916 N N . GLY B 1 195 ? -6.586 -6.836 -30.906 1 96.62 195 GLY B N 1
ATOM 4917 C CA . GLY B 1 195 ? -7.707 -6.094 -31.469 1 96.62 195 GLY B CA 1
ATOM 4918 C C . GLY B 1 195 ? -8.305 -6.758 -32.688 1 96.62 195 GLY B C 1
ATOM 4919 O O . GLY B 1 195 ? -9.383 -6.367 -33.156 1 96.62 195 GLY B O 1
ATOM 4920 N N . GLU B 1 196 ? -7.66 -7.793 -33.188 1 96.88 196 GLU B N 1
ATOM 4921 C CA . GLU B 1 196 ? -8.141 -8.523 -34.344 1 96.88 196 GLU B CA 1
ATOM 4922 C C . GLU B 1 196 ? -8.742 -9.867 -33.969 1 96.88 196 GLU B C 1
ATOM 4924 O O . GLU B 1 196 ? -8.117 -10.641 -33.219 1 96.88 196 GLU B O 1
ATOM 4929 N N . GLU B 1 197 ? -9.844 -10.117 -34.531 1 96.69 197 GLU B N 1
ATOM 4930 C CA . GLU B 1 197 ? -10.531 -11.344 -34.156 1 96.69 197 GLU B CA 1
ATOM 4931 C C . GLU B 1 197 ? -9.789 -12.578 -34.656 1 96.69 197 GLU B C 1
ATOM 4933 O O . GLU B 1 197 ? -9.289 -12.594 -35.781 1 96.69 197 GLU B O 1
ATOM 4938 N N . VAL B 1 198 ? -9.656 -13.484 -33.844 1 97.5 198 VAL B N 1
ATOM 4939 C CA . VAL B 1 198 ? -9.18 -14.82 -34.188 1 97.5 198 VAL B CA 1
ATOM 4940 C C . VAL B 1 198 ? -10.289 -15.844 -33.969 1 97.5 198 VAL B C 1
ATOM 4942 O O . VAL B 1 198 ? -11.227 -15.602 -33.219 1 97.5 198 VAL B O 1
ATOM 4945 N N . LYS B 1 199 ? -10.18 -16.922 -34.688 1 97.75 199 LYS B N 1
ATOM 4946 C CA . LYS B 1 199 ? -11.148 -18.016 -34.531 1 97.75 199 LYS B CA 1
ATOM 4947 C C . LYS B 1 199 ? -10.633 -19.078 -33.594 1 97.75 199 LYS B C 1
ATOM 4949 O O . LYS B 1 199 ? -9.656 -19.766 -33.906 1 97.75 199 LYS B O 1
ATOM 4954 N N . LEU B 1 200 ? -11.281 -19.219 -32.469 1 97.81 200 LEU B N 1
ATOM 4955 C CA . LEU B 1 200 ? -10.945 -20.234 -31.5 1 97.81 200 LEU B CA 1
ATOM 4956 C C . LEU B 1 200 ? -11.922 -21.406 -31.578 1 97.81 200 LEU B C 1
ATOM 4958 O O . LEU B 1 200 ? -13.133 -21.234 -31.422 1 97.81 200 LEU B O 1
ATOM 4962 N N . LEU B 1 201 ? -11.406 -22.578 -31.906 1 97.88 201 LEU B N 1
ATOM 4963 C CA . LEU B 1 201 ? -12.219 -23.781 -31.859 1 97.88 201 LEU B CA 1
ATOM 4964 C C . LEU B 1 201 ? -12.086 -24.484 -30.516 1 97.88 201 LEU B C 1
ATOM 4966 O O . LEU B 1 201 ? -10.977 -24.812 -30.078 1 97.88 201 LEU B O 1
ATOM 4970 N N . ILE B 1 202 ? -13.242 -24.656 -29.859 1 98.06 202 ILE B N 1
ATOM 4971 C CA . ILE B 1 202 ? -13.203 -25.297 -28.547 1 98.06 202 ILE B CA 1
ATOM 4972 C C . ILE B 1 202 ? -14.211 -26.453 -28.516 1 98.06 202 ILE B C 1
ATOM 4974 O O . ILE B 1 202 ? -15.07 -26.562 -29.391 1 98.06 202 ILE B O 1
ATOM 4978 N N . GLN B 1 203 ? -13.953 -27.328 -27.562 1 97.5 203 GLN B N 1
ATOM 4979 C CA . GLN B 1 203 ? -14.906 -28.391 -27.234 1 97.5 203 GLN B CA 1
ATOM 4980 C C . GLN B 1 203 ? -15.383 -28.25 -25.781 1 97.5 203 GLN B C 1
ATOM 4982 O O . GLN B 1 203 ? -14.57 -28.281 -24.859 1 97.5 203 GLN B O 1
ATOM 4987 N N . ARG B 1 204 ? -16.719 -28.172 -25.578 1 95.81 204 ARG B N 1
ATOM 4988 C CA . ARG B 1 204 ? -17.266 -27.828 -24.266 1 95.81 204 ARG B CA 1
ATOM 4989 C C . ARG B 1 204 ? -17.594 -29.094 -23.484 1 95.81 204 ARG B C 1
ATOM 4991 O O . ARG B 1 204 ? -17.469 -29.109 -22.25 1 95.81 204 ARG B O 1
ATOM 4998 N N . SER B 1 205 ? -17.969 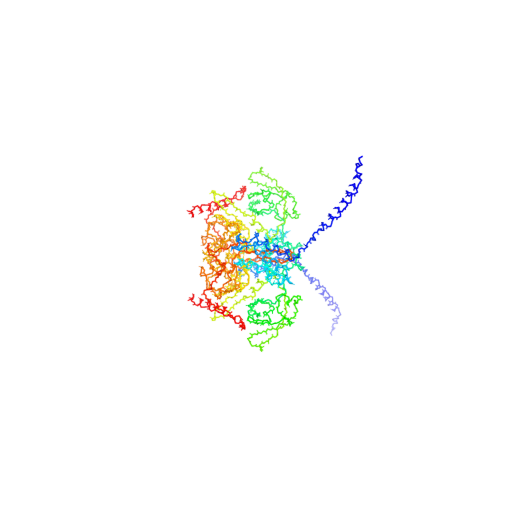-30.094 -24.172 1 95.38 205 SER B N 1
ATOM 4999 C CA . SER B 1 205 ? -18.203 -31.391 -23.547 1 95.38 205 SER B CA 1
ATOM 5000 C C . SER B 1 205 ? -17.344 -32.469 -24.188 1 95.38 205 SER B C 1
ATOM 5002 O O . SER B 1 205 ? -16.594 -32.219 -25.125 1 95.38 205 SER B O 1
ATOM 5004 N N . ALA B 1 206 ? -17.391 -33.656 -23.625 1 93.06 206 ALA B N 1
ATOM 5005 C CA . ALA B 1 206 ? -16.562 -34.75 -24.125 1 93.06 206 ALA B CA 1
ATOM 5006 C C . ALA B 1 206 ? -17.031 -35.219 -25.5 1 93.06 206 ALA B C 1
ATOM 5008 O O . ALA B 1 206 ? -16.312 -35.906 -26.203 1 93.06 206 ALA B O 1
ATOM 5009 N N . THR B 1 207 ? -18.156 -34.719 -25.969 1 92.94 207 THR B N 1
ATOM 5010 C CA . THR B 1 207 ? -18.719 -35.125 -27.266 1 92.94 207 THR B CA 1
ATOM 5011 C C . THR B 1 207 ? -18.219 -34.219 -28.375 1 92.94 207 THR B C 1
ATOM 5013 O O . THR B 1 207 ? -18.25 -32.969 -28.234 1 92.94 207 THR B O 1
ATOM 5016 N N . PRO B 1 208 ? -17.797 -34.781 -29.406 1 89.44 208 PRO B N 1
ATOM 5017 C CA . PRO B 1 208 ? -17.266 -34 -30.516 1 89.44 208 PRO B CA 1
ATOM 5018 C C . PRO B 1 208 ? -18.297 -33.031 -31.109 1 89.44 208 PRO B C 1
ATOM 5020 O O . PRO B 1 208 ? -17.922 -32 -31.656 1 89.44 208 PRO B O 1
ATOM 5023 N N . SER B 1 209 ? -19.516 -33.344 -31.016 1 89.38 209 SER B N 1
ATOM 5024 C CA . SER B 1 209 ? -20.562 -32.5 -31.562 1 89.38 209 SER B CA 1
ATOM 5025 C C . SER B 1 209 ? -20.672 -31.188 -30.797 1 89.38 209 SER B C 1
ATOM 5027 O O . SER B 1 209 ? -21.312 -30.234 -31.25 1 89.38 209 SER B O 1
ATOM 5029 N N . SER B 1 210 ? -19.938 -31.125 -29.719 1 89.88 210 SER B N 1
ATOM 5030 C CA . SER B 1 210 ? -20.016 -29.938 -28.891 1 89.88 210 SER B CA 1
ATOM 5031 C C . SER B 1 210 ? -18.984 -28.891 -29.312 1 89.88 210 SER B C 1
ATOM 5033 O O . SER B 1 210 ? -18.844 -27.859 -28.656 1 89.88 210 SER B O 1
ATOM 5035 N N . GLN B 1 211 ? -18.328 -29.141 -30.359 1 94.56 211 GLN B N 1
ATOM 5036 C CA . GLN B 1 211 ? -17.328 -28.188 -30.844 1 94.56 211 GLN B CA 1
ATOM 5037 C C . GLN B 1 211 ? -17.969 -26.859 -31.25 1 94.56 211 GLN B C 1
ATOM 5039 O O . GLN B 1 211 ? -19.047 -26.844 -31.844 1 94.56 211 GLN B O 1
ATOM 5044 N N . ILE B 1 212 ? -17.422 -25.781 -30.781 1 95.56 212 ILE B N 1
ATOM 5045 C CA . ILE B 1 212 ? -17.891 -24.438 -31.031 1 95.56 212 ILE B CA 1
ATOM 5046 C C . ILE B 1 212 ? -16.734 -23.547 -31.484 1 95.56 212 ILE B C 1
ATOM 5048 O O . ILE B 1 212 ? -15.625 -23.656 -30.969 1 95.56 212 ILE B O 1
ATOM 5052 N N . GLU B 1 213 ? -16.984 -22.797 -32.5 1 96.38 213 GLU B N 1
ATOM 5053 C CA . GLU B 1 213 ? -16.047 -21.766 -32.906 1 96.38 213 GLU B CA 1
ATOM 5054 C C . GLU B 1 213 ? -16.391 -20.422 -32.281 1 96.38 213 GLU B C 1
ATOM 5056 O O . GLU B 1 213 ? -17.531 -19.953 -32.375 1 96.38 213 GLU B O 1
ATOM 5061 N N . ILE B 1 214 ? -15.445 -19.844 -31.594 1 96.56 214 ILE B N 1
ATOM 5062 C CA . ILE B 1 214 ? -15.633 -18.578 -30.906 1 96.56 214 ILE B CA 1
ATOM 5063 C C . ILE B 1 214 ? -14.719 -17.516 -31.531 1 96.56 214 ILE B C 1
ATOM 5065 O O . ILE B 1 214 ? -13.516 -17.75 -31.672 1 96.56 214 ILE B O 1
ATOM 5069 N N . ALA B 1 215 ? -15.297 -16.422 -31.953 1 97.12 215 ALA B N 1
ATOM 5070 C CA . ALA B 1 215 ? -14.5 -15.266 -32.375 1 97.12 215 ALA B CA 1
ATOM 5071 C C . ALA B 1 215 ? -14.055 -14.438 -31.172 1 97.12 215 ALA B C 1
ATOM 5073 O O . ALA B 1 215 ? -14.875 -14.023 -30.344 1 97.12 215 ALA B O 1
ATOM 5074 N N . ILE B 1 216 ? -12.781 -14.258 -31.031 1 97.38 216 ILE B N 1
ATOM 5075 C CA . ILE B 1 216 ? -12.25 -13.539 -29.891 1 97.38 216 ILE B CA 1
ATOM 5076 C C . ILE B 1 216 ? -11.156 -12.578 -30.344 1 97.38 216 ILE B C 1
ATOM 5078 O O . ILE B 1 216 ? -10.32 -12.93 -31.172 1 97.38 216 ILE B O 1
ATOM 5082 N N . ALA B 1 217 ? -11.172 -11.398 -29.875 1 97.88 217 ALA B N 1
ATOM 5083 C CA . ALA B 1 217 ? -10.125 -10.422 -30.156 1 97.88 217 ALA B CA 1
ATOM 5084 C C . ALA B 1 217 ? -9.148 -10.32 -28.984 1 97.88 217 ALA B C 1
ATOM 5086 O O . ALA B 1 217 ? -9.469 -9.719 -27.953 1 97.88 217 ALA B O 1
ATOM 5087 N N . PRO B 1 218 ? -7.949 -10.922 -29.141 1 98 218 PRO B N 1
ATOM 5088 C CA . PRO B 1 218 ? -6.957 -10.773 -28.078 1 98 218 PRO B CA 1
ATOM 5089 C C . PRO B 1 218 ? -6.633 -9.312 -27.766 1 98 218 PRO B C 1
ATOM 5091 O O . PRO B 1 218 ? -6.945 -8.422 -28.562 1 98 218 PRO B O 1
ATOM 5094 N N . LYS B 1 219 ? -6.098 -9.078 -26.609 1 97.38 219 LYS B N 1
ATOM 5095 C CA . LYS B 1 219 ? -5.629 -7.746 -26.25 1 97.38 219 LYS B CA 1
ATOM 5096 C C . LYS B 1 219 ? -4.227 -7.801 -25.641 1 97.38 219 LYS B C 1
ATOM 5098 O O . LYS B 1 219 ? -3.725 -8.875 -25.328 1 97.38 219 LYS B O 1
ATOM 5103 N N . ASN B 1 220 ? -3.611 -6.645 -25.594 1 95.75 220 ASN B N 1
ATOM 5104 C CA . ASN B 1 220 ? -2.34 -6.527 -24.891 1 95.75 220 ASN B CA 1
ATOM 5105 C C . ASN B 1 220 ? -2.539 -6.445 -23.375 1 95.75 220 ASN B C 1
ATOM 5107 O O . ASN B 1 220 ? -3.301 -5.605 -22.891 1 95.75 220 ASN B O 1
ATOM 5111 N N . PHE B 1 221 ? -1.924 -7.348 -22.688 1 96.06 221 PHE B N 1
ATOM 5112 C CA . PHE B 1 221 ? -1.931 -7.312 -21.234 1 96.06 221 PHE B CA 1
ATOM 5113 C C . PHE B 1 221 ? -0.661 -6.66 -20.703 1 96.06 221 PHE B C 1
ATOM 5115 O O . PHE B 1 221 ? 0.448 -7.047 -21.078 1 96.06 221 PHE B O 1
ATOM 5122 N N . ASP B 1 222 ? -0.83 -5.621 -19.906 1 95.5 222 ASP B N 1
ATOM 5123 C CA . ASP B 1 222 ? 0.29 -5.07 -19.156 1 95.5 222 ASP B CA 1
ATOM 5124 C C . ASP B 1 222 ? 0.615 -5.938 -17.938 1 95.5 222 ASP B C 1
ATOM 5126 O O . ASP B 1 222 ? -0.149 -5.973 -16.969 1 95.5 222 ASP B O 1
ATOM 5130 N N . ALA B 1 223 ? 1.78 -6.555 -17.969 1 94.5 223 ALA B N 1
ATOM 5131 C CA . ALA B 1 223 ? 2.131 -7.547 -16.953 1 94.5 223 ALA B CA 1
ATOM 5132 C C . ALA B 1 223 ? 2.305 -6.898 -15.578 1 94.5 223 ALA B C 1
ATOM 5134 O O . ALA B 1 223 ? 2.303 -7.582 -14.555 1 94.5 223 ALA B O 1
ATOM 5135 N N . LYS B 1 224 ? 2.434 -5.602 -15.547 1 91.38 224 LYS B N 1
ATOM 5136 C CA . LYS B 1 224 ? 2.576 -4.887 -14.281 1 91.38 224 LYS B CA 1
ATOM 5137 C C . LYS B 1 224 ? 1.226 -4.719 -13.594 1 91.38 224 LYS B C 1
ATOM 5139 O O . LYS B 1 224 ? 1.157 -4.633 -12.367 1 91.38 224 LYS B O 1
ATOM 5144 N N . THR B 1 225 ? 0.132 -4.719 -14.422 1 93.06 225 THR B N 1
ATOM 5145 C CA . THR B 1 225 ? -1.135 -4.305 -13.828 1 93.06 225 THR B CA 1
ATOM 5146 C C . THR B 1 225 ? -2.215 -5.355 -14.07 1 93.06 225 THR B C 1
ATOM 5148 O O . THR B 1 225 ? -3.277 -5.316 -13.445 1 93.06 225 THR B O 1
ATOM 5151 N N . MET B 1 226 ? -2 -6.301 -14.875 1 94.25 226 MET B N 1
ATOM 5152 C CA . MET B 1 226 ? -3.055 -7.207 -15.328 1 94.25 226 MET B CA 1
ATOM 5153 C C . MET B 1 226 ? -3.693 -7.93 -14.141 1 94.25 226 MET B C 1
ATOM 5155 O O . MET B 1 226 ? -4.91 -8.117 -14.109 1 94.25 226 MET B O 1
ATOM 5159 N N . PHE B 1 227 ? -2.928 -8.266 -13.172 1 94.12 227 PHE B N 1
ATOM 5160 C CA . PHE B 1 227 ? -3.463 -9.047 -12.07 1 94.12 227 PHE B CA 1
ATOM 5161 C C . PHE B 1 227 ? -4.277 -8.172 -11.125 1 94.12 227 PHE B C 1
ATOM 5163 O O . PHE B 1 227 ? -5.309 -8.602 -10.602 1 94.12 227 PHE B O 1
ATOM 5170 N N . ILE B 1 228 ? -3.846 -6.961 -10.875 1 93.06 228 ILE B N 1
ATOM 5171 C CA . ILE B 1 228 ? -4.625 -6.059 -10.039 1 93.06 228 ILE B CA 1
ATOM 5172 C C . ILE B 1 228 ? -5.934 -5.703 -10.75 1 93.06 228 ILE B C 1
ATOM 5174 O O . ILE B 1 228 ? -6.98 -5.582 -10.102 1 93.06 228 ILE B O 1
ATOM 5178 N N . ASP B 1 229 ? -5.84 -5.5 -12.062 1 94.25 229 ASP B N 1
ATOM 5179 C CA . ASP B 1 229 ? -7.043 -5.23 -12.844 1 94.25 229 ASP B CA 1
ATOM 5180 C C . ASP B 1 229 ? -8.031 -6.391 -12.758 1 94.25 229 ASP B C 1
ATOM 5182 O O . ASP B 1 229 ? -9.227 -6.184 -12.555 1 94.25 229 ASP B O 1
ATOM 5186 N N . ALA B 1 230 ? -7.504 -7.562 -12.898 1 95.94 230 ALA B N 1
ATOM 5187 C CA . ALA B 1 230 ? -8.352 -8.75 -12.812 1 95.94 230 ALA B CA 1
ATOM 5188 C C . ALA B 1 230 ? -8.93 -8.914 -11.414 1 95.94 230 ALA B C 1
ATOM 5190 O O . ALA B 1 230 ? -10.078 -9.328 -11.25 1 95.94 230 ALA B O 1
ATOM 5191 N N . GLN B 1 231 ? -8.148 -8.68 -10.445 1 96.19 231 GLN B N 1
ATOM 5192 C CA . GLN B 1 231 ? -8.609 -8.742 -9.062 1 96.19 231 GLN B CA 1
ATOM 5193 C C . GLN B 1 231 ? -9.773 -7.781 -8.828 1 96.19 231 GLN B C 1
ATOM 5195 O O . GLN B 1 231 ? -10.805 -8.172 -8.281 1 96.19 231 GLN B O 1
ATOM 5200 N N . LYS B 1 232 ? -9.625 -6.559 -9.25 1 95.75 232 LYS B N 1
ATOM 5201 C CA . LYS B 1 232 ? -10.68 -5.562 -9.117 1 95.75 232 LYS B CA 1
ATOM 5202 C C . LYS B 1 232 ? -11.953 -6.016 -9.82 1 95.75 232 LYS B C 1
ATOM 5204 O O . LYS B 1 232 ? -13.055 -5.852 -9.289 1 95.75 232 LYS B O 1
ATOM 5209 N N . ALA B 1 233 ? -11.766 -6.605 -10.953 1 97 233 ALA B N 1
ATOM 5210 C CA . ALA B 1 233 ? -12.906 -7.031 -11.758 1 97 233 ALA B CA 1
ATOM 5211 C C . ALA B 1 233 ? -13.57 -8.266 -11.164 1 97 233 ALA B C 1
ATOM 5213 O O . ALA B 1 233 ? -14.719 -8.578 -11.477 1 97 233 ALA B O 1
ATOM 5214 N N . SER B 1 234 ? -12.891 -8.938 -10.305 1 97.69 234 SER B N 1
ATOM 5215 C CA . SER B 1 234 ? -13.391 -10.211 -9.789 1 97.69 234 SER B CA 1
ATOM 5216 C C . SER B 1 234 ? -14.383 -10 -8.656 1 97.69 234 SER B C 1
ATOM 5218 O O . SER B 1 234 ? -15.102 -10.922 -8.273 1 97.69 234 SER B O 1
ATOM 5220 N N . ILE B 1 235 ? -14.398 -8.859 -8.086 1 98.06 235 ILE B N 1
ATOM 5221 C CA . ILE B 1 235 ? -15.172 -8.586 -6.879 1 98.06 235 ILE B CA 1
ATOM 5222 C C . ILE B 1 235 ? -16.656 -8.797 -7.156 1 98.06 235 ILE B C 1
ATOM 5224 O O . ILE B 1 235 ? -17.188 -8.305 -8.156 1 98.06 235 ILE B O 1
ATOM 5228 N N . GLN B 1 236 ? -17.312 -9.562 -6.285 1 97.62 236 GLN B N 1
ATOM 5229 C CA . GLN B 1 236 ? -18.75 -9.828 -6.344 1 97.62 236 GLN B CA 1
ATOM 5230 C C . GLN B 1 236 ? -19.391 -9.734 -4.957 1 97.62 236 GLN B C 1
ATOM 5232 O O . GLN B 1 236 ? -18.734 -10.008 -3.949 1 97.62 236 GLN B O 1
ATOM 5237 N N . THR B 1 237 ? -20.562 -9.25 -4.953 1 97.62 237 THR B N 1
ATOM 5238 C CA . THR B 1 237 ? -21.438 -9.43 -3.805 1 97.62 237 THR B CA 1
ATOM 5239 C C . THR B 1 237 ? -22.547 -10.43 -4.125 1 97.62 237 THR B C 1
ATOM 5241 O O . THR B 1 237 ? -23.453 -10.133 -4.918 1 97.62 237 THR B O 1
ATOM 5244 N N . ILE B 1 238 ? -22.5 -11.555 -3.547 1 97.81 238 ILE B N 1
ATOM 5245 C CA . ILE B 1 238 ? -23.391 -12.672 -3.836 1 97.81 238 ILE B CA 1
ATOM 5246 C C . ILE B 1 238 ? -24.516 -12.703 -2.803 1 97.81 238 ILE B C 1
ATOM 5248 O O . ILE B 1 238 ? -24.266 -12.812 -1.601 1 97.81 238 ILE B O 1
ATOM 5252 N N . GLN B 1 239 ? -25.734 -12.633 -3.285 1 97.19 239 GLN B N 1
ATOM 5253 C CA . GLN B 1 239 ? -26.906 -12.711 -2.406 1 97.19 239 GLN B CA 1
ATOM 5254 C C . GLN B 1 239 ? -27.375 -14.156 -2.25 1 97.19 239 GLN B C 1
ATOM 5256 O O . GLN B 1 239 ? -27.656 -14.828 -3.24 1 97.19 239 GLN B O 1
ATOM 5261 N N . ARG B 1 240 ? -27.312 -14.578 -1.027 1 96.25 240 ARG B N 1
ATOM 5262 C CA . ARG B 1 240 ? -27.797 -15.914 -0.691 1 96.25 240 ARG B CA 1
ATOM 5263 C C . ARG B 1 240 ? -28.625 -15.891 0.586 1 96.25 240 ARG B C 1
ATOM 5265 O O . ARG B 1 240 ? -28.125 -15.5 1.646 1 96.25 240 ARG B O 1
ATOM 5272 N N . GLU B 1 241 ? -29.953 -16.234 0.525 1 96.19 241 GLU B N 1
ATOM 5273 C C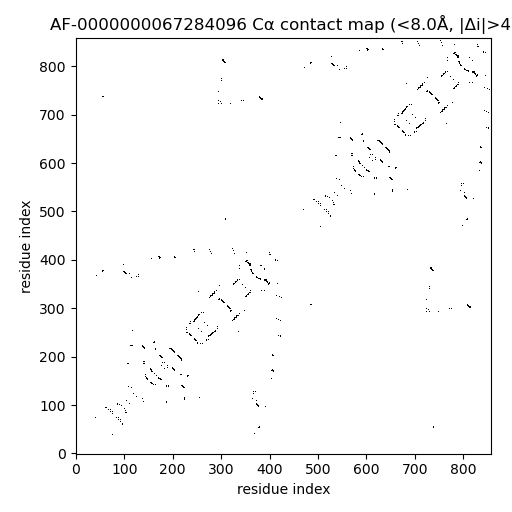A . GLU B 1 241 ? -30.844 -16.344 1.669 1 96.19 241 GLU B CA 1
ATOM 5274 C C . GLU B 1 241 ? -30.859 -15.047 2.48 1 96.19 241 GLU B C 1
ATOM 5276 O O . GLU B 1 241 ? -30.75 -15.078 3.707 1 96.19 241 GLU B O 1
ATOM 5281 N N . GLY B 1 242 ? -30.797 -13.969 1.879 1 95.5 242 GLY B N 1
ATOM 5282 C CA . GLY B 1 242 ? -30.906 -12.664 2.521 1 95.5 242 GLY B CA 1
ATOM 5283 C C . GLY B 1 242 ? -29.594 -12.141 3.051 1 95.5 242 GLY B C 1
ATOM 5284 O O . GLY B 1 242 ? -29.547 -11.102 3.713 1 95.5 242 GLY B O 1
ATOM 5285 N N . LYS B 1 243 ? -28.469 -12.891 2.795 1 97.5 243 LYS B N 1
ATOM 5286 C CA . LYS B 1 243 ? -27.156 -12.469 3.24 1 97.5 243 LYS B CA 1
ATOM 5287 C C . LYS B 1 243 ? -26.266 -12.078 2.057 1 97.5 243 LYS B C 1
ATOM 5289 O O . LYS B 1 243 ? -26.469 -12.555 0.939 1 97.5 243 LYS B O 1
ATOM 5294 N N . LYS B 1 244 ? -25.375 -11.156 2.365 1 98.12 244 LYS B N 1
ATOM 5295 C CA . LYS B 1 244 ? -24.422 -10.695 1.363 1 98.12 244 LYS B CA 1
ATOM 5296 C C . LYS B 1 244 ? -23.062 -11.344 1.575 1 98.12 244 LYS B C 1
ATOM 5298 O O . LYS B 1 244 ? -22.391 -11.07 2.572 1 98.12 244 LYS B O 1
ATOM 5303 N N . ILE B 1 245 ? -22.672 -12.141 0.608 1 98.5 245 ILE B N 1
ATOM 5304 C CA . ILE B 1 245 ? -21.359 -12.766 0.67 1 98.5 245 ILE B CA 1
ATOM 5305 C C . ILE B 1 245 ? -20.422 -12.102 -0.344 1 98.5 245 ILE B C 1
ATOM 5307 O O . ILE B 1 245 ? -20.688 -12.133 -1.549 1 98.5 245 ILE B O 1
ATOM 5311 N N . GLY B 1 246 ? -19.375 -11.461 0.151 1 98.69 246 GLY B N 1
ATOM 5312 C CA . GLY B 1 246 ? -18.375 -10.883 -0.725 1 98.69 246 GLY B CA 1
ATOM 5313 C C . GLY B 1 246 ? -17.406 -11.906 -1.29 1 98.69 246 GLY B C 1
ATOM 5314 O O . GLY B 1 246 ? -17.016 -12.844 -0.595 1 98.69 246 GLY B O 1
ATOM 5315 N N . TYR B 1 247 ? -17.062 -11.75 -2.531 1 98.62 247 TYR B N 1
ATOM 5316 C CA . TYR B 1 247 ? -16.078 -12.602 -3.205 1 98.62 247 TYR B CA 1
ATOM 5317 C C . TYR B 1 247 ? -15.016 -11.766 -3.895 1 98.62 247 TYR B C 1
ATOM 5319 O O . TYR B 1 247 ? -15.32 -10.734 -4.5 1 98.62 247 TYR B O 1
ATOM 5327 N N . ILE B 1 248 ? -13.766 -12.156 -3.785 1 98.19 248 ILE B N 1
ATOM 5328 C CA . ILE B 1 248 ? -12.664 -11.508 -4.48 1 98.19 248 ILE B CA 1
ATOM 5329 C C . ILE B 1 248 ? -11.594 -12.531 -4.828 1 98.19 248 ILE B C 1
ATOM 5331 O O . ILE B 1 248 ? -11.281 -13.414 -4.023 1 98.19 248 ILE B O 1
ATOM 5335 N N . HIS B 1 249 ? -11.102 -12.492 -6.047 1 97.94 249 HIS B N 1
ATOM 5336 C CA . HIS B 1 249 ? -10.016 -13.359 -6.488 1 97.94 249 HIS B CA 1
ATOM 5337 C C . HIS B 1 249 ? -8.672 -12.648 -6.43 1 97.94 249 HIS B C 1
ATOM 5339 O O . HIS B 1 249 ? -8.477 -11.633 -7.105 1 97.94 249 HIS B O 1
ATOM 5345 N N . ILE B 1 250 ? -7.738 -13.203 -5.625 1 95.94 250 ILE B N 1
ATOM 5346 C CA . ILE B 1 250 ? -6.398 -12.648 -5.496 1 95.94 250 ILE B CA 1
ATOM 5347 C C . ILE B 1 250 ? -5.461 -13.312 -6.504 1 95.94 250 ILE B C 1
ATOM 5349 O O . ILE B 1 250 ? -4.754 -14.266 -6.168 1 95.94 250 ILE B O 1
ATOM 5353 N N . TRP B 1 251 ? -5.375 -12.711 -7.66 1 95.25 251 TRP B N 1
ATOM 5354 C CA . TRP B 1 251 ? -4.59 -13.297 -8.742 1 95.25 251 TRP B CA 1
ATOM 5355 C C . TRP B 1 251 ? -3.096 -13.18 -8.461 1 95.25 251 TRP B C 1
ATOM 5357 O O . TRP B 1 251 ? -2.307 -14.016 -8.914 1 95.25 251 TRP B O 1
ATOM 5367 N N . SER B 1 252 ? -2.721 -12.109 -7.836 1 91.69 252 SER B N 1
ATOM 5368 C CA . SER B 1 252 ? -1.341 -11.938 -7.395 1 91.69 252 SER B CA 1
ATOM 5369 C C . SER B 1 252 ? -1.281 -11.398 -5.969 1 91.69 252 SER B C 1
ATOM 5371 O O . SER B 1 252 ? -2.023 -10.477 -5.617 1 91.69 252 SER B O 1
ATOM 5373 N N . HIS B 1 253 ? -0.474 -11.992 -5.172 1 84.19 253 HIS B N 1
ATOM 5374 C CA . HIS B 1 253 ? -0.169 -11.531 -3.82 1 84.19 253 HIS B CA 1
ATOM 5375 C C . HIS B 1 253 ? 1.271 -11.039 -3.719 1 84.19 253 HIS B C 1
ATOM 5377 O O . HIS B 1 253 ? 1.881 -11.109 -2.648 1 84.19 253 HIS B O 1
ATOM 5383 N N . ALA B 1 254 ? 1.775 -10.727 -4.812 1 76 254 ALA B N 1
ATOM 5384 C CA . ALA B 1 254 ? 3.211 -10.461 -4.887 1 76 254 ALA B CA 1
ATOM 5385 C C . ALA B 1 254 ? 3.518 -9.008 -4.547 1 76 254 ALA B C 1
ATOM 5387 O O . ALA B 1 254 ? 4.539 -8.711 -3.922 1 76 254 ALA B O 1
ATOM 5388 N N . ALA B 1 255 ? 2.678 -8.109 -4.98 1 71.75 255 ALA B N 1
ATOM 5389 C CA . ALA B 1 255 ? 2.977 -6.684 -4.844 1 71.75 255 ALA B CA 1
ATOM 5390 C C . ALA B 1 255 ? 2.17 -6.059 -3.711 1 71.75 255 ALA B C 1
ATOM 5392 O O . ALA B 1 255 ? 1.054 -6.496 -3.422 1 71.75 255 ALA B O 1
ATOM 5393 N N . ASN B 1 256 ? 2.719 -5.062 -3.086 1 73.06 256 ASN B N 1
ATOM 5394 C CA . ASN B 1 256 ? 2.047 -4.301 -2.037 1 73.06 256 ASN B CA 1
ATOM 5395 C C . ASN B 1 256 ? 0.715 -3.736 -2.52 1 73.06 256 ASN B C 1
ATOM 5397 O O . ASN B 1 256 ? -0.25 -3.67 -1.755 1 73.06 256 ASN B O 1
ATOM 5401 N N . GLU B 1 257 ? 0.708 -3.455 -3.736 1 76.75 257 GLU B N 1
ATOM 5402 C CA . GLU B 1 257 ? -0.493 -2.848 -4.301 1 76.75 257 GLU B CA 1
ATOM 5403 C C . GLU B 1 257 ? -1.671 -3.818 -4.266 1 76.75 257 GLU B C 1
ATOM 5405 O O . GLU B 1 257 ? -2.814 -3.406 -4.059 1 76.75 257 GLU B O 1
ATOM 5410 N N . ASP B 1 258 ? -1.385 -5.086 -4.461 1 82 258 ASP B N 1
ATOM 5411 C CA . ASP B 1 258 ? -2.439 -6.094 -4.434 1 82 258 ASP B CA 1
ATOM 5412 C C . ASP B 1 258 ? -3.059 -6.203 -3.041 1 82 258 ASP B C 1
ATOM 5414 O O . ASP B 1 258 ? -4.281 -6.27 -2.904 1 82 258 ASP B O 1
ATOM 5418 N N . GLN B 1 259 ? -2.217 -6.152 -2.125 1 81.94 259 GLN B N 1
ATOM 5419 C CA . GLN B 1 259 ? -2.668 -6.27 -0.743 1 81.94 259 GLN B CA 1
ATOM 5420 C C . GLN B 1 259 ? -3.445 -5.027 -0.312 1 81.94 259 GLN B C 1
ATOM 5422 O O . GLN B 1 259 ? -4.465 -5.133 0.371 1 81.94 259 GLN B O 1
ATOM 5427 N N . GLN B 1 260 ? -2.922 -3.936 -0.723 1 80.75 260 GLN B N 1
ATOM 5428 C CA . GLN B 1 260 ? -3.588 -2.68 -0.392 1 80.75 260 GLN B CA 1
ATOM 5429 C C . GLN B 1 260 ? -4.977 -2.613 -1.019 1 80.75 260 GLN B C 1
ATOM 5431 O O . GLN B 1 260 ? -5.922 -2.129 -0.394 1 80.75 260 GLN B O 1
ATOM 5436 N N . GLN B 1 261 ? -5.051 -3.035 -2.215 1 85.69 261 GLN B N 1
ATOM 5437 C CA . GLN B 1 261 ? -6.344 -3.041 -2.891 1 85.69 261 GLN B CA 1
ATOM 5438 C C . GLN B 1 261 ? -7.336 -3.951 -2.174 1 85.69 261 GLN B C 1
ATOM 5440 O O . GLN B 1 261 ? -8.508 -3.596 -2.004 1 85.69 261 GLN B O 1
ATOM 5445 N N . LEU B 1 262 ? -6.879 -5.094 -1.781 1 88.31 262 LEU B N 1
ATOM 5446 C CA . LEU B 1 262 ? -7.719 -6.02 -1.03 1 88.31 262 LEU B CA 1
ATOM 5447 C C . LEU B 1 262 ? -8.227 -5.371 0.255 1 88.31 262 LEU B C 1
ATOM 5449 O O . LEU B 1 262 ? -9.43 -5.367 0.519 1 88.31 262 LEU B O 1
ATOM 5453 N N . GLN B 1 263 ? -7.359 -4.801 1.005 1 86.31 263 GLN B N 1
ATOM 5454 C CA . GLN B 1 263 ? -7.719 -4.18 2.275 1 86.31 263 GLN B CA 1
ATOM 5455 C C . GLN B 1 263 ? -8.695 -3.023 2.068 1 86.31 263 GLN B C 1
ATOM 5457 O O . GLN B 1 263 ? -9.672 -2.891 2.807 1 86.31 263 GLN B O 1
ATOM 5462 N N . SER B 1 264 ? -8.43 -2.205 1.067 1 85.81 264 SER B N 1
ATOM 5463 C CA . SER B 1 264 ? -9.281 -1.054 0.786 1 85.81 264 SER B CA 1
ATOM 5464 C C . SER B 1 264 ? -10.695 -1.487 0.434 1 85.81 264 SER B C 1
ATOM 5466 O O . SER B 1 264 ? -11.672 -0.856 0.858 1 85.81 264 SER B O 1
ATOM 5468 N N . GLU B 1 265 ? -10.797 -2.58 -0.344 1 91.38 265 GLU B N 1
ATOM 5469 C CA . GLU B 1 265 ? -12.109 -3.074 -0.744 1 91.38 265 GLU B CA 1
ATOM 5470 C C . GLU B 1 265 ? -12.883 -3.629 0.452 1 91.38 265 GLU B C 1
ATOM 5472 O O . GLU B 1 265 ? -14.102 -3.488 0.532 1 91.38 265 GLU B O 1
ATOM 5477 N N . ILE B 1 266 ? -12.164 -4.227 1.374 1 92.56 266 ILE B N 1
ATOM 5478 C CA . ILE B 1 266 ? -12.781 -4.867 2.529 1 92.56 266 ILE B CA 1
ATOM 5479 C C . ILE B 1 266 ? -13.203 -3.809 3.547 1 92.56 266 ILE B C 1
ATOM 5481 O O . ILE B 1 266 ? -14.281 -3.898 4.137 1 92.56 266 ILE B O 1
ATOM 5485 N N . ILE B 1 267 ? -12.406 -2.779 3.707 1 86.88 267 ILE B N 1
ATOM 5486 C CA . ILE B 1 267 ? -12.609 -1.826 4.793 1 86.88 267 ILE B CA 1
ATOM 5487 C C . ILE B 1 267 ? -13.492 -0.677 4.316 1 86.88 267 ILE B C 1
ATOM 5489 O O . ILE B 1 267 ? -14.398 -0.244 5.035 1 86.88 267 ILE B O 1
ATOM 5493 N N . TYR B 1 268 ? -13.289 -0.213 3.023 1 84.44 268 TYR B N 1
ATOM 5494 C CA . TYR B 1 268 ? -13.922 1.026 2.582 1 84.44 268 TYR B CA 1
ATOM 5495 C C . TYR B 1 268 ? -14.773 0.791 1.345 1 84.44 268 TYR B C 1
ATOM 5497 O O . TYR B 1 268 ? -15.656 1.592 1.032 1 84.44 268 TYR B O 1
ATOM 5505 N N . GLY B 1 269 ? -14.492 -0.263 0.642 1 90.19 269 GLY B N 1
ATOM 5506 C CA . GLY B 1 269 ? -15.016 -0.392 -0.708 1 90.19 269 GLY B CA 1
ATOM 5507 C C . GLY B 1 269 ? -16.25 -1.276 -0.788 1 90.19 269 GLY B C 1
ATOM 5508 O O . GLY B 1 269 ? -17.125 -1.207 0.076 1 90.19 269 GLY B O 1
ATOM 5509 N N . ARG B 1 270 ? -16.328 -2.068 -1.85 1 94.88 270 ARG B N 1
ATOM 5510 C CA . ARG B 1 270 ? -17.5 -2.82 -2.283 1 94.88 270 ARG B CA 1
ATOM 5511 C C . ARG B 1 270 ? -17.797 -3.973 -1.328 1 94.88 270 ARG B C 1
ATOM 5513 O O . ARG B 1 270 ? -18.906 -4.492 -1.302 1 94.88 270 ARG B O 1
ATOM 5520 N N . LEU B 1 271 ? -16.781 -4.312 -0.497 1 96.31 271 LEU B N 1
ATOM 5521 C CA . LEU B 1 271 ? -16.953 -5.504 0.325 1 96.31 271 LEU B CA 1
ATOM 5522 C C . LEU B 1 271 ? -17.203 -5.129 1.78 1 96.31 271 LEU B C 1
ATOM 5524 O O . LEU B 1 271 ? -17.453 -6.004 2.615 1 96.31 271 LEU B O 1
ATOM 5528 N N . LYS B 1 272 ? -17.203 -3.891 2.104 1 90.44 272 LYS B N 1
ATOM 5529 C CA . LYS B 1 272 ? -17.234 -3.434 3.49 1 90.44 272 LYS B CA 1
ATOM 5530 C C . LYS B 1 272 ? -18.531 -3.871 4.184 1 90.44 272 LYS B C 1
ATOM 5532 O O . LYS B 1 272 ? -18.547 -4.094 5.398 1 90.44 272 LYS B O 1
ATOM 5537 N N . ASP B 1 273 ? -19.688 -4.004 3.439 1 92.75 273 ASP B N 1
ATOM 5538 C CA . ASP B 1 273 ? -20.984 -4.289 4.039 1 92.75 273 ASP B CA 1
ATOM 5539 C C . ASP B 1 273 ? -21.359 -5.762 3.889 1 92.75 273 ASP B C 1
ATOM 5541 O O . ASP B 1 273 ? -22.484 -6.16 4.176 1 92.75 273 ASP B O 1
ATOM 5545 N N . ALA B 1 274 ? -20.438 -6.582 3.383 1 96.94 274 ALA B N 1
ATOM 5546 C CA . ALA B 1 274 ? -20.703 -8.016 3.266 1 96.94 274 ALA B CA 1
ATOM 5547 C C . ALA B 1 274 ? -20.828 -8.656 4.641 1 96.94 274 ALA B C 1
ATOM 5549 O O . ALA B 1 274 ? -20.188 -8.227 5.605 1 96.94 274 ALA B O 1
ATOM 5550 N N . ASP B 1 275 ? -21.641 -9.695 4.742 1 97.69 275 ASP B N 1
ATOM 5551 C CA . ASP B 1 275 ? -21.844 -10.438 5.98 1 97.69 275 ASP B CA 1
ATOM 5552 C C . ASP B 1 275 ? -20.75 -11.5 6.156 1 97.69 275 ASP B C 1
ATOM 5554 O O . ASP B 1 275 ? -20.562 -12.016 7.258 1 97.69 275 ASP B O 1
ATOM 5558 N N . GLY B 1 276 ? -20.094 -11.836 5.109 1 98.31 276 GLY B N 1
ATOM 5559 C CA . GLY B 1 276 ? -19 -12.781 5.043 1 98.31 276 GLY B CA 1
ATOM 5560 C C . GLY B 1 276 ? -18.188 -12.664 3.764 1 98.31 276 GLY B C 1
ATOM 5561 O O . GLY B 1 276 ? -18.594 -11.961 2.834 1 98.31 276 GLY B O 1
ATOM 5562 N N . LEU B 1 277 ? -16.969 -13.344 3.74 1 98.56 277 LEU B N 1
ATOM 5563 C CA . LEU B 1 277 ? -16.062 -13.18 2.605 1 98.56 277 LEU B CA 1
ATOM 5564 C C . LEU B 1 277 ? -15.578 -14.531 2.102 1 98.56 277 LEU B C 1
ATOM 5566 O O . LEU B 1 277 ? -15.344 -15.445 2.895 1 98.56 277 LEU B O 1
ATOM 5570 N N . VAL B 1 278 ? -15.43 -14.609 0.81 1 98.81 278 VAL B N 1
ATOM 5571 C CA . VAL B 1 278 ? -14.672 -15.68 0.166 1 98.81 278 VAL B CA 1
ATOM 5572 C C . VAL B 1 278 ? -13.438 -15.094 -0.512 1 98.81 278 VAL B C 1
ATOM 5574 O O . VAL B 1 278 ? -13.547 -14.273 -1.427 1 98.81 278 VAL B O 1
ATOM 5577 N N . LEU B 1 279 ? -12.312 -15.5 -0.037 1 98.31 279 LEU B N 1
ATOM 5578 C CA . LEU B 1 279 ? -11.039 -15.117 -0.646 1 98.31 279 LEU B CA 1
ATOM 5579 C C . LEU B 1 279 ? -10.523 -16.234 -1.556 1 98.31 279 LEU B C 1
ATOM 5581 O O . LEU B 1 279 ? -10.188 -17.312 -1.085 1 98.31 279 LEU B O 1
ATOM 5585 N N . ASP B 1 280 ? -10.438 -15.93 -2.83 1 98.5 280 ASP B N 1
ATOM 5586 C CA . ASP B 1 280 ? -10 -16.922 -3.807 1 98.5 280 ASP B CA 1
ATOM 5587 C C . ASP B 1 280 ? -8.531 -16.75 -4.156 1 98.5 280 ASP B C 1
ATOM 5589 O O . ASP B 1 280 ? -8.164 -15.789 -4.844 1 98.5 280 ASP B O 1
ATOM 5593 N N . PHE B 1 281 ? -7.684 -17.672 -3.693 1 97.56 281 PHE B N 1
ATOM 5594 C CA . PHE B 1 281 ? -6.238 -17.594 -3.877 1 97.56 281 PHE B CA 1
ATOM 5595 C C . PHE B 1 281 ? -5.777 -18.609 -4.914 1 97.56 281 PHE B C 1
ATOM 5597 O O . PHE B 1 281 ? -4.594 -18.953 -4.977 1 97.56 281 PHE B O 1
ATOM 5604 N N . ARG B 1 282 ? -6.691 -19.109 -5.699 1 97.69 282 ARG B N 1
ATOM 5605 C CA . ARG B 1 282 ? -6.332 -20.109 -6.699 1 97.69 282 ARG B CA 1
ATOM 5606 C C . ARG B 1 282 ? -5.531 -19.484 -7.836 1 97.69 282 ARG B C 1
ATOM 5608 O O . ARG B 1 282 ? -5.852 -18.391 -8.297 1 97.69 282 ARG B O 1
ATOM 5615 N N . ASP B 1 283 ? -4.5 -20.203 -8.258 1 95.31 283 ASP B N 1
ATOM 5616 C CA . ASP B 1 283 ? -3.656 -19.859 -9.398 1 95.31 283 ASP B CA 1
ATOM 5617 C C . ASP B 1 283 ? -3.029 -18.484 -9.211 1 95.31 283 ASP B C 1
ATOM 5619 O O . ASP B 1 283 ? -3.207 -17.844 -8.172 1 95.31 283 ASP B O 1
ATOM 5623 N N . GLY B 1 284 ? -2.209 -18.109 -10.086 1 92.75 284 GLY B N 1
ATOM 5624 C CA . GLY B 1 284 ? -1.534 -16.828 -10.031 1 92.75 284 GLY B CA 1
ATOM 5625 C C . GLY B 1 284 ? -0.199 -16.875 -9.32 1 92.75 284 GLY B C 1
ATOM 5626 O O . GLY B 1 284 ? 0.481 -17.906 -9.336 1 92.75 284 GLY B O 1
ATOM 5627 N N . TRP B 1 285 ? 0.192 -15.695 -8.836 1 92.88 285 TRP B N 1
ATOM 5628 C CA . TRP B 1 285 ? 1.543 -15.57 -8.297 1 92.88 285 TRP B CA 1
ATOM 5629 C C . TRP B 1 285 ? 1.51 -15.086 -6.848 1 92.88 285 TRP B C 1
ATOM 5631 O O . TRP B 1 285 ? 0.652 -14.281 -6.477 1 92.88 285 TRP B O 1
ATOM 5641 N N . GLY B 1 286 ? 2.412 -15.68 -6.109 1 90 286 GLY B N 1
ATOM 5642 C CA . GLY B 1 286 ? 2.637 -15.156 -4.77 1 90 286 GLY B CA 1
ATOM 5643 C C . GLY B 1 286 ? 3.814 -14.203 -4.691 1 90 286 GLY B C 1
ATOM 5644 O O . GLY B 1 286 ? 4.266 -13.68 -5.711 1 90 286 GLY B O 1
ATOM 5645 N N . GLY B 1 287 ? 4.262 -13.961 -3.34 1 81.62 287 GLY B N 1
ATOM 5646 C CA . GLY B 1 287 ? 5.48 -13.18 -3.209 1 81.62 287 GLY B CA 1
ATOM 5647 C C . GLY B 1 287 ? 5.371 -12.07 -2.18 1 81.62 287 GLY B C 1
ATOM 5648 O O . GLY B 1 287 ? 6.387 -11.555 -1.71 1 81.62 287 GLY B O 1
ATOM 5649 N N . GLY B 1 288 ? 4.27 -11.719 -1.862 1 76.5 288 GLY B N 1
ATOM 5650 C CA . GLY B 1 288 ? 4.117 -10.547 -1.016 1 76.5 288 GLY B CA 1
ATOM 5651 C C . GLY B 1 288 ? 4.109 -10.883 0.465 1 76.5 288 GLY B C 1
ATOM 5652 O O . GLY B 1 288 ? 4.281 -12.039 0.849 1 76.5 288 GLY B O 1
ATOM 5653 N N . ASP B 1 289 ? 4.078 -9.812 1.209 1 77.69 289 ASP B N 1
ATOM 5654 C CA . ASP B 1 289 ? 4.051 -9.93 2.664 1 77.69 289 ASP B CA 1
ATOM 5655 C C . ASP B 1 289 ? 2.717 -10.5 3.143 1 77.69 289 ASP B C 1
ATOM 5657 O O . ASP B 1 289 ? 1.698 -10.367 2.463 1 77.69 289 ASP B O 1
ATOM 5661 N N . VAL B 1 290 ? 2.861 -11.242 4.215 1 80.75 290 VAL B N 1
ATOM 5662 C CA . VAL B 1 290 ? 1.657 -11.898 4.723 1 80.75 290 VAL B CA 1
ATOM 5663 C C . VAL B 1 290 ? 1.065 -11.07 5.863 1 80.75 290 VAL B C 1
ATOM 5665 O O . VAL B 1 290 ? 0.179 -11.539 6.578 1 80.75 290 VAL B O 1
ATOM 5668 N N . ASN B 1 291 ? 1.508 -9.836 5.945 1 81.5 291 ASN B N 1
ATOM 5669 C CA . ASN B 1 291 ? 1.054 -8.992 7.047 1 81.5 291 ASN B CA 1
ATOM 5670 C C . ASN B 1 291 ? -0.421 -8.625 6.906 1 81.5 291 ASN B C 1
ATOM 5672 O O . ASN B 1 291 ? -1.063 -8.227 7.875 1 81.5 291 ASN B O 1
ATOM 5676 N N . SER B 1 292 ? -0.947 -8.75 5.707 1 83.5 292 SER B N 1
ATOM 5677 C CA . SER B 1 292 ? -2.361 -8.461 5.5 1 83.5 292 SER B CA 1
ATOM 5678 C C . SER B 1 292 ? -3.244 -9.422 6.289 1 83.5 292 SER B C 1
ATOM 5680 O O . SER B 1 292 ? -4.434 -9.164 6.484 1 83.5 292 SER B O 1
ATOM 5682 N N . LEU B 1 293 ? -2.693 -10.555 6.75 1 88.06 293 LEU B N 1
ATOM 5683 C CA . LEU B 1 293 ? -3.426 -11.469 7.629 1 88.06 293 LEU B CA 1
ATOM 5684 C C . LEU B 1 293 ? -3.857 -10.758 8.906 1 88.06 293 LEU B C 1
ATOM 5686 O O . LEU B 1 293 ? -4.816 -11.172 9.555 1 88.06 293 LEU B O 1
ATOM 5690 N N . ASN B 1 294 ? -3.143 -9.68 9.227 1 86.75 294 ASN B N 1
ATOM 5691 C CA . ASN B 1 294 ? -3.457 -8.922 10.438 1 86.75 294 ASN B CA 1
ATOM 5692 C C . ASN B 1 294 ? -4.871 -8.352 10.391 1 86.75 294 ASN B C 1
ATOM 5694 O O . ASN B 1 294 ? -5.484 -8.117 11.438 1 86.75 294 ASN B O 1
ATOM 5698 N N . LEU B 1 295 ? -5.387 -8.141 9.172 1 88.56 295 LEU B N 1
ATOM 5699 C CA . LEU B 1 295 ? -6.762 -7.684 8.992 1 88.56 295 LEU B CA 1
ATOM 5700 C C . LEU B 1 295 ? -7.738 -8.633 9.68 1 88.56 295 LEU B C 1
ATOM 5702 O O . LEU B 1 295 ? -8.773 -8.195 10.195 1 88.56 295 LEU B O 1
ATOM 5706 N N . PHE B 1 296 ? -7.363 -9.914 9.742 1 91.25 296 PHE B N 1
ATOM 5707 C CA . PHE B 1 296 ? -8.273 -10.945 10.227 1 91.25 296 PHE B CA 1
ATOM 5708 C C . PHE B 1 296 ? -7.895 -11.375 11.641 1 91.25 296 PHE B C 1
ATOM 5710 O O . PHE B 1 296 ? -8.68 -12.031 12.328 1 91.25 296 PHE B O 1
ATOM 5717 N N . THR B 1 297 ? -6.66 -11.008 12.148 1 89.5 297 THR B N 1
ATOM 5718 C CA . THR B 1 297 ? -6.203 -11.562 13.414 1 89.5 297 THR B CA 1
ATOM 5719 C C . THR B 1 297 ? -6.109 -10.469 14.477 1 89.5 297 THR B C 1
ATOM 5721 O O . THR B 1 297 ? -5.91 -10.758 15.664 1 89.5 297 THR B O 1
ATOM 5724 N N . ALA B 1 298 ? -6.16 -9.258 13.992 1 85.06 298 ALA B N 1
ATOM 5725 C CA . ALA B 1 298 ? -6.047 -8.164 14.953 1 85.06 298 ALA B CA 1
ATOM 5726 C C . ALA B 1 298 ? -7.195 -8.195 15.961 1 85.06 298 ALA B C 1
ATOM 5728 O O . ALA B 1 298 ? -8.344 -8.477 15.594 1 85.06 298 ALA B O 1
ATOM 5729 N N . GLU B 1 299 ? -6.883 -8.055 17.203 1 77.44 299 GLU B N 1
ATOM 5730 C CA . GLU B 1 299 ? -7.852 -8.148 18.297 1 77.44 299 GLU B CA 1
ATOM 5731 C C . GLU B 1 299 ? -8.766 -6.93 18.328 1 77.44 299 GLU B C 1
ATOM 5733 O O . GLU B 1 299 ? -9.984 -7.066 18.453 1 77.44 299 GLU B O 1
ATOM 5738 N N . ALA B 1 300 ? -8.07 -5.793 18.359 1 75.25 300 ALA B N 1
ATOM 5739 C CA . ALA B 1 300 ? -8.867 -4.586 18.531 1 75.25 300 ALA B CA 1
ATOM 5740 C C . ALA B 1 300 ? -8.281 -3.424 17.734 1 75.25 300 ALA B C 1
ATOM 5742 O O . ALA B 1 300 ? -7.098 -3.434 17.391 1 75.25 300 ALA B O 1
ATOM 5743 N N . GLY B 1 301 ? -9.102 -2.592 17.297 1 75.88 301 GLY B N 1
ATOM 5744 C CA . GLY B 1 301 ? -8.781 -1.317 16.672 1 75.88 301 GLY B CA 1
ATOM 5745 C C . GLY B 1 301 ? -9.961 -0.36 16.641 1 75.88 301 GLY B C 1
ATOM 5746 O O . GLY B 1 301 ? -11.094 -0.752 16.922 1 75.88 301 GLY B O 1
ATOM 5747 N N . PRO B 1 302 ? -9.578 0.855 16.438 1 78.62 302 PRO B N 1
ATOM 5748 C CA . PRO B 1 302 ? -10.672 1.834 16.453 1 78.62 302 PRO B CA 1
ATOM 5749 C C . PRO B 1 302 ? -11.633 1.671 15.289 1 78.62 302 PRO B C 1
ATOM 5751 O O . PRO B 1 302 ? -11.219 1.288 14.188 1 78.62 302 PRO B O 1
ATOM 5754 N N . THR B 1 303 ? -12.906 1.808 15.633 1 84.62 303 THR B N 1
ATOM 5755 C CA . THR B 1 303 ? -13.906 2.006 14.586 1 84.62 303 THR B CA 1
ATOM 5756 C C . THR B 1 303 ? -14.102 3.492 14.305 1 84.62 303 THR B C 1
ATOM 5758 O O . THR B 1 303 ? -14.117 4.309 15.227 1 84.62 303 THR B O 1
ATOM 5761 N N . VAL B 1 304 ? -14.172 3.844 13.047 1 89.31 304 VAL B N 1
ATOM 5762 C CA . VAL B 1 304 ? -14.344 5.238 12.656 1 89.31 304 VAL B CA 1
ATOM 5763 C C . VAL B 1 304 ? -15.672 5.402 11.914 1 89.31 304 VAL B C 1
ATOM 5765 O O . VAL B 1 304 ? -15.93 4.715 10.922 1 89.31 304 VAL B O 1
ATOM 5768 N N . THR B 1 305 ? -16.516 6.246 12.445 1 91.44 305 THR B N 1
ATOM 5769 C CA . THR B 1 305 ? -17.797 6.535 11.812 1 91.44 305 THR B CA 1
ATOM 5770 C C . THR B 1 305 ? -17.828 7.953 11.258 1 91.44 305 THR B C 1
ATOM 5772 O O . THR B 1 305 ? -17.578 8.914 11.984 1 91.44 305 THR B O 1
ATOM 5775 N N . SER B 1 306 ? -18.031 8.07 9.961 1 91.94 306 SER B N 1
ATOM 5776 C CA . SER B 1 306 ? -18.234 9.352 9.305 1 91.94 306 SER B CA 1
ATOM 5777 C C . SER B 1 306 ? -19.719 9.68 9.188 1 91.94 306 SER B C 1
ATOM 5779 O O . SER B 1 306 ? -20.531 8.812 8.812 1 91.94 306 SER B O 1
ATOM 5781 N N . ILE B 1 307 ? -20.094 10.852 9.555 1 93.94 307 ILE B N 1
ATOM 5782 C CA . ILE B 1 307 ? -21.469 11.32 9.461 1 93.94 307 ILE B CA 1
ATOM 5783 C C . ILE B 1 307 ? -21.547 12.477 8.469 1 93.94 307 ILE B C 1
ATOM 5785 O O . ILE B 1 307 ? -21.109 13.594 8.766 1 93.94 307 ILE B O 1
ATOM 5789 N N . SER B 1 308 ? -22.219 12.242 7.383 1 92.56 308 SER B N 1
ATOM 5790 C CA . SER B 1 308 ? -22.328 13.25 6.328 1 92.56 308 SER B CA 1
ATOM 5791 C C . SER B 1 308 ? -23.359 14.32 6.695 1 92.56 308 SER B C 1
ATOM 5793 O O . SER B 1 308 ? -24.109 14.156 7.652 1 92.56 308 SER B O 1
ATOM 5795 N N . ARG B 1 309 ? -23.359 15.328 5.91 1 94.25 309 ARG B N 1
ATOM 5796 C CA . ARG B 1 309 ? -24.219 16.484 6.133 1 94.25 309 ARG B CA 1
ATOM 5797 C C . ARG B 1 309 ? -25.688 16.062 6.168 1 94.25 309 ARG B C 1
ATOM 5799 O O . ARG B 1 309 ? -26.469 16.609 6.945 1 94.25 309 ARG B O 1
ATOM 5806 N N . ASN B 1 310 ? -26.047 15.086 5.379 1 92.81 310 ASN B N 1
ATOM 5807 C CA . ASN B 1 310 ? -27.438 14.641 5.309 1 92.81 310 ASN B CA 1
ATOM 5808 C C . ASN B 1 310 ? -27.75 13.641 6.414 1 92.81 310 ASN B C 1
ATOM 5810 O O . ASN B 1 310 ? -28.844 13.062 6.434 1 92.81 310 ASN B O 1
ATOM 5814 N N . GLY B 1 311 ? -26.75 13.312 7.258 1 90.31 311 GLY B N 1
ATOM 5815 C CA . GLY B 1 311 ? -26.984 12.445 8.406 1 90.31 311 GLY B CA 1
ATOM 5816 C C . GLY B 1 311 ? -26.578 11 8.148 1 90.31 311 GLY B C 1
ATOM 5817 O O . GLY B 1 311 ? -26.547 10.188 9.07 1 90.31 311 GLY B O 1
ATOM 5818 N N . LYS B 1 312 ? -26.359 10.742 6.949 1 89.88 312 LYS B N 1
ATOM 5819 C CA . LYS B 1 312 ? -25.969 9.367 6.629 1 89.88 312 LYS B CA 1
ATOM 5820 C C . LYS B 1 312 ? -24.656 8.992 7.316 1 89.88 312 LYS B C 1
ATOM 5822 O O . LYS B 1 312 ? -23.719 9.789 7.348 1 89.88 312 LYS B O 1
ATOM 5827 N N . LYS B 1 313 ? -24.656 7.793 7.887 1 89.81 313 LYS B N 1
ATOM 5828 C CA . LYS B 1 313 ? -23.5 7.305 8.617 1 89.81 313 LYS B CA 1
ATOM 5829 C C . LYS B 1 313 ? -22.781 6.195 7.848 1 89.81 313 LYS B C 1
ATOM 5831 O O . LYS B 1 313 ? -23.438 5.344 7.242 1 89.81 313 LYS B O 1
ATOM 5836 N N . TYR B 1 314 ? -21.5 6.301 7.824 1 84.94 314 TYR B N 1
ATOM 5837 C CA . TYR B 1 314 ? -20.641 5.258 7.289 1 84.94 314 TYR B CA 1
ATOM 5838 C C . TYR B 1 314 ? -19.578 4.852 8.312 1 84.94 314 TYR B C 1
ATOM 5840 O O . TYR B 1 314 ? -18.797 5.688 8.766 1 84.94 314 TYR B O 1
ATOM 5848 N N . THR B 1 315 ? -19.594 3.617 8.68 1 85.44 315 THR B N 1
ATOM 5849 C CA . THR B 1 315 ? -18.641 3.137 9.68 1 85.44 315 THR B CA 1
ATOM 5850 C C . THR B 1 315 ? -17.578 2.242 9.039 1 85.44 315 THR B C 1
ATOM 5852 O O . THR B 1 315 ? -17.906 1.348 8.258 1 85.44 315 THR B O 1
ATOM 5855 N N . TYR B 1 316 ? -16.391 2.52 9.383 1 83.5 316 TYR B N 1
ATOM 5856 C CA . TYR B 1 316 ? -15.242 1.738 8.922 1 83.5 316 TYR B CA 1
ATOM 5857 C C . TYR B 1 316 ? -14.594 0.987 10.086 1 83.5 316 TYR B C 1
ATOM 5859 O O . TYR B 1 316 ? -14.352 1.564 11.148 1 83.5 316 TYR B O 1
ATOM 5867 N N . ILE B 1 317 ? -14.391 -0.279 9.859 1 79.62 317 ILE B N 1
ATOM 5868 C CA . ILE B 1 317 ? -13.75 -1.139 10.844 1 79.62 317 ILE B CA 1
ATOM 5869 C C . ILE B 1 317 ? -12.414 -1.638 10.305 1 79.62 317 ILE B C 1
ATOM 5871 O O . ILE B 1 317 ? -12.344 -2.191 9.203 1 79.62 317 ILE B O 1
ATOM 5875 N N . SER B 1 318 ? -11.422 -1.478 11.031 1 82 318 SER B N 1
ATOM 5876 C CA . SER B 1 318 ? -10.062 -1.749 10.562 1 82 318 SER B CA 1
ATOM 5877 C C . SER B 1 318 ? -9.75 -3.24 10.617 1 82 318 SER B C 1
ATOM 5879 O O . SER B 1 318 ? -8.664 -3.666 10.219 1 82 318 SER B O 1
ATOM 5881 N N . GLN B 1 319 ? -10.648 -4.008 11.094 1 87.69 319 GLN B N 1
ATOM 5882 C CA . GLN B 1 319 ? -10.523 -5.457 11.18 1 87.69 319 GLN B CA 1
ATOM 5883 C C . GLN B 1 319 ? -11.719 -6.156 10.547 1 87.69 319 GLN B C 1
ATOM 5885 O O . GLN B 1 319 ? -12.773 -5.547 10.352 1 87.69 319 GLN B O 1
ATOM 5890 N N . TRP B 1 320 ? -11.5 -7.328 10.117 1 91.38 320 TRP B N 1
ATOM 5891 C CA . TRP B 1 320 ? -12.602 -8.172 9.672 1 91.38 320 TRP B CA 1
ATOM 5892 C C . TRP B 1 320 ? -12.875 -9.281 10.68 1 91.38 320 TRP B C 1
ATOM 5894 O O . TRP B 1 320 ? -12.047 -10.164 10.891 1 91.38 320 TRP B O 1
ATOM 5904 N N . LYS B 1 321 ? -14.055 -9.211 11.281 1 90.94 321 LYS B N 1
ATOM 5905 C CA . LYS B 1 321 ? -14.383 -10.164 12.328 1 90.94 321 LYS B CA 1
ATOM 5906 C C . LYS B 1 321 ? -15.508 -11.102 11.891 1 90.94 321 LYS B C 1
ATOM 5908 O O . LYS B 1 321 ? -15.875 -12.023 12.625 1 90.94 321 LYS B O 1
ATOM 5913 N N . LYS B 1 322 ? -16.047 -10.914 10.734 1 95 322 LYS B N 1
ATOM 5914 C CA . LYS B 1 322 ? -17.125 -11.742 10.195 1 95 322 LYS B CA 1
ATOM 5915 C C . LYS B 1 322 ? -16.578 -12.984 9.508 1 95 322 LYS B C 1
ATOM 5917 O O . LYS B 1 322 ? -15.367 -13.094 9.289 1 95 322 LYS B O 1
ATOM 5922 N N . PRO B 1 323 ? -17.406 -13.961 9.164 1 97.94 323 PRO B N 1
ATOM 5923 C CA . PRO B 1 323 ? -16.938 -15.211 8.57 1 97.94 323 PRO B CA 1
ATOM 5924 C C . PRO B 1 323 ? -16.188 -14.992 7.258 1 97.94 323 PRO B C 1
ATOM 5926 O O . PRO B 1 323 ? -16.578 -14.141 6.453 1 97.94 323 PRO B O 1
ATOM 5929 N N . VAL B 1 324 ? -15.133 -15.766 7.113 1 98.25 324 VAL B N 1
ATOM 5930 C CA . VAL B 1 324 ? -14.32 -15.727 5.902 1 98.25 324 VAL B CA 1
ATOM 5931 C C . VAL B 1 324 ? -13.828 -17.125 5.555 1 98.25 324 VAL B C 1
ATOM 5933 O O . VAL B 1 324 ? -13.523 -17.922 6.449 1 98.25 324 VAL B O 1
ATOM 5936 N N . ALA B 1 325 ? -13.852 -17.469 4.297 1 98.69 325 ALA B N 1
ATOM 5937 C CA . ALA B 1 325 ? -13.25 -18.688 3.787 1 98.69 325 ALA B CA 1
ATOM 5938 C C . ALA B 1 325 ? -12.242 -18.391 2.68 1 98.69 325 ALA B C 1
ATOM 5940 O O . ALA B 1 325 ? -12.352 -17.375 1.988 1 98.69 325 ALA B O 1
ATOM 5941 N N . MET B 1 326 ? -11.32 -19.266 2.57 1 98.62 326 MET B N 1
ATOM 5942 C CA . MET B 1 326 ? -10.305 -19.156 1.529 1 98.62 326 MET B CA 1
ATOM 5943 C C . MET B 1 326 ? -10.359 -20.328 0.57 1 98.62 326 MET B C 1
ATOM 5945 O O . MET B 1 326 ? -10.547 -21.469 0.997 1 98.62 326 MET B O 1
ATOM 5949 N N . VAL B 1 327 ? -10.195 -20.047 -0.742 1 98.88 327 VAL B N 1
ATOM 5950 C CA . VAL B 1 327 ? -10.148 -21.125 -1.735 1 98.88 327 VAL B CA 1
ATOM 5951 C C . VAL B 1 327 ? -8.734 -21.25 -2.283 1 98.88 327 VAL B C 1
ATOM 5953 O O . VAL B 1 327 ? -8.109 -20.266 -2.666 1 98.88 327 VAL B O 1
ATOM 5956 N N . ILE B 1 328 ? -8.18 -22.469 -2.252 1 98.75 328 ILE B N 1
ATOM 5957 C CA . ILE B 1 328 ? -6.832 -22.719 -2.762 1 98.75 328 ILE B CA 1
ATOM 5958 C C . ILE B 1 328 ? -6.852 -23.906 -3.725 1 98.75 328 ILE B C 1
ATOM 5960 O O . ILE B 1 328 ? -7.844 -24.625 -3.799 1 98.75 328 ILE B O 1
ATOM 5964 N N . ASN B 1 329 ? -5.797 -24.078 -4.496 1 97.94 329 ASN B N 1
ATOM 5965 C CA . ASN B 1 329 ? -5.609 -25.219 -5.387 1 97.94 329 ASN B CA 1
ATOM 5966 C C . ASN B 1 329 ? -4.129 -25.469 -5.668 1 97.94 329 ASN B C 1
ATOM 5968 O O . ASN B 1 329 ? -3.262 -24.922 -4.98 1 97.94 329 ASN B O 1
ATOM 5972 N N . GLU B 1 330 ? -3.861 -26.312 -6.613 1 96.88 330 GLU B N 1
ATOM 5973 C CA . GLU B 1 330 ? -2.5 -26.719 -6.949 1 96.88 330 GLU B CA 1
ATOM 5974 C C . GLU B 1 330 ? -1.724 -25.562 -7.59 1 96.88 330 GLU B C 1
ATOM 5976 O O . GLU B 1 330 ? -0.497 -25.625 -7.703 1 96.88 330 GLU B O 1
ATOM 5981 N N . GLY B 1 331 ? -2.422 -24.531 -8 1 96 331 GLY B N 1
ATOM 5982 C CA . GLY B 1 331 ? -1.773 -23.359 -8.578 1 96 331 GLY B CA 1
ATOM 5983 C C . GLY B 1 331 ? -1.44 -22.297 -7.555 1 96 331 GLY B C 1
ATOM 5984 O O . GLY B 1 331 ? -0.755 -21.328 -7.871 1 96 331 GLY B O 1
ATOM 5985 N N . SER B 1 332 ? -1.939 -22.469 -6.32 1 97.44 332 SER B N 1
ATOM 5986 C CA . SER B 1 332 ? -1.597 -21.562 -5.234 1 97.44 332 SER B CA 1
ATOM 5987 C C . SER B 1 332 ? -0.159 -21.766 -4.77 1 97.44 332 SER B C 1
ATOM 5989 O O . SER B 1 332 ? 0.186 -22.844 -4.27 1 97.44 332 SER B O 1
ATOM 5991 N N . ARG B 1 333 ? 0.652 -20.75 -4.938 1 96.06 333 ARG B N 1
ATOM 5992 C CA . ARG B 1 333 ? 2.076 -20.969 -4.695 1 96.06 333 ARG B CA 1
ATOM 5993 C C . ARG B 1 333 ? 2.67 -19.812 -3.893 1 96.06 333 ARG B C 1
ATOM 5995 O O . ARG B 1 333 ? 2.09 -18.719 -3.832 1 96.06 333 ARG B O 1
ATOM 6002 N N . SER B 1 334 ? 3.881 -20.031 -3.322 1 95.62 334 SER B N 1
ATOM 6003 C CA . SER B 1 334 ? 4.676 -19.016 -2.643 1 95.62 334 SER B CA 1
ATOM 6004 C C . SER B 1 334 ? 3.902 -18.391 -1.484 1 95.62 334 SER B C 1
ATOM 6006 O O . SER B 1 334 ? 3.381 -19.094 -0.625 1 95.62 334 SER B O 1
ATOM 6008 N N . SER B 1 335 ? 3.82 -17.094 -1.42 1 93.62 335 SER B N 1
ATOM 6009 C CA . SER B 1 335 ? 3.203 -16.453 -0.261 1 93.62 335 SER B CA 1
ATOM 6010 C C . SER B 1 335 ? 1.727 -16.828 -0.15 1 93.62 335 SER B C 1
ATOM 6012 O O . SER B 1 335 ? 1.133 -16.719 0.925 1 93.62 335 SER B O 1
ATOM 6014 N N . LYS B 1 336 ? 1.115 -17.266 -1.236 1 96.19 336 LYS B N 1
ATOM 6015 C CA . LYS B 1 336 ? -0.269 -17.719 -1.165 1 96.19 336 LYS B CA 1
ATOM 6016 C C . LYS B 1 336 ? -0.394 -18.953 -0.275 1 96.19 336 LYS B C 1
ATOM 6018 O O . LYS B 1 336 ? -1.397 -19.125 0.419 1 96.19 336 LYS B O 1
ATOM 6023 N N . GLU B 1 337 ? 0.641 -19.781 -0.324 1 97.12 337 GLU B N 1
ATOM 6024 C CA . GLU B 1 337 ? 0.66 -20.953 0.548 1 97.12 337 GLU B CA 1
ATOM 6025 C C . GLU B 1 337 ? 0.884 -20.562 2.004 1 97.12 337 GLU B C 1
ATOM 6027 O O . GLU B 1 337 ? 0.249 -21.109 2.908 1 97.12 337 GLU B O 1
ATOM 6032 N N . ILE B 1 338 ? 1.793 -19.625 2.199 1 94.5 338 ILE B N 1
ATOM 6033 C CA . ILE B 1 338 ? 2.051 -19.141 3.553 1 94.5 338 ILE B CA 1
ATOM 6034 C C . ILE B 1 338 ? 0.782 -18.516 4.129 1 94.5 338 ILE B C 1
ATOM 6036 O O . ILE B 1 338 ? 0.464 -18.719 5.305 1 94.5 338 ILE B O 1
ATOM 6040 N N . TYR B 1 339 ? 0.025 -17.797 3.309 1 93.62 339 TYR B N 1
ATOM 6041 C CA . TYR B 1 339 ? -1.246 -17.203 3.697 1 93.62 339 TYR B CA 1
ATOM 6042 C C . TYR B 1 339 ? -2.252 -18.266 4.109 1 93.62 339 TYR B C 1
ATOM 6044 O O . TYR B 1 339 ? -2.918 -18.125 5.141 1 93.62 339 TYR B O 1
ATOM 6052 N N . ALA B 1 340 ? -2.324 -19.312 3.277 1 96.5 340 ALA B N 1
ATOM 6053 C CA . ALA B 1 340 ? -3.234 -20.422 3.572 1 96.5 340 ALA B CA 1
ATOM 6054 C C . ALA B 1 340 ? -2.855 -21.109 4.879 1 96.5 340 ALA B C 1
ATOM 6056 O O . ALA B 1 340 ? -3.719 -21.391 5.711 1 96.5 340 ALA B O 1
ATOM 6057 N N . TYR B 1 341 ? -1.526 -21.391 5.047 1 96 341 TYR B N 1
ATOM 6058 C CA . TYR B 1 341 ? -1.035 -21.984 6.281 1 96 341 TYR B CA 1
ATOM 6059 C C . TYR B 1 341 ? -1.394 -21.109 7.484 1 96 341 TYR B C 1
ATOM 6061 O O . TYR B 1 341 ? -1.886 -21.625 8.5 1 96 341 TYR B O 1
ATOM 6069 N N . GLY B 1 342 ? -1.148 -19.812 7.367 1 92.25 342 GLY B N 1
ATOM 6070 C CA . GLY B 1 342 ? -1.499 -18.891 8.43 1 92.25 342 GLY B CA 1
ATOM 6071 C C . GLY B 1 342 ? -2.988 -18.844 8.711 1 92.25 342 GLY B C 1
ATOM 6072 O O . GLY B 1 342 ? -3.4 -18.781 9.875 1 92.25 342 GLY B O 1
ATOM 6073 N N . PHE B 1 343 ? -3.766 -18.844 7.664 1 93.56 343 PHE B N 1
ATOM 6074 C CA . PHE B 1 343 ? -5.219 -18.844 7.773 1 93.56 343 PHE B CA 1
ATOM 6075 C C . PHE B 1 343 ? -5.703 -20 8.641 1 93.56 343 PHE B C 1
ATOM 6077 O O . PHE B 1 343 ? -6.574 -19.828 9.492 1 93.56 343 PHE B O 1
ATOM 6084 N N . GLN B 1 344 ? -5.105 -21.172 8.422 1 95.25 344 GLN B N 1
ATOM 6085 C CA . GLN B 1 344 ? -5.465 -22.359 9.164 1 95.25 344 GLN B CA 1
ATOM 6086 C C . GLN B 1 344 ? -4.922 -22.312 10.594 1 95.25 344 GLN B C 1
ATOM 6088 O O . GLN B 1 344 ? -5.656 -22.562 11.555 1 95.25 344 GLN B O 1
ATOM 6093 N N . GLN B 1 345 ? -3.699 -21.984 10.727 1 91.94 345 GLN B N 1
ATOM 6094 C CA . GLN B 1 345 ? -3.023 -22.016 12.023 1 91.94 345 GLN B CA 1
ATOM 6095 C C . GLN B 1 345 ? -3.68 -21.062 13.008 1 91.94 345 GLN B C 1
ATOM 6097 O O . GLN B 1 345 ? -3.738 -21.328 14.203 1 91.94 345 GLN B O 1
ATOM 6102 N N . HIS B 1 346 ? -4.188 -20.031 12.516 1 89.62 346 HIS B N 1
ATOM 6103 C CA . HIS B 1 346 ? -4.758 -19.016 13.406 1 89.62 346 HIS B CA 1
ATOM 6104 C C . HIS B 1 346 ? -6.281 -19.094 13.422 1 89.62 346 HIS B C 1
ATOM 6106 O O . HIS B 1 346 ? -6.945 -18.203 13.945 1 89.62 346 HIS B O 1
ATOM 6112 N N . LYS B 1 347 ? -6.816 -20.016 12.781 1 92.62 347 LYS B N 1
ATOM 6113 C CA . LYS B 1 347 ? -8.242 -20.344 12.805 1 92.62 347 LYS B CA 1
ATOM 6114 C C . LYS B 1 347 ? -9.078 -19.172 12.305 1 92.62 347 LYS B C 1
ATOM 6116 O O . LYS B 1 347 ? -10.062 -18.781 12.938 1 92.62 347 LYS B O 1
ATOM 6121 N N . ILE B 1 348 ? -8.617 -18.547 11.297 1 93.75 348 ILE B N 1
ATOM 6122 C CA . ILE B 1 348 ? -9.305 -17.391 10.711 1 93.75 348 ILE B CA 1
ATOM 6123 C C . ILE B 1 348 ? -10.586 -17.859 10.016 1 93.75 348 ILE B C 1
ATOM 6125 O O . ILE B 1 348 ? -11.633 -17.234 10.141 1 93.75 348 ILE B O 1
ATOM 6129 N N . GLY B 1 349 ? -10.562 -18.938 9.289 1 96.25 349 GLY B N 1
ATOM 6130 C CA . GLY B 1 349 ? -11.633 -19.594 8.555 1 96.25 349 GLY B CA 1
ATOM 6131 C C . GLY B 1 349 ? -11.172 -20.828 7.82 1 96.25 349 GLY B C 1
ATOM 6132 O O . GLY B 1 349 ? -9.984 -21.156 7.805 1 96.25 349 GLY B O 1
ATOM 6133 N N . PRO B 1 350 ? -12.109 -21.516 7.258 1 98.12 350 PRO B N 1
ATOM 6134 C CA . PRO B 1 350 ? -11.727 -22.75 6.566 1 98.12 350 PRO B CA 1
ATOM 6135 C C . PRO B 1 350 ? -11.031 -22.484 5.234 1 98.12 350 PRO B C 1
ATOM 6137 O O . PRO B 1 350 ? -11.406 -21.547 4.508 1 98.12 350 PRO B O 1
ATOM 6140 N N . VAL B 1 351 ? -10.062 -23.297 5.016 1 98.75 351 VAL B N 1
ATOM 6141 C CA . VAL B 1 351 ? -9.414 -23.344 3.709 1 98.75 351 VAL B CA 1
ATOM 6142 C C . VAL B 1 351 ? -10.023 -24.469 2.875 1 98.75 351 VAL B C 1
ATOM 6144 O O . VAL B 1 351 ? -10.078 -25.625 3.312 1 98.75 351 VAL B O 1
ATOM 6147 N N . ILE B 1 352 ? -10.516 -24.094 1.67 1 98.88 352 ILE B N 1
ATOM 6148 C CA . ILE B 1 352 ? -11.328 -25 0.859 1 98.88 352 ILE B CA 1
ATOM 6149 C C . ILE B 1 352 ? -10.68 -25.172 -0.514 1 98.88 352 ILE B C 1
ATOM 6151 O O . ILE B 1 352 ? -10.133 -24.234 -1.077 1 98.88 352 ILE B O 1
ATOM 6155 N N . GLY B 1 353 ? -10.812 -26.344 -1.119 1 98.75 353 GLY B N 1
ATOM 6156 C CA . GLY B 1 353 ? -10.312 -26.625 -2.453 1 98.75 353 GLY B CA 1
ATOM 6157 C C . GLY B 1 353 ? -9.406 -27.844 -2.508 1 98.75 353 GLY B C 1
ATOM 6158 O O . GLY B 1 353 ? -9.797 -28.938 -2.066 1 98.75 353 GLY B O 1
ATOM 6159 N N . THR B 1 354 ? -8.219 -27.672 -3.107 1 98.44 354 THR B N 1
ATOM 6160 C CA . THR B 1 354 ? -7.262 -28.766 -3.203 1 98.44 354 THR B CA 1
ATOM 6161 C C . THR B 1 354 ? -5.879 -28.312 -2.729 1 98.44 354 THR B C 1
ATOM 6163 O O . THR B 1 354 ? -5.637 -27.125 -2.551 1 98.44 354 THR B O 1
ATOM 6166 N N . LYS B 1 355 ? -5.023 -29.297 -2.504 1 98.44 355 LYS B N 1
ATOM 6167 C CA . LYS B 1 355 ? -3.699 -29.047 -1.947 1 98.44 355 LYS B CA 1
ATOM 6168 C C . LYS B 1 355 ? -2.912 -28.078 -2.824 1 98.44 355 LYS B C 1
ATOM 6170 O O . LYS B 1 355 ? -2.953 -28.172 -4.055 1 98.44 355 LYS B O 1
ATOM 6175 N N . THR B 1 356 ? -2.133 -27.172 -2.135 1 98.44 356 THR B N 1
ATOM 6176 C CA . THR B 1 356 ? -1.373 -26.156 -2.846 1 98.44 356 THR B CA 1
ATOM 6177 C C . THR B 1 356 ? -0.131 -26.766 -3.496 1 98.44 356 THR B C 1
ATOM 6179 O O . THR B 1 356 ? 0.102 -27.969 -3.398 1 98.44 356 THR B O 1
ATOM 6182 N N . ALA B 1 357 ? 0.645 -26 -4.121 1 97.44 357 ALA B N 1
ATOM 6183 C CA . ALA B 1 357 ? 1.72 -26.406 -5.02 1 97.44 357 ALA B CA 1
ATOM 6184 C C . ALA B 1 357 ? 2.898 -26.984 -4.238 1 97.44 357 ALA B C 1
ATOM 6186 O O . ALA B 1 357 ? 3.646 -27.812 -4.758 1 97.44 357 ALA B O 1
ATOM 6187 N N . GLY B 1 358 ? 3.029 -26.531 -3 1 98.25 358 GLY B N 1
ATOM 6188 C CA . GLY B 1 358 ? 4.27 -26.844 -2.299 1 98.25 358 GLY B CA 1
ATOM 6189 C C . GLY B 1 358 ? 5.469 -26.094 -2.859 1 98.25 358 GLY B C 1
ATOM 6190 O O . GLY B 1 358 ? 6.539 -26.688 -3.027 1 98.25 358 GLY B O 1
ATOM 6191 N N . ALA B 1 359 ? 5.301 -24.953 -3.227 1 97.94 359 ALA B N 1
ATOM 6192 C CA . ALA B 1 359 ? 6.32 -24.125 -3.861 1 97.94 359 ALA B CA 1
ATOM 6193 C C . ALA B 1 359 ? 6.629 -22.891 -3.02 1 97.94 359 ALA B C 1
ATOM 6195 O O . ALA B 1 359 ? 6.27 -21.766 -3.393 1 97.94 359 ALA B O 1
ATOM 6196 N N . VAL B 1 360 ? 7.359 -23.094 -1.916 1 97.38 360 VAL B N 1
ATOM 6197 C CA . VAL B 1 360 ? 7.656 -21.984 -1.007 1 97.38 360 VAL B CA 1
ATOM 6198 C C . VAL B 1 360 ? 9.156 -21.906 -0.76 1 97.38 360 VAL B C 1
ATOM 6200 O O . VAL B 1 360 ? 9.672 -22.516 0.184 1 97.38 360 VAL B O 1
ATOM 6203 N N . VAL B 1 361 ? 9.828 -21.25 -1.506 1 97 361 VAL B N 1
ATOM 6204 C CA . VAL B 1 361 ? 11.203 -20.766 -1.404 1 97 361 VAL B CA 1
ATOM 6205 C C . VAL B 1 361 ? 11.281 -19.344 -1.939 1 97 361 VAL B C 1
ATOM 6207 O O . VAL B 1 361 ? 10.328 -18.844 -2.541 1 97 361 VAL B O 1
ATOM 6210 N N . ALA B 1 362 ? 12.312 -18.688 -1.632 1 94.44 362 ALA B N 1
ATOM 6211 C CA . ALA B 1 362 ? 12.492 -17.344 -2.193 1 94.44 362 ALA B CA 1
ATOM 6212 C C . ALA B 1 362 ? 13.172 -17.406 -3.559 1 94.44 362 ALA B C 1
ATOM 6214 O O . ALA B 1 362 ? 14.25 -17.984 -3.695 1 94.44 362 ALA B O 1
ATOM 6215 N N . GLY B 1 363 ? 12.477 -16.875 -4.539 1 95.38 363 GLY B N 1
ATOM 6216 C CA . GLY B 1 363 ? 13.008 -16.891 -5.895 1 95.38 363 GLY B CA 1
ATOM 6217 C C . GLY B 1 363 ? 13.5 -15.523 -6.355 1 95.38 363 GLY B C 1
ATOM 6218 O O . GLY B 1 363 ? 12.992 -14.492 -5.918 1 95.38 363 GLY B O 1
ATOM 6219 N N . ARG B 1 364 ? 14.422 -15.539 -7.25 1 95.69 364 ARG B N 1
ATOM 6220 C CA . ARG B 1 364 ? 14.953 -14.336 -7.887 1 95.69 364 ARG B CA 1
ATOM 6221 C C . ARG B 1 364 ? 15.148 -14.555 -9.383 1 95.69 364 ARG B C 1
ATOM 6223 O O . ARG B 1 364 ? 15.672 -15.586 -9.805 1 95.69 364 ARG B O 1
ATOM 6230 N N . PRO B 1 365 ? 14.648 -13.57 -10.164 1 97.19 365 PRO B N 1
ATOM 6231 C CA . PRO B 1 365 ? 14.859 -13.688 -11.609 1 97.19 365 PRO B CA 1
ATOM 6232 C C . PRO B 1 365 ? 16.219 -13.172 -12.047 1 97.19 365 PRO B C 1
ATOM 6234 O O . PRO B 1 365 ? 16.719 -12.188 -11.5 1 97.19 365 PRO B O 1
ATOM 6237 N N . PHE B 1 366 ? 16.828 -13.836 -12.977 1 97.56 366 PHE B N 1
ATOM 6238 C CA . PHE B 1 366 ? 18.062 -13.461 -13.648 1 97.56 366 PHE B CA 1
ATOM 6239 C C . PHE B 1 366 ? 17.875 -13.391 -15.156 1 97.56 366 PHE B C 1
ATOM 6241 O O . PHE B 1 366 ? 17.484 -14.383 -15.781 1 97.56 366 PHE B O 1
ATOM 6248 N N . LEU B 1 367 ? 18.141 -12.227 -15.648 1 96.94 367 LEU B N 1
ATOM 6249 C CA . LEU B 1 367 ? 18.047 -12.078 -17.094 1 96.94 367 LEU B CA 1
ATOM 6250 C C . LEU B 1 367 ? 19.281 -12.656 -17.781 1 96.94 367 LEU B C 1
ATOM 6252 O O . LEU B 1 367 ? 20.406 -12.359 -17.406 1 96.94 367 LEU B O 1
ATOM 6256 N N . MET B 1 368 ? 19 -13.516 -18.781 1 96.62 368 MET B N 1
ATOM 6257 C CA . MET B 1 368 ? 20.094 -14.102 -19.547 1 96.62 368 MET B CA 1
ATOM 6258 C C . MET B 1 368 ? 20.531 -13.164 -20.672 1 96.62 368 MET B C 1
ATOM 6260 O O . MET B 1 368 ? 19.812 -12.227 -21.016 1 96.62 368 MET B O 1
ATOM 6264 N N . GLU B 1 369 ? 21.625 -13.461 -21.234 1 94.19 369 GLU B N 1
ATOM 6265 C CA . GLU B 1 369 ? 22.203 -12.594 -22.266 1 94.19 369 GLU B CA 1
ATOM 6266 C C . GLU B 1 369 ? 21.312 -12.531 -23.5 1 94.19 369 GLU B C 1
ATOM 6268 O O . GLU B 1 369 ? 21.312 -11.531 -24.219 1 94.19 369 GLU B O 1
ATOM 6273 N N . ASP B 1 370 ? 20.547 -13.594 -23.75 1 93.69 370 ASP B N 1
ATOM 6274 C CA . ASP B 1 370 ? 19.703 -13.625 -24.938 1 93.69 370 ASP B CA 1
ATOM 6275 C C . ASP B 1 370 ? 18.297 -13.086 -24.625 1 93.69 370 ASP B C 1
ATOM 6277 O O . ASP B 1 370 ? 17.406 -13.148 -25.453 1 93.69 370 ASP B O 1
ATOM 6281 N N . GLY B 1 371 ? 18.094 -12.648 -23.406 1 94.62 371 GLY B N 1
ATOM 6282 C CA . GLY B 1 371 ? 16.828 -12.055 -23.031 1 94.62 371 GLY B CA 1
ATOM 6283 C C . GLY B 1 371 ? 15.883 -13.031 -22.359 1 94.62 371 GLY B C 1
ATOM 6284 O O . GLY B 1 371 ? 14.82 -12.641 -21.875 1 94.62 371 GLY B O 1
ATOM 6285 N N . SER B 1 372 ? 16.25 -14.32 -22.359 1 96.69 372 SER B N 1
ATOM 6286 C CA . SER B 1 372 ? 15.461 -15.281 -21.594 1 96.69 372 SER B CA 1
ATOM 6287 C C . SER B 1 372 ? 15.594 -15.039 -20.094 1 96.69 372 SER B C 1
ATOM 6289 O O . SER B 1 372 ? 16.406 -14.219 -19.672 1 96.69 372 SER B O 1
ATOM 6291 N N . LEU B 1 373 ? 14.688 -15.664 -19.328 1 97.88 373 LEU B N 1
ATOM 6292 C CA . LEU B 1 373 ? 14.625 -15.406 -17.891 1 97.88 373 LEU B CA 1
ATOM 6293 C C . LEU B 1 373 ? 14.859 -16.688 -17.109 1 97.88 373 LEU B C 1
ATOM 6295 O O . LEU B 1 373 ? 14.195 -17.703 -17.344 1 97.88 373 LEU B O 1
ATOM 6299 N N . LEU B 1 374 ? 15.844 -16.625 -16.234 1 98.62 374 LEU B N 1
ATOM 6300 C CA . LEU B 1 374 ? 16.078 -17.719 -15.289 1 98.62 374 LEU B CA 1
ATOM 6301 C C . LEU B 1 374 ? 15.594 -17.328 -13.891 1 98.62 374 LEU B C 1
ATOM 6303 O O . LEU B 1 374 ? 16.016 -16.297 -13.352 1 98.62 374 LEU B O 1
ATOM 6307 N N . TYR B 1 375 ? 14.664 -18.078 -13.406 1 98.12 375 TYR B N 1
ATOM 6308 C CA . TYR B 1 375 ? 14.203 -17.922 -12.031 1 98.12 375 TYR B CA 1
ATOM 6309 C C . TYR B 1 375 ? 14.875 -18.953 -11.117 1 98.12 375 TYR B C 1
ATOM 6311 O O . TYR B 1 375 ? 14.883 -20.141 -11.422 1 98.12 375 TYR B O 1
ATOM 6319 N N . VAL B 1 376 ? 15.539 -18.469 -10.023 1 98.56 376 VAL B N 1
ATOM 6320 C CA . VAL B 1 376 ? 16.312 -19.359 -9.18 1 98.56 376 VAL B CA 1
ATOM 6321 C C . VAL B 1 376 ? 15.867 -19.219 -7.723 1 98.56 376 VAL B C 1
ATOM 6323 O O . VAL B 1 376 ? 15.68 -18.109 -7.23 1 98.56 376 VAL B O 1
ATOM 6326 N N . ALA B 1 377 ? 15.664 -20.375 -7.094 1 98.31 377 ALA B N 1
ATOM 6327 C CA . ALA B 1 377 ? 15.484 -20.375 -5.645 1 98.31 377 ALA B CA 1
ATOM 6328 C C . ALA B 1 377 ? 16.766 -19.953 -4.934 1 98.31 377 ALA B C 1
ATOM 6330 O O . ALA B 1 377 ? 17.75 -20.703 -4.922 1 98.31 377 ALA B O 1
ATOM 6331 N N . VAL B 1 378 ? 16.797 -18.844 -4.273 1 97.44 378 VAL B N 1
ATOM 6332 C CA . VAL B 1 378 ? 18.047 -18.312 -3.756 1 97.44 378 VAL B CA 1
ATOM 6333 C C . VAL B 1 378 ? 18.062 -18.391 -2.23 1 97.44 378 VAL B C 1
ATOM 6335 O O . VAL B 1 378 ? 19.094 -18.188 -1.599 1 97.44 378 VAL B O 1
ATOM 6338 N N . ALA B 1 379 ? 16.938 -18.688 -1.638 1 96.38 379 ALA B N 1
ATOM 6339 C CA . ALA B 1 379 ? 16.859 -18.875 -0.19 1 96.38 379 ALA B CA 1
ATOM 6340 C C . ALA B 1 379 ? 15.766 -19.875 0.175 1 96.38 379 ALA B C 1
ATOM 6342 O O . ALA B 1 379 ? 14.742 -19.969 -0.504 1 96.38 379 ALA B O 1
ATOM 6343 N N . ASP B 1 380 ? 16.047 -20.625 1.173 1 96.44 380 ASP B N 1
ATOM 6344 C CA . ASP B 1 380 ? 15.008 -21.469 1.753 1 96.44 380 ASP B CA 1
ATOM 6345 C C . ASP B 1 380 ? 14.094 -20.672 2.676 1 96.44 380 ASP B C 1
ATOM 6347 O O . ASP B 1 380 ? 14.438 -19.562 3.08 1 96.44 380 ASP B O 1
ATOM 6351 N N . VAL B 1 381 ? 12.906 -21.188 2.898 1 95.62 381 VAL B N 1
ATOM 6352 C CA . VAL B 1 381 ? 11.93 -20.453 3.693 1 95.62 381 VAL B CA 1
ATOM 6353 C C . VAL B 1 381 ? 11.289 -21.391 4.719 1 95.62 381 VAL B C 1
ATOM 6355 O O . VAL B 1 381 ? 10.828 -22.484 4.375 1 95.62 381 VAL B O 1
ATOM 6358 N N . LEU B 1 382 ? 11.297 -20.984 5.891 1 94.5 382 LEU B N 1
ATOM 6359 C CA . LEU B 1 382 ? 10.594 -21.672 6.973 1 94.5 382 LEU B CA 1
ATOM 6360 C C . LEU B 1 382 ? 9.5 -20.781 7.551 1 94.5 382 LEU B C 1
ATOM 6362 O O . LEU B 1 382 ? 9.664 -19.562 7.625 1 94.5 382 LEU B O 1
ATOM 6366 N N . VAL B 1 383 ? 8.398 -21.406 7.91 1 92.94 383 VAL B N 1
ATOM 6367 C CA . VAL B 1 383 ? 7.262 -20.703 8.484 1 92.94 383 VAL B CA 1
ATOM 6368 C C . VAL B 1 383 ? 7.062 -21.125 9.938 1 92.94 383 VAL B C 1
ATOM 6370 O O . VAL B 1 383 ? 7.176 -22.297 10.266 1 92.94 383 VAL B O 1
ATOM 6373 N N . ASN B 1 384 ? 6.777 -20.109 10.805 1 90.19 384 ASN B N 1
ATOM 6374 C CA . ASN B 1 384 ? 6.543 -20.328 12.227 1 90.19 384 ASN B CA 1
ATOM 6375 C C . ASN B 1 384 ? 7.652 -21.172 12.852 1 90.19 384 ASN B C 1
ATOM 6377 O O . ASN B 1 384 ? 7.379 -22.141 13.57 1 90.19 384 ASN B O 1
ATOM 6381 N N . GLY B 1 385 ? 8.836 -20.812 12.508 1 85.94 385 GLY B N 1
ATOM 6382 C CA . GLY B 1 385 ? 10 -21.438 13.125 1 85.94 385 GLY B CA 1
ATOM 6383 C C . GLY B 1 385 ? 10.547 -22.609 12.328 1 85.94 385 GLY B C 1
ATOM 6384 O O . GLY B 1 385 ? 11.625 -22.516 11.75 1 85.94 385 GLY B O 1
ATOM 6385 N N . ASN B 1 386 ? 9.688 -23.672 12.195 1 89.5 386 ASN B N 1
ATOM 6386 C CA . ASN B 1 386 ? 10.305 -24.859 11.633 1 89.5 386 ASN B CA 1
ATOM 6387 C C . ASN B 1 386 ? 9.414 -25.516 10.578 1 89.5 386 ASN B C 1
ATOM 6389 O O . ASN B 1 386 ? 9.672 -26.641 10.141 1 89.5 386 ASN B O 1
ATOM 6393 N N . GLN B 1 387 ? 8.43 -24.922 10.211 1 93.31 387 GLN B N 1
ATOM 6394 C CA . GLN B 1 387 ? 7.547 -25.5 9.195 1 93.31 387 GLN B CA 1
ATOM 6395 C C . GLN B 1 387 ? 8.023 -25.172 7.789 1 93.31 387 GLN B C 1
ATOM 6397 O O . GLN B 1 387 ? 8.086 -23.984 7.414 1 93.31 387 GLN B O 1
ATOM 6402 N N . ARG B 1 388 ? 8.383 -26.172 7.074 1 96.12 388 ARG B N 1
ATOM 6403 C CA . ARG B 1 388 ? 8.773 -26 5.68 1 96.12 388 ARG B CA 1
ATOM 6404 C C . ARG B 1 388 ? 7.656 -26.422 4.738 1 96.12 388 ARG B C 1
ATOM 6406 O O . ARG B 1 388 ? 7.25 -27.578 4.73 1 96.12 388 ARG B O 1
ATOM 6413 N N . LEU B 1 389 ? 7.164 -25.562 3.916 1 97.31 389 LEU B N 1
ATOM 6414 C CA . LEU B 1 389 ? 6.043 -25.844 3.027 1 97.31 389 LEU B CA 1
ATOM 6415 C C . LEU B 1 389 ? 6.535 -26.328 1.667 1 97.31 389 LEU B C 1
ATOM 6417 O O . LEU B 1 389 ? 5.773 -26.938 0.906 1 97.31 389 LEU B O 1
ATOM 6421 N N . GLU B 1 390 ? 7.77 -26 1.322 1 98.19 390 GLU B N 1
ATOM 6422 C CA . GLU B 1 390 ? 8.359 -26.484 0.078 1 98.19 390 GLU B CA 1
ATOM 6423 C C . GLU B 1 390 ? 8.266 -28 -0.024 1 98.19 390 GLU B C 1
ATOM 6425 O O . GLU B 1 390 ? 8.664 -28.719 0.896 1 98.19 390 GLU B O 1
ATOM 6430 N N . GLY B 1 391 ? 7.715 -28.438 -1.144 1 97.38 391 GLY B N 1
ATOM 6431 C CA . GLY B 1 391 ? 7.57 -29.875 -1.373 1 97.38 391 GLY B CA 1
ATOM 6432 C C . GLY B 1 391 ? 6.371 -30.469 -0.662 1 97.38 391 GLY B C 1
ATOM 6433 O O . GLY B 1 391 ? 5.949 -31.578 -0.978 1 97.38 391 GLY B O 1
ATOM 6434 N N . LYS B 1 392 ? 5.758 -29.797 0.218 1 97.31 392 LYS B N 1
ATOM 6435 C CA . LYS B 1 392 ? 4.672 -30.328 1.036 1 97.31 392 LYS B CA 1
ATOM 6436 C C . LYS B 1 392 ? 3.352 -29.625 0.723 1 97.31 392 LYS B C 1
ATOM 6438 O O . LYS B 1 392 ? 2.324 -30.297 0.542 1 97.31 392 LYS B O 1
ATOM 6443 N N . GLY B 1 393 ? 3.396 -28.297 0.623 1 97.94 393 GLY B N 1
ATOM 6444 C CA . GLY B 1 393 ? 2.199 -27.516 0.381 1 97.94 393 GLY B CA 1
ATOM 6445 C C . GLY B 1 393 ? 1.283 -27.422 1.587 1 97.94 393 GLY B C 1
ATOM 6446 O O . GLY B 1 393 ? 1.707 -27.688 2.713 1 97.94 393 GLY B O 1
ATOM 6447 N N . VAL B 1 394 ? 0.086 -26.938 1.403 1 98.31 394 VAL B N 1
ATOM 6448 C CA . VAL B 1 394 ? -0.953 -26.797 2.42 1 98.31 394 VAL B CA 1
ATOM 6449 C C . VAL B 1 394 ? -2.191 -27.594 1.997 1 98.31 394 VAL B C 1
ATOM 6451 O O . VAL B 1 394 ? -2.73 -27.375 0.91 1 98.31 394 VAL B O 1
ATOM 6454 N N . ALA B 1 395 ? -2.553 -28.531 2.803 1 98.56 395 ALA B N 1
ATOM 6455 C CA . ALA B 1 395 ? -3.801 -29.266 2.57 1 98.56 395 ALA B CA 1
ATOM 6456 C C . ALA B 1 395 ? -5.004 -28.438 3.012 1 98.56 395 ALA B C 1
ATOM 6458 O O . ALA B 1 395 ? -4.969 -27.781 4.062 1 98.56 395 ALA B O 1
ATOM 6459 N N . PRO B 1 396 ? -6.059 -28.438 2.186 1 98.69 396 PRO B N 1
ATOM 6460 C CA . PRO B 1 396 ? -7.238 -27.703 2.621 1 98.69 396 PRO B CA 1
ATOM 6461 C C . PRO B 1 396 ? -7.934 -28.344 3.818 1 98.69 396 PRO B C 1
ATOM 6463 O O . PRO B 1 396 ? -7.727 -29.516 4.098 1 98.69 396 PRO B O 1
ATOM 6466 N N . ASP B 1 397 ? -8.672 -27.547 4.543 1 98.5 397 ASP B N 1
ATOM 6467 C CA . ASP B 1 397 ? -9.539 -28.078 5.594 1 98.5 397 ASP B CA 1
ATOM 6468 C C . ASP B 1 397 ? -10.68 -28.891 5 1 98.5 397 ASP B C 1
ATOM 6470 O O . ASP B 1 397 ? -11.094 -29.906 5.574 1 98.5 397 ASP B O 1
ATOM 6474 N N . ILE B 1 398 ? -11.242 -28.422 3.941 1 98.56 398 ILE B N 1
ATOM 6475 C CA . ILE B 1 398 ? -12.297 -29.109 3.191 1 98.56 398 ILE B CA 1
ATOM 6476 C C . ILE B 1 398 ? -11.828 -29.375 1.765 1 98.56 398 ILE B C 1
ATOM 6478 O O . ILE B 1 398 ? -11.703 -28.438 0.962 1 98.56 398 ILE B O 1
ATOM 6482 N N . ASN B 1 399 ? -11.594 -30.625 1.452 1 98.56 399 ASN B N 1
ATOM 6483 C CA . ASN B 1 399 ? -11.094 -31 0.137 1 98.56 399 ASN B CA 1
ATOM 6484 C C . ASN B 1 399 ? -12.227 -31.125 -0.878 1 98.56 399 ASN B C 1
ATOM 6486 O O . ASN B 1 399 ? -13.125 -31.953 -0.725 1 98.56 399 ASN B O 1
ATOM 6490 N N . ILE B 1 400 ? -12.25 -30.266 -1.829 1 98.38 400 ILE B N 1
ATOM 6491 C CA . ILE B 1 400 ? -13.211 -30.281 -2.928 1 98.38 400 ILE B CA 1
ATOM 6492 C C . ILE B 1 400 ? -12.469 -30.312 -4.262 1 98.38 400 ILE B C 1
ATOM 6494 O O . ILE B 1 400 ? -11.945 -29.281 -4.715 1 98.38 400 ILE B O 1
ATOM 6498 N N . PRO B 1 401 ? -12.484 -31.453 -4.891 1 96.56 401 PRO B N 1
ATOM 6499 C CA . PRO B 1 401 ? -11.859 -31.516 -6.211 1 96.56 401 PRO B CA 1
ATOM 6500 C C . PRO B 1 401 ? -12.602 -30.688 -7.254 1 96.56 401 PRO B C 1
ATOM 6502 O O . PRO B 1 401 ? -13.805 -30.438 -7.109 1 96.56 401 PRO B O 1
ATOM 6505 N N . LEU B 1 402 ? -11.875 -30.203 -8.195 1 94.81 402 LEU B N 1
ATOM 6506 C CA . LEU B 1 402 ? -12.445 -29.578 -9.383 1 94.81 402 LEU B CA 1
ATOM 6507 C C . LEU B 1 402 ? -12.062 -30.344 -10.641 1 94.81 402 LEU B C 1
ATOM 6509 O O . LEU B 1 402 ? -10.992 -30.109 -11.211 1 94.81 402 LEU B O 1
ATOM 6513 N N . PRO B 1 403 ? -12.883 -31.312 -11.023 1 94.44 403 PRO B N 1
ATOM 6514 C CA . PRO B 1 403 ? -12.602 -31.969 -12.297 1 94.44 403 PRO B CA 1
ATOM 6515 C C . PRO B 1 403 ? -12.633 -31 -13.477 1 94.44 403 PRO B C 1
ATOM 6517 O O . PRO B 1 403 ? -13.703 -30.516 -13.852 1 94.44 403 PRO B O 1
ATOM 6520 N N . LEU B 1 404 ? -11.523 -30.797 -14.062 1 95.69 404 LEU B N 1
ATOM 6521 C CA . LEU B 1 404 ? -11.336 -29.719 -15.039 1 95.69 404 LEU B CA 1
ATOM 6522 C C . LEU B 1 404 ? -11.898 -30.125 -16.391 1 95.69 404 LEU B C 1
ATOM 6524 O O . LEU B 1 404 ? -12.562 -29.312 -17.062 1 95.69 404 LEU B O 1
ATOM 6528 N N . GLU B 1 405 ? -11.703 -31.375 -16.812 1 97 405 GLU B N 1
ATOM 6529 C CA . GLU B 1 405 ? -12.07 -31.812 -18.172 1 97 405 GLU B CA 1
ATOM 6530 C C . GLU B 1 405 ? -13.57 -31.656 -18.406 1 97 405 GLU B C 1
ATOM 6532 O O . GLU B 1 405 ? -14.375 -32.344 -17.781 1 97 405 GLU B O 1
ATOM 6537 N N . TYR B 1 406 ? -13.883 -30.719 -19.281 1 97.06 406 TYR B N 1
ATOM 6538 C CA . TYR B 1 406 ? -15.25 -30.453 -19.734 1 97.06 406 TYR B CA 1
ATOM 6539 C C . TYR B 1 406 ? -16.141 -30.078 -18.562 1 97.06 406 TYR B C 1
ATOM 6541 O O . TYR B 1 406 ? -17.281 -30.531 -18.484 1 97.06 406 TYR B O 1
ATOM 6549 N N . ALA B 1 407 ? -15.625 -29.281 -17.672 1 96.31 407 ALA B N 1
ATOM 6550 C CA . ALA B 1 407 ? -16.328 -28.875 -16.469 1 96.31 407 ALA B CA 1
ATOM 6551 C C . ALA B 1 407 ? -17.516 -27.969 -16.812 1 96.31 407 ALA B C 1
ATOM 6553 O O . ALA B 1 407 ? -18.391 -27.734 -15.969 1 96.31 407 ALA B O 1
ATOM 6554 N N . GLN B 1 408 ? -17.562 -27.328 -17.969 1 95.88 408 GLN B N 1
ATOM 6555 C CA . GLN B 1 408 ? -18.641 -26.469 -18.453 1 95.88 408 GLN B CA 1
ATOM 6556 C C . GLN B 1 408 ? -18.906 -25.312 -17.484 1 95.88 408 GLN B C 1
ATOM 6558 O O . GLN B 1 408 ? -20.062 -24.969 -17.219 1 95.88 408 GLN B O 1
ATOM 6563 N N . GLY B 1 409 ? -17.875 -24.812 -16.859 1 95.81 409 GLY B N 1
ATOM 6564 C CA . GLY B 1 409 ? -17.953 -23.625 -16.031 1 95.81 409 GLY B CA 1
ATOM 6565 C C . GLY B 1 409 ? -18.312 -23.922 -14.586 1 95.81 409 GLY B C 1
ATOM 6566 O O . GLY B 1 409 ? -18.375 -23.016 -13.75 1 95.81 409 GLY B O 1
ATOM 6567 N N . ALA B 1 410 ? -18.516 -25.203 -14.258 1 96.06 410 ALA B N 1
ATOM 6568 C CA . ALA B 1 410 ? -18.828 -25.578 -12.883 1 96.06 410 ALA B CA 1
ATOM 6569 C C . ALA B 1 410 ? -17.641 -25.344 -11.961 1 96.06 410 ALA B C 1
ATOM 6571 O O . ALA B 1 410 ? -16.5 -25.688 -12.32 1 96.06 410 ALA B O 1
ATOM 6572 N N . ASP B 1 411 ? -17.922 -24.703 -10.828 1 96.81 411 ASP B N 1
ATOM 6573 C CA . ASP B 1 411 ? -16.891 -24.422 -9.836 1 96.81 411 ASP B CA 1
ATOM 6574 C C . ASP B 1 411 ? -17.344 -24.859 -8.445 1 96.81 411 ASP B C 1
ATOM 6576 O O . ASP B 1 411 ? -17.703 -24.031 -7.613 1 96.81 411 ASP B O 1
ATOM 6580 N N . PRO B 1 412 ? -17.234 -26.156 -8.195 1 98 412 PRO B N 1
ATOM 6581 C CA . PRO B 1 412 ? -17.688 -26.656 -6.902 1 98 412 PRO B CA 1
ATOM 6582 C C . PRO B 1 412 ? -16.906 -26.094 -5.73 1 98 412 PRO B C 1
ATOM 6584 O O . PRO B 1 412 ? -17.406 -26.016 -4.609 1 98 412 PRO B O 1
ATOM 6587 N N . GLN B 1 413 ? -15.695 -25.688 -5.969 1 98.44 413 GLN B N 1
ATOM 6588 C CA . GLN B 1 413 ? -14.883 -25.125 -4.895 1 98.44 413 GLN B CA 1
ATOM 6589 C C . GLN B 1 413 ? -15.422 -23.766 -4.457 1 98.44 413 GLN B C 1
ATOM 6591 O O . GLN B 1 413 ? -15.578 -23.516 -3.262 1 98.44 413 GLN B O 1
ATOM 6596 N N . LYS B 1 414 ? -15.672 -22.891 -5.395 1 98 414 LYS B N 1
ATOM 6597 C CA . LYS B 1 414 ? -16.266 -21.594 -5.094 1 98 414 LYS B CA 1
ATOM 6598 C C . LYS B 1 414 ? -17.625 -21.734 -4.43 1 98 414 LYS B C 1
ATOM 6600 O O . LYS B 1 414 ? -17.922 -21.062 -3.443 1 98 414 LYS B O 1
ATOM 6605 N N . GLU B 1 415 ? -18.438 -22.641 -4.973 1 98.12 415 GLU B N 1
ATOM 6606 C CA . GLU B 1 415 ? -19.766 -22.859 -4.418 1 98.12 415 GLU B CA 1
ATOM 6607 C C . GLU B 1 415 ? -19.688 -23.344 -2.975 1 98.12 415 GLU B C 1
ATOM 6609 O O . GLU B 1 415 ? -20.453 -22.891 -2.121 1 98.12 415 GLU B O 1
ATOM 6614 N N . ARG B 1 416 ? -18.812 -24.266 -2.744 1 98.56 416 ARG B N 1
ATOM 6615 C CA . ARG B 1 416 ? -18.656 -24.766 -1.385 1 98.56 416 ARG B CA 1
ATOM 6616 C C . ARG B 1 416 ? -18.203 -23.656 -0.435 1 98.56 416 ARG B C 1
ATOM 6618 O O . ARG B 1 416 ? -18.625 -23.609 0.719 1 98.56 416 ARG B O 1
ATOM 6625 N N . ALA B 1 417 ? -17.297 -22.828 -0.878 1 98.75 417 ALA B N 1
ATOM 6626 C CA . ALA B 1 417 ? -16.828 -21.719 -0.057 1 98.75 417 ALA B CA 1
ATOM 6627 C C . ALA B 1 417 ? -17.984 -20.797 0.311 1 98.75 417 ALA B C 1
ATOM 6629 O O . ALA B 1 417 ? -18.109 -20.375 1.467 1 98.75 417 ALA B O 1
ATOM 6630 N N . ILE B 1 418 ? -18.859 -20.5 -0.668 1 98.56 418 ILE B N 1
ATOM 6631 C CA . ILE B 1 418 ? -20.016 -19.641 -0.451 1 98.56 418 ILE B CA 1
ATOM 6632 C C . ILE B 1 418 ? -20.953 -20.281 0.57 1 98.56 418 ILE B C 1
ATOM 6634 O O . ILE B 1 418 ? -21.375 -19.625 1.519 1 98.56 418 ILE B O 1
ATOM 6638 N N . GLU B 1 419 ? -21.156 -21.547 0.407 1 98.38 419 GLU B N 1
ATOM 6639 C CA . GLU B 1 419 ? -22.047 -22.266 1.315 1 98.38 419 GLU B CA 1
ATOM 6640 C C . GLU B 1 419 ? -21.469 -22.297 2.732 1 98.38 419 GLU B C 1
ATOM 6642 O O . GLU B 1 419 ? -22.219 -22.156 3.707 1 98.38 419 GLU B O 1
ATOM 6647 N N . THR B 1 420 ? -20.203 -22.531 2.785 1 98.31 420 THR B N 1
ATOM 6648 C CA . THR B 1 420 ? -19.531 -22.609 4.082 1 98.31 420 THR B CA 1
ATOM 6649 C C . THR B 1 420 ? -19.641 -21.266 4.816 1 98.31 420 THR B C 1
ATOM 6651 O O . THR B 1 420 ? -19.922 -21.234 6.016 1 98.31 420 THR B O 1
ATOM 6654 N N . VAL B 1 421 ? -19.359 -20.156 4.145 1 98.38 421 VAL B N 1
ATOM 6655 C CA . VAL B 1 421 ? -19.438 -18.828 4.738 1 98.38 421 VAL B CA 1
ATOM 6656 C C . VAL B 1 421 ? -20.875 -18.531 5.152 1 98.38 421 VAL B C 1
ATOM 6658 O O . VAL B 1 421 ? -21.125 -18 6.234 1 98.38 421 VAL B O 1
ATOM 6661 N N . LEU B 1 422 ? -21.844 -18.906 4.289 1 97.88 422 LEU B N 1
ATOM 6662 C CA . LEU B 1 422 ? -23.266 -18.703 4.594 1 97.88 422 LEU B CA 1
ATOM 6663 C C . LEU B 1 422 ? -23.656 -19.422 5.875 1 97.88 422 LEU B C 1
ATOM 6665 O O . LEU B 1 422 ? -24.344 -18.859 6.73 1 97.88 422 LEU B O 1
ATOM 6669 N N . ALA B 1 423 ? -23.234 -20.625 5.996 1 97.69 423 ALA B N 1
ATOM 6670 C CA . ALA B 1 423 ? -23.547 -21.422 7.184 1 97.69 423 ALA B CA 1
ATOM 6671 C C . ALA B 1 423 ? -22.969 -20.781 8.438 1 97.69 423 ALA B C 1
ATOM 6673 O O . ALA B 1 423 ? -23.609 -20.766 9.492 1 97.69 423 ALA B O 1
ATOM 6674 N N . ALA B 1 424 ? -21.75 -20.297 8.312 1 97.25 424 ALA B N 1
ATOM 6675 C CA . ALA B 1 424 ? -21.094 -19.656 9.453 1 97.25 424 ALA B CA 1
ATOM 6676 C C . ALA B 1 424 ? -21.812 -18.375 9.867 1 97.25 424 ALA B C 1
ATOM 6678 O O . ALA B 1 424 ? -21.906 -18.062 11.055 1 97.25 424 ALA B O 1
ATOM 6679 N N . ILE B 1 425 ? -22.281 -17.641 8.891 1 96.5 425 ILE B N 1
ATOM 6680 C CA . ILE B 1 425 ? -23.016 -16.406 9.164 1 96.5 425 ILE B CA 1
ATOM 6681 C C . ILE B 1 425 ? -24.266 -16.734 9.977 1 96.5 425 ILE B C 1
ATOM 6683 O O . ILE B 1 425 ? -24.609 -16.016 10.922 1 96.5 425 ILE B O 1
ATOM 6687 N N . LYS B 1 426 ? -24.922 -17.75 9.672 1 93.38 426 LYS B N 1
ATOM 6688 C CA . LYS B 1 426 ? -26.156 -18.156 10.328 1 93.38 426 LYS B CA 1
ATOM 6689 C C . LYS B 1 426 ? -25.906 -18.641 11.742 1 93.38 426 LYS B C 1
ATOM 6691 O O . LYS B 1 426 ? -26.797 -18.594 12.602 1 93.38 426 LYS B O 1
ATOM 6696 N N . GLN B 1 427 ? -24.797 -19.109 12.023 1 89.88 427 GLN B N 1
ATOM 6697 C CA . GLN B 1 427 ? -24.453 -19.594 13.359 1 89.88 427 GLN B CA 1
ATOM 6698 C C . GLN B 1 427 ? -24.078 -18.453 14.289 1 89.88 427 GLN B C 1
ATOM 6700 O O . GLN B 1 427 ? -24.188 -18.562 15.508 1 89.88 427 GLN B O 1
ATOM 6705 N N . THR B 1 428 ? -23.359 -17.453 13.812 1 76.44 428 THR B N 1
ATOM 6706 C CA . THR B 1 428 ? -22.938 -16.312 14.617 1 76.44 428 THR B CA 1
ATOM 6707 C C . THR B 1 428 ? -24.141 -15.469 15.031 1 76.44 428 THR B C 1
ATOM 6709 O O . THR B 1 428 ? -24.062 -14.672 15.969 1 76.44 428 THR B O 1
ATOM 6712 N N . ARG B 1 429 ? -25.438 -15.703 14.523 1 54.75 429 ARG B N 1
ATOM 6713 C CA . ARG B 1 429 ? -26.656 -15.039 14.984 1 54.75 429 ARG B CA 1
ATOM 6714 C C . ARG B 1 429 ? -27.25 -15.773 16.188 1 54.75 429 ARG B C 1
ATOM 6716 O O . ARG B 1 429 ? -27.234 -17 16.234 1 54.75 429 ARG B O 1
#

Secondary structure (DSSP, 8-state):
-------GGGTHHHHHHHHHHHHHHHHH----------HHHHHHHHHHHHHHHH-S-TTGGG--HHHHHHHHHHHHHT-SSHHHHHHHHHHHHHTT--SS-EEE-TTSHHHHHHHHHHGGG-HHHHHHGGGG-TTSS-EEEE-SEEEEEETTEEEEEEE-TTSHHHHHT--TTPEEEEETTB---TTTTTTT-TTS-EEEEEE-SSSGGGEEEEEE--EEEETTTHHHHHHHHH-EEEEETTEEEEEEE-SB-SSHHHHHHHHHHHHTSTTTT-SEEEEE--SSB--S-SGGGHHHHB----EEEEEETT--EEEEESS--S-EEEEE-TT--THHHHHHHHHHHTTSS-EEES------SEEEEEE-TTS-EEEEEEEEEEETTTB--TTT----SEE-----TT-TT--HHHHHHHHHHHHHHHHH-/-------GGGTHHHHHHHHHHHHHHHHS----------HHHHHHHHHHHHHHHH-S-TTGGG--HHHHHHHHHHHHHT-SSHHHHHHHHHHHHHTT--SS-EEE-TTSHHHHHHHHHHGGG-HHHHHHGGGG-TTSS-EEEE-SEEEEEETTEEEEEEE-TTSHHHHHT--TTPEEEEETTB---TTTTTTT-TTS-EEEEEESSSSGGGEEEEEE--EEEETTTHHHHHHHHH-EEEEETTEEEEEEE-SB-SSHHHHHHHHHHHHTSTTTT-SEEEEE--SSB--S-SGGGHHHHB----EEEEEETT--EEEEESS--S-EEEEE-TT--THHHHHHHHHHHTTSS-EEES------SEEEEEE-TTS-EEEEEEEEEEETTTB--TTT----SEE-----TT-TT--HHHHHHHHHHHHHHHHH-

Solvent-accessible surface area (backbone atoms only — not comparable to full-atom values): 44890 Å² total; per-residue (Å²): 136,84,76,73,79,84,65,73,71,67,60,60,62,56,58,59,59,56,56,57,57,58,57,60,58,64,62,65,66,54,73,69,70,76,72,73,70,51,72,56,44,53,52,51,51,50,54,53,49,50,45,72,75,42,34,21,49,83,57,40,84,76,42,61,63,69,57,51,49,64,68,44,47,61,57,35,58,62,39,89,42,72,64,50,27,44,51,44,53,36,52,59,44,52,69,52,74,49,56,56,42,44,65,36,45,89,59,37,67,61,42,40,41,52,45,25,67,46,35,88,77,28,72,66,49,55,70,60,44,52,86,70,25,88,82,70,56,58,58,51,31,39,39,43,69,39,72,43,75,55,95,89,37,43,25,29,68,41,64,39,44,88,20,41,34,47,73,60,63,61,41,37,7,25,28,58,61,22,44,69,83,33,73,75,40,65,42,68,68,33,58,92,30,56,72,39,71,41,44,34,34,30,29,42,44,93,47,77,87,44,52,44,77,42,72,35,41,26,38,74,38,46,32,68,45,47,42,56,54,21,23,64,58,41,52,43,77,45,79,52,97,92,39,37,35,20,34,37,39,45,35,37,43,38,47,70,65,38,52,51,50,51,50,44,30,45,38,72,42,91,36,44,81,37,54,21,34,34,42,32,36,47,34,61,44,31,63,24,80,68,44,69,54,24,36,57,33,28,72,62,70,56,30,43,31,38,29,35,47,89,61,53,73,47,72,35,45,52,51,52,88,58,39,34,24,36,34,38,19,59,45,12,25,30,36,46,36,55,45,51,46,36,33,52,76,65,64,60,35,56,34,29,11,36,45,29,50,16,34,34,51,40,60,46,79,41,79,42,95,87,63,33,38,36,32,34,25,36,18,41,39,25,36,65,79,72,43,60,36,46,79,65,31,42,74,38,76,44,76,36,77,71,73,49,83,39,32,68,52,65,52,61,37,62,52,48,39,52,51,52,24,53,53,47,46,62,63,79,102,137,83,78,77,84,72,67,70,71,66,62,64,60,56,61,60,58,56,59,60,58,57,59,61,61,63,64,65,66,56,72,70,71,78,73,74,70,50,74,57,44,53,50,50,51,49,52,53,48,50,47,72,74,41,35,20,48,83,57,39,84,75,42,62,63,70,57,49,49,64,68,44,48,62,57,35,59,64,39,88,42,73,65,50,27,44,50,44,53,36,54,58,44,53,70,52,73,50,59,56,41,46,66,35,44,88,59,36,68,63,41,39,42,52,45,26,68,45,36,87,77,27,72,67,50,56,71,60,44,54,86,72,24,89,82,71,54,57,57,50,30,39,39,42,69,40,72,43,76,54,93,90,37,43,26,30,68,40,65,39,44,86,21,41,34,47,74,58,63,62,42,37,7,26,29,58,62,22,44,70,85,34,74,75,40,64,40,68,66,32,58,92,30,56,74,38,70,40,45,34,34,31,29,41,44,94,47,76,86,43,53,44,78,43,70,36,41,24,36,73,39,45,32,68,45,48,43,55,53,21,26,64,58,41,52,43,74,44,78,53,95,91,38,40,35,20,35,36,38,46,36,36,43,38,46,69,66,39,53,49,50,53,49,44,30,45,36,72,42,92,36,44,82,38,55,20,34,35,43,30,36,47,35,61,43,32,62,24,78,67,45,69,53,24,38,57,34,29,72,61,72,56,30,42,31,38,30,34,47,88,61,52,74,48,74,35,45,52,52,53,86,57,38,34,23,35,35,38,18,59,45,12,25,29,36,46,36,54,44,52,47,36,32,52,75,66,64,60,36,54,32,29,11,36,46,28,50,16,32,35,50,42,60,46,79,41,79,42,95,86,62,34,39,36,31,35,26,37,17,43,39,24,37,64,80,73,44,60,37,48,78,65,31,40,74,38,76,44,78,36,77,70,73,48,83,39,32,67,52,66,52,61,39,61,51,48,40,52,51,51,23,51,55,48,46,62,61,78,101

Foldseek 3Di:
DDPPCPDDPVVVVVVVVVVVVVVVVVPPPPPPPPPPQDPQLVLLVVLLVCCCVFFQDVCLCVDPSVVLCVVLSVQLSPDPDPVSNQVSSQVSQCVSVAFQWGWFDPQDPVQLLVCLLPVVPDPVCLVVQCVVPVVSASKAWDQAFDWDADPNWIFTQDGQFPGQCVVQPHAQQKTWDDKQPHDDGRRVSCPPQAPHWIWTWIAQAPDPVRIDITTTHIHMDRSNCSQVVSQVNQWDFDDDPNFTEIETERQEAADPVSLVVVQCCCFPRDNVPGQEYEYEQEAHYYHHDLCSCCLQQPDDDDKDWDQDPVGDIDITDSHDDGYYEYEYEQRREEVSQVNQVVCVVRVSYFYFEAFYNLRYADWDWDQGPVRIITIHRRHADADPPHHGSRVPGDGTPYYDYDDRNSSNNDDVRVVVRVVRSVVRSVVVD/DCPDPVPDPVPVVVVVVVVVVVVVVVPPPPPPPPPPQDPQLVLLVVLLVCCCVFFQDVCLCVDPSVVLCVVLSVQLSPQPDPVSNQVSSQVSQCVSVAFQWGWFDPQDPVQLLVCLLPVVPDPVCLVVQCVVPVVSASKAWDQAFDWDADPNWIFTQGGQFPGQCVVQPHAFQKTWQDKQPHDDGRRVSCPPQAPHWIWTWIAQAPDPVRIDITTTHIHMDRSNCSQVVSQVNQWDFDDDPNFTEIETERQEAADPVSLVVVQCCCFPRDNVPGQEYEYEQEAHYYHHDLCSCCLQQPDDDDKDWDADPVGDIDITDSHDDGYYEYEYEQRREEVSQVNQVVCVVRVSYFYFEAFYNLRYADWDWDQTPVRIITIHRRHADADPPHHRSRVPGDGTPYYDYDDRNSSNNDDVRVVVRVVRSVVRSVVVD

Organism: NCBI:txid741277

pLDDT: mean 88.81, std 17.49, range [25.59, 98.88]

Radius of gyration: 37.88 Å; Cα contacts (8 Å, |Δi|>4): 1736; chains: 2; bounding box: 173×134×82 Å

Sequence (858 aa):
MKRPKLSGLLKFFAVMLMSFSVLLLFWIASPLPKILARPETQIFEQVWQTVNDNFYDPEFNGVDWKAMREKYKSQAAQAKSSQEFAATINQMLSELQTSHTRYYTKEEPAYYQILGIFVPRSGELQKQLPKFLPQGKIEYTDIGVFTKDINGKTFVSNILEKSPAAAAGLKIGDQILSVDGRPYQPIKSFAGKAGEEVKLLIQRSATPSSQIEIAIAPKNFDAKTMFIDAQKASIQTIQREGKKIGYIHIWSHAANEDQQQLQSEIIYGRLKDADGLVLDFRDGWGGGDVNSLNLFTAEAGPTVTSISRNGKKYTYISQWKKPVAMVINEGSRSSKEIYAYGFQQHKIGPVIGTKTAGAVVAGRPFLMEDGSLLYVAVADVLVNGNQRLEGKGVAPDINIPLPLEYAQGADPQKERAIETVLAAIKQTRMKRPKLSGLLKFFAVMLMSFSVLLLFWIASPLPKILARPETQIFEQVWQTVNDNFYDPEFNGVDWKAMREKYKSQAAQAKSSQEFAATINQMLSELQTSHTRYYTKEEPAYYQILGIFVPRSGELQKQLPKFLPQGKIEYTDIGVFTKDINGKTFVSNILEKSPAAAAGLKIGDQILSVDGRPYQPIKSFAGKAGEEVKLLIQRSATPSSQIEIAIAPKNFDAKTMFIDAQKASIQTIQREGKKIGYIHIWSHAANEDQQQLQSEIIYGRLKDADGLVLDFRDGWGGGDVNSLNLFTAEAGPTVTSISRNGKKYTYISQWKKPVAMVINEGSRSSKEIYAYGFQQHKIGPVIGTKTAGAVVAGRPFLMEDGSLLYVAVADVLVNGNQRLEGKGVAPDINIPLPLEYAQGADPQKERAIETVLAAIKQTR

InterPro domains:
  IPR001478 PDZ domain [PS50106] (135-206)
  IPR001478 PDZ domain [SM00228] (141-206)
  IPR005151 Tail specific protease [PF03572] (244-400)
  IPR005151 Tail specific protease [SM00245] (209-401)
  IPR028204 Tricorn protease C1 domain [PF14684] (41-93)
  IPR029045 ClpP/crotonase-like domain superfamily [SSF52096] (41-426)
  IPR036034 PDZ superfamily [G3DSA:2.30.42.10] (143-221)
  IPR036034 PDZ superfamily [SSF50156] (140-205)
  IPR041489 PDZ domain 6 [PF17820] (155-204)